Protein 9GCZ (pdb70)

Organism: Bacteroides thetaiotaomicron (strain ATCC 29148 / DSM 2079 / JCM 5827 / CCUG 10774 / NCTC 10582 / VPI-5482 / E50) (NCBI:txid226186)

Sequence (850 aa):
QSVQKGIAITYLHVTDQIMKNRDVIRGENFLGNGEYVTFAGILEANNKIYTAPIPMGLSVYGSAFEDGKWVKYPELVKTEDGGSNSSSSYEKGELQWTQYPNEAWVAIYNDENFNNPTLIRTDKISYACGRMRSQYYQTIWAADNGDVYVFSPSYAKIMDADVQKTNLPAGVVRIKAGATDFDSSYYCNLEELSGGKSFLRCWHITGDYFLLQMYTGEINSRGTGATRMAVFKATGNGDKGELYYVDGLPEPDRISSFSGTPFCENGVAYVGVIPITADGETNHPAIYKIDPVTHTATKGLTVNATGITAIGRLAKDSHSTYVVSATVTSASTANYLLATSTLESGSVTPGNNNGFETATGTAWIFYKDQYLYRLQYNQGNEGVTTAYELNTNGGIAKRSNEYTITRFTTYGIFGENIISSSAVDATFTGTQSVQKGIAITYLHVTDQIMKNRDVIRGENFLGNGEYVTFAGILEANNKIYTAPIPMGLSVYGSAFEDGKWVKYPELVKTEDGGSNSSSYEKGELQWTQYPNEAWVAIYNDENFNNPTLIRTDKISYACGRMRSQYYQTIWAADNGDVYVFSPSYAKIMDADVQKTNLPAGVVRIKAGATDFDSSYYCNLEELSGGKSFLRCWHITGDYFLLQMYTGEINSRGTGATRMAVFKATGNGDKGELYYVDGLPEPDRISSFSGTPFCENGVAYVGVIPITNHPAIYKIDPVTHTATKGLTVNATGITAIGRLAKDSHSTYVVSATVTSANSTANYLLATSTLESGSVTPGFETATGTAWIFYKDQYLYRLQYNQGNEGVTTAYELNTNGGIAKRSNEYTITRFTTYGIFGENIISSSAVDATFTDL

Structure (mmCIF, N/CA/C/O backbone):
data_9GCZ
#
_entry.id   9GCZ
#
_cell.length_a   59.992
_cell.length_b   48.180
_cell.length_c   135.466
_cell.angle_alpha   90.000
_cell.angle_beta   96.787
_cell.angle_gamma   90.000
#
_symmetry.space_group_name_H-M   'P 1 21 1'
#
loop_
_entity.id
_entity.type
_entity.pdbx_description
1 polymer 'DUF4374 domain-containing protein'
2 non-polymer 'CITRIC ACID'
3 non-polymer 'FE (III) ION'
4 non-polymer "N,N',N''-[(3S,7S,11S)-2,6,10-trioxo-1,5,9-trioxacyclododecane-3,7,11-triyl]tris(2,3-dihydroxybenzamide)"
5 non-polymer 'DIMETHYL SULFOXIDE'
6 non-polymer 'SODIUM ION'
7 non-polymer 'SULFATE ION'
8 water water
#
loop_
_atom_site.group_PDB
_atom_site.id
_atom_site.type_symbol
_atom_site.label_atom_id
_atom_site.label_alt_id
_atom_site.label_comp_id
_atom_site.label_asym_id
_atom_site.label_entity_id
_atom_site.label_seq_id
_atom_site.pdbx_PDB_ins_code
_atom_site.Cartn_x
_atom_site.Cartn_y
_atom_site.Cartn_z
_atom_site.occupancy
_atom_site.B_iso_or_equiv
_atom_site.auth_seq_id
_atom_site.auth_comp_id
_atom_site.auth_asym_id
_atom_site.auth_atom_id
_atom_site.pdbx_PDB_model_num
ATOM 1 N N . GLN A 1 4 ? 53.82584 22.37795 15.96034 1.000 38.99071 36 GLN A N 1
ATOM 2 C CA . GLN A 1 4 ? 52.57134 21.83435 15.44053 1.000 38.86459 36 GLN A CA 1
ATOM 3 C C . GLN A 1 4 ? 52.83022 20.71163 14.43764 1.000 36.41752 36 GLN A C 1
ATOM 4 O O . GLN A 1 4 ? 53.76193 20.78678 13.63972 1.000 39.28097 36 GLN A O 1
ATOM 10 N N . SER A 1 5 ? 52.00586 19.66508 14.49097 1.000 33.15210 37 SER A N 1
ATOM 11 C CA . SER A 1 5 ? 52.16015 18.51257 13.61241 1.000 33.07699 37 SER A CA 1
ATOM 12 C C . SER A 1 5 ? 50.79532 17.89122 13.36423 1.000 25.00643 37 SER A C 1
ATOM 13 O O . SER A 1 5 ? 49.82783 18.17351 14.07485 1.000 28.39020 37 SER A O 1
ATOM 16 N N . VAL A 1 6 ? 50.73116 17.03207 12.34871 1.000 28.10891 38 VAL A N 1
ATOM 17 C CA . VAL A 1 6 ? 49.49059 16.35780 11.96982 1.000 23.26912 38 VAL A CA 1
ATOM 18 C C . VAL A 1 6 ? 49.37210 15.06311 12.76472 1.000 19.58151 38 VAL A C 1
ATOM 19 O O . VAL A 1 6 ? 50.23447 14.18391 12.67055 1.000 24.62275 38 VAL A O 1
ATOM 23 N N . GLN A 1 7 ? 48.29356 14.94075 13.53210 1.000 17.25972 39 GLN A N 1
ATOM 24 C CA . GLN A 1 7 ? 48.05784 13.81406 14.41860 1.000 16.69176 39 GLN A CA 1
ATOM 25 C C . GLN A 1 7 ? 46.67302 13.25932 14.13279 1.000 16.44043 39 GLN A C 1
ATOM 26 O O . GLN A 1 7 ? 45.86964 13.87798 13.43055 1.000 17.87674 39 GLN A O 1
ATOM 32 N N . LYS A 1 8 ? 46.38393 12.09086 14.69304 1.000 10.66874 40 LYS A N 1
ATOM 33 C CA . LYS A 1 8 ? 45.01362 11.60300 14.65419 1.000 11.66169 40 LYS A CA 1
ATOM 34 C C . LYS A 1 8 ? 44.18470 12.23581 15.75900 1.000 10.24549 40 LYS A C 1
ATOM 35 O O . LYS A 1 8 ? 44.63603 12.39448 16.90493 1.000 12.00815 40 LYS A O 1
ATOM 41 N N . GLY A 1 9 ? 42.94863 12.59136 15.41024 1.000 10.94761 41 GLY A N 1
ATOM 42 C CA . GLY A 1 9 ? 42.02183 13.16235 16.35861 1.000 12.98469 41 GLY A CA 1
ATOM 43 C C . GLY A 1 9 ? 40.66683 12.48972 16.24538 1.000 9.97995 41 GLY A C 1
ATOM 44 O O . GLY A 1 9 ? 40.41914 11.68970 15.34311 1.000 12.48303 41 GLY A O 1
ATOM 45 N N . ILE A 1 10 ? 39.78785 12.85921 17.16699 1.000 10.37509 42 ILE A N 1
ATOM 46 C CA . ILE A 1 10 ? 38.41211 12.38540 17.20556 1.000 11.75498 42 ILE A CA 1
ATOM 47 C C . ILE A 1 10 ? 37.53877 13.59467 16.92941 1.000 13.07227 42 ILE A C 1
ATOM 48 O O . ILE A 1 10 ? 37.47772 14.52568 17.74435 1.000 12.87939 42 ILE A O 1
ATOM 53 N N . ALA A 1 11 ? 36.89921 13.60668 15.75677 1.000 11.25385 43 ALA A N 1
ATOM 54 C CA . ALA A 1 11 ? 35.98908 14.67597 15.37410 1.000 10.57193 43 ALA A CA 1
ATOM 55 C C . ALA A 1 11 ? 34.60175 14.34471 15.89964 1.000 11.44365 43 ALA A C 1
ATOM 56 O O . ALA A 1 11 ? 34.17359 13.18895 15.85412 1.000 15.37788 43 ALA A O 1
ATOM 58 N N . ILE A 1 12 ? 33.91167 15.35292 16.41831 1.000 10.70233 44 ILE A N 1
ATOM 59 C CA . ILE A 1 12 ? 32.55970 15.19187 16.93903 1.000 11.16424 44 ILE A CA 1
ATOM 60 C C . ILE A 1 12 ? 31.68845 16.25161 16.28819 1.000 11.79179 44 ILE A C 1
ATOM 61 O O . ILE A 1 12 ? 31.99782 17.44884 16.37120 1.000 12.86060 44 ILE A O 1
ATOM 66 N N . THR A 1 13 ? 30.61379 15.81096 15.64416 1.000 12.16196 45 THR A N 1
ATOM 67 C CA . THR A 1 13 ? 29.62265 16.67732 15.02775 1.000 10.62799 45 THR A CA 1
ATOM 68 C C . THR A 1 13 ? 28.33300 16.56783 15.82154 1.000 12.17722 45 THR A C 1
ATOM 69 O O . THR A 1 13 ? 27.88670 15.46069 16.13210 1.000 11.89173 45 THR A O 1
ATOM 73 N N . TYR A 1 14 ? 27.74855 17.71009 16.16603 1.000 11.12661 46 TYR A N 1
ATOM 74 C CA . TYR A 1 14 ? 26.44073 17.76668 16.80138 1.000 8.81311 46 TYR A CA 1
ATOM 75 C C . TYR A 1 14 ? 25.41247 18.26607 15.80029 1.000 9.58305 46 TYR A C 1
ATOM 76 O O . TYR A 1 14 ? 25.58863 19.33085 15.20487 1.000 11.01511 46 TYR A O 1
ATOM 85 N N . LEU A 1 15 ? 24.33211 17.52381 15.65137 1.000 10.74667 47 LEU A N 1
ATOM 86 C CA . LEU A 1 15 ? 23.16299 17.97701 14.90399 1.000 11.28453 47 LEU A CA 1
ATOM 87 C C . LEU A 1 15 ? 22.08757 18.28181 15.94463 1.000 11.38302 47 LEU A C 1
ATOM 88 O O . LEU A 1 15 ? 21.46290 17.37413 16.49808 1.000 11.84292 47 LEU A O 1
ATOM 93 N N . HIS A 1 16 ? 21.89748 19.56235 16.23423 1.000 11.56578 48 HIS A N 1
ATOM 94 C CA . HIS A 1 16 ? 21.00400 19.99154 17.30663 1.000 12.47969 48 HIS A CA 1
ATOM 95 C C . HIS A 1 16 ? 19.58295 20.05004 16.75005 1.000 13.45491 48 HIS A C 1
ATOM 96 O O . HIS A 1 16 ? 19.27645 20.88221 15.88823 1.000 13.90291 48 HIS A O 1
ATOM 103 N N . VAL A 1 17 ? 18.70632 19.16351 17.22884 1.000 14.36848 49 VAL A N 1
ATOM 104 C CA . VAL A 1 17 ? 17.47185 18.90447 16.48600 1.000 18.20339 49 VAL A CA 1
ATOM 105 C C . VAL A 1 17 ? 16.43427 20.01142 16.62864 1.000 15.53557 49 VAL A C 1
ATOM 106 O O . VAL A 1 17 ? 15.55891 20.14134 15.75599 1.000 18.69375 49 VAL A O 1
ATOM 110 N N . THR A 1 18 ? 16.49828 20.81791 17.68972 1.000 14.15934 50 THR A N 1
ATOM 111 C CA . THR A 1 18 ? 15.43887 21.79900 17.92154 1.000 14.90644 50 THR A CA 1
ATOM 112 C C . THR A 1 18 ? 15.53075 22.95032 16.92895 1.000 17.04699 50 THR A C 1
ATOM 113 O O . THR A 1 18 ? 14.51497 23.37248 16.36359 1.000 20.86238 50 THR A O 1
ATOM 117 N N . ASP A 1 19 ? 16.74449 23.43634 16.66800 1.000 16.04924 51 ASP A N 1
ATOM 118 C CA . ASP A 1 19 ? 16.96024 24.59192 15.80922 1.000 14.85814 51 ASP A CA 1
ATOM 119 C C . ASP A 1 19 ? 17.73613 24.26416 14.53748 1.000 15.85397 51 ASP A C 1
ATOM 120 O O . ASP A 1 19 ? 18.04320 25.17808 13.76208 1.000 16.41005 51 ASP A O 1
ATOM 125 N N . GLN A 1 20 ? 18.06196 22.98822 14.30343 1.000 14.17010 52 GLN A N 1
ATOM 126 C CA . GLN A 1 20 ? 18.76878 22.50859 13.11417 1.000 15.50919 52 GLN A CA 1
ATOM 127 C C . GLN A 1 20 ? 20.18509 23.04872 13.01164 1.000 14.75076 52 GLN A C 1
ATOM 128 O O . GLN A 1 20 ? 20.74797 23.09207 11.91285 1.000 19.89716 52 GLN A O 1
ATOM 134 N N . ILE A 1 21 ? 20.74817 23.49618 14.13167 1.000 13.30509 53 ILE A N 1
ATOM 135 C CA . ILE A 1 21 ? 22.11500 23.99936 14.15587 1.000 13.25353 53 ILE A CA 1
ATOM 136 C C . ILE A 1 21 ? 23.08807 22.82950 14.08194 1.000 13.03243 53 ILE A C 1
ATOM 137 O O . ILE A 1 21 ? 22.89987 21.80656 14.75201 1.000 15.66307 53 ILE A O 1
ATOM 142 N N . MET A 1 22 ? 24.15483 22.98359 13.29595 1.000 12.60599 54 MET A N 1
ATOM 143 C CA . MET A 1 22 ? 25.22246 21.99054 13.21805 1.000 11.11757 54 MET A CA 1
ATOM 144 C C . MET A 1 22 ? 26.49362 22.56885 13.81716 1.000 12.31821 54 MET A C 1
ATOM 145 O O . MET A 1 22 ? 26.90024 23.67786 13.45527 1.000 11.48251 54 MET A O 1
ATOM 150 N N . LYS A 1 23 ? 27.11730 21.82242 14.72631 1.000 11.23915 55 LYS A N 1
ATOM 151 C CA . LYS A 1 23 ? 28.34230 22.26302 15.38635 1.000 10.88396 55 LYS A CA 1
ATOM 152 C C . LYS A 1 23 ? 29.44207 21.23513 15.18263 1.000 14.60243 55 LYS A C 1
ATOM 153 O O . LYS A 1 23 ? 29.21950 20.03466 15.38319 1.000 13.58721 55 LYS A O 1
ATOM 159 N N . ASN A 1 24 ? 30.62222 21.71469 14.79074 1.000 15.46547 56 ASN A N 1
ATOM 160 C CA . ASN A 1 24 ? 31.84727 20.92252 14.79631 1.000 14.91543 56 ASN A CA 1
ATOM 161 C C . ASN A 1 24 ? 32.55204 21.16633 16.12018 1.000 18.16041 56 ASN A C 1
ATOM 162 O O . ASN A 1 24 ? 32.99281 22.28672 16.39250 1.000 17.89545 56 ASN A O 1
ATOM 167 N N . ARG A 1 25 ? 32.66232 20.13339 16.94574 1.000 13.69082 57 ARG A N 1
ATOM 168 C CA . ARG A 1 25 ? 33.42337 20.28959 18.17323 1.000 14.83893 57 ARG A CA 1
ATOM 169 C C . ARG A 1 25 ? 34.89620 20.50989 17.84898 1.000 14.25431 57 ARG A C 1
ATOM 170 O O . ARG A 1 25 ? 35.39466 20.06991 16.80958 1.000 15.15446 57 ARG A O 1
ATOM 178 N N . ASP A 1 26 ? 35.60268 21.19249 18.75080 1.000 13.67212 58 ASP A N 1
ATOM 179 C CA . ASP A 1 26 ? 37.05498 21.13103 18.67251 1.000 12.72059 58 ASP A CA 1
ATOM 180 C C . ASP A 1 26 ? 37.46382 19.66624 18.60533 1.000 16.21340 58 ASP A C 1
ATOM 181 O O . ASP A 1 26 ? 36.89324 18.82702 19.30138 1.000 15.12273 58 ASP A O 1
ATOM 186 N N . VAL A 1 27 ? 38.42595 19.35552 17.73355 1.000 16.47217 59 VAL A N 1
ATOM 187 C CA . VAL A 1 27 ? 38.86627 17.97322 17.58535 1.000 13.69238 59 VAL A CA 1
ATOM 188 C C . VAL A 1 27 ? 39.58327 17.53419 18.85774 1.000 15.15984 59 VAL A C 1
ATOM 189 O O . VAL A 1 27 ? 40.39765 18.27263 19.42636 1.000 16.71773 59 VAL A O 1
ATOM 193 N N . ILE A 1 28 ? 39.26332 16.33683 19.32203 1.000 13.20594 60 ILE A N 1
ATOM 194 C CA . ILE A 1 28 ? 39.86486 15.76300 20.51817 1.000 14.56045 60 ILE A CA 1
ATOM 195 C C . ILE A 1 28 ? 41.12209 15.01366 20.11411 1.000 13.05129 60 ILE A C 1
ATOM 196 O O . ILE A 1 28 ? 41.11862 14.28527 19.11196 1.000 13.11775 60 ILE A O 1
ATOM 201 N N . ARG A 1 29 ? 42.20185 15.18079 20.88794 1.000 10.94715 61 ARG A N 1
ATOM 202 C CA . ARG A 1 29 ? 43.42416 14.42875 20.61271 1.000 11.87564 61 ARG A CA 1
ATOM 203 C C . ARG A 1 29 ? 43.15292 12.94015 20.72880 1.000 12.50901 61 ARG A C 1
ATOM 204 O O . ARG A 1 29 ? 42.71709 12.46648 21.78027 1.000 13.77825 61 ARG A O 1
ATOM 212 N N . GLY A 1 30 ? 43.43272 12.20255 19.65684 1.000 12.38657 62 GLY A N 1
ATOM 213 C CA . GLY A 1 30 ? 43.27404 10.75770 19.66750 1.000 13.32075 62 GLY A CA 1
ATOM 214 C C . GLY A 1 30 ? 44.56432 9.96681 19.83116 1.000 11.99397 62 GLY A C 1
ATOM 215 O O . GLY A 1 30 ? 44.52356 8.77129 20.14483 1.000 11.49047 62 GLY A O 1
ATOM 216 N N . GLU A 1 31 ? 45.71362 10.60068 19.61938 1.000 14.10249 63 GLU A N 1
ATOM 217 C CA . GLU A 1 31 ? 46.98426 9.91452 19.82078 1.000 12.54376 63 GLU A CA 1
ATOM 218 C C . GLU A 1 31 ? 47.14177 9.52082 21.28511 1.000 10.95371 63 GLU A C 1
ATOM 219 O O . GLU A 1 31 ? 46.91556 10.33219 22.18275 1.000 13.14994 63 GLU A O 1
ATOM 225 N N . ASN A 1 32 ? 47.47357 8.25341 21.53002 1.000 9.98903 64 ASN A N 1
ATOM 226 C CA . ASN A 1 32 ? 47.69620 7.76933 22.89229 1.000 10.38093 64 ASN A CA 1
ATOM 227 C C . ASN A 1 32 ? 46.43980 7.89825 23.75445 1.000 9.52865 64 ASN A C 1
ATOM 228 O O . ASN A 1 32 ? 46.52214 8.10053 24.96715 1.000 12.37513 64 ASN A O 1
ATOM 233 N N . PHE A 1 33 ? 45.25821 7.78525 23.13317 1.000 11.34303 65 PHE A N 1
ATOM 234 C CA . PHE A 1 33 ? 44.01461 7.95689 23.88164 1.000 12.80179 65 PHE A CA 1
ATOM 235 C C . PHE A 1 33 ? 43.89376 6.95158 25.02575 1.000 11.83318 65 PHE A C 1
ATOM 236 O O . PHE A 1 33 ? 43.33606 7.27472 26.07831 1.000 13.21638 65 PHE A O 1
ATOM 244 N N . LEU A 1 34 ? 44.37333 5.71885 24.82557 1.000 11.27141 66 LEU A N 1
ATOM 245 C CA . LEU A 1 34 ? 44.27662 4.66708 25.82912 1.000 9.79017 66 LEU A CA 1
ATOM 246 C C . LEU A 1 34 ? 45.58405 4.42352 26.57897 1.000 9.88594 66 LEU A C 1
ATOM 247 O O . LEU A 1 34 ? 45.64130 3.50088 27.40202 1.000 11.86961 66 LEU A O 1
ATOM 252 N N . GLY A 1 35 ? 46.62301 5.20843 26.32110 1.000 12.02194 67 GLY A N 1
ATOM 253 C CA . GLY A 1 35 ? 47.85875 5.08607 27.07996 1.000 12.52642 67 GLY A CA 1
ATOM 254 C C . GLY A 1 35 ? 48.89345 4.15558 26.49495 1.000 13.00586 67 GLY A C 1
ATOM 255 O O . GLY A 1 35 ? 49.90119 3.88338 27.15343 1.000 12.29646 67 GLY A O 1
ATOM 256 N N . ASN A 1 36 ? 48.69680 3.67544 25.26717 1.000 12.16165 68 ASN A N 1
ATOM 257 C CA . ASN A 1 36 ? 49.69549 2.84265 24.60996 1.000 11.37351 68 ASN A CA 1
ATOM 258 C C . ASN A 1 36 ? 50.09497 3.40490 23.24988 1.000 10.39154 68 ASN A C 1
ATOM 259 O O . ASN A 1 36 ? 50.59134 2.66439 22.39737 1.000 10.72214 68 ASN A O 1
ATOM 264 N N . GLY A 1 37 ? 49.87941 4.69552 23.02465 1.000 10.74374 69 GLY A N 1
ATOM 265 C CA . GLY A 1 37 ? 50.23632 5.30743 21.76647 1.000 10.11847 69 GLY A CA 1
ATOM 266 C C . GLY A 1 37 ? 49.21271 5.18700 20.65902 1.000 9.80586 69 GLY A C 1
ATOM 267 O O . GLY A 1 37 ? 49.19916 6.02789 19.75947 1.000 9.88337 69 GLY A O 1
ATOM 268 N N . GLU A 1 38 ? 48.35779 4.16442 20.68448 1.000 8.51547 70 GLU A N 1
ATOM 269 C CA . GLU A 1 38 ? 47.42708 3.96865 19.57468 1.000 11.27406 70 GLU A CA 1
ATOM 270 C C . GLU A 1 38 ? 46.34657 5.04875 19.57296 1.000 9.84268 70 GLU A C 1
ATOM 271 O O . GLU A 1 38 ? 46.05300 5.67039 20.60065 1.000 9.98952 70 GLU A O 1
ATOM 277 N N . TYR A 1 39 ? 45.79095 5.31371 18.39479 1.000 9.44535 71 TYR A N 1
ATOM 278 C CA . TYR A 1 39 ? 44.65595 6.21867 18.30029 1.000 10.98149 71 TYR A CA 1
ATOM 279 C C . TYR A 1 39 ? 43.37030 5.40287 18.20210 1.000 10.10395 71 TYR A C 1
ATOM 280 O O . TYR A 1 39 ? 43.40416 4.17398 18.08258 1.000 10.90057 71 TYR A O 1
ATOM 289 N N . VAL A 1 40 ? 42.22852 6.09369 18.30464 1.000 11.73853 72 VAL A N 1
ATOM 290 C CA . VAL A 1 40 ? 40.94251 5.42494 18.48433 1.000 10.59026 72 VAL A CA 1
ATOM 291 C C . VAL A 1 40 ? 39.87774 5.99325 17.55676 1.000 11.88917 72 VAL A C 1
ATOM 292 O O . VAL A 1 40 ? 39.95326 7.12672 17.07330 1.000 9.92293 72 VAL A O 1
ATOM 296 N N . THR A 1 41 ? 38.86950 5.16032 17.32349 1.000 10.57954 73 THR A N 1
ATOM 297 C CA . THR A 1 41 ? 37.60841 5.52500 16.69624 1.000 10.28107 73 THR A CA 1
ATOM 298 C C . THR A 1 41 ? 36.51718 5.25649 17.71421 1.000 11.24984 73 THR A C 1
ATOM 299 O O . THR A 1 41 ? 36.45355 4.15316 18.26083 1.000 11.70285 73 THR A O 1
ATOM 303 N N . PHE A 1 42 ? 35.65904 6.24294 17.95819 1.000 8.67846 74 PHE A N 1
ATOM 304 C CA . PHE A 1 42 ? 34.50943 6.01644 18.82536 1.000 9.81029 74 PHE A CA 1
ATOM 305 C C . PHE A 1 42 ? 33.51557 5.08027 18.14251 1.000 10.78548 74 PHE A C 1
ATOM 306 O O . PHE A 1 42 ? 33.29856 5.16469 16.93425 1.000 11.90358 74 PHE A O 1
ATOM 314 N N . ALA A 1 43 ? 32.92183 4.17481 18.91878 1.000 8.92390 75 ALA A N 1
ATOM 315 C CA . ALA A 1 43 ? 31.83746 3.31052 18.45307 1.000 11.96271 75 ALA A CA 1
ATOM 316 C C . ALA A 1 43 ? 30.61540 3.52629 19.33371 1.000 10.99975 75 ALA A C 1
ATOM 317 O O . ALA A 1 43 ? 30.62169 3.16256 20.51822 1.000 11.47379 75 ALA A O 1
ATOM 319 N N . GLY A 1 44 ? 29.57361 4.09445 18.74719 1.000 8.93944 76 GLY A N 1
ATOM 320 C CA . GLY A 1 44 ? 28.33773 4.38145 19.43446 1.000 9.36393 76 GLY A CA 1
ATOM 321 C C . GLY A 1 44 ? 28.41901 5.62536 20.30072 1.000 11.44362 76 GLY A C 1
ATOM 322 O O . GLY A 1 44 ? 29.48507 6.06596 20.72291 1.000 10.19818 76 GLY A O 1
ATOM 323 N N . ILE A 1 45 ? 27.24747 6.21784 20.53212 1.000 11.12831 77 ILE A N 1
ATOM 324 C CA . ILE A 1 45 ? 27.07043 7.31415 21.47852 1.000 11.30636 77 ILE A CA 1
ATOM 325 C C . ILE A 1 45 ? 25.80585 6.99174 22.25579 1.000 12.58314 77 ILE A C 1
ATOM 326 O O . ILE A 1 45 ? 24.69343 7.16744 21.74566 1.000 12.73265 77 ILE A O 1
ATOM 331 N N . LEU A 1 46 ? 25.96655 6.50315 23.47766 1.000 12.09784 78 LEU A N 1
ATOM 332 C CA . LEU A 1 46 ? 24.86227 6.03636 24.29866 1.000 12.90620 78 LEU A CA 1
ATOM 333 C C . LEU A 1 46 ? 24.60173 7.00422 25.44273 1.000 13.40933 78 LEU A C 1
ATOM 334 O O . LEU A 1 46 ? 25.51319 7.32500 26.21792 1.000 12.85451 78 LEU A O 1
ATOM 339 N N . GLU A 1 47 ? 23.35139 7.42137 25.58209 1.000 15.70711 79 GLU A N 1
ATOM 340 C CA . GLU A 1 47 ? 22.92959 8.19584 26.73537 1.000 16.73770 79 GLU A CA 1
ATOM 341 C C . GLU A 1 47 ? 22.22227 7.29141 27.73623 1.000 15.74036 79 GLU A C 1
ATOM 342 O O . GLU A 1 47 ? 21.26409 6.59010 27.38406 1.000 15.84794 79 GLU A O 1
ATOM 348 N N . ALA A 1 48 ? 22.70189 7.31027 28.97680 1.000 14.08196 80 ALA A N 1
ATOM 349 C CA . ALA A 1 48 ? 22.04175 6.66241 30.09753 1.000 12.02876 80 ALA A CA 1
ATOM 350 C C . ALA A 1 48 ? 22.58384 7.29399 31.36849 1.000 14.28594 80 ALA A C 1
ATOM 351 O O . ALA A 1 48 ? 23.75551 7.67470 31.42709 1.000 14.81321 80 ALA A O 1
ATOM 353 N N . ASN A 1 49 ? 21.72743 7.39593 32.38317 1.000 15.18096 81 ASN A N 1
ATOM 354 C CA . ASN A 1 49 ? 22.13210 7.91274 33.69352 1.000 16.67109 81 ASN A CA 1
ATOM 355 C C . ASN A 1 49 ? 22.73360 9.31265 33.58710 1.000 18.07652 81 ASN A C 1
ATOM 356 O O . ASN A 1 49 ? 23.61363 9.67948 34.36656 1.000 18.23885 81 ASN A O 1
ATOM 361 N N . ASN A 1 50 ? 22.26875 10.08767 32.60483 1.000 17.02313 82 ASN A N 1
ATOM 362 C CA . ASN A 1 50 ? 22.76580 11.44138 32.34754 1.000 19.06963 82 ASN A CA 1
ATOM 363 C C . ASN A 1 50 ? 24.25840 11.45795 32.05210 1.000 19.29666 82 ASN A C 1
ATOM 364 O O . ASN A 1 50 ? 24.93793 12.45618 32.30310 1.000 22.02229 82 ASN A O 1
ATOM 369 N N . LYS A 1 51 ? 24.77221 10.35515 31.52342 1.000 17.33101 83 LYS A N 1
ATOM 370 C CA . LYS A 1 51 ? 26.14876 10.25937 31.06958 1.000 20.18942 83 LYS A CA 1
ATOM 371 C C . LYS A 1 51 ? 26.16367 9.85676 29.60127 1.000 15.20651 83 LYS A C 1
ATOM 372 O O . LYS A 1 51 ? 25.16009 9.38861 29.05527 1.000 14.03449 83 LYS A O 1
ATOM 378 N N . ILE A 1 52 ? 27.31277 10.05381 28.95954 1.000 13.39758 84 ILE A N 1
ATOM 379 C CA . ILE A 1 52 ? 27.56415 9.54202 27.61465 1.000 14.72883 84 ILE A CA 1
ATOM 380 C C . ILE A 1 52 ? 28.53331 8.37755 27.72237 1.000 13.06330 84 ILE A C 1
ATOM 381 O O . ILE A 1 52 ? 29.54730 8.47266 28.42733 1.000 12.83121 84 ILE A O 1
ATOM 386 N N . TYR A 1 53 ? 28.22505 7.29116 27.01892 1.000 12.73481 85 TYR A N 1
ATOM 387 C CA . TYR A 1 53 ? 29.08395 6.11797 26.93084 1.000 10.78128 85 TYR A CA 1
ATOM 388 C C . TYR A 1 53 ? 29.46023 5.90414 25.47614 1.000 12.05754 85 TYR A C 1
ATOM 389 O O . TYR A 1 53 ? 28.59596 5.97750 24.59352 1.000 13.35003 85 TYR A O 1
ATOM 398 N N . THR A 1 54 ? 30.74400 5.66279 25.22973 1.000 11.81580 86 THR A N 1
ATOM 399 C CA . THR A 1 54 ? 31.21369 5.25579 23.91677 1.000 10.74786 86 THR A CA 1
ATOM 400 C C . THR A 1 54 ? 32.32370 4.24036 24.12019 1.000 9.57427 86 THR A C 1
ATOM 401 O O . THR A 1 54 ? 32.94854 4.18408 25.17853 1.000 10.47055 86 THR A O 1
ATOM 405 N N . ALA A 1 55 ? 32.54912 3.41848 23.09497 1.000 7.89748 87 ALA A N 1
ATOM 406 C CA . ALA A 1 55 ? 33.64016 2.46238 23.11565 1.000 8.62245 87 ALA A CA 1
ATOM 407 C C . ALA A 1 55 ? 34.76718 3.01981 22.26633 1.000 9.94929 87 ALA A C 1
ATOM 408 O O . ALA A 1 55 ? 34.59523 3.15707 21.04021 1.000 9.70183 87 ALA A O 1
ATOM 410 N N . PRO A 1 56 ? 35.90942 3.38685 22.85282 1.000 8.73115 88 PRO A N 1
ATOM 411 C CA . PRO A 1 56 ? 37.04221 3.84800 22.04236 1.000 9.15625 88 PRO A CA 1
ATOM 412 C C . PRO A 1 56 ? 37.79921 2.67344 21.43044 1.000 8.79627 88 PRO A C 1
ATOM 413 O O . PRO A 1 56 ? 38.55772 1.98226 22.11765 1.000 10.91782 88 PRO A O 1
ATOM 417 N N . ILE A 1 57 ? 37.56766 2.44349 20.14103 1.000 9.95822 89 ILE A N 1
ATOM 418 C CA . ILE A 1 57 ? 38.11240 1.28980 19.43162 1.000 8.90154 89 ILE A CA 1
ATOM 419 C C . ILE A 1 57 ? 39.52656 1.60208 18.96150 1.000 9.57518 89 ILE A C 1
ATOM 420 O O . ILE A 1 57 ? 39.72119 2.50806 18.13514 1.000 9.41414 89 ILE A O 1
ATOM 425 N N . PRO A 1 58 ? 40.52912 0.87005 19.41919 1.000 9.66886 90 PRO A N 1
ATOM 426 C CA . PRO A 1 58 ? 41.89068 1.12962 18.94979 1.000 11.36720 90 PRO A CA 1
ATOM 427 C C . PRO A 1 58 ? 42.03522 0.87047 17.45815 1.000 11.13948 90 PRO A C 1
ATOM 428 O O . PRO A 1 58 ? 41.41963 -0.03762 16.89358 1.000 10.78349 90 PRO A O 1
ATOM 432 N N . MET A 1 59 ? 42.88471 1.68279 16.83012 1.000 8.96513 91 MET A N 1
ATOM 433 C CA . MET A 1 59 ? 43.11753 1.65782 15.39902 1.000 10.33968 91 MET A CA 1
ATOM 434 C C . MET A 1 59 ? 44.52777 1.23322 15.03657 1.000 11.59082 91 MET A C 1
ATOM 435 O O . MET A 1 59 ? 44.82820 1.10356 13.84723 1.000 11.48273 91 MET A O 1
ATOM 440 N N . GLY A 1 60 ? 45.38166 0.98759 16.01898 1.000 10.79908 92 GLY A N 1
ATOM 441 C CA . GLY A 1 60 ? 46.80359 0.83246 15.75937 1.000 9.58060 92 GLY A CA 1
ATOM 442 C C . GLY A 1 60 ? 47.50789 2.17404 15.84660 1.000 11.39183 92 GLY A C 1
ATOM 443 O O . GLY A 1 60 ? 47.02854 3.11032 16.48939 1.000 11.07634 92 GLY A O 1
ATOM 444 N N . LEU A 1 61 ? 48.66178 2.26864 15.18658 1.000 12.39552 93 LEU A N 1
ATOM 445 C CA . LEU A 1 61 ? 49.48552 3.46911 15.23080 1.000 10.56212 93 LEU A CA 1
ATOM 446 C C . LEU A 1 61 ? 49.38534 4.25706 13.93283 1.000 9.69548 93 LEU A C 1
ATOM 447 O O . LEU A 1 61 ? 49.48612 3.69038 12.84388 1.000 11.63896 93 LEU A O 1
ATOM 452 N N . SER A 1 62 ? 49.19712 5.56545 14.06100 1.000 9.32540 94 SER A N 1
ATOM 453 C CA . SER A 1 62 ? 49.33280 6.48631 12.94796 1.000 11.36377 94 SER A CA 1
ATOM 454 C C . SER A 1 62 ? 50.81330 6.66291 12.61847 1.000 12.60842 94 SER A C 1
ATOM 455 O O . SER A 1 62 ? 51.69569 6.19765 13.34330 1.000 12.23062 94 SER A O 1
ATOM 458 N N . VAL A 1 63 ? 51.08682 7.39326 11.54170 1.000 12.44006 95 VAL A N 1
ATOM 459 C CA . VAL A 1 63 ? 52.47048 7.75062 11.24056 1.000 13.03364 95 VAL A CA 1
ATOM 460 C C . VAL A 1 63 ? 53.09624 8.48997 12.42077 1.000 12.13608 95 VAL A C 1
ATOM 461 O O . VAL A 1 63 ? 54.23124 8.20154 12.82952 1.000 15.33820 95 VAL A O 1
ATOM 465 N N . TYR A 1 64 ? 52.36233 9.44482 12.99081 1.000 13.36652 96 TYR A N 1
ATOM 466 C CA . TYR A 1 64 ? 52.81659 10.13255 14.19315 1.000 12.51042 96 TYR A CA 1
ATOM 467 C C . TYR A 1 64 ? 53.02398 9.15077 15.34512 1.000 12.54565 96 TYR A C 1
ATOM 468 O O . TYR A 1 64 ? 53.98800 9.27116 16.11470 1.000 13.49124 96 TYR A O 1
ATOM 477 N N . GLY A 1 65 ? 52.12322 8.17388 15.48081 1.000 13.77254 97 GLY A N 1
ATOM 478 C CA . GLY A 1 65 ? 52.23172 7.22032 16.57266 1.000 11.30650 97 GLY A CA 1
ATOM 479 C C . GLY A 1 65 ? 53.46708 6.34124 16.48796 1.000 13.80901 97 GLY A C 1
ATOM 480 O O . GLY A 1 65 ? 54.08054 6.03765 17.50751 1.000 11.59128 97 GLY A O 1
ATOM 481 N N . SER A 1 66 ? 53.84405 5.91297 15.27563 1.000 10.66412 98 SER A N 1
ATOM 482 C CA . SER A 1 66 ? 55.02103 5.06683 15.13081 1.000 14.75732 98 SER A CA 1
ATOM 483 C C . SER A 1 66 ? 56.31514 5.86616 15.16030 1.000 14.11754 98 SER A C 1
ATOM 484 O O . SER A 1 66 ? 57.36700 5.28492 15.43603 1.000 16.56166 98 SER A O 1
ATOM 487 N N . ALA A 1 67 ? 56.25538 7.18366 14.90512 1.000 13.73674 99 ALA A N 1
ATOM 488 C CA . ALA A 1 67 ? 57.43617 8.04186 15.02586 1.000 14.64445 99 ALA A CA 1
ATOM 489 C C . ALA A 1 67 ? 57.69686 8.48514 16.46303 1.000 16.58873 99 ALA A C 1
ATOM 490 O O . ALA A 1 67 ? 58.85009 8.74958 16.82526 1.000 16.00352 99 ALA A O 1
ATOM 492 N N . PHE A 1 68 ? 56.65613 8.54710 17.28718 1.000 13.24363 100 PHE A N 1
ATOM 493 C CA . PHE A 1 68 ? 56.72371 9.23308 18.57412 1.000 15.50758 100 PHE A CA 1
ATOM 494 C C . PHE A 1 68 ? 57.81996 8.66309 19.47106 1.000 14.71668 100 PHE A C 1
ATOM 495 O O . PHE A 1 68 ? 57.90844 7.44867 19.67456 1.000 12.73497 100 PHE A O 1
ATOM 503 N N . GLU A 1 69 ? 58.64082 9.55733 20.01598 1.000 14.63059 101 GLU A N 1
ATOM 504 C CA . GLU A 1 69 ? 59.73663 9.22106 20.92772 1.000 15.60820 101 GLU A CA 1
ATOM 505 C C . GLU A 1 69 ? 60.48227 7.97083 20.46719 1.000 15.90158 101 GLU A C 1
ATOM 506 O O . GLU A 1 69 ? 60.56000 6.95355 21.15780 1.000 14.73287 101 GLU A O 1
ATOM 512 N N . ASP A 1 70 ? 61.01035 8.07851 19.24417 1.000 15.30690 102 ASP A N 1
ATOM 513 C CA . ASP A 1 70 ? 61.89546 7.07989 18.65123 1.000 17.41817 102 ASP A CA 1
ATOM 514 C C . ASP A 1 70 ? 61.21454 5.71507 18.52245 1.000 18.42835 102 ASP A C 1
ATOM 515 O O . ASP A 1 70 ? 61.84751 4.68069 18.70315 1.000 17.67771 102 ASP A O 1
ATOM 520 N N . GLY A 1 71 ? 59.91464 5.70504 18.21014 1.000 14.88395 103 GLY A N 1
ATOM 521 C CA . GLY A 1 71 ? 59.21027 4.44834 18.01879 1.000 15.83955 103 GLY A CA 1
ATOM 522 C C . GLY A 1 71 ? 58.79420 3.72935 19.28332 1.000 15.58899 103 GLY A C 1
ATOM 523 O O . GLY A 1 71 ? 58.55913 2.51605 19.23864 1.000 17.06856 103 GLY A O 1
ATOM 524 N N . LYS A 1 72 ? 58.67602 4.45780 20.40287 1.000 13.43070 104 LYS A N 1
ATOM 525 C CA . LYS A 1 72 ? 58.36926 3.87942 21.70985 1.000 15.67421 104 LYS A CA 1
ATOM 526 C C . LYS A 1 72 ? 57.11574 3.01276 21.68552 1.000 13.77747 104 LYS A C 1
ATOM 527 O O . LYS A 1 72 ? 57.03756 1.99564 22.39029 1.000 13.36134 104 LYS A O 1
ATOM 533 N N . TRP A 1 73 ? 56.11227 3.40652 20.90629 1.000 12.72817 105 TRP A N 1
ATOM 534 C CA . TRP A 1 73 ? 54.82910 2.72080 20.98494 1.000 11.11368 105 TRP A CA 1
ATOM 535 C C . TRP A 1 73 ? 54.76834 1.46897 20.12106 1.000 13.90877 105 TRP A C 1
ATOM 536 O O . TRP A 1 73 ? 53.75083 0.76378 20.14502 1.000 11.58736 105 TRP A O 1
ATOM 547 N N . VAL A 1 74 ? 55.80730 1.19299 19.33858 1.000 12.49099 106 VAL A N 1
ATOM 548 C CA . VAL A 1 74 ? 55.79200 0.07852 18.40099 1.000 12.59608 106 VAL A CA 1
ATOM 549 C C . VAL A 1 74 ? 56.20937 -1.17262 19.16884 1.000 12.40292 106 VAL A C 1
ATOM 550 O O . VAL A 1 74 ? 57.39714 -1.40408 19.41604 1.000 15.91490 106 VAL A O 1
ATOM 554 N N . LYS A 1 75 ? 55.21780 -1.97649 19.56080 1.000 11.82099 107 LYS A N 1
ATOM 555 C CA . LYS A 1 75 ? 55.47209 -3.27329 20.17182 1.000 13.51921 107 LYS A CA 1
ATOM 556 C C . LYS A 1 75 ? 55.77907 -4.33619 19.12345 1.000 15.59834 107 LYS A C 1
ATOM 557 O O . LYS A 1 75 ? 56.67375 -5.16721 19.32757 1.000 16.15562 107 LYS A O 1
ATOM 563 N N . TYR A 1 76 ? 55.06514 -4.31538 17.98821 1.000 13.52869 108 TYR A N 1
ATOM 564 C CA . TYR A 1 76 ? 55.28104 -5.30465 16.93563 1.000 13.36096 108 TYR A CA 1
ATOM 565 C C . TYR A 1 76 ? 55.83579 -4.64846 15.67736 1.000 14.48478 108 TYR A C 1
ATOM 566 O O . TYR A 1 76 ? 55.08596 -4.41633 14.72311 1.000 12.65967 108 TYR A O 1
ATOM 575 N N . PRO A 1 77 ? 57.13805 -4.35733 15.61573 1.000 12.05619 109 PRO A N 1
ATOM 576 C CA . PRO A 1 77 ? 57.67857 -3.69003 14.42088 1.000 13.62665 109 PRO A CA 1
ATOM 577 C C . PRO A 1 77 ? 57.50601 -4.48130 13.13816 1.000 13.12668 109 PRO A C 1
ATOM 578 O O . PRO A 1 77 ? 57.55329 -3.88347 12.05597 1.000 13.02540 109 PRO A O 1
ATOM 582 N N . GLU A 1 78 ? 57.32051 -5.80234 13.21628 1.000 13.40827 110 GLU A N 1
ATOM 583 C CA . GLU A 1 78 ? 57.11248 -6.57973 12.00270 1.000 13.70910 110 GLU A CA 1
ATOM 584 C C . GLU A 1 78 ? 55.80586 -6.20843 11.30955 1.000 12.95355 110 GLU A C 1
ATOM 585 O O . GLU A 1 78 ? 55.62764 -6.51773 10.12270 1.000 17.39999 110 GLU A O 1
ATOM 591 N N . LEU A 1 79 ? 54.89918 -5.52525 12.00420 1.000 12.79111 111 LEU A N 1
ATOM 592 C CA . LEU A 1 79 ? 53.61453 -5.17112 11.40982 1.000 13.34302 111 LEU A CA 1
ATOM 593 C C . LEU A 1 79 ? 53.57565 -3.76906 10.81923 1.000 13.86845 111 LEU A C 1
ATOM 594 O O . LEU A 1 79 ? 52.60507 -3.43244 10.13465 1.000 14.73449 111 LEU A O 1
ATOM 599 N N . VAL A 1 80 ? 54.59804 -2.95105 11.06086 1.000 12.15089 112 VAL A N 1
ATOM 600 C CA . VAL A 1 80 ? 54.63984 -1.59387 10.52419 1.000 9.68142 112 VAL A CA 1
ATOM 601 C C . VAL A 1 80 ? 54.74648 -1.63368 9.00273 1.000 13.11590 112 VAL A C 1
ATOM 602 O O . VAL A 1 80 ? 55.50374 -2.43015 8.42708 1.000 13.83797 112 VAL A O 1
ATOM 606 N N . LYS A 1 81 ? 53.99416 -0.75942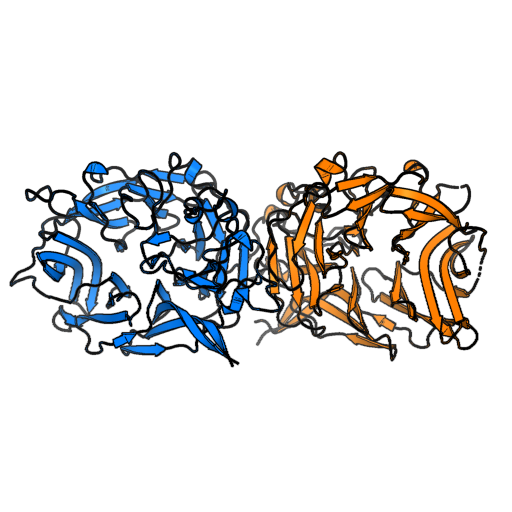 8.34044 1.000 11.11969 113 LYS A N 1
ATOM 607 C CA . LYS A 1 81 ? 53.95407 -0.73553 6.88246 1.000 13.91773 113 LYS A CA 1
ATOM 608 C C . LYS A 1 81 ? 55.11813 0.06879 6.31857 1.000 13.53469 113 LYS A C 1
ATOM 609 O O . LYS A 1 81 ? 55.48437 1.12203 6.85483 1.000 12.57081 113 LYS A O 1
ATOM 615 N N . THR A 1 82 ? 55.69093 -0.41902 5.21349 1.000 13.96151 114 THR A N 1
ATOM 616 C CA . THR A 1 82 ? 56.75513 0.30750 4.53013 1.000 14.55101 114 THR A CA 1
ATOM 617 C C . THR A 1 82 ? 56.30903 0.94012 3.21915 1.000 20.79946 114 THR A C 1
ATOM 618 O O . THR A 1 82 ? 57.13636 1.53647 2.51742 1.000 19.19080 114 THR A O 1
ATOM 622 N N . GLU A 1 83 ? 55.03013 0.83761 2.87193 1.000 15.03020 115 GLU A N 1
ATOM 623 C CA . GLU A 1 83 ? 54.50227 1.51667 1.69895 1.000 15.99620 115 GLU A CA 1
ATOM 624 C C . GLU A 1 83 ? 53.00168 1.66677 1.88390 1.000 15.60843 115 GLU A C 1
ATOM 625 O O . GLU A 1 83 ? 52.39961 1.02236 2.74664 1.000 13.64954 115 GLU A O 1
ATOM 631 N N . ASP A 1 84 ? 52.41255 2.53753 1.07237 1.000 18.70403 116 ASP A N 1
ATOM 632 C CA . ASP A 1 84 ? 50.96240 2.61772 1.00300 1.000 14.06683 116 ASP A CA 1
ATOM 633 C C . ASP A 1 84 ? 50.39846 1.30457 0.47163 1.000 15.13817 116 ASP A C 1
ATOM 634 O O . ASP A 1 84 ? 51.03237 0.60049 -0.31869 1.000 19.15042 116 ASP A O 1
ATOM 639 N N . GLY A 1 85 ? 49.19314 0.98583 0.90817 1.000 13.76470 117 GLY A N 1
ATOM 640 C CA . GLY A 1 85 ? 48.51256 -0.19595 0.43169 1.000 13.17700 117 GLY A CA 1
ATOM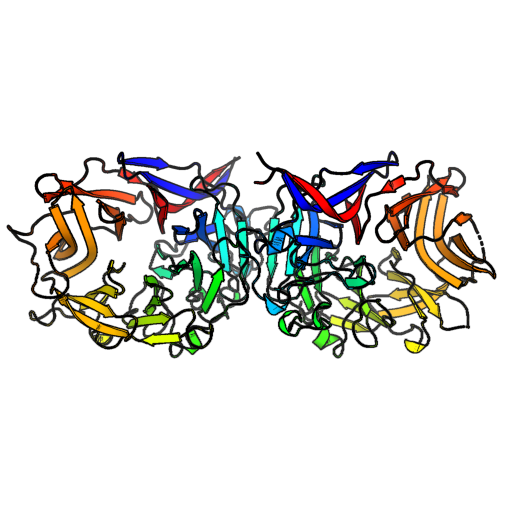 641 C C . GLY A 1 85 ? 47.10658 -0.25296 0.99049 1.000 14.70996 117 GLY A C 1
ATOM 642 O O . GLY A 1 85 ? 46.56525 0.75256 1.45358 1.000 11.92315 117 GLY A O 1
ATOM 643 N N . GLY A 1 86 ? 46.52251 -1.44539 0.95731 1.000 11.70985 118 GLY A N 1
ATOM 644 C CA . GLY A 1 86 ? 45.17718 -1.62298 1.46256 1.000 13.99025 118 GLY A CA 1
ATOM 645 C C . GLY A 1 86 ? 44.17664 -1.04613 0.47730 1.000 13.30046 118 GLY A C 1
ATOM 646 O O . GLY A 1 86 ? 44.52679 -0.53082 -0.58320 1.000 14.94636 118 GLY A O 1
ATOM 647 N N . SER A 1 87 ? 42.90412 -1.12759 0.85768 1.000 12.74169 119 SER A N 1
ATOM 648 C CA . SER A 1 87 ? 41.82281 -0.72731 -0.02862 1.000 12.98788 119 SER A CA 1
ATOM 649 C C . SER A 1 87 ? 40.69424 -0.07840 0.76105 1.000 10.82119 119 SER A C 1
ATOM 650 O O . SER A 1 87 ? 40.39796 -0.45602 1.90009 1.000 11.57691 119 SER A O 1
ATOM 653 N N . ASN A 1 88 ? 40.06255 0.90002 0.11850 1.000 9.72041 120 ASN A N 1
ATOM 654 C CA . ASN A 1 88 ? 38.83424 1.53599 0.60046 1.000 9.09641 120 ASN A CA 1
ATOM 655 C C . ASN A 1 88 ? 39.13025 2.14093 1.97427 1.000 8.73708 120 ASN A C 1
ATOM 656 O O . ASN A 1 88 ? 40.20576 2.72788 2.15763 1.000 10.28458 120 ASN A O 1
ATOM 661 N N . SER A 1 89 ? 38.22202 2.03424 2.93996 1.000 9.33528 121 SER A N 1
ATOM 662 C CA . SER A 1 89 ? 38.46610 2.65166 4.23698 1.000 10.27739 121 SER A CA 1
ATOM 663 C C . SER A 1 89 ? 39.56092 1.94360 5.02074 1.000 9.89804 121 SER A C 1
ATOM 664 O O . SER A 1 89 ? 40.02099 2.48358 6.02840 1.000 11.82042 121 SER A O 1
ATOM 667 N N . SER A 1 90 ? 39.97512 0.75664 4.58842 1.000 9.07253 122 SER A N 1
ATOM 668 C CA . SER A 1 90 ? 41.09033 0.04195 5.18579 1.000 9.12145 122 SER A CA 1
ATOM 669 C C . SER A 1 90 ? 42.40331 0.28670 4.46171 1.000 11.32429 122 SER A C 1
ATOM 670 O O . SER A 1 90 ? 43.36272 -0.45924 4.67283 1.000 11.94314 122 SER A O 1
ATOM 673 N N . SER A 1 91 ? 42.47467 1.29146 3.59474 1.000 10.70497 123 SER A N 1
ATOM 674 C CA A SER A 1 91 ? 43.77605 1.63390 3.04883 0.593 10.27201 123 SER A CA 1
ATOM 675 C CA B SER A 1 91 ? 43.76201 1.69063 3.04249 0.407 10.29962 123 SER A CA 1
ATOM 676 C C . SER A 1 91 ? 44.68129 2.14383 4.16970 1.000 10.78735 123 SER A C 1
ATOM 677 O O . SER A 1 91 ? 44.22391 2.61499 5.21298 1.000 13.67445 123 SER A O 1
ATOM 682 N N . TYR A 1 92 ? 45.98785 2.00478 3.95650 1.000 10.96872 124 TYR A N 1
ATOM 683 C CA . TYR A 1 92 ? 46.96312 2.41315 4.95502 1.000 12.73793 124 TYR A CA 1
ATOM 684 C C . TYR A 1 92 ? 48.11500 3.12079 4.26854 1.000 12.43702 124 TYR A C 1
ATOM 685 O O . TYR A 1 92 ? 48.28170 3.04831 3.05159 1.000 11.63163 124 TYR A O 1
ATOM 694 N N . GLU A 1 93 ? 48.92550 3.79951 5.07533 1.000 15.17955 125 GLU A N 1
ATOM 695 C CA . GLU A 1 93 ? 50.03436 4.57762 4.56120 1.000 14.68696 125 GLU A CA 1
ATOM 696 C C . GLU A 1 93 ? 51.33959 4.08920 5.16139 1.000 14.52319 125 GLU A C 1
ATOM 697 O O . GLU A 1 93 ? 51.36783 3.47405 6.23371 1.000 12.89340 125 GLU A O 1
ATOM 703 N N . LYS A 1 94 ? 52.41815 4.33510 4.41940 1.000 12.46260 126 LYS A N 1
ATOM 704 C CA . LYS A 1 94 ? 53.75753 4.05248 4.91657 1.000 14.41357 126 LYS A CA 1
ATOM 705 C C . LYS A 1 94 ? 53.92704 4.61414 6.31785 1.000 11.68350 126 LYS A C 1
ATOM 706 O O . LYS A 1 94 ? 53.61497 5.77972 6.57562 1.000 13.16255 126 LYS A O 1
ATOM 712 N N . GLY A 1 95 ? 54.39399 3.76984 7.22339 1.000 12.63995 127 GLY A N 1
ATOM 713 C CA . GLY A 1 95 ? 54.68825 4.16215 8.57727 1.000 13.36092 127 GLY A CA 1
ATOM 714 C C . GLY A 1 95 ? 53.59803 3.85523 9.57959 1.000 16.15324 127 GLY A C 1
ATOM 715 O O . GLY A 1 95 ? 53.85765 3.90190 10.78693 1.000 17.02825 127 GLY A O 1
ATOM 716 N N . GLU A 1 96 ? 52.38543 3.56300 9.12027 1.000 13.74180 128 GLU A N 1
ATOM 717 C CA . GLU A 1 96 ? 51.32858 3.16300 10.03113 1.000 12.70305 128 GLU A CA 1
ATOM 718 C C . GLU A 1 96 ? 51.54875 1.73794 10.52391 1.000 12.52445 128 GLU A C 1
ATOM 719 O O . GLU A 1 96 ? 52.22172 0.92578 9.88598 1.000 13.62827 128 GLU A O 1
ATOM 725 N N . LEU A 1 97 ? 50.97028 1.44683 11.67982 1.000 8.66708 129 LEU A N 1
ATOM 726 C CA . LEU A 1 97 ? 50.73208 0.07811 12.13172 1.000 9.02573 129 LEU A CA 1
ATOM 727 C C . LEU A 1 97 ? 49.21500 -0.08158 12.17646 1.000 9.93757 129 LEU A C 1
ATOM 728 O O . LEU A 1 97 ? 48.54560 0.45128 13.06620 1.000 11.15650 129 LEU A O 1
ATOM 733 N N . GLN A 1 98 ? 48.67513 -0.78850 11.19539 1.000 8.73812 130 GLN A N 1
ATOM 734 C CA . GLN A 1 98 ? 47.22906 -0.85253 11.04062 1.000 8.89250 130 GLN A CA 1
ATOM 735 C C . GLN A 1 98 ? 46.60710 -1.87392 11.98402 1.000 11.06140 130 GLN A C 1
ATOM 736 O O . GLN A 1 98 ? 47.02342 -3.03501 12.01212 1.000 10.63259 130 GLN A O 1
ATOM 742 N N . TRP A 1 99 ? 45.56544 -1.43849 12.70956 1.000 9.19222 131 TRP A N 1
ATOM 743 C CA . TRP A 1 99 ? 44.79529 -2.22107 13.67831 1.000 10.40071 131 TRP A CA 1
ATOM 744 C C . TRP A 1 99 ? 45.57263 -2.43510 14.98571 1.000 10.19115 131 TRP A C 1
ATOM 745 O O . TRP A 1 99 ? 46.80065 -2.29748 15.02116 1.000 9.57607 131 TRP A O 1
ATOM 756 N N . THR A 1 100 ? 44.87048 -2.77683 16.06322 1.000 10.40796 132 THR A N 1
ATOM 757 C CA . THR A 1 100 ? 45.47848 -2.70828 17.38766 1.000 10.87316 132 THR A CA 1
ATOM 758 C C . THR A 1 100 ? 46.51532 -3.81277 17.60914 1.000 10.42432 132 THR A C 1
ATOM 759 O O . THR A 1 100 ? 46.41672 -4.93208 17.08588 1.000 10.27124 132 THR A O 1
ATOM 763 N N . GLN A 1 101 ? 47.53365 -3.47415 18.39256 1.000 9.55828 133 GLN A N 1
ATOM 764 C CA . GLN A 1 101 ? 48.47265 -4.46026 18.90322 1.000 11.72708 133 GLN A CA 1
ATOM 765 C C . GLN A 1 101 ? 47.96152 -5.12070 20.17458 1.000 11.06685 133 GLN A C 1
ATOM 766 O O . GLN A 1 101 ? 48.60164 -6.05299 20.66696 1.000 11.22064 133 GLN A O 1
ATOM 772 N N . TYR A 1 102 ? 46.81617 -4.67535 20.69664 1.000 10.00766 134 TYR A N 1
ATOM 773 C CA . TYR A 1 102 ? 46.28723 -5.12394 21.98422 1.000 10.96809 134 TYR A CA 1
ATOM 774 C C . TYR A 1 102 ? 44.83050 -5.56479 21.82102 1.000 10.20743 134 TYR A C 1
ATOM 775 O O . TYR A 1 102 ? 43.90077 -4.91762 22.32659 1.000 10.73868 134 TYR A O 1
ATOM 784 N N . PRO A 1 103 ? 44.60110 -6.68519 21.12115 1.000 10.48191 135 PRO A N 1
ATOM 785 C CA . PRO A 1 103 ? 43.22001 -7.11170 20.84232 1.000 9.84603 135 PRO A CA 1
ATOM 786 C C . PRO A 1 103 ? 42.49507 -7.71921 22.02854 1.000 9.08865 135 PRO A C 1
ATOM 787 O O . PRO A 1 103 ? 41.25902 -7.78756 21.99960 1.000 11.32971 135 PRO A O 1
ATOM 791 N N . ASN A 1 104 ? 43.20014 -8.15560 23.06555 1.000 11.22911 136 ASN A N 1
ATOM 792 C CA . ASN A 1 104 ? 42.54715 -8.89978 24.15070 1.000 9.81205 136 ASN A CA 1
ATOM 793 C C . ASN A 1 104 ? 42.12867 -8.00798 25.31430 1.000 9.61969 136 ASN A C 1
ATOM 794 O O . ASN A 1 104 ? 42.28054 -8.34161 26.50370 1.000 9.27946 136 ASN A O 1
ATOM 799 N N . GLU A 1 105 ? 41.56244 -6.85528 24.98822 1.000 11.29733 137 GLU A N 1
ATOM 800 C CA . GLU A 1 105 ? 40.99712 -5.97836 25.99792 1.000 11.59672 137 GLU A CA 1
ATOM 801 C C . GLU A 1 105 ? 39.93145 -5.10829 25.35278 1.000 10.79755 137 GLU A C 1
ATOM 802 O O . GLU A 1 105 ? 39.85120 -4.99444 24.12865 1.000 11.82928 137 GLU A O 1
ATOM 808 N N . ALA A 1 106 ? 39.09266 -4.51818 26.19577 1.000 10.86663 138 ALA A N 1
ATOM 809 C CA . ALA A 1 106 ? 38.07847 -3.57159 25.76408 1.000 10.98644 138 ALA A CA 1
ATOM 810 C C . ALA A 1 106 ? 38.07519 -2.37417 26.70088 1.000 11.17680 138 ALA A C 1
ATOM 811 O O . ALA A 1 106 ? 38.32782 -2.49929 27.90163 1.000 11.30359 138 ALA A O 1
ATOM 813 N N . TRP A 1 107 ? 37.74519 -1.22103 26.14294 1.000 10.54690 139 TRP A N 1
ATOM 814 C CA . TRP A 1 107 ? 37.62655 0.01470 26.89796 1.000 10.49212 139 TRP A CA 1
ATOM 815 C C . TRP A 1 107 ? 36.23445 0.60144 26.70635 1.000 10.96378 139 TRP A C 1
ATOM 816 O O . TRP A 1 107 ? 35.58049 0.39651 25.67449 1.000 12.54817 139 TRP A O 1
ATOM 827 N N . VAL A 1 108 ? 35.79221 1.33703 27.72008 1.000 9.49446 140 VAL A N 1
ATOM 828 C CA . VAL A 1 108 ? 34.62023 2.19260 27.63585 1.000 9.34415 140 VAL A CA 1
ATOM 829 C C . VAL A 1 108 ? 35.01831 3.56262 28.16198 1.000 9.56220 140 VAL A C 1
ATOM 830 O O . VAL A 1 108 ? 35.68243 3.67373 29.19880 1.000 11.83028 140 VAL A O 1
ATOM 834 N N . ALA A 1 109 ? 34.64969 4.60003 27.43145 1.000 10.37982 141 ALA A N 1
ATOM 835 C CA . ALA A 1 109 ? 34.85259 5.97012 27.87109 1.000 10.85780 141 ALA A CA 1
ATOM 836 C C . ALA A 1 109 ? 33.51320 6.53162 28.33050 1.000 10.89782 141 ALA A C 1
ATOM 837 O O . ALA A 1 109 ? 32.50255 6.39946 27.62494 1.000 12.44952 141 ALA A O 1
ATOM 839 N N . ILE A 1 110 ? 33.50042 7.13799 29.51492 1.000 10.73634 142 ILE A N 1
ATOM 840 C CA . ILE A 1 110 ? 32.27455 7.66028 30.11035 1.000 12.50416 142 ILE A CA 1
ATOM 841 C C . ILE A 1 110 ? 32.45140 9.15023 30.36582 1.000 12.34843 142 ILE A C 1
ATOM 842 O O . ILE A 1 110 ? 33.43042 9.56910 30.99509 1.000 13.27999 142 ILE A O 1
ATOM 847 N N . TYR A 1 111 ? 31.50686 9.94811 29.87814 1.000 12.93186 143 TYR A N 1
ATOM 848 C CA . TYR A 1 111 ? 31.56512 11.39510 29.99609 1.000 12.10298 143 TYR A CA 1
ATOM 849 C C . TYR A 1 111 ? 30.35913 11.89467 30.77461 1.000 15.87757 143 TYR A C 1
ATOM 850 O O . TYR A 1 111 ? 29.23974 11.41367 30.57868 1.000 16.96689 143 TYR A O 1
ATOM 859 N N . ASN A 1 112 ? 30.58502 12.86421 31.65663 1.000 17.53842 144 ASN A N 1
ATOM 860 C CA . ASN A 1 112 ? 29.48630 13.35726 32.47048 1.000 17.12390 144 ASN A CA 1
ATOM 861 C C . ASN A 1 112 ? 28.59366 14.34670 31.74089 1.000 24.67014 144 ASN A C 1
ATOM 862 O O . ASN A 1 112 ? 27.52355 14.67021 32.26236 1.000 23.00775 144 ASN A O 1
ATOM 867 N N . ASP A 1 113 ? 28.98348 14.82818 30.56161 1.000 20.58970 145 ASP A N 1
ATOM 868 C CA . ASP A 1 113 ? 28.02532 15.52023 29.70524 1.000 24.70526 145 ASP A CA 1
ATOM 869 C C . ASP A 1 113 ? 28.54644 15.55146 28.27173 1.000 23.27558 145 ASP A C 1
ATOM 870 O O . ASP A 1 113 ? 29.65136 15.08479 27.96883 1.000 21.05455 145 ASP A O 1
ATOM 875 N N . GLU A 1 114 ? 27.73079 16.13546 27.39157 1.000 22.08824 146 GLU A N 1
ATOM 876 C CA . GLU A 1 114 ? 27.92697 16.09515 25.94721 1.000 22.18615 146 GLU A CA 1
ATOM 877 C C . GLU A 1 114 ? 29.07191 16.97246 25.45511 1.000 20.59055 146 GLU A C 1
ATOM 878 O O . GLU A 1 114 ? 29.31811 16.98927 24.24258 1.000 21.20161 146 GLU A O 1
ATOM 884 N N . ASN A 1 115 ? 29.78928 17.68075 26.32862 1.000 19.67377 147 ASN A N 1
ATOM 885 C CA . ASN A 1 115 ? 30.94925 18.41383 25.84484 1.000 19.10455 147 ASN A CA 1
ATOM 886 C C . ASN A 1 115 ? 32.16971 17.52122 25.65091 1.000 18.47352 147 ASN A C 1
ATOM 887 O O . ASN A 1 115 ? 33.16882 17.98585 25.09459 1.000 17.82012 147 ASN A O 1
ATOM 892 N N . PHE A 1 116 ? 32.10732 16.25450 26.07499 1.000 16.75521 148 PHE A N 1
ATOM 893 C CA . PHE A 1 116 ? 33.20122 15.29560 25.88557 1.000 13.69960 148 PHE A CA 1
ATOM 894 C C . PHE A 1 116 ? 34.49253 15.78425 26.54528 1.000 15.39825 148 PHE A C 1
ATOM 895 O O . PHE A 1 116 ? 35.56928 15.76159 25.95110 1.000 19.58792 148 PHE A O 1
ATOM 903 N N . ASN A 1 117 ? 34.37455 16.22632 27.79323 1.000 15.82416 149 ASN A N 1
ATOM 904 C CA . ASN A 1 117 ? 35.52000 16.62753 28.60274 1.000 17.18537 149 ASN A CA 1
ATOM 905 C C . ASN A 1 117 ? 35.78248 15.58385 29.68213 1.000 16.26780 149 ASN A C 1
ATOM 906 O O . ASN A 1 117 ? 34.84243 15.01168 30.23933 1.000 17.63276 149 ASN A O 1
ATOM 911 N N . ASN A 1 118 ? 37.05403 15.35312 29.98294 1.000 18.70009 150 ASN A N 1
ATOM 912 C CA . ASN A 1 118 ? 37.45406 14.59902 31.16561 1.000 19.32290 150 ASN A CA 1
ATOM 913 C C . ASN A 1 118 ? 36.83274 13.20731 31.20208 1.000 18.52253 150 ASN A C 1
ATOM 914 O O . ASN A 1 118 ? 36.05255 12.90102 32.10947 1.000 19.45513 150 ASN A O 1
ATOM 919 N N . PRO A 1 119 ? 37.15735 12.33599 30.25506 1.000 15.42345 151 PRO A N 1
ATOM 920 C CA . PRO A 1 119 ? 36.56380 11.00023 30.26706 1.000 13.40165 151 PRO A CA 1
ATOM 921 C C . PRO A 1 119 ? 37.02595 10.20105 31.47277 1.000 16.39133 151 PRO A C 1
ATOM 922 O O . PRO A 1 119 ? 38.16525 10.32867 31.92909 1.000 17.75005 151 PRO A O 1
ATOM 926 N N . THR A 1 120 ? 36.12228 9.36869 31.98065 1.000 14.57523 152 THR A N 1
ATOM 927 C CA . THR A 1 120 ? 36.49656 8.23662 32.81627 1.000 13.52219 152 THR A CA 1
ATOM 928 C C . THR A 1 120 ? 36.67752 7.02956 31.90147 1.000 12.44839 152 THR A C 1
ATOM 929 O O . THR A 1 120 ? 35.80556 6.72922 31.08166 1.000 11.06351 152 THR A O 1
ATOM 933 N N . LEU A 1 121 ? 37.84062 6.39595 31.98089 1.000 11.25281 153 LEU A N 1
ATOM 934 C CA . LEU A 1 121 ? 38.19374 5.30483 31.08284 1.000 12.35448 153 LEU A CA 1
ATOM 935 C C . LEU A 1 121 ? 38.30057 4.01901 31.88031 1.000 12.60858 153 LEU A C 1
ATOM 936 O O . LEU A 1 121 ? 39.04054 3.96043 32.87293 1.000 14.31075 153 LEU A O 1
ATOM 941 N N . ILE A 1 122 ? 37.58407 2.98387 31.44365 1.000 12.00070 154 ILE A N 1
ATOM 942 C CA . ILE A 1 122 ? 37.63216 1.70151 32.12847 1.000 11.25736 154 ILE A CA 1
ATOM 943 C C . ILE A 1 122 ? 37.94779 0.59351 31.14774 1.000 11.96743 154 ILE A C 1
ATOM 944 O O . ILE A 1 122 ? 37.42551 0.55025 30.02690 1.000 11.83867 154 ILE A O 1
ATOM 949 N N . ARG A 1 123 ? 38.80482 -0.31010 31.60266 1.000 10.54839 155 ARG A N 1
ATOM 950 C CA . ARG A 1 123 ? 39.44160 -1.35236 30.82583 1.000 10.13390 155 ARG A CA 1
ATOM 951 C C . ARG A 1 123 ? 39.00586 -2.70101 31.37757 1.000 10.14474 155 ARG A C 1
ATOM 952 O O . ARG A 1 123 ? 38.88545 -2.86128 32.59597 1.000 9.28183 155 ARG A O 1
ATOM 960 N N . THR A 1 124 ? 38.78045 -3.66526 30.48967 1.000 9.09901 156 THR A N 1
ATOM 961 C CA . THR A 1 124 ? 38.52442 -5.04612 30.89031 1.000 9.94228 156 THR A CA 1
ATOM 962 C C . THR A 1 124 ? 39.34122 -6.00140 30.02858 1.000 10.51670 156 THR A C 1
ATOM 963 O O . THR A 1 124 ? 39.57908 -5.74003 28.84640 1.000 11.09825 156 THR A O 1
ATOM 967 N N . ASP A 1 125 ? 39.76021 -7.11356 30.64029 1.000 7.86705 157 ASP A N 1
ATOM 968 C CA . ASP A 1 125 ? 40.38963 -8.22799 29.93485 1.000 11.85394 157 ASP A CA 1
ATOM 969 C C . ASP A 1 125 ? 39.39695 -9.30079 29.51418 1.000 8.09364 157 ASP A C 1
ATOM 970 O O . ASP A 1 125 ? 39.79582 -10.28383 28.87794 1.000 11.00699 157 ASP A O 1
ATOM 975 N N . LYS A 1 126 ? 38.11483 -9.15505 29.85124 1.000 9.97251 158 LYS A N 1
ATOM 976 C CA . LYS A 1 126 ? 37.20576 -10.26705 29.62146 1.000 11.83583 158 LYS A CA 1
ATOM 977 C C . LYS A 1 126 ? 36.69364 -10.32866 28.19267 1.000 11.27401 158 LYS A C 1
ATOM 978 O O . LYS A 1 126 ? 36.27128 -11.40490 27.76140 1.000 12.35545 158 LYS A O 1
ATOM 984 N N . ILE A 1 127 ? 36.71549 -9.21518 27.45855 1.000 10.13644 159 ILE A N 1
ATOM 985 C CA . ILE A 1 127 ? 36.21316 -9.16636 26.08708 1.000 9.83293 159 ILE A CA 1
ATOM 986 C C . ILE A 1 127 ? 37.18142 -8.36100 25.23273 1.000 8.78859 159 ILE A C 1
ATOM 987 O O . ILE A 1 127 ? 38.00184 -7.58549 25.73989 1.000 9.16524 159 ILE A O 1
ATOM 992 N N . SER A 1 128 ? 37.08265 -8.56023 23.91336 1.000 9.30012 160 SER A N 1
ATOM 993 C CA . SER A 1 128 ? 37.79996 -7.71748 22.96974 1.000 8.84619 160 SER A CA 1
ATOM 994 C C . SER A 1 128 ? 36.98622 -6.44093 22.76545 1.000 10.51170 160 SER A C 1
ATOM 995 O O . SER A 1 128 ? 36.00146 -6.18569 23.46145 1.000 8.72859 160 SER A O 1
ATOM 998 N N . TYR A 1 129 ? 37.37280 -5.60987 21.80884 1.000 10.90058 161 TYR A N 1
ATOM 999 C CA . TYR A 1 129 ? 36.78757 -4.27805 21.79062 1.000 10.26221 161 TYR A CA 1
ATOM 1000 C C . TYR A 1 129 ? 35.31685 -4.30002 21.36301 1.000 10.39990 161 TYR A C 1
ATOM 1001 O O . TYR A 1 129 ? 34.85879 -5.16553 20.60305 1.000 10.86937 161 TYR A O 1
ATOM 1010 N N . ALA A 1 130 ? 34.57551 -3.32186 21.87286 1.000 10.09197 162 ALA A N 1
ATOM 1011 C CA . ALA A 1 130 ? 33.11721 -3.36723 21.83576 1.000 7.39306 162 ALA A CA 1
ATOM 1012 C C . ALA A 1 130 ? 32.59412 -2.54857 20.65817 1.000 10.24672 162 ALA A C 1
ATOM 1013 O O . ALA A 1 130 ? 32.23081 -1.38047 20.79039 1.000 9.34714 162 ALA A O 1
ATOM 1015 N N . CYS A 1 131 ? 32.56285 -3.18325 19.48322 1.000 8.75171 163 CYS A N 1
ATOM 1016 C CA . CYS A 1 131 ? 31.88408 -2.59718 18.32959 1.000 9.58323 163 CYS A CA 1
ATOM 1017 C C . CYS A 1 131 ? 31.68172 -3.67881 17.29274 1.000 12.22321 163 CYS A C 1
ATOM 1018 O O . CYS A 1 131 ? 32.37866 -4.69725 17.29156 1.000 11.07569 163 CYS A O 1
ATOM 1021 N N . GLY A 1 132 ? 30.71298 -3.43729 16.40597 1.000 7.88108 164 GLY A N 1
ATOM 1022 C CA . GLY A 1 132 ? 30.57825 -4.19816 15.17987 1.000 8.96948 164 GLY A CA 1
ATOM 1023 C C . GLY A 1 132 ? 31.23215 -3.44156 14.03667 1.000 10.28684 164 GLY A C 1
ATOM 1024 O O . GLY A 1 132 ? 31.49127 -2.24828 14.13876 1.000 11.40222 164 GLY A O 1
ATOM 1025 N N . ARG A 1 133 ? 31.50441 -4.14714 12.94231 1.000 11.46036 165 ARG A N 1
ATOM 1026 C CA . ARG A 1 133 ? 32.22594 -3.56149 11.81877 1.000 7.49379 165 ARG A CA 1
ATOM 1027 C C . ARG A 1 133 ? 31.52918 -3.90524 10.51057 1.000 8.18390 165 ARG A C 1
ATOM 1028 O O . ARG A 1 133 ? 31.16025 -5.05688 10.28036 1.000 11.37604 165 ARG A O 1
ATOM 1036 N N . MET A 1 134 ? 31.37180 -2.90369 9.65514 1.000 7.12402 166 MET A N 1
ATOM 1037 C CA . MET A 1 134 ? 30.73281 -3.08099 8.35867 1.000 10.31676 166 MET A CA 1
ATOM 1038 C C . MET A 1 134 ? 31.38190 -2.05814 7.44093 1.000 10.78592 166 MET A C 1
ATOM 1039 O O . MET A 1 134 ? 31.09444 -0.86415 7.56566 1.000 9.38997 166 MET A O 1
ATOM 1044 N N . ARG A 1 135 ? 32.24952 -2.51901 6.53516 1.000 9.03361 167 ARG A N 1
ATOM 1045 C CA . ARG A 1 135 ? 33.00239 -1.61416 5.67794 1.000 10.84164 167 ARG A CA 1
ATOM 1046 C C . ARG A 1 135 ? 33.67092 -0.55953 6.55097 1.000 10.35658 167 ARG A C 1
ATOM 1047 O O . ARG A 1 135 ? 34.38961 -0.92223 7.48331 1.000 9.43866 167 ARG A O 1
ATOM 1055 N N . SER A 1 136 ? 33.39648 0.73169 6.31428 1.000 9.23575 168 SER A N 1
ATOM 1056 C CA . SER A 1 136 ? 34.02855 1.78612 7.10696 1.000 10.42842 168 SER A CA 1
ATOM 1057 C C . SER A 1 136 ? 33.41016 1.99251 8.48513 1.000 9.49553 168 SER A C 1
ATOM 1058 O O . SER A 1 136 ? 33.97382 2.75059 9.28954 1.000 10.28838 168 SER A O 1
ATOM 1061 N N . GLN A 1 137 ? 32.26525 1.38217 8.76771 1.000 7.76700 169 GLN A N 1
ATOM 1062 C CA . GLN A 1 137 ? 31.41704 1.82610 9.85639 1.000 8.56125 169 GLN A CA 1
ATOM 1063 C C . GLN A 1 137 ? 31.67982 1.02132 11.12659 1.000 7.95217 169 GLN A C 1
ATOM 1064 O O . GLN A 1 137 ? 31.99458 -0.17504 11.07867 1.000 8.61117 169 GLN A O 1
ATOM 1070 N N . TYR A 1 138 ? 31.59528 1.71097 12.25931 1.000 9.22652 170 TYR A N 1
ATOM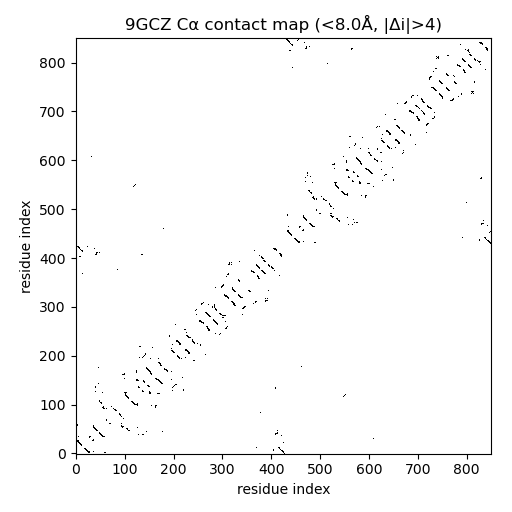 1071 C CA . TYR A 1 138 ? 31.78556 1.14738 13.58857 1.000 8.06845 170 TYR A CA 1
ATOM 1072 C C . TYR A 1 138 ? 30.42759 1.16516 14.28797 1.000 9.72109 170 TYR A C 1
ATOM 1073 O O . TYR A 1 138 ? 29.92637 2.23274 14.66007 1.000 9.94810 170 TYR A O 1
ATOM 1082 N N . TYR A 1 139 ? 29.82238 -0.01464 14.43177 1.000 9.50122 171 TYR A N 1
ATOM 1083 C CA . TYR A 1 139 ? 28.46552 -0.13406 14.95792 1.000 8.95647 171 TYR A CA 1
ATOM 1084 C C . TYR A 1 139 ? 28.45056 -0.16402 16.48022 1.000 8.97970 171 TYR A C 1
ATOM 1085 O O . TYR A 1 139 ? 29.24804 -0.86316 17.11033 1.000 10.02310 171 TYR A O 1
ATOM 1094 N N . GLN A 1 140 ? 27.49281 0.55635 17.06531 1.000 9.49826 172 GLN A N 1
ATOM 1095 C CA . GLN A 1 140 ? 27.33884 0.58929 18.51594 1.000 9.27991 172 GLN A CA 1
ATOM 1096 C C . GLN A 1 140 ? 26.94346 -0.78126 19.06412 1.000 9.82818 172 GLN A C 1
ATOM 1097 O O . GLN A 1 140 ? 25.97189 -1.39772 18.60836 1.000 10.62773 172 GLN A O 1
ATOM 1103 N N . THR A 1 141 ? 27.68297 -1.24532 20.07306 1.000 9.81612 173 THR A N 1
ATOM 1104 C CA . THR A 1 141 ? 27.34175 -2.49659 20.74504 1.000 6.87129 173 THR A CA 1
ATOM 1105 C C . THR A 1 141 ? 27.32212 -2.32000 22.25735 1.000 10.10862 173 THR A C 1
ATOM 1106 O O . THR A 1 141 ? 27.50103 -3.28371 23.01544 1.000 10.75563 173 THR A O 1
ATOM 1110 N N . ILE A 1 142 ? 27.10441 -1.08795 22.71000 1.000 9.28749 174 ILE A N 1
ATOM 1111 C CA . ILE A 1 142 ? 26.91801 -0.77232 24.11923 1.000 10.70997 174 ILE A CA 1
ATOM 1112 C C . ILE A 1 142 ? 25.52624 -0.17731 24.26406 1.000 10.36168 174 ILE A C 1
ATOM 1113 O O . ILE A 1 142 ? 25.15406 0.73795 23.51649 1.000 9.79807 174 ILE A O 1
ATOM 1118 N N . TRP A 1 143 ? 24.74705 -0.72549 25.19172 1.000 11.01558 175 TRP A N 1
ATOM 1119 C CA . TRP A 1 143 ? 23.33844 -0.38380 25.31639 1.000 8.51606 175 TRP A CA 1
ATOM 1120 C C . TRP A 1 143 ? 22.91240 -0.50297 26.77052 1.000 12.05910 175 TRP A C 1
ATOM 1121 O O . TRP A 1 143 ? 23.49710 -1.26747 27.53687 1.000 11.51905 175 TRP A O 1
ATOM 1132 N N . ALA A 1 144 ? 21.86425 0.23062 27.12995 1.000 11.67068 176 ALA A N 1
ATOM 1133 C CA . ALA A 1 144 ? 21.36894 0.27285 28.49734 1.000 11.60064 176 ALA A CA 1
ATOM 1134 C C . ALA A 1 144 ? 20.06352 -0.50236 28.64198 1.000 11.80779 176 ALA A C 1
ATOM 1135 O O . ALA A 1 144 ? 19.15345 -0.38802 27.80637 1.000 11.32670 176 ALA A O 1
ATOM 1137 N N . ALA A 1 145 ? 19.98527 -1.29071 29.70994 1.000 11.42017 177 ALA A N 1
ATOM 1138 C CA . ALA A 1 145 ? 18.72439 -1.85090 30.16296 1.000 12.26460 177 ALA A CA 1
ATOM 1139 C C . ALA A 1 145 ? 17.81438 -0.72816 30.65618 1.000 13.26744 177 ALA A C 1
ATOM 1140 O O . ALA A 1 145 ? 18.24633 0.41764 30.84540 1.000 11.82457 177 ALA A O 1
ATOM 1142 N N . ASP A 1 146 ? 16.53975 -1.07594 30.88259 1.000 13.12409 178 ASP A N 1
ATOM 1143 C CA . ASP A 1 146 ? 15.58411 -0.08455 31.37451 1.000 14.26014 178 ASP A CA 1
ATOM 1144 C C . ASP A 1 146 ? 16.02546 0.50562 32.71314 1.000 13.83672 178 ASP A C 1
ATOM 1145 O O . ASP A 1 146 ? 15.74560 1.67798 32.99155 1.000 16.41046 178 ASP A O 1
ATOM 1150 N N . ASN A 1 147 ? 16.70669 -0.27962 33.55689 1.000 16.10644 179 ASN A N 1
ATOM 1151 C CA . ASN A 1 147 ? 17.14401 0.23671 34.85463 1.000 11.83506 179 ASN A CA 1
ATOM 1152 C C . ASN A 1 147 ? 18.43799 1.04692 34.79292 1.000 16.56845 179 ASN A C 1
ATOM 1153 O O . ASN A 1 147 ? 18.93367 1.45489 35.84874 1.000 13.88873 179 ASN A O 1
ATOM 1158 N N . GLY A 1 148 ? 18.99644 1.28976 33.60365 1.000 14.59342 180 GLY A N 1
ATOM 1159 C CA . GLY A 1 148 ? 20.21250 2.06073 33.47302 1.000 13.30254 180 GLY A CA 1
ATOM 1160 C C . GLY A 1 148 ? 21.50002 1.26467 33.49514 1.000 12.72431 180 GLY A C 1
ATOM 1161 O O . GLY A 1 148 ? 22.56521 1.84464 33.25376 1.000 12.76522 180 GLY A O 1
ATOM 1162 N N . ASP A 1 149 ? 21.44969 -0.03486 33.77223 1.000 12.36978 181 ASP A N 1
ATOM 1163 C CA . ASP A 1 149 ? 22.65985 -0.83075 33.64812 1.000 12.88705 181 ASP A CA 1
ATOM 1164 C C . ASP A 1 149 ? 23.08505 -0.85085 32.18882 1.000 12.00849 181 ASP A C 1
ATOM 1165 O O . ASP A 1 149 ? 22.25306 -0.97456 31.28264 1.000 12.59853 181 ASP A O 1
ATOM 1170 N N . VAL A 1 150 ? 24.38101 -0.68221 31.95417 1.000 10.63142 182 VAL A N 1
ATOM 1171 C CA . VAL A 1 150 ? 24.90848 -0.62061 30.59828 1.000 9.54827 182 VAL A CA 1
ATOM 1172 C C . VAL A 1 150 ? 25.60854 -1.93763 30.29770 1.000 8.96093 182 VAL A C 1
ATOM 1173 O O . VAL A 1 150 ? 26.52602 -2.35055 31.02367 1.000 11.89179 182 VAL A O 1
ATOM 1177 N N . TYR A 1 151 ? 25.18219 -2.59057 29.21977 1.000 9.46821 183 TYR A N 1
ATOM 1178 C CA . TYR A 1 151 ? 25.76675 -3.84898 28.77232 1.000 8.90607 183 TYR A CA 1
ATOM 1179 C C . TYR A 1 151 ? 26.71047 -3.59744 27.60203 1.000 9.88185 183 TYR A C 1
ATOM 1180 O O . TYR A 1 151 ? 26.33761 -2.95855 26.61342 1.000 10.40110 183 TYR A O 1
ATOM 1189 N N . VAL A 1 152 ? 27.93868 -4.07939 27.73937 1.000 9.24125 184 VAL A N 1
ATOM 1190 C CA . VAL A 1 152 ? 29.02024 -3.79685 26.80735 1.000 9.49263 184 VAL A CA 1
ATOM 1191 C C . VAL A 1 152 ? 29.29766 -5.08856 26.05088 1.000 8.66916 184 VAL A C 1
ATOM 1192 O O . VAL A 1 152 ? 29.91416 -6.01846 26.58350 1.000 10.40791 184 VAL A O 1
ATOM 1196 N N . PHE A 1 153 ? 28.82214 -5.16049 24.80479 1.000 7.59409 185 PHE A N 1
ATOM 1197 C CA . PHE A 1 153 ? 28.94301 -6.36122 23.98516 1.000 9.14510 185 PHE A CA 1
ATOM 1198 C C . PHE A 1 153 ? 30.14361 -6.27814 23.04475 1.000 10.38232 185 PHE A C 1
ATOM 1199 O O . PHE A 1 153 ? 30.41543 -5.22385 22.45850 1.000 12.16629 185 PHE A O 1
ATOM 1207 N N . SER A 1 154 ? 30.82352 -7.40886 22.85128 1.000 8.15455 186 SER A N 1
ATOM 1208 C CA . SER A 1 154 ? 31.88120 -7.49291 21.84849 1.000 9.87584 186 SER A CA 1
ATOM 1209 C C . SER A 1 154 ? 31.67268 -8.71331 20.95999 1.000 8.55268 186 SER A C 1
ATOM 1210 O O . SER A 1 154 ? 31.56975 -9.84273 21.47041 1.000 7.68614 186 SER A O 1
ATOM 1213 N N . PRO A 1 155 ? 31.65610 -8.55199 19.63550 1.000 8.25858 187 PRO A N 1
ATOM 1214 C CA . PRO A 1 155 ? 31.62979 -9.71838 18.74787 1.000 8.04764 187 PRO A CA 1
ATOM 1215 C C . PRO A 1 155 ? 32.99860 -10.31273 18.47593 1.000 9.19029 187 PRO A C 1
ATOM 1216 O O . PRO A 1 155 ? 33.08843 -11.29356 17.72750 1.000 8.89262 187 PRO A O 1
ATOM 1220 N N . SER A 1 156 ? 34.05299 -9.75583 19.07844 1.000 9.35179 188 SER A N 1
ATOM 1221 C CA . SER A 1 156 ? 35.42909 -10.20534 18.82980 1.000 6.19469 188 SER A CA 1
ATOM 1222 C C . SER A 1 156 ? 35.74862 -10.19014 17.33126 1.000 9.50987 188 SER A C 1
ATOM 1223 O O . SER A 1 156 ? 36.26893 -11.15464 16.75515 1.000 9.35138 188 SER A O 1
ATOM 1226 N N . TYR A 1 157 ? 35.43742 -9.05280 16.70253 1.000 10.27342 189 TYR A N 1
ATOM 1227 C CA . TYR A 1 157 ? 35.77116 -8.84537 15.29913 1.000 10.05861 189 TYR A CA 1
ATOM 1228 C C . TYR A 1 157 ? 37.23794 -9.14697 15.01553 1.000 9.37069 189 TYR A C 1
ATOM 1229 O O . TYR A 1 157 ? 37.58176 -9.68045 13.94761 1.000 10.51234 189 TYR A O 1
ATOM 1238 N N . ALA A 1 158 ? 38.11741 -8.82773 15.96673 1.000 11.55878 190 ALA A N 1
ATOM 1239 C CA . ALA A 1 158 ? 39.54645 -8.95058 15.72002 1.000 11.69485 190 ALA A CA 1
ATOM 1240 C C . ALA A 1 158 ? 39.97677 -10.38200 15.39734 1.000 9.72859 190 ALA A C 1
ATOM 1241 O O . ALA A 1 158 ? 41.08921 -10.58252 14.89982 1.000 12.04260 190 ALA A O 1
ATOM 1243 N N . LYS A 1 159 ? 39.12807 -11.37741 15.65144 1.000 10.89052 191 LYS A N 1
ATOM 1244 C CA . LYS A 1 159 ? 39.46268 -12.75854 15.30364 1.000 11.67228 191 LYS A CA 1
ATOM 1245 C C . LYS A 1 159 ? 39.78666 -12.94605 13.82615 1.000 14.39619 191 LYS A C 1
ATOM 1246 O O . LYS A 1 159 ? 40.46456 -13.91847 13.47433 1.000 15.66465 191 LYS A O 1
ATOM 1252 N N . ILE A 1 160 ? 39.33315 -12.05182 12.94576 1.000 12.39987 192 ILE A N 1
ATOM 1253 C CA . ILE A 1 160 ? 39.58107 -12.25617 11.52843 1.000 13.31766 192 ILE A CA 1
ATOM 1254 C C . ILE A 1 160 ? 40.81219 -11.49734 11.03414 1.000 13.41532 192 ILE A C 1
ATOM 1255 O O . ILE A 1 160 ? 41.11336 -11.53770 9.83614 1.000 13.80033 192 ILE A O 1
ATOM 1260 N N . MET A 1 161 ? 41.54556 -10.82567 11.92499 1.000 10.34437 193 MET A N 1
ATOM 1261 C CA . MET A 1 161 ? 42.81735 -10.20929 11.54502 1.000 12.72454 193 MET A CA 1
ATOM 1262 C C . MET A 1 161 ? 43.76905 -11.24109 10.95220 1.000 12.81812 193 MET A C 1
ATOM 1263 O O . MET A 1 161 ? 43.80324 -12.39953 11.37739 1.000 14.10249 193 MET A O 1
ATOM 1268 N N . ASP A 1 162 ? 44.58473 -10.80007 9.98847 1.000 13.38030 194 ASP A N 1
ATOM 1269 C CA . ASP A 1 162 ? 45.55005 -11.71151 9.36925 1.000 18.83146 194 ASP A CA 1
ATOM 1270 C C . ASP A 1 162 ? 46.65972 -12.09747 10.34265 1.000 14.39874 194 ASP A C 1
ATOM 1271 O O . ASP A 1 162 ? 47.00369 -13.27983 10.47783 1.000 14.21045 194 ASP A O 1
ATOM 1276 N N . ALA A 1 163 ? 47.25370 -11.11413 11.01073 1.000 13.47823 195 ALA A N 1
ATOM 1277 C CA . ALA A 1 163 ? 48.38573 -11.37525 11.89161 1.000 12.08287 195 ALA A CA 1
ATOM 1278 C C . ALA A 1 163 ? 47.90161 -11.98806 13.20004 1.000 14.34483 195 ALA A C 1
ATOM 1279 O O . ALA A 1 163 ? 47.04935 -11.41582 13.88271 1.000 14.57809 195 ALA A O 1
ATOM 1281 N N . ASP A 1 164 ? 48.45028 -13.15319 13.54307 1.000 16.29401 196 ASP A N 1
ATOM 1282 C CA . ASP A 1 164 ? 48.02701 -13.85749 14.74716 1.000 15.89032 196 ASP A CA 1
ATOM 1283 C C . ASP A 1 164 ? 48.09713 -12.96386 15.98343 1.000 13.97045 196 ASP A C 1
ATOM 1284 O O . ASP A 1 164 ? 47.22501 -13.03318 16.85637 1.000 14.69881 196 ASP A O 1
ATOM 1289 N N . VAL A 1 165 ? 49.11620 -12.10594 16.07509 1.000 14.80885 197 VAL A N 1
ATOM 1290 C CA . VAL A 1 165 ? 49.22351 -11.27463 17.26620 1.000 15.35636 197 VAL A CA 1
ATOM 1291 C C . VAL A 1 165 ? 48.14111 -10.20490 17.29414 1.000 15.55452 197 VAL A C 1
ATOM 1292 O O . VAL A 1 165 ? 47.88419 -9.61803 18.35204 1.000 16.08196 197 VAL A O 1
ATOM 1296 N N . GLN A 1 166 ? 47.49711 -9.92937 16.16394 1.000 13.39031 198 GLN A N 1
ATOM 1297 C CA . GLN A 1 166 ? 46.40485 -8.96949 16.14860 1.000 11.02875 198 GLN A CA 1
ATOM 1298 C C . GLN A 1 166 ? 45.03887 -9.61588 16.28780 1.000 11.44187 198 GLN A C 1
ATOM 1299 O O . GLN A 1 166 ? 44.05276 -8.89710 16.44186 1.000 11.10384 198 GLN A O 1
ATOM 1305 N N . LYS A 1 167 ? 44.96111 -10.94463 16.24380 1.000 10.57557 199 LYS A N 1
ATOM 1306 C CA . LYS A 1 167 ? 43.70792 -11.63167 16.52466 1.000 10.45638 199 LYS A CA 1
ATOM 1307 C C . LYS A 1 167 ? 43.42080 -11.60847 18.01797 1.000 12.15388 199 LYS A C 1
ATOM 1308 O O . LYS A 1 167 ? 44.32786 -11.75513 18.83307 1.000 12.69537 199 LYS A O 1
ATOM 1314 N N . THR A 1 168 ? 42.15092 -11.45514 18.38162 1.000 10.24001 200 THR A N 1
ATOM 1315 C CA . THR A 1 168 ? 41.78495 -11.70363 19.76634 1.000 10.61673 200 THR A CA 1
ATOM 1316 C C . THR A 1 168 ? 41.56710 -13.19884 19.99998 1.000 12.23352 200 THR A C 1
ATOM 1317 O O . THR A 1 168 ? 41.13545 -13.93085 19.10500 1.000 14.48026 200 THR A O 1
ATOM 1321 N N . ASN A 1 169 ? 41.89747 -13.65879 21.20945 1.000 13.00791 201 ASN A N 1
ATOM 1322 C CA . ASN A 1 169 ? 41.59394 -15.02782 21.61303 1.000 12.30087 201 ASN A CA 1
ATOM 1323 C C . ASN A 1 169 ? 40.40581 -15.09548 22.56314 1.000 14.87371 201 ASN A C 1
ATOM 1324 O O . ASN A 1 169 ? 40.14281 -16.15269 23.15306 1.000 17.13902 201 ASN A O 1
ATOM 1329 N N . LEU A 1 170 ? 39.68783 -14.00278 22.71141 1.000 10.46578 202 LEU A N 1
ATOM 1330 C CA . LEU A 1 170 ? 38.52249 -13.90891 23.57672 1.000 10.62552 202 LEU A CA 1
ATOM 1331 C C . LEU A 1 170 ? 37.25565 -14.19010 22.78412 1.000 13.23164 202 LEU A C 1
ATOM 1332 O O . LEU A 1 170 ? 37.09369 -13.65979 21.68122 1.000 11.49951 202 LEU A O 1
ATOM 1337 N N . PRO A 1 171 ? 36.35103 -15.01792 23.29396 1.000 13.42576 203 PRO A N 1
ATOM 1338 C CA . PRO A 1 171 ? 35.08395 -15.23823 22.59467 1.000 11.02046 203 PRO A CA 1
ATOM 1339 C C . PRO A 1 171 ? 34.22650 -13.98544 22.64585 1.000 10.84348 203 PRO A C 1
ATOM 1340 O O . PRO A 1 171 ? 34.40025 -13.11471 23.49809 1.000 12.31886 203 PRO A O 1
ATOM 1344 N N . ALA A 1 172 ? 33.29697 -13.88899 21.70047 1.000 11.07311 204 ALA A N 1
ATOM 1345 C CA . ALA A 1 172 ? 32.29371 -12.84030 21.78207 1.000 10.78566 204 ALA A CA 1
ATOM 1346 C C . ALA A 1 172 ? 31.59469 -12.92011 23.13136 1.000 9.87016 204 ALA A C 1
ATOM 1347 O O . ALA A 1 172 ? 31.32424 -14.01158 23.63534 1.000 9.77630 204 ALA A O 1
ATOM 1349 N N . GLY A 1 173 ? 31.33124 -11.76550 23.73552 1.000 11.13840 205 GLY A N 1
ATOM 1350 C CA . GLY A 1 173 ? 30.85569 -11.77247 25.10801 1.000 11.80730 205 GLY A CA 1
ATOM 1351 C C . GLY A 1 173 ? 30.36407 -10.40658 25.53620 1.000 9.55588 205 GLY A C 1
ATOM 1352 O O . GLY A 1 173 ? 30.36441 -9.44675 24.76123 1.000 10.36600 205 GLY A O 1
ATOM 1353 N N . VAL A 1 174 ? 29.92584 -10.33484 26.79442 1.000 9.06671 206 VAL A N 1
ATOM 1354 C CA . VAL A 1 174 ? 29.26715 -9.14679 27.32835 1.000 9.93544 206 VAL A CA 1
ATOM 1355 C C . VAL A 1 174 ? 29.74952 -8.92485 28.74059 1.000 9.28951 206 VAL A C 1
ATOM 1356 O O . VAL A 1 174 ? 29.84127 -9.87622 29.51536 1.000 10.18074 206 VAL A O 1
ATOM 1360 N N . VAL A 1 175 ? 29.98005 -7.66629 29.09920 1.000 9.29961 207 VAL A N 1
ATOM 1361 C CA . VAL A 1 175 ? 30.18920 -7.27716 30.48978 1.000 9.40531 207 VAL A CA 1
ATOM 1362 C C . VAL A 1 175 ? 29.21595 -6.14689 30.82383 1.000 10.20452 207 VAL A C 1
ATOM 1363 O O . VAL A 1 175 ? 28.40546 -5.73566 29.99165 1.000 10.36170 207 VAL A O 1
ATOM 1367 N N . ARG A 1 176 ? 29.29632 -5.65049 32.05817 1.000 9.28126 208 ARG A N 1
ATOM 1368 C CA . ARG A 1 176 ? 28.26190 -4.76167 32.57248 1.000 10.83936 208 ARG A CA 1
ATOM 1369 C C . ARG A 1 176 ? 28.84893 -3.62818 33.40194 1.000 12.29781 208 ARG A C 1
ATOM 1370 O O . ARG A 1 176 ? 29.84683 -3.80568 34.11145 1.000 11.68608 208 ARG A O 1
ATOM 1378 N N . ILE A 1 177 ? 28.21627 -2.46236 33.29335 1.000 11.50535 209 ILE A N 1
ATOM 1379 C CA . ILE A 1 177 ? 28.46635 -1.30766 34.14524 1.000 11.35244 209 ILE A CA 1
ATOM 1380 C C . ILE A 1 177 ? 27.14382 -0.98199 34.81772 1.000 11.16425 209 ILE A C 1
ATOM 1381 O O . ILE A 1 177 ? 26.19164 -0.57944 34.14249 1.000 12.34533 209 ILE A O 1
ATOM 1386 N N . LYS A 1 178 ? 27.06733 -1.15600 36.13397 1.000 11.37586 210 LYS A N 1
ATOM 1387 C CA . LYS A 1 178 ? 25.81310 -0.86675 36.82447 1.000 12.51844 210 LYS A CA 1
ATOM 1388 C C . LYS A 1 178 ? 25.47929 0.62136 36.74041 1.000 11.47322 210 LYS A C 1
ATOM 1389 O O . LYS A 1 178 ? 26.36459 1.47420 36.64492 1.000 12.06707 210 LYS A O 1
ATOM 1395 N N . ALA A 1 179 ? 24.18206 0.92275 36.78193 1.000 13.12094 211 ALA A N 1
ATOM 1396 C CA . ALA A 1 179 ? 23.70076 2.28450 36.58522 1.000 11.57479 211 ALA A CA 1
ATOM 1397 C C . ALA A 1 179 ? 24.38055 3.26243 37.52557 1.000 15.24603 211 ALA A C 1
ATOM 1398 O O . ALA A 1 179 ? 24.34901 3.08086 38.74379 1.000 16.83284 211 ALA A O 1
ATOM 1400 N N . GLY A 1 180 ? 24.97632 4.31404 36.95162 1.000 13.07477 212 GLY A N 1
ATOM 1401 C CA . GLY A 1 180 ? 25.71595 5.30327 37.72031 1.000 14.32791 212 GLY A CA 1
ATOM 1402 C C . GLY A 1 180 ? 27.15309 4.94526 38.05862 1.000 12.61230 212 GLY A C 1
ATOM 1403 O O . GLY A 1 180 ? 27.92763 5.83736 38.42685 1.000 13.06525 212 GLY A O 1
ATOM 1404 N N . ALA A 1 181 ? 27.53873 3.67984 37.94104 1.000 13.19776 213 ALA A N 1
ATOM 1405 C CA . ALA A 1 181 ? 28.90892 3.26795 38.19198 1.000 13.88911 213 ALA A CA 1
ATOM 1406 C C . ALA A 1 181 ? 29.82338 3.64461 37.02634 1.000 12.14274 213 ALA A C 1
ATOM 1407 O O . ALA A 1 181 ? 29.38508 3.84642 35.88875 1.000 12.65135 213 ALA A O 1
ATOM 1409 N N . THR A 1 182 ? 31.11866 3.72612 37.31752 1.000 13.67436 214 THR A N 1
ATOM 1410 C CA . THR A 1 182 ? 32.12647 3.83584 36.26947 1.000 13.19480 214 THR A CA 1
ATOM 1411 C C . THR A 1 182 ? 33.22839 2.80873 36.48487 1.000 13.36667 214 THR A C 1
ATOM 1412 O O . THR A 1 182 ? 34.40287 3.07070 36.21999 1.000 14.57951 214 THR A O 1
ATOM 1416 N N . ASP A 1 183 ? 32.85962 1.64676 37.01014 1.000 13.88139 215 ASP A N 1
ATOM 1417 C CA . ASP A 1 183 ? 33.67808 0.44352 37.03063 1.000 11.86435 215 ASP A CA 1
ATOM 1418 C C . ASP A 1 183 ? 32.82288 -0.66868 36.45361 1.000 10.91879 215 ASP A C 1
ATOM 1419 O O . ASP A 1 183 ? 31.59108 -0.62149 36.55030 1.000 12.32446 215 ASP A O 1
ATOM 1424 N N . PHE A 1 184 ? 33.46035 -1.67122 35.85994 1.000 11.67868 216 PHE A N 1
ATOM 1425 C CA . PHE A 1 184 ? 32.71687 -2.88867 35.57068 1.000 13.45031 216 PHE A CA 1
ATOM 1426 C C . PHE A 1 184 ? 32.38747 -3.60868 36.87851 1.000 13.04837 216 PHE A C 1
ATOM 1427 O O . PHE A 1 184 ? 33.10295 -3.47597 37.88104 1.000 13.54454 216 PHE A O 1
ATOM 1435 N N . ASP A 1 185 ? 31.27264 -4.34538 36.88567 1.000 10.98556 217 ASP A N 1
ATOM 1436 C CA . ASP A 1 185 ? 31.02004 -5.22533 38.02473 1.000 10.68741 217 ASP A CA 1
ATOM 1437 C C . ASP A 1 185 ? 31.62038 -6.59409 37.71172 1.000 11.58445 217 ASP A C 1
ATOM 1438 O O . ASP A 1 185 ? 32.60573 -6.66291 36.97255 1.000 13.71494 217 ASP A O 1
ATOM 1443 N N . SER A 1 186 ? 31.07776 -7.67595 38.27349 1.000 10.41023 218 SER A N 1
ATOM 1444 C CA A SER A 1 186 ? 31.60913 -9.01232 38.03972 0.538 11.84110 218 SER A CA 1
ATOM 1445 C CA B SER A 1 186 ? 31.60765 -9.01328 38.04179 0.462 11.85110 218 SER A CA 1
ATOM 1446 C C . SER A 1 186 ? 30.91582 -9.74914 36.90477 1.000 13.76501 218 SER A C 1
ATOM 1447 O O . SER A 1 186 ? 31.35985 -10.84066 36.53744 1.000 13.52674 218 SER A O 1
ATOM 1452 N N . TYR A 1 187 ? 29.84526 -9.18692 36.35268 1.000 11.76842 219 TYR A N 1
ATOM 1453 C CA . TYR A 1 187 ? 29.06625 -9.87428 35.33184 1.000 10.74161 219 TYR A CA 1
ATOM 1454 C C . TYR A 1 187 ? 29.92189 -10.19529 34.11111 1.000 11.56402 219 TYR A C 1
ATOM 1455 O O . TYR A 1 187 ? 30.72917 -9.37917 33.65982 1.000 12.08184 219 TYR A O 1
ATOM 1464 N N . TYR A 1 188 ? 29.74507 -11.40324 33.58036 1.000 12.23004 220 TYR A N 1
ATOM 1465 C CA . TYR A 1 188 ? 30.33478 -11.75761 32.29994 1.000 11.49073 220 TYR A CA 1
ATOM 1466 C C . TYR A 1 188 ? 29.51984 -12.87837 31.68014 1.000 13.07594 220 TYR A C 1
ATOM 1467 O O . TYR A 1 188 ? 29.17255 -13.85252 32.35476 1.000 13.43626 220 TYR A O 1
ATOM 1476 N N . CYS A 1 189 ? 29.23598 -12.74362 30.38905 1.000 12.57471 221 CYS A N 1
ATOM 1477 C CA . CYS A 1 189 ? 28.56218 -13.79317 29.63752 1.000 12.66615 221 CYS A CA 1
ATOM 1478 C C . CYS A 1 189 ? 29.35511 -14.07615 28.37403 1.000 10.58620 221 CYS A C 1
ATOM 1479 O O . CYS A 1 189 ? 29.59304 -13.16901 27.57504 1.000 12.84706 221 CYS A O 1
ATOM 1482 N N . ASN A 1 190 ? 29.74804 -15.33234 28.19309 1.000 11.69731 222 ASN A N 1
ATOM 1483 C CA . ASN A 1 190 ? 30.35725 -15.80960 26.95608 1.000 13.49215 222 ASN A CA 1
ATOM 1484 C C . ASN A 1 190 ? 29.23365 -16.08273 25.96072 1.000 15.36640 222 ASN A C 1
ATOM 1485 O O . ASN A 1 190 ? 28.47453 -17.04256 26.11865 1.000 13.20092 222 ASN A O 1
ATOM 1490 N N . LEU A 1 191 ? 29.11325 -15.23629 24.93808 1.000 10.57818 223 LEU A N 1
ATOM 1491 C CA . LEU A 1 191 ? 27.99521 -15.36796 24.00096 1.000 12.53907 223 LEU A CA 1
ATOM 1492 C C . LEU A 1 191 ? 28.18611 -16.52059 23.02784 1.000 13.15869 223 LEU A C 1
ATOM 1493 O O . LEU A 1 191 ? 27.20307 -17.13270 22.60169 1.000 13.18602 223 LEU A O 1
ATOM 1498 N N . GLU A 1 192 ? 29.43061 -16.82508 22.65445 1.000 13.84569 224 GLU A N 1
ATOM 1499 C CA . GLU A 1 192 ? 29.66612 -17.95231 21.75535 1.000 13.82198 224 GLU A CA 1
ATOM 1500 C C . GLU A 1 192 ? 29.23365 -19.27423 22.38084 1.000 12.65546 224 GLU A C 1
ATOM 1501 O O . GLU A 1 192 ? 28.77722 -20.17283 21.66784 1.000 13.00386 224 GLU A O 1
ATOM 1507 N N . GLU A 1 193 ? 29.34067 -19.41003 23.70397 1.000 13.21317 225 GLU A N 1
ATOM 1508 C CA . GLU A 1 193 ? 28.84682 -20.62257 24.34569 1.000 10.62340 225 GLU A CA 1
ATOM 1509 C C . GLU A 1 193 ? 27.33061 -20.72443 24.31253 1.000 13.58264 225 GLU A C 1
ATOM 1510 O O . GLU A 1 193 ? 26.79759 -21.81234 24.54378 1.000 16.64254 225 GLU A O 1
ATOM 1516 N N . LEU A 1 194 ? 26.62948 -19.61933 24.06151 1.000 13.37752 226 LEU A N 1
ATOM 1517 C CA . LEU A 1 194 ? 25.17099 -19.62868 24.01399 1.000 9.13793 226 LEU A CA 1
ATOM 1518 C C . LEU A 1 194 ? 24.61267 -19.59686 22.59922 1.000 12.15383 226 LEU A C 1
ATOM 1519 O O . LEU A 1 194 ? 23.41638 -19.83473 22.41865 1.000 15.20874 226 LEU A O 1
ATOM 1524 N N . SER A 1 195 ? 25.43853 -19.29201 21.60395 1.000 11.00150 227 SER A N 1
ATOM 1525 C CA . SER A 1 195 ? 24.98468 -19.04732 20.24306 1.000 10.67487 227 SER A CA 1
ATOM 1526 C C . SER A 1 195 ? 25.35587 -20.16498 19.28234 1.000 10.38367 227 SER A C 1
ATOM 1527 O O . SER A 1 195 ? 25.22729 -19.98757 18.06558 1.000 11.59578 227 SER A O 1
ATOM 1530 N N . GLY A 1 196 ? 25.85067 -21.29287 19.78549 1.000 12.59241 228 GLY A N 1
ATOM 1531 C CA . GLY A 1 196 ? 26.37328 -22.30989 18.89631 1.000 14.48844 228 GLY A CA 1
ATOM 1532 C C . GLY A 1 196 ? 27.66439 -21.92085 18.21168 1.000 14.52921 228 GLY A C 1
ATOM 1533 O O . GLY A 1 196 ? 27.92075 -22.36504 17.08286 1.000 16.17264 228 GLY A O 1
ATOM 1534 N N . GLY A 1 197 ? 28.47492 -21.07743 18.85055 1.000 12.87598 229 GLY A N 1
ATOM 1535 C CA . GLY A 1 197 ? 29.77657 -20.70834 18.33070 1.000 13.96756 229 GLY A CA 1
ATOM 1536 C C . GLY A 1 197 ? 29.77861 -19.52869 17.38949 1.000 14.86131 229 GLY A C 1
ATOM 1537 O O . GLY A 1 197 ? 30.79517 -19.28612 16.72824 1.000 18.15540 229 GLY A O 1
ATOM 1538 N N . LYS A 1 198 ? 28.68327 -18.78363 17.31265 1.000 11.16870 230 LYS A N 1
ATOM 1539 C CA . LYS A 1 198 ? 28.50533 -17.73407 16.32258 1.000 10.42142 230 LYS A CA 1
ATOM 1540 C C . LYS A 1 198 ? 28.62311 -16.36132 16.96846 1.000 11.95608 230 LYS A C 1
ATOM 1541 O O . LYS A 1 198 ? 28.31759 -16.18001 18.15162 1.000 15.72649 230 LYS A O 1
ATOM 1547 N N . SER A 1 199 ? 29.08914 -15.39797 16.18014 1.000 8.02754 231 SER A N 1
ATOM 1548 C CA . SER A 1 199 ? 29.18492 -14.02893 16.65222 1.000 8.52149 231 SER A CA 1
ATOM 1549 C C . SER A 1 199 ? 28.11985 -13.16939 15.96405 1.000 11.01362 231 SER A C 1
ATOM 1550 O O . SER A 1 199 ? 27.13321 -13.68977 15.41900 1.000 12.40727 231 SER A O 1
ATOM 1553 N N . PHE A 1 200 ? 28.31969 -11.85116 15.97853 1.000 9.37917 232 PHE A N 1
ATOM 1554 C CA . PHE A 1 200 ? 27.25023 -10.96219 15.55311 1.000 10.18133 232 PHE A CA 1
ATOM 1555 C C . PHE A 1 200 ? 27.82047 -9.70835 14.90736 1.000 11.95040 232 PHE A C 1
ATOM 1556 O O . PHE A 1 200 ? 28.98196 -9.33779 15.11116 1.000 10.86142 232 PHE A O 1
ATOM 1564 N N . LEU A 1 201 ? 26.97293 -9.06992 14.10591 1.000 10.78749 233 LEU A N 1
ATOM 1565 C CA . LEU A 1 201 ? 27.30474 -7.84071 13.40173 1.000 9.64770 233 LEU A CA 1
ATOM 1566 C C . LEU A 1 201 ? 27.04856 -6.60592 14.26392 1.000 9.77216 233 LEU A C 1
ATOM 1567 O O . LEU A 1 201 ? 27.87232 -5.69183 14.30306 1.000 12.64757 233 LEU A O 1
ATOM 1572 N N . ARG A 1 202 ? 25.89801 -6.54283 14.91993 1.000 10.83113 234 ARG A N 1
ATOM 1573 C CA . ARG A 1 202 ? 25.55363 -5.42008 15.78229 1.000 12.13884 234 ARG A CA 1
ATOM 1574 C C . ARG A 1 202 ? 24.42942 -5.87703 16.69909 1.000 10.06868 234 ARG A C 1
ATOM 1575 O O . ARG A 1 202 ? 23.97214 -7.02174 16.62608 1.000 10.55173 234 ARG A O 1
ATOM 1583 N N . CYS A 1 203 ? 23.99673 -4.97919 17.57722 1.000 9.64877 235 CYS A N 1
ATOM 1584 C CA . CYS A 1 203 ? 22.94274 -5.30803 18.52505 1.000 10.31500 235 CYS A CA 1
ATOM 1585 C C . CYS A 1 203 ? 22.27384 -4.02476 18.97994 1.000 10.92900 235 CYS A C 1
ATOM 1586 O O . CYS A 1 203 ? 22.76475 -2.92457 18.72637 1.000 10.92007 235 CYS A O 1
ATOM 1589 N N . TRP A 1 204 ? 21.14314 -4.19127 19.66167 1.000 9.96398 236 TRP A N 1
ATOM 1590 C CA . TRP A 1 204 ? 20.32578 -3.08169 20.13795 1.000 8.98185 236 TRP A CA 1
ATOM 1591 C C . TRP A 1 204 ? 19.59239 -3.51947 21.39179 1.000 8.66456 236 TRP A C 1
ATOM 1592 O O . TRP A 1 204 ? 19.47504 -4.71201 21.67321 1.000 10.84647 236 TRP A O 1
ATOM 1603 N N . HIS A 1 205 ? 19.09136 -2.53997 22.13663 1.000 11.13752 237 HIS A N 1
ATOM 1604 C CA . HIS A 1 205 ? 18.19571 -2.79671 23.25968 1.000 11.39088 237 HIS A CA 1
ATOM 1605 C C . HIS A 1 205 ? 16.75117 -2.87649 22.76939 1.000 14.19951 237 HIS A C 1
ATOM 1606 O O . HIS A 1 205 ? 16.31521 -2.05820 21.95102 1.000 13.69896 237 HIS A O 1
ATOM 1613 N N . ILE A 1 206 ? 16.00551 -3.86887 23.26525 1.000 11.32051 238 ILE A N 1
ATOM 1614 C CA . ILE A 1 206 ? 14.58583 -3.97990 22.91359 1.000 11.45456 238 ILE A CA 1
ATOM 1615 C C . ILE A 1 206 ? 13.74296 -3.34939 24.01075 1.000 11.71209 238 ILE A C 1
ATOM 1616 O O . ILE A 1 206 ? 13.04537 -2.35492 23.77732 1.000 13.92666 238 ILE A O 1
ATOM 1621 N N . THR A 1 207 ? 13.82121 -3.92809 25.21183 1.000 13.16042 239 THR A N 1
ATOM 1622 C CA . THR A 1 207 ? 13.02426 -3.55104 26.37574 1.000 15.74587 239 THR A CA 1
ATOM 1623 C C . THR A 1 207 ? 13.57354 -4.29877 27.58290 1.000 14.64937 239 THR A C 1
ATOM 1624 O O . THR A 1 207 ? 14.18804 -5.36000 27.44352 1.000 14.24078 239 THR A O 1
ATOM 1628 N N . GLY A 1 208 ? 13.34198 -3.73811 28.77015 1.000 14.64583 240 GLY A N 1
ATOM 1629 C CA . GLY A 1 208 ? 13.82885 -4.35883 29.98789 1.000 15.47691 240 GLY A CA 1
ATOM 1630 C C . GLY A 1 208 ? 15.30539 -4.69209 29.90873 1.000 12.53073 240 GLY A C 1
ATOM 1631 O O . GLY A 1 208 ? 16.12535 -3.80258 29.63316 1.000 12.27242 240 GLY A O 1
ATOM 1632 N N . ASP A 1 209 ? 15.64457 -5.97629 30.10813 1.000 11.75100 241 ASP A N 1
ATOM 1633 C CA . ASP A 1 209 ? 17.01122 -6.47519 29.94326 1.000 10.60174 241 ASP A CA 1
ATOM 1634 C C . ASP A 1 209 ? 17.14646 -7.36837 28.71087 1.000 13.34754 241 ASP A C 1
ATOM 1635 O O . ASP A 1 209 ? 18.05032 -8.20600 28.63754 1.000 11.51778 241 ASP A O 1
ATOM 1640 N N . TYR A 1 210 ? 16.27357 -7.16614 27.72091 1.000 11.35837 242 TYR A N 1
ATOM 1641 C CA . TYR A 1 210 ? 16.27291 -7.91005 26.46396 1.000 11.34726 242 TYR A CA 1
ATOM 1642 C C . TYR A 1 210 ? 16.97834 -7.09068 25.39613 1.000 10.08046 242 TYR A C 1
ATOM 1643 O O . TYR A 1 210 ? 16.70394 -5.89689 25.24189 1.000 11.08617 242 TYR A O 1
ATOM 1652 N N . PHE A 1 211 ? 17.89100 -7.73181 24.68542 1.000 9.74013 243 PHE A N 1
ATOM 1653 C CA . PHE A 1 211 ? 18.64879 -7.11077 23.61798 1.000 9.50326 243 PHE A CA 1
ATOM 1654 C C . PHE A 1 211 ? 18.49165 -7.95694 22.36636 1.000 10.14166 243 PHE A C 1
ATOM 1655 O O . PHE A 1 211 ? 18.33566 -9.17741 22.44151 1.000 10.80362 243 PHE A O 1
ATOM 1663 N N . LEU A 1 212 ? 18.52757 -7.29336 21.22091 1.000 11.24651 244 LEU A N 1
ATOM 1664 C CA . LEU A 1 212 ? 18.43554 -7.95088 19.92532 1.000 10.49231 244 LEU A CA 1
ATOM 1665 C C . LEU A 1 212 ? 19.82269 -7.99943 19.30481 1.000 10.83958 244 LEU A C 1
ATOM 1666 O O . LEU A 1 212 ? 20.48163 -6.96720 19.18921 1.000 9.98601 244 LEU A O 1
ATOM 1671 N N . LEU A 1 213 ? 20.26786 -9.18800 18.92016 1.000 8.03946 245 LEU A N 1
ATOM 1672 C CA . LEU A 1 213 ? 21.57364 -9.36277 18.29052 1.000 8.77887 245 LEU A CA 1
ATOM 1673 C C . LEU A 1 213 ? 21.36639 -9.81342 16.85304 1.000 11.01038 245 LEU A C 1
ATOM 1674 O O . LEU A 1 213 ? 20.64238 -10.78409 16.59697 1.000 9.78136 245 LEU A O 1
ATOM 1679 N N . GLN A 1 214 ? 22.00297 -9.12260 15.91486 1.000 9.74045 246 GLN A N 1
ATOM 1680 C CA . GLN A 1 214 ? 21.96950 -9.55491 14.52472 1.000 9.90272 246 GLN A CA 1
ATOM 1681 C C . GLN A 1 214 ? 23.15613 -10.48308 14.30248 1.000 9.43608 246 GLN A C 1
ATOM 1682 O O . GLN A 1 214 ? 24.30276 -10.02454 14.20766 1.000 11.27631 246 GLN A O 1
ATOM 1688 N N . MET A 1 215 ? 22.87508 -11.78798 14.21528 1.000 10.21515 247 MET A N 1
ATOM 1689 C CA . MET A 1 215 ? 23.88532 -12.83459 14.30809 1.000 11.85675 247 MET A CA 1
ATOM 1690 C C . MET A 1 215 ? 24.45805 -13.21952 12.95483 1.000 11.49152 247 MET A C 1
ATOM 1691 O O . MET A 1 215 ? 23.73755 -13.28269 11.94972 1.000 12.86537 247 MET A O 1
ATOM 1696 N N . TYR A 1 216 ? 25.75754 -13.50499 12.95307 1.000 11.40272 248 TYR A N 1
ATOM 1697 C CA . TYR A 1 216 ? 26.38998 -14.13294 11.80530 1.000 10.08252 248 TYR A CA 1
ATOM 1698 C C . TYR A 1 216 ? 25.94975 -15.58337 11.68147 1.000 13.00632 248 TYR A C 1
ATOM 1699 O O . TYR A 1 216 ? 25.78902 -16.28734 12.68432 1.000 12.48671 248 TYR A O 1
ATOM 1708 N N . THR A 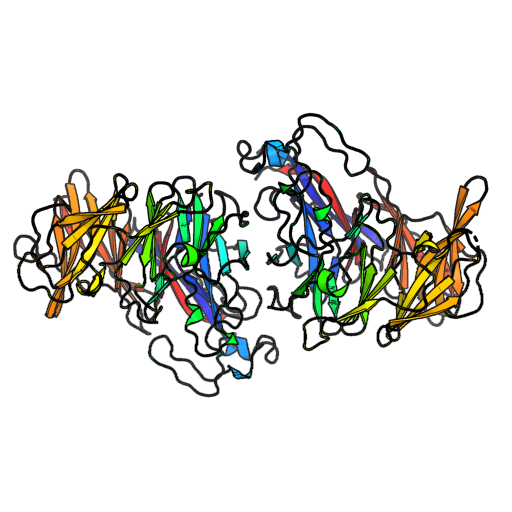1 217 ? 25.75772 -16.03246 10.43511 1.000 13.28473 249 THR A N 1
ATOM 1709 C CA . THR A 1 217 ? 25.44902 -17.43619 10.18117 1.000 14.82835 249 THR A CA 1
ATOM 1710 C C . THR A 1 217 ? 26.70474 -18.28609 10.06095 1.000 13.89608 249 THR A C 1
ATOM 1711 O O . THR A 1 217 ? 26.68675 -19.47502 10.41829 1.000 14.19269 249 THR A O 1
ATOM 1715 N N . GLY A 1 218 ? 27.80036 -17.70083 9.59118 1.000 15.53457 250 GLY A N 1
ATOM 1716 C CA . GLY A 1 218 ? 29.06785 -18.39758 9.54743 1.000 16.30319 250 GLY A CA 1
ATOM 1717 C C . GLY A 1 218 ? 30.12319 -17.55898 10.22358 1.000 17.93573 250 GLY A C 1
ATOM 1718 O O . GLY A 1 218 ? 29.88123 -17.03684 11.31700 1.000 19.93628 250 GLY A O 1
ATOM 1719 N N . GLU A 1 219 ? 31.27343 -17.38825 9.57381 1.000 17.55559 251 GLU A N 1
ATOM 1720 C CA . GLU A 1 219 ? 32.33626 -16.57923 10.14257 1.000 17.81742 251 GLU A CA 1
ATOM 1721 C C . GLU A 1 219 ? 32.04350 -15.09118 9.96935 1.000 14.37476 251 GLU A C 1
ATOM 1722 O O . GLU A 1 219 ? 31.35250 -14.66516 9.03666 1.000 15.80224 251 GLU A O 1
ATOM 1728 N N . ILE A 1 220 ? 32.54170 -14.30758 10.92751 1.000 11.95499 252 ILE A N 1
ATOM 1729 C CA . ILE A 1 220 ? 32.56539 -12.85912 10.79936 1.000 12.52750 252 ILE A CA 1
ATOM 1730 C C . ILE A 1 220 ? 33.27596 -12.47882 9.50414 1.000 11.85395 252 ILE A C 1
ATOM 1731 O O . ILE A 1 220 ? 34.22204 -13.14173 9.07727 1.000 15.48992 252 ILE A O 1
ATOM 1736 N N . ASN A 1 221 ? 32.84072 -11.38529 8.88500 1.000 12.19517 253 ASN A N 1
ATOM 1737 C CA . ASN A 1 221 ? 33.56643 -10.83227 7.75022 1.000 11.34154 253 ASN A CA 1
ATOM 1738 C C . ASN A 1 221 ? 33.54900 -9.30971 7.83773 1.000 13.85536 253 ASN A C 1
ATOM 1739 O O . ASN A 1 221 ? 32.86808 -8.71409 8.67735 1.000 12.17158 253 ASN A O 1
ATOM 1744 N N . SER A 1 222 ? 34.33620 -8.67781 6.96643 1.000 11.24623 254 SER A N 1
ATOM 1745 C CA . SER A 1 222 ? 34.54962 -7.23938 7.02988 1.000 13.70098 254 SER A CA 1
ATOM 1746 C C . SER A 1 222 ? 33.42247 -6.43901 6.40463 1.000 14.23710 254 SER A C 1
ATOM 1747 O O . SER A 1 222 ? 33.43005 -5.20846 6.51224 1.000 13.16074 254 SER A O 1
ATOM 1750 N N . ARG A 1 223 ? 32.45924 -7.09476 5.76116 1.000 12.16400 255 ARG A N 1
ATOM 1751 C CA . ARG A 1 223 ? 31.40789 -6.39067 5.05108 1.000 13.05222 255 ARG A CA 1
ATOM 1752 C C . ARG A 1 223 ? 30.03717 -6.59757 5.66784 1.000 15.49449 255 ARG A C 1
ATOM 1753 O O . ARG A 1 223 ? 29.05242 -6.04944 5.15579 1.000 14.58546 255 ARG A O 1
ATOM 1761 N N . GLY A 1 224 ? 29.94919 -7.35323 6.75943 1.000 15.23591 256 GLY A N 1
ATOM 1762 C CA . GLY A 1 224 ? 28.67678 -7.55156 7.41372 1.000 16.94895 256 GLY A CA 1
ATOM 1763 C C . GLY A 1 224 ? 27.68807 -8.32241 6.58122 1.000 14.84943 256 GLY A C 1
ATOM 1764 O O . GLY A 1 224 ? 26.47440 -8.12855 6.73780 1.000 18.57891 256 GLY A O 1
ATOM 1765 N N . THR A 1 225 ? 28.16923 -9.18165 5.68039 1.000 13.42815 257 THR A N 1
ATOM 1766 C CA . THR A 1 225 ? 27.27795 -9.98903 4.86383 1.000 17.13461 257 THR A CA 1
ATOM 1767 C C . THR A 1 225 ? 26.99745 -11.31205 5.56772 1.000 13.42727 257 THR A C 1
ATOM 1768 O O . THR A 1 225 ? 27.80611 -11.80767 6.36293 1.000 15.86610 257 THR A O 1
ATOM 1772 N N . GLY A 1 226 ? 25.81541 -11.86445 5.29996 1.000 13.50957 258 GLY A N 1
ATOM 1773 C CA . GLY A 1 226 ? 25.47158 -13.14117 5.89571 1.000 14.26393 258 GLY A CA 1
ATOM 1774 C C . GLY A 1 226 ? 25.11639 -13.08204 7.36039 1.000 14.10872 258 GLY A C 1
ATOM 1775 O O . GLY A 1 226 ? 25.08426 -14.11826 8.01992 1.000 13.74876 258 GLY A O 1
ATOM 1776 N N . ALA A 1 227 ? 24.85846 -11.89529 7.89490 1.000 12.65258 259 ALA A N 1
ATOM 1777 C CA . ALA A 1 227 ? 24.40736 -11.76477 9.27428 1.000 12.15668 259 ALA A CA 1
ATOM 1778 C C . ALA A 1 227 ? 22.88205 -11.79292 9.26369 1.000 12.31871 259 ALA A C 1
ATOM 1779 O O . ALA A 1 227 ? 22.19516 -10.81287 9.53634 1.000 14.07658 259 ALA A O 1
ATOM 1781 N N . THR A 1 228 ? 22.35505 -12.96534 8.93907 1.000 9.71230 260 THR A N 1
ATOM 1782 C CA . THR A 1 228 ? 20.95180 -13.07130 8.57407 1.000 10.71150 260 THR A CA 1
ATOM 1783 C C . THR A 1 228 ? 20.14591 -13.90326 9.55632 1.000 11.40823 260 THR A C 1
ATOM 1784 O O . THR A 1 228 ? 19.10121 -14.44969 9.18625 1.000 11.88971 260 THR A O 1
ATOM 1788 N N . ARG A 1 229 ? 20.60164 -13.99454 10.80064 1.000 9.83501 261 ARG A N 1
ATOM 1789 C CA . ARG A 1 229 ? 19.77173 -14.47484 11.89227 1.000 14.21448 261 ARG A CA 1
ATOM 1790 C C . ARG A 1 229 ? 19.64271 -13.36537 12.92094 1.000 11.01106 261 ARG A C 1
ATOM 1791 O O . ARG A 1 229 ? 20.49738 -12.47510 12.99238 1.000 10.62722 261 ARG A O 1
ATOM 1799 N N . MET A 1 230 ? 18.55002 -13.40930 13.68411 1.000 10.23664 262 MET A N 1
ATOM 1800 C CA . MET A 1 230 ? 18.39146 -12.61590 14.89368 1.000 10.07594 262 MET A CA 1
ATOM 1801 C C . MET A 1 230 ? 18.34248 -13.52590 16.10776 1.000 12.81796 262 MET A C 1
ATOM 1802 O O . MET A 1 230 ? 17.90077 -14.67237 16.02597 1.000 10.86659 262 MET A O 1
ATOM 1807 N N . ALA A 1 231 ? 18.81880 -13.00597 17.23400 1.000 9.67340 263 ALA A N 1
ATOM 1808 C CA . ALA A 1 231 ? 18.74615 -13.71900 18.49685 1.000 8.31679 263 ALA A CA 1
ATOM 1809 C C . ALA A 1 231 ? 18.38021 -12.72186 19.58253 1.000 11.29534 263 ALA A C 1
ATOM 1810 O O . ALA A 1 231 ? 18.69230 -11.53105 19.48182 1.000 10.82159 263 ALA A O 1
ATOM 1812 N N . VAL A 1 232 ? 17.66806 -13.20212 20.59316 1.000 10.84631 264 VAL A N 1
ATOM 1813 C CA . VAL A 1 232 ? 17.26858 -12.38465 21.72757 1.000 8.56493 264 VAL A CA 1
ATOM 1814 C C . VAL A 1 232 ? 18.11649 -12.77266 22.92610 1.000 12.03725 264 VAL A C 1
ATOM 1815 O O . VAL A 1 232 ? 18.19432 -13.95646 23.27628 1.000 11.90366 264 VAL A O 1
ATOM 1819 N N . PHE A 1 233 ? 18.74276 -11.77468 23.54816 1.000 11.10700 265 PHE A N 1
ATOM 1820 C CA . PHE A 1 233 ? 19.57831 -11.94982 24.73218 1.000 9.80191 265 PHE A CA 1
ATOM 1821 C C . PHE A 1 233 ? 18.84382 -11.36542 25.93133 1.000 12.57530 265 PHE A C 1
ATOM 1822 O O . PHE A 1 233 ? 18.51389 -10.17001 25.93725 1.000 12.49271 265 PHE A O 1
ATOM 1830 N N . LYS A 1 234 ? 18.60218 -12.19770 26.94521 1.000 12.98864 266 LYS A N 1
ATOM 1831 C CA . LYS A 1 234 ? 18.05481 -11.73557 28.21834 1.000 12.97707 266 LYS A CA 1
ATOM 1832 C C . LYS A 1 234 ? 19.22223 -11.67331 29.19997 1.000 13.42543 266 LYS A C 1
ATOM 1833 O O . LYS A 1 234 ? 19.68785 -12.69908 29.70214 1.000 13.66251 266 LYS A O 1
ATOM 1839 N N . ALA A 1 235 ? 19.69109 -10.45426 29.46670 1.000 12.47261 267 ALA A N 1
ATOM 1840 C CA . ALA A 1 235 ? 20.97004 -10.27142 30.14382 1.000 12.13375 267 ALA A CA 1
ATOM 1841 C C . ALA A 1 235 ? 20.98827 -10.89969 31.53279 1.000 13.26157 267 ALA A C 1
ATOM 1842 O O . ALA A 1 235 ? 21.98646 -11.50869 31.92324 1.000 13.15531 267 ALA A O 1
ATOM 1844 N N . THR A 1 236 ? 19.91233 -10.75373 32.29876 1.000 12.75084 268 THR A N 1
ATOM 1845 C CA . THR A 1 236 ? 19.92772 -11.28008 33.65914 1.000 13.84966 268 THR A CA 1
ATOM 1846 C C . THR A 1 236 ? 19.32832 -12.67275 33.75349 1.000 16.83968 268 THR A C 1
ATOM 1847 O O . THR A 1 236 ? 19.22551 -13.21200 34.86052 1.000 14.90724 268 THR A O 1
ATOM 1851 N N . GLY A 1 237 ? 18.97061 -13.27656 32.62102 1.000 17.00108 269 GLY A N 1
ATOM 1852 C CA . GLY A 1 237 ? 18.43571 -14.62259 32.63453 1.000 17.95533 269 GLY A CA 1
ATOM 1853 C C . GLY A 1 237 ? 19.41943 -15.64802 33.16950 1.000 15.47989 269 GLY A C 1
ATOM 1854 O O . GLY A 1 237 ? 20.64070 -15.44948 33.21037 1.000 16.48607 269 GLY A O 1
ATOM 1855 N N . ASN A 1 238 ? 18.85115 -16.78165 33.57878 1.000 16.31937 270 ASN A N 1
ATOM 1856 C CA . ASN A 1 238 ? 19.59582 -17.91023 34.13913 1.000 18.38872 270 ASN A CA 1
ATOM 1857 C C . ASN A 1 238 ? 20.44511 -17.47977 35.33554 1.000 14.15141 270 ASN A C 1
ATOM 1858 O O . ASN A 1 238 ? 21.65573 -17.71384 35.39496 1.000 19.27529 270 ASN A O 1
ATOM 1863 N N . GLY A 1 239 ? 19.79947 -16.82452 36.29338 1.000 20.42015 271 GLY A N 1
ATOM 1864 C CA . GLY A 1 239 ? 20.51428 -16.41249 37.49434 1.000 22.28343 271 GLY A CA 1
ATOM 1865 C C . GLY A 1 239 ? 21.64005 -15.43500 37.23153 1.000 19.85254 271 GLY A C 1
ATOM 1866 O O . GLY A 1 239 ? 22.72701 -15.56698 37.81262 1.000 19.90975 271 GLY A O 1
ATOM 1867 N N . ASP A 1 240 ? 21.40609 -14.46145 36.34693 1.000 14.48322 272 ASP A N 1
ATOM 1868 C CA . ASP A 1 240 ? 22.36922 -13.41374 36.02404 1.000 16.65951 272 ASP A CA 1
ATOM 1869 C C . ASP A 1 240 ? 23.56713 -13.95416 35.25194 1.000 16.91103 272 ASP A C 1
ATOM 1870 O O . ASP A 1 240 ? 24.65610 -13.39325 35.32301 1.000 17.09563 272 ASP A O 1
ATOM 1875 N N . LYS A 1 241 ? 23.38144 -15.04272 34.50544 1.000 17.14636 273 LYS A N 1
ATOM 1876 C CA . LYS A 1 241 ? 24.42266 -15.56905 33.63618 1.000 18.12376 273 LYS A CA 1
ATOM 1877 C C . LYS A 1 241 ? 24.19668 -15.23490 32.16708 1.000 16.15635 273 LYS A C 1
ATOM 1878 O O . LYS A 1 241 ? 25.10051 -15.45579 31.35073 1.000 15.01738 273 LYS A O 1
ATOM 1884 N N . GLY A 1 242 ? 23.02439 -14.70838 31.81875 1.000 14.57386 274 GLY A N 1
ATOM 1885 C CA . GLY A 1 242 ? 22.68302 -14.44619 30.43499 1.000 14.14907 274 GLY A CA 1
ATOM 1886 C C . GLY A 1 242 ? 21.96886 -15.61391 29.79258 1.000 15.42388 274 GLY A C 1
ATOM 1887 O O . GLY A 1 242 ? 22.26691 -16.76605 30.09624 1.000 12.92396 274 GLY A O 1
ATOM 1888 N N . GLU A 1 243 ? 21.00838 -15.33256 28.91243 1.000 13.23509 275 GLU A N 1
ATOM 1889 C CA . GLU A 1 243 ? 20.33390 -16.35414 28.12352 1.000 14.25339 275 GLU A CA 1
ATOM 1890 C C . GLU A 1 243 ? 20.16180 -15.84736 26.70479 1.000 13.47620 275 GLU A C 1
ATOM 1891 O O . GLU A 1 243 ? 19.76115 -14.70028 26.50204 1.000 14.61503 275 GLU A O 1
ATOM 1897 N N . LEU A 1 244 ? 20.39642 -16.71472 25.72946 1.000 13.26467 276 LEU A N 1
ATOM 1898 C CA . LEU A 1 244 ? 20.29760 -16.32873 24.32827 1.000 11.49273 276 LEU A CA 1
ATOM 1899 C C . LEU A 1 244 ? 19.39728 -17.30361 23.58941 1.000 15.96091 276 LEU A C 1
ATOM 1900 O O . LEU A 1 244 ? 19.58956 -18.51772 23.68506 1.000 14.78117 276 LEU A O 1
ATOM 1905 N N . TYR A 1 245 ? 18.42643 -16.77728 22.84703 1.000 13.72695 277 TYR A N 1
ATOM 1906 C CA . TYR A 1 245 ? 17.58111 -17.60125 21.99324 1.000 15.38167 277 TYR A CA 1
ATOM 1907 C C . TYR A 1 245 ? 17.55986 -17.04823 20.58027 1.000 11.33542 277 TYR A C 1
ATOM 1908 O O . TYR A 1 245 ? 17.26711 -15.86302 20.37731 1.000 11.50723 277 TYR A O 1
ATOM 1917 N N . TYR A 1 246 ? 17.83649 -17.91584 19.60776 1.000 11.46177 278 TYR A N 1
ATOM 1918 C CA . TYR A 1 246 ? 17.60983 -17.52892 18.22609 1.000 11.39090 278 TYR A CA 1
ATOM 1919 C C . TYR A 1 246 ? 16.12550 -17.28857 17.99064 1.000 12.15984 278 TYR A C 1
ATOM 1920 O O . TYR A 1 246 ? 15.26661 -17.96296 18.56861 1.000 13.62020 278 TYR A O 1
ATOM 1929 N N . VAL A 1 247 ? 15.82594 -16.30611 17.14983 1.000 12.32190 279 VAL A N 1
ATOM 1930 C CA . VAL A 1 247 ? 14.43861 -15.95627 16.88416 1.000 13.88033 279 VAL A CA 1
ATOM 1931 C C . VAL A 1 247 ? 13.84129 -16.99535 15.94307 1.000 15.89332 279 VAL A C 1
ATOM 1932 O O . VAL A 1 247 ? 14.47114 -17.39074 14.95594 1.000 17.20565 279 VAL A O 1
ATOM 1936 N N . ASP A 1 248 ? 12.63796 -17.46645 16.26643 1.000 13.22541 280 ASP A N 1
ATOM 1937 C CA . ASP A 1 248 ? 11.87018 -18.34445 15.39517 1.000 16.78116 280 ASP A CA 1
ATOM 1938 C C . ASP A 1 248 ? 10.85361 -17.51693 14.61867 1.000 16.22308 280 ASP A C 1
ATOM 1939 O O . ASP A 1 248 ? 10.30953 -16.54248 15.13631 1.000 18.54001 280 ASP A O 1
ATOM 1944 N N . GLY A 1 249 ? 10.60424 -17.90135 13.36703 1.000 15.62624 281 GLY A N 1
ATOM 1945 C CA . GLY A 1 249 ? 9.54023 -17.29874 12.58887 1.000 13.78388 281 GLY A CA 1
ATOM 1946 C C . GLY A 1 249 ? 9.99491 -16.33265 11.51416 1.000 15.97647 281 GLY A C 1
ATOM 1947 O O . GLY A 1 249 ? 9.17264 -15.92025 10.69651 1.000 15.83001 281 GLY A O 1
ATOM 1948 N N . LEU A 1 250 ? 11.26629 -15.93749 11.50836 1.000 13.35708 282 LEU A N 1
ATOM 1949 C CA . LEU A 1 250 ? 11.81325 -15.19791 10.38384 1.000 14.83851 282 LEU A CA 1
ATOM 1950 C C . LEU A 1 250 ? 12.02698 -16.14935 9.20982 1.000 14.88520 282 LEU A C 1
ATOM 1951 O O . LEU A 1 250 ? 12.06908 -17.36715 9.39303 1.000 17.87210 282 LEU A O 1
ATOM 1956 N N . PRO A 1 251 ? 12.17129 -15.62864 7.99156 1.000 15.26278 283 PRO A N 1
ATOM 1957 C CA . PRO A 1 251 ? 12.61844 -16.49868 6.90053 1.000 15.23958 283 PRO A CA 1
ATOM 1958 C C . PRO A 1 251 ? 13.98149 -17.07790 7.24689 1.000 18.84258 283 PRO A C 1
ATOM 1959 O O . PRO A 1 251 ? 14.78926 -16.44842 7.93542 1.000 17.90205 283 PRO A O 1
ATOM 1963 N N . GLU A 1 252 ? 14.23043 -18.30424 6.80164 1.000 19.11073 284 GLU A N 1
ATOM 1964 C CA . GLU A 1 252 ? 15.51092 -18.90231 7.13208 1.000 23.06679 284 GLU A CA 1
ATOM 1965 C C . GLU A 1 252 ? 16.62580 -18.18276 6.36975 1.000 19.54514 284 GLU A C 1
ATOM 1966 O O . GLU A 1 252 ? 16.36374 -17.47088 5.39461 1.000 15.88034 284 GLU A O 1
ATOM 1972 N N . PRO A 1 253 ? 17.87657 -18.31757 6.83117 1.000 21.92989 285 PRO A N 1
ATOM 1973 C CA . PRO A 1 253 ? 18.95688 -17.47149 6.28556 1.000 17.11258 285 PRO A CA 1
ATOM 1974 C C . PRO A 1 253 ? 19.16522 -17.56182 4.78821 1.000 18.42837 285 PRO A C 1
ATOM 1975 O O . PRO A 1 253 ? 19.50473 -16.54598 4.16565 1.000 19.14202 285 PRO A O 1
ATOM 1979 N N . ASP A 1 254 ? 19.00177 -18.73396 4.17446 1.000 17.22298 286 ASP A N 1
ATOM 1980 C CA . ASP A 1 254 ? 19.27542 -18.73405 2.74225 1.000 20.74933 286 ASP A CA 1
ATOM 1981 C C . ASP A 1 254 ? 18.18908 -18.03886 1.92388 1.000 20.09853 286 ASP A C 1
ATOM 1982 O O . ASP A 1 254 ? 18.26866 -18.03423 0.69131 1.000 21.10489 286 ASP A O 1
ATOM 1987 N N . ARG A 1 255 ? 17.17775 -17.45645 2.56641 1.000 14.52241 287 ARG A N 1
ATOM 1988 C CA . ARG A 1 255 ? 16.21457 -16.59723 1.89196 1.000 17.35468 287 ARG A CA 1
ATOM 1989 C C . ARG A 1 255 ? 16.48546 -15.11321 2.10377 1.000 16.28737 287 ARG A C 1
ATOM 1990 O O . ARG A 1 255 ? 15.87114 -14.29358 1.42075 1.000 17.46257 287 ARG A O 1
ATOM 1998 N N . ILE A 1 256 ? 17.35765 -14.74635 3.04056 1.000 11.91663 288 ILE A N 1
ATOM 1999 C CA . ILE A 1 256 ? 17.51461 -13.35738 3.46032 1.000 11.92248 288 ILE A CA 1
ATOM 2000 C C . ILE A 1 256 ? 18.77257 -12.77501 2.83784 1.000 12.51135 288 ILE A C 1
ATOM 2001 O O . ILE A 1 256 ? 19.87267 -13.31213 3.02387 1.000 12.03513 288 ILE A O 1
ATOM 2006 N N . SER A 1 257 ? 18.61190 -11.65286 2.12841 1.000 12.05005 289 SER A N 1
ATOM 2007 C CA . SER A 1 257 ? 19.76470 -10.89694 1.64870 1.000 13.25306 289 SER A CA 1
ATOM 2008 C C . SER A 1 257 ? 20.36293 -10.06220 2.77271 1.000 12.08263 289 SER A C 1
ATOM 2009 O O . SER A 1 257 ? 21.58143 -10.09045 3.00009 1.000 14.42591 289 SER A O 1
ATOM 2012 N N . SER A 1 258 ? 19.51990 -9.32146 3.48875 1.000 12.02188 290 SER A N 1
ATOM 2013 C CA . SER A 1 258 ? 19.97969 -8.47499 4.58488 1.000 13.35656 290 SER A CA 1
ATOM 2014 C C . SER A 1 258 ? 18.78683 -8.09835 5.45390 1.000 11.78915 290 SER A C 1
ATOM 2015 O O . SER A 1 258 ? 17.62541 -8.30522 5.08249 1.000 13.32576 290 SER A O 1
ATOM 2018 N N . PHE A 1 259 ? 19.09290 -7.52729 6.61439 1.000 13.04341 291 PHE A N 1
ATOM 2019 C CA . PHE A 1 259 ? 18.08571 -6.87730 7.43702 1.000 11.69557 291 PHE A CA 1
ATOM 2020 C C . PHE A 1 259 ? 18.14671 -5.37466 7.20109 1.000 15.28494 291 PHE A C 1
ATOM 2021 O O . PHE A 1 259 ? 19.14535 -4.84446 6.70470 1.000 16.04924 291 PHE A O 1
ATOM 2029 N N . SER A 1 260 ? 17.05698 -4.68818 7.55828 1.000 11.44339 292 SER A N 1
ATOM 2030 C CA . SER A 1 260 ? 16.91043 -3.26721 7.25767 1.000 15.36502 292 SER A CA 1
ATOM 2031 C C . SER A 1 260 ? 17.81105 -2.36053 8.09405 1.000 18.64092 292 SER A C 1
ATOM 2032 O O . SER A 1 260 ? 17.94779 -1.17857 7.75831 1.000 19.93311 292 SER A O 1
ATOM 2035 N N . GLY A 1 261 ? 18.42648 -2.86561 9.15626 1.000 13.43125 293 GLY A N 1
ATOM 2036 C CA . GLY A 1 261 ? 19.25526 -2.02990 9.99384 1.000 18.59929 293 GLY A CA 1
ATOM 2037 C C . GLY A 1 261 ? 18.62922 -1.83613 11.35845 1.000 15.46069 293 GLY A C 1
ATOM 2038 O O . GLY A 1 261 ? 18.20022 -2.80460 11.99800 1.000 17.95891 293 GLY A O 1
ATOM 2039 N N . THR A 1 262 ? 18.54193 -0.59025 11.79881 1.000 14.95528 294 THR A N 1
ATOM 2040 C CA . THR A 1 262 ? 18.10857 -0.30444 13.15690 1.000 14.29743 294 THR A CA 1
ATOM 2041 C C . THR A 1 262 ? 16.65052 -0.69548 13.34950 1.000 13.02342 294 THR A C 1
ATOM 2042 O O . THR A 1 262 ? 15.79419 -0.23633 12.59319 1.000 13.43475 294 THR A O 1
ATOM 2046 N N . PRO A 1 263 ? 16.33238 -1.50755 14.34988 1.000 15.25571 295 PRO A N 1
ATOM 2047 C CA . PRO A 1 263 ? 14.93788 -1.87662 14.57739 1.000 10.57864 295 PRO A CA 1
ATOM 2048 C C . PRO A 1 263 ? 14.14604 -0.72366 15.16805 1.000 13.92730 295 PRO A C 1
ATOM 2049 O O . PRO A 1 263 ? 14.67926 0.25155 15.70112 1.000 17.52907 295 PRO A O 1
ATOM 2053 N N . PHE A 1 264 ? 12.83557 -0.84486 15.04677 1.000 11.10998 296 PHE A N 1
ATOM 2054 C CA . PHE A 1 264 ? 11.90509 0.05198 15.70920 1.000 13.99742 296 PHE A CA 1
ATOM 2055 C C . PHE A 1 264 ? 11.29706 -0.68332 16.89418 1.000 10.06061 296 PHE A C 1
ATOM 2056 O O . PHE A 1 264 ? 10.76900 -1.78785 16.73811 1.000 10.83964 296 PHE A O 1
ATOM 2064 N N . CYS A 1 265 ? 11.40410 -0.09593 18.08092 1.000 12.52723 297 CYS A N 1
ATOM 2065 C CA . CYS A 1 265 ? 10.96597 -0.75291 19.30115 1.000 14.83065 297 CYS A CA 1
ATOM 2066 C C . CYS A 1 265 ? 9.83031 0.03001 19.93611 1.000 18.83981 297 CYS A C 1
ATOM 2067 O O . CYS A 1 265 ? 9.95783 1.23599 20.17770 1.000 18.34370 297 CYS A O 1
ATOM 2070 N N . GLU A 1 266 ? 8.72982 -0.66283 20.21043 1.000 16.30206 298 GLU A N 1
ATOM 2071 C CA . GLU A 1 266 ? 7.64543 -0.09302 20.99043 1.000 14.40747 298 GLU A CA 1
ATOM 2072 C C . GLU A 1 266 ? 6.86830 -1.22707 21.63050 1.000 14.92432 298 GLU A C 1
ATOM 2073 O O . GLU A 1 266 ? 6.87918 -2.36369 21.14837 1.000 15.56737 298 GLU A O 1
ATOM 2079 N N . ASN A 1 267 ? 6.19542 -0.89558 22.73134 1.000 18.96357 299 ASN A N 1
ATOM 2080 C CA . ASN A 1 267 ? 5.27487 -1.81700 23.39483 1.000 16.98826 299 ASN A CA 1
ATOM 2081 C C . ASN A 1 267 ? 5.93794 -3.15689 23.69229 1.000 16.05086 299 ASN A C 1
ATOM 2082 O O . ASN A 1 267 ? 5.31468 -4.21608 23.59074 1.000 18.65538 299 ASN A O 1
ATOM 2087 N N . GLY A 1 268 ? 7.22090 -3.10709 24.04293 1.000 16.59519 300 GLY A N 1
ATOM 2088 C CA . GLY A 1 268 ? 7.94225 -4.28396 24.46583 1.000 15.62439 300 GLY A CA 1
ATOM 2089 C C . GLY A 1 268 ? 8.42895 -5.19752 23.36325 1.000 13.61922 300 GLY A C 1
ATOM 2090 O O . GLY A 1 268 ? 8.93676 -6.28162 23.66682 1.000 13.04037 300 GLY A O 1
ATOM 2091 N N . VAL A 1 269 ? 8.28299 -4.81766 22.09411 1.000 14.14146 301 VAL A N 1
ATOM 2092 C CA . VAL A 1 269 ? 8.69308 -5.67444 20.98864 1.000 14.15709 301 VAL A CA 1
ATOM 2093 C C . VAL A 1 269 ? 9.57962 -4.86763 20.04423 1.000 13.30557 301 VAL A C 1
ATOM 2094 O O . VAL A 1 269 ? 9.77169 -3.66061 20.20796 1.000 15.42193 301 VAL A O 1
ATOM 2098 N N . ALA A 1 270 ? 10.14150 -5.57046 19.06042 1.000 11.85997 302 ALA A N 1
ATOM 2099 C CA . ALA A 1 270 ? 11.02892 -4.99707 18.05653 1.000 12.74554 302 ALA A CA 1
ATOM 2100 C C . ALA A 1 270 ? 10.48517 -5.28581 16.66395 1.000 11.75869 302 ALA A C 1
ATOM 2101 O O . ALA A 1 270 ? 10.01902 -6.38942 16.38690 1.000 15.12157 302 ALA A O 1
ATOM 2103 N N . TYR A 1 271 ? 10.56082 -4.29839 15.79217 1.000 10.79449 303 TYR A N 1
ATOM 2104 C CA . TYR A 1 271 ? 10.20384 -4.46349 14.38779 1.000 10.57623 303 TYR A CA 1
ATOM 2105 C C . TYR A 1 271 ? 11.45676 -4.30676 13.54234 1.000 10.92583 303 TYR A C 1
ATOM 2106 O O . TYR A 1 271 ? 12.22630 -3.36167 13.74517 1.000 11.60593 303 TYR A O 1
ATOM 2115 N N . VAL A 1 272 ? 11.65076 -5.20996 12.58671 1.000 11.37966 304 VAL A N 1
ATOM 2116 C CA . VAL A 1 272 ? 12.80491 -5.13684 11.70076 1.000 11.90565 304 VAL A CA 1
ATOM 2117 C C . VAL A 1 272 ? 12.38295 -5.49462 10.28348 1.000 11.71211 304 VAL A C 1
ATOM 2118 O O . VAL A 1 272 ? 11.45846 -6.28107 10.06690 1.000 11.66747 304 VAL A O 1
ATOM 2122 N N . GLY A 1 273 ? 13.05950 -4.89574 9.30979 1.000 10.91822 305 GLY A N 1
ATOM 2123 C CA . GLY A 1 273 ? 12.77140 -5.17228 7.91791 1.000 13.97093 305 GLY A CA 1
ATOM 2124 C C . GLY A 1 273 ? 13.66139 -6.29838 7.41975 1.000 10.14415 305 GLY A C 1
ATOM 2125 O O . GLY A 1 273 ? 14.83504 -6.38602 7.78074 1.000 10.93494 305 GLY A O 1
ATOM 2126 N N . VAL A 1 274 ? 13.08597 -7.15183 6.57951 1.000 11.59808 306 VAL A N 1
ATOM 2127 C CA . VAL A 1 274 ? 13.77937 -8.30232 6.01265 1.000 12.30490 306 VAL A CA 1
ATOM 2128 C C . VAL A 1 274 ? 13.77380 -8.14507 4.50558 1.000 13.57678 306 VAL A C 1
ATOM 2129 O O . VAL A 1 274 ? 12.70188 -8.03550 3.89411 1.000 15.34282 306 VAL A O 1
ATOM 2133 N N . ILE A 1 275 ? 14.95699 -8.13764 3.90889 1.000 12.60736 307 ILE A N 1
ATOM 2134 C CA . ILE A 1 275 ? 15.09682 -7.99073 2.46597 1.000 13.86130 307 ILE A CA 1
ATOM 2135 C C . ILE A 1 275 ? 15.45246 -9.35985 1.89973 1.000 14.99199 307 ILE A C 1
ATOM 2136 O O . ILE A 1 275 ? 16.49724 -9.91933 2.25653 1.000 12.44999 307 ILE A O 1
ATOM 2141 N N . PRO A 1 276 ? 14.63103 -9.92722 1.02630 1.000 16.04364 308 PRO A N 1
ATOM 2142 C CA . PRO A 1 276 ? 14.90549 -11.26977 0.50647 1.000 15.29584 308 PRO A CA 1
ATOM 2143 C C . PRO A 1 276 ? 15.97700 -11.25179 -0.57428 1.000 15.63084 308 PRO A C 1
ATOM 2144 O O . PRO A 1 276 ? 16.23565 -10.23846 -1.23010 1.000 17.63319 308 PRO A O 1
ATOM 2148 N N . ILE A 1 277 ? 16.59813 -12.41770 -0.76172 1.000 15.06823 309 ILE A N 1
ATOM 2149 C CA . ILE A 1 277 ? 17.51024 -12.59317 -1.88948 1.000 17.94626 309 ILE A CA 1
ATOM 2150 C C . ILE A 1 277 ? 16.75341 -12.49253 -3.20967 1.000 15.77487 309 ILE A C 1
ATOM 2151 O O . ILE A 1 277 ? 17.21963 -11.85564 -4.16296 1.000 17.33848 309 ILE A O 1
ATOM 2156 N N . THR A 1 278 ? 15.58149 -13.12096 -3.28831 1.000 16.78243 310 THR A N 1
ATOM 2157 C CA . THR A 1 278 ? 14.75593 -13.10354 -4.48968 1.000 18.23903 310 THR A CA 1
ATOM 2158 C C . THR A 1 278 ? 13.37843 -12.59043 -4.10383 1.000 17.93366 310 THR A C 1
ATOM 2159 O O . THR A 1 278 ? 12.73322 -13.15029 -3.21437 1.000 18.32972 310 THR A O 1
ATOM 2163 N N . ALA A 1 279 ? 12.94394 -11.50987 -4.74458 1.000 19.40143 311 ALA A N 1
ATOM 2164 C CA . ALA A 1 279 ? 11.70602 -10.85767 -4.34259 1.000 18.84177 311 ALA A CA 1
ATOM 2165 C C . ALA A 1 279 ? 10.64239 -11.06905 -5.40376 1.000 20.78877 311 ALA A C 1
ATOM 2166 O O . ALA A 1 279 ? 10.03573 -10.10792 -5.88511 1.000 20.63487 311 ALA A O 1
ATOM 2168 N N . ASP A 1 280 ? 10.42053 -12.32111 -5.78500 1.000 19.28065 312 ASP A N 1
ATOM 2169 C CA . ASP A 1 280 ? 9.54328 -12.64620 -6.89916 1.000 17.41782 312 ASP A CA 1
ATOM 2170 C C . ASP A 1 280 ? 8.19989 -13.10935 -6.34776 1.000 19.21208 312 ASP A C 1
ATOM 2171 O O . ASP A 1 280 ? 8.10880 -14.17512 -5.73098 1.000 19.33775 312 ASP A O 1
ATOM 2176 N N . GLY A 1 281 ? 7.15585 -12.32268 -6.59099 1.000 17.85899 313 GLY A N 1
ATOM 2177 C CA . GLY A 1 281 ? 5.85257 -12.63435 -6.03864 1.000 20.55478 313 GLY A CA 1
ATOM 2178 C C . GLY A 1 281 ? 5.61296 -11.88565 -4.74380 1.000 18.84331 313 GLY A C 1
ATOM 2179 O O . GLY A 1 281 ? 6.54277 -11.70561 -3.95046 1.000 18.26858 313 GLY A O 1
ATOM 2180 N N . GLU A 1 282 ? 4.36896 -11.45475 -4.50749 1.000 20.11792 314 GLU A N 1
ATOM 2181 C CA . GLU A 1 282 ? 4.10211 -10.55605 -3.38657 1.000 19.11083 314 GLU A CA 1
ATOM 2182 C C . GLU A 1 282 ? 4.48418 -11.17739 -2.05000 1.000 19.11944 314 GLU A C 1
ATOM 2183 O O . GLU A 1 282 ? 4.95057 -10.47081 -1.14876 1.000 17.72407 314 GLU A O 1
ATOM 2189 N N . THR A 1 283 ? 4.29140 -12.49305 -1.89324 1.000 17.70443 315 THR A N 1
ATOM 2190 C CA . THR A 1 283 ? 4.62205 -13.14322 -0.62837 1.000 19.36444 315 THR A CA 1
ATOM 2191 C C . THR A 1 283 ? 6.12277 -13.18551 -0.37734 1.000 19.05612 315 THR A C 1
ATOM 2192 O O . THR A 1 283 ? 6.54881 -13.56439 0.72223 1.000 21.21164 315 THR A O 1
ATOM 2196 N N . ASN A 1 284 ? 6.92825 -12.79687 -1.36191 1.000 17.97409 316 ASN A N 1
ATOM 2197 C CA . ASN A 1 284 ? 8.37785 -12.78599 -1.23069 1.000 14.50220 316 ASN A CA 1
ATOM 2198 C C . ASN A 1 284 ? 8.96151 -11.38488 -1.34503 1.000 15.71329 316 ASN A C 1
ATOM 2199 O O . ASN A 1 284 ? 10.17726 -11.23753 -1.51432 1.000 17.82379 316 ASN A O 1
ATOM 2204 N N . HIS A 1 285 ? 8.13792 -10.35402 -1.26474 1.000 15.06781 317 HIS A N 1
ATOM 2205 C CA . HIS A 1 285 ? 8.65338 -8.99898 -1.23317 1.000 14.43816 317 HIS A CA 1
ATOM 2206 C C . HIS A 1 285 ? 9.22039 -8.70388 0.14403 1.000 14.86502 317 HIS A C 1
ATOM 2207 O O . HIS A 1 285 ? 8.90897 -9.40759 1.11061 1.000 16.75188 317 HIS A O 1
ATOM 2214 N N . PRO A 1 286 ? 10.08363 -7.68731 0.25386 1.000 17.03497 318 PRO A N 1
ATOM 2215 C CA . PRO A 1 286 ? 10.53109 -7.24272 1.57784 1.000 11.52441 318 PRO A CA 1
ATOM 2216 C C . PRO A 1 286 ? 9.34688 -7.04549 2.50878 1.000 13.04961 318 PRO A C 1
ATOM 2217 O O . PRO A 1 286 ? 8.24868 -6.66456 2.08558 1.000 14.08845 318 PRO A O 1
ATOM 2221 N N . ALA A 1 287 ? 9.58091 -7.29159 3.79362 1.000 12.82609 319 ALA A N 1
ATOM 2222 C CA . ALA A 1 287 ? 8.48944 -7.19124 4.74454 1.000 12.46522 319 ALA A CA 1
ATOM 2223 C C . ALA A 1 287 ? 9.05612 -6.84943 6.11111 1.000 10.29126 319 ALA A C 1
ATOM 2224 O O . ALA A 1 287 ? 10.21269 -7.15274 6.41836 1.000 11.08408 319 ALA A O 1
ATOM 2226 N N . ILE A 1 288 ? 8.22787 -6.22058 6.92487 1.000 9.25811 320 ILE A N 1
ATOM 2227 C CA . ILE A 1 288 ? 8.57552 -5.91491 8.30440 1.000 9.12237 320 ILE A CA 1
ATOM 2228 C C . ILE A 1 288 ? 8.08662 -7.05548 9.18645 1.000 10.29097 320 ILE A C 1
ATOM 2229 O O . ILE A 1 288 ? 6.93932 -7.50486 9.04959 1.000 11.78767 320 ILE A O 1
ATOM 2234 N N . TYR A 1 289 ? 8.95018 -7.52078 10.09579 1.000 11.87802 321 TYR A N 1
ATOM 2235 C CA . TYR A 1 289 ? 8.61149 -8.58559 11.02931 1.000 11.01102 321 TYR A CA 1
ATOM 2236 C C . TYR A 1 289 ? 8.61774 -8.04091 12.45194 1.000 12.22946 321 TYR A C 1
ATOM 2237 O O . TYR A 1 289 ? 9.43274 -7.17930 12.80262 1.000 11.47499 321 TYR A O 1
ATOM 2246 N N . LYS A 1 290 ? 7.68026 -8.52031 13.25490 1.000 12.14781 322 LYS A N 1
ATOM 2247 C CA . LYS A 1 290 ? 7.61185 -8.18437 14.66984 1.000 9.06833 322 LYS A CA 1
ATOM 2248 C C . LYS A 1 290 ? 8.27966 -9.29615 15.46367 1.000 13.04948 322 LYS A C 1
ATOM 2249 O O . LYS A 1 290 ? 7.95360 -10.47136 15.27245 1.000 12.38562 322 LYS A O 1
ATOM 2255 N N . ILE A 1 291 ? 9.23527 -8.93267 16.31891 1.000 11.71218 323 ILE A N 1
ATOM 2256 C CA . ILE A 1 291 ? 9.95529 -9.88832 17.15651 1.000 11.95151 323 ILE A CA 1
ATOM 2257 C C . ILE A 1 291 ? 9.53486 -9.67830 18.60227 1.000 11.96985 323 ILE A C 1
ATOM 2258 O O . ILE A 1 291 ? 9.71550 -8.58867 19.15934 1.000 13.28465 323 ILE A O 1
ATOM 2263 N N . ASP A 1 292 ? 8.96256 -10.71806 19.20116 1.000 12.07035 324 ASP A N 1
ATOM 2264 C CA . ASP A 1 292 ? 8.55068 -10.67806 20.59337 1.000 13.99999 324 ASP A CA 1
ATOM 2265 C C . ASP A 1 292 ? 9.69309 -11.24559 21.42642 1.000 11.83205 324 ASP A C 1
ATOM 2266 O O . ASP A 1 292 ? 9.98521 -12.43943 21.31596 1.000 13.43074 324 ASP A O 1
ATOM 2271 N N . PRO A 1 293 ? 10.36391 -10.44733 22.25744 1.000 13.80947 325 PRO A N 1
ATOM 2272 C CA . PRO A 1 293 ? 11.54641 -10.97054 22.96168 1.000 14.50392 325 PRO A CA 1
ATOM 2273 C C . PRO A 1 293 ? 11.22087 -12.03711 23.99751 1.000 15.06058 325 PRO A C 1
ATOM 2274 O O . PRO A 1 293 ? 12.06063 -12.90699 24.26185 1.000 14.04347 325 PRO A O 1
ATOM 2278 N N . VAL A 1 294 ? 10.02317 -12.00787 24.58387 1.000 14.57639 326 VAL A N 1
ATOM 2279 C CA . VAL A 1 294 ? 9.70105 -12.96628 25.63592 1.000 16.51563 326 VAL A CA 1
ATOM 2280 C C . VAL A 1 294 ? 9.58612 -14.36896 25.05928 1.000 14.69079 326 VAL A C 1
ATOM 2281 O O . VAL A 1 294 ? 10.00516 -15.35199 25.68503 1.000 18.74931 326 VAL A O 1
ATOM 2285 N N . THR A 1 295 ? 9.04465 -14.48303 23.84859 1.000 16.51153 327 THR A N 1
ATOM 2286 C CA . THR A 1 295 ? 8.83821 -15.76243 23.19228 1.000 16.02004 327 THR A CA 1
ATOM 2287 C C . THR A 1 295 ? 9.86779 -16.02769 22.10802 1.000 16.34973 327 THR A C 1
ATOM 2288 O O . THR A 1 295 ? 9.85665 -17.11115 21.51695 1.000 17.36581 327 THR A O 1
ATOM 2292 N N . HIS A 1 296 ? 10.76980 -15.07455 21.87363 1.000 15.92979 328 HIS A N 1
ATOM 2293 C CA . HIS A 1 296 ? 11.72865 -15.06354 20.76348 1.000 15.18024 328 HIS A CA 1
ATOM 2294 C C . HIS A 1 296 ? 11.09853 -15.55176 19.46509 1.000 13.08417 328 HIS A C 1
ATOM 2295 O O . HIS A 1 296 ? 11.67259 -16.34274 18.71739 1.000 12.65549 328 HIS A O 1
ATOM 2302 N N . THR A 1 297 ? 9.91323 -15.02835 19.17839 1.000 13.15483 329 THR A N 1
ATOM 2303 C CA . THR A 1 297 ? 9.14836 -15.41580 18.00502 1.000 12.16219 329 THR A CA 1
ATOM 2304 C C . THR A 1 297 ? 8.92562 -14.18691 17.13458 1.000 11.55809 329 THR A C 1
ATOM 2305 O O . THR A 1 297 ? 8.66539 -13.09226 17.64974 1.000 13.85840 329 THR A O 1
ATOM 2309 N N . ALA A 1 298 ? 9.03721 -14.37413 15.82064 1.000 13.53780 330 ALA A N 1
ATOM 2310 C CA . ALA A 1 298 ? 8.80778 -13.31998 14.84657 1.000 13.04074 330 ALA A CA 1
ATOM 2311 C C . ALA A 1 298 ? 7.55548 -13.62617 14.03212 1.000 13.04875 330 ALA A C 1
ATOM 2312 O O . ALA A 1 298 ? 7.24227 -14.78910 13.76318 1.000 14.66638 330 ALA A O 1
ATOM 2314 N N . THR A 1 299 ? 6.83181 -12.57056 13.65354 1.000 9.59676 331 THR A N 1
ATOM 2315 C CA . THR A 1 299 ? 5.64661 -12.71255 12.82247 1.000 12.27223 331 THR A CA 1
ATOM 2316 C C . THR A 1 299 ? 5.70732 -11.72520 11.66775 1.000 14.64971 331 THR A C 1
ATOM 2317 O O . THR A 1 299 ? 6.07795 -10.56157 11.84642 1.000 12.75013 331 THR A O 1
ATOM 2321 N N . LYS A 1 300 ? 5.34598 -12.20148 10.47978 1.000 12.24041 332 LYS A N 1
ATOM 2322 C CA . LYS A 1 300 ? 5.41308 -11.35977 9.29627 1.000 14.32188 332 LYS A CA 1
ATOM 2323 C C . LYS A 1 300 ? 4.33204 -10.29181 9.35204 1.000 13.64169 332 LYS A C 1
ATOM 2324 O O . LYS A 1 300 ? 3.17837 -10.56721 9.68933 1.000 14.88220 332 LYS A O 1
ATOM 2330 N N . GLY A 1 301 ? 4.70774 -9.06829 9.00667 1.000 11.44778 333 GLY A N 1
ATOM 2331 C CA . GLY A 1 301 ? 3.77032 -7.96013 9.03073 1.000 11.66679 333 GLY A CA 1
ATOM 2332 C C . GLY A 1 301 ? 3.63415 -7.26363 7.68740 1.000 11.78111 333 GLY A C 1
ATOM 2333 O O . GLY A 1 301 ? 3.34993 -7.90056 6.67057 1.000 13.63874 333 GLY A O 1
ATOM 2334 N N . LEU A 1 302 ? 3.82888 -5.94668 7.70165 1.000 10.64540 334 LEU A N 1
ATOM 2335 C CA . LEU A 1 302 ? 3.67073 -5.09853 6.52710 1.000 11.17653 334 LEU A CA 1
ATOM 2336 C C . LEU A 1 302 ? 4.60646 -5.52411 5.40118 1.000 9.57330 334 LEU A C 1
ATOM 2337 O O . LEU A 1 302 ? 5.80594 -5.72990 5.61913 1.000 12.99540 334 LEU A O 1
ATOM 2342 N N . THR A 1 303 ? 4.05916 -5.66168 4.19039 1.000 11.95076 335 THR A N 1
ATOM 2343 C CA . THR A 1 303 ? 4.87222 -5.91814 3.01120 1.000 10.83700 335 THR A CA 1
ATOM 2344 C C . THR A 1 303 ? 5.23567 -4.59265 2.36875 1.000 12.14331 335 THR A C 1
ATOM 2345 O O . THR A 1 303 ? 4.41496 -3.67952 2.29244 1.000 12.46519 335 THR A O 1
ATOM 2349 N N . VAL A 1 304 ? 6.48277 -4.47841 1.94699 1.000 9.65154 336 VAL A N 1
ATOM 2350 C CA . VAL A 1 304 ? 6.99521 -3.27015 1.32271 1.000 11.89356 336 VAL A CA 1
ATOM 2351 C C . VAL A 1 304 ? 7.29371 -3.62980 -0.12320 1.000 14.76137 336 VAL A C 1
ATOM 2352 O O . VAL A 1 304 ? 8.21463 -4.40810 -0.39404 1.000 16.18890 336 VAL A O 1
ATOM 2356 N N . ASN A 1 305 ? 6.49269 -3.09262 -1.05161 1.000 13.19586 337 ASN A N 1
ATOM 2357 C CA . ASN A 1 305 ? 6.64689 -3.34464 -2.48539 1.000 16.06362 337 ASN A CA 1
ATOM 2358 C C . ASN A 1 305 ? 7.74699 -2.43461 -3.03977 1.000 15.82747 337 ASN A C 1
ATOM 2359 O O . ASN A 1 305 ? 7.51265 -1.45882 -3.76125 1.000 16.24626 337 ASN A O 1
ATOM 2364 N N . ALA A 1 306 ? 8.98179 -2.77306 -2.67733 1.000 14.86213 338 ALA A N 1
ATOM 2365 C CA . ALA A 1 306 ? 10.16288 -2.03588 -3.11562 1.000 16.31027 338 ALA A CA 1
ATOM 2366 C C . ALA A 1 306 ? 11.33137 -3.01264 -3.15497 1.000 15.07629 338 ALA A C 1
ATOM 2367 O O . ALA A 1 306 ? 11.15699 -4.21923 -2.96455 1.000 16.37536 338 ALA A O 1
ATOM 2369 N N . THR A 1 307 ? 12.53176 -2.49407 -3.41273 1.000 13.57990 339 THR A N 1
ATOM 2370 C CA . THR A 1 307 ? 13.70053 -3.36100 -3.45295 1.000 14.99473 339 THR A CA 1
ATOM 2371 C C . THR A 1 307 ? 14.26724 -3.60180 -2.05817 1.000 14.61926 339 THR A C 1
ATOM 2372 O O . THR A 1 307 ? 14.63957 -4.73304 -1.72495 1.000 14.15845 339 THR A O 1
ATOM 2376 N N . GLY A 1 308 ? 14.32908 -2.56048 -1.22641 1.000 14.98752 340 GLY A N 1
ATOM 2377 C CA . GLY A 1 308 ? 14.89627 -2.69669 0.09655 1.000 14.94479 340 GLY A CA 1
ATOM 2378 C C . GLY A 1 308 ? 14.16801 -1.84859 1.12090 1.000 14.94960 340 GLY A C 1
ATOM 2379 O O . GLY A 1 308 ? 13.28368 -1.05077 0.79697 1.000 16.27345 340 GLY A O 1
ATOM 2380 N N . ILE A 1 309 ? 14.53860 -2.07671 2.37989 1.000 13.59816 341 ILE A N 1
ATOM 2381 C CA . ILE A 1 309 ? 14.03024 -1.34323 3.53442 1.000 14.11261 341 ILE A CA 1
ATOM 2382 C C . ILE A 1 309 ? 15.24138 -0.83387 4.29402 1.000 14.97813 341 ILE A C 1
ATOM 2383 O O . ILE A 1 309 ? 16.18097 -1.59865 4.54484 1.000 16.00760 341 ILE A O 1
ATOM 2388 N N . THR A 1 310 ? 15.23820 0.45689 4.64535 1.000 13.36958 342 THR A N 1
ATOM 2389 C CA . THR A 1 310 ? 16.39802 1.03789 5.30803 1.000 14.14906 342 THR A CA 1
ATOM 2390 C C . THR A 1 310 ? 16.09652 1.74099 6.62426 1.000 14.30529 342 THR A C 1
ATOM 2391 O O . THR A 1 310 ? 17.04184 2.08722 7.33509 1.000 16.80836 342 THR A O 1
ATOM 2395 N N . ALA A 1 311 ? 14.83151 1.94725 6.98373 1.000 11.59092 343 ALA A N 1
ATOM 2396 C CA . ALA A 1 311 ? 14.50544 2.54165 8.27434 1.000 13.24730 343 ALA A CA 1
ATOM 2397 C C . ALA A 1 311 ? 13.04403 2.28020 8.60140 1.000 11.77419 343 ALA A C 1
ATOM 2398 O O . ALA A 1 311 ? 12.20157 2.14056 7.70330 1.000 12.67050 343 ALA A O 1
ATOM 2400 N N . ILE A 1 312 ? 12.76096 2.21514 9.90383 1.000 9.85017 344 ILE A N 1
ATOM 2401 C CA . ILE A 1 312 ? 11.40746 2.03828 10.42396 1.000 10.69053 344 ILE A CA 1
ATOM 2402 C C . ILE A 1 312 ? 11.26272 2.91198 11.66217 1.000 10.72046 344 ILE A C 1
ATOM 2403 O O . ILE A 1 312 ? 12.08295 2.82275 12.58181 1.000 11.19558 344 ILE A O 1
ATOM 2408 N N . GLY A 1 313 ? 10.21911 3.73236 11.70933 1.000 10.49617 345 GLY A N 1
ATOM 2409 C CA . GLY A 1 313 ? 9.98348 4.52542 12.90223 1.000 10.86547 345 GLY A CA 1
ATOM 2410 C C . GLY A 1 313 ? 8.64936 5.23549 12.86199 1.000 9.85291 345 GLY A C 1
ATOM 2411 O O . GLY A 1 313 ? 7.77207 4.88969 12.06949 1.000 11.53426 345 GLY A O 1
ATOM 2412 N N . ARG A 1 314 ? 8.52995 6.25996 13.71013 1.000 11.52301 346 ARG A N 1
ATOM 2413 C CA . ARG A 1 314 ? 7.29633 7.01937 13.89368 1.000 14.23342 346 ARG A CA 1
ATOM 2414 C C . ARG A 1 314 ? 7.59167 8.51372 13.80243 1.000 13.15035 346 ARG A C 1
ATOM 2415 O O . ARG A 1 314 ? 8.54885 8.99655 14.42047 1.000 12.18112 346 ARG A O 1
ATOM 2423 N N . LEU A 1 315 ? 6.76584 9.24971 13.05680 1.000 12.53763 347 LEU A N 1
ATOM 2424 C CA . LEU A 1 315 ? 6.83649 10.70613 13.03941 1.000 13.18872 347 LEU A CA 1
ATOM 2425 C C . LEU A 1 315 ? 5.49619 11.28487 13.45732 1.000 15.23572 347 LEU A C 1
ATOM 2426 O O . LEU A 1 315 ? 4.44430 10.79522 13.04356 1.000 15.73127 347 LEU A O 1
ATOM 2431 N N . ALA A 1 316 ? 5.53907 12.33007 14.27415 1.000 15.37963 348 ALA A N 1
ATOM 2432 C CA . ALA A 1 316 ? 4.32133 12.92814 14.79956 1.000 15.35794 348 ALA A CA 1
ATOM 2433 C C . ALA A 1 316 ? 4.47189 14.44086 14.83438 1.000 17.75111 348 ALA A C 1
ATOM 2434 O O . ALA A 1 316 ? 5.57591 14.97265 14.97785 1.000 18.51883 348 ALA A O 1
ATOM 2436 N N . LYS A 1 317 ? 3.34698 15.12975 14.69226 1.000 16.10311 349 LYS A N 1
ATOM 2437 C CA . LYS A 1 317 ? 3.31451 16.58045 14.80914 1.000 18.56028 349 LYS A CA 1
ATOM 2438 C C . LYS A 1 317 ? 1.89416 16.93825 15.20313 1.000 19.07325 349 LYS A C 1
ATOM 2439 O O . LYS A 1 317 ? 0.95449 16.62170 14.46558 1.000 18.12111 349 LYS A O 1
ATOM 2445 N N . ASP A 1 318 ? 1.74302 17.56038 16.36959 1.000 19.02637 350 ASP A N 1
ATOM 2446 C CA . ASP A 1 318 ? 0.42607 17.84954 16.91767 1.000 18.57574 350 ASP A CA 1
ATOM 2447 C C . ASP A 1 318 ? -0.41739 16.58093 16.94715 1.000 24.32384 350 ASP A C 1
ATOM 2448 O O . ASP A 1 318 ? 0.01866 15.56307 17.49039 1.000 27.42317 350 ASP A O 1
ATOM 2453 N N . SER A 1 319 ? -1.60056 16.60735 16.34343 1.000 23.31596 351 SER A N 1
ATOM 2454 C CA . SER A 1 319 ? -2.48880 15.45492 16.36434 1.000 24.04800 351 SER A CA 1
ATOM 2455 C C . SER A 1 319 ? -2.28106 14.51254 15.18370 1.000 22.82506 351 SER A C 1
ATOM 2456 O O . SER A 1 319 ? -3.07265 13.58148 15.00511 1.000 26.52018 351 SER A O 1
ATOM 2459 N N . HIS A 1 320 ? -1.24563 14.72790 14.37895 1.000 18.00115 352 HIS A N 1
ATOM 2460 C CA . HIS A 1 320 ? -0.94048 13.87178 13.24250 1.000 19.09871 352 HIS A CA 1
ATOM 2461 C C . HIS A 1 320 ? 0.21238 12.94992 13.60129 1.000 16.51799 352 HIS A C 1
ATOM 2462 O O . HIS A 1 320 ? 1.13265 13.34698 14.31615 1.000 18.08842 352 HIS A O 1
ATOM 2469 N N . SER A 1 321 ? 0.15484 11.71914 13.10345 1.000 13.99485 353 SER A N 1
ATOM 2470 C CA . SER A 1 321 ? 1.12556 10.71974 13.52169 1.000 14.88279 353 SER A CA 1
ATOM 2471 C C . SER A 1 321 ? 1.08571 9.53299 12.56740 1.000 16.39017 353 SER A C 1
ATOM 2472 O O . SER A 1 321 ? 0.00554 9.03972 12.22739 1.000 19.24385 353 SER A O 1
ATOM 2475 N N . THR A 1 322 ? 2.24994 9.06054 12.13586 1.000 15.94990 354 THR A N 1
ATOM 2476 C CA . THR A 1 322 ? 2.30959 7.94568 11.20520 1.000 13.99256 354 THR A CA 1
ATOM 2477 C C . THR A 1 322 ? 3.59143 7.16753 11.45842 1.000 10.78170 354 THR A C 1
ATOM 2478 O O . THR A 1 322 ? 4.58289 7.72962 11.91905 1.000 13.71662 354 THR A O 1
ATOM 2482 N N . TYR A 1 323 ? 3.56066 5.86705 11.17722 1.000 12.79882 355 TYR A N 1
ATOM 2483 C CA . TYR A 1 323 ? 4.80778 5.15205 10.98067 1.000 11.60713 355 TYR A CA 1
ATOM 2484 C C . TYR A 1 323 ? 5.41775 5.58209 9.65739 1.000 10.77366 355 TYR A C 1
ATOM 2485 O O . TYR A 1 323 ? 4.71087 5.92507 8.70719 1.000 11.87852 355 TYR A O 1
ATOM 2494 N N . VAL A 1 324 ? 6.74741 5.56792 9.60455 1.000 11.47620 356 VAL A N 1
ATOM 2495 C CA . VAL A 1 324 ? 7.49948 5.88801 8.40318 1.000 11.28202 356 VAL A CA 1
ATOM 2496 C C . VAL A 1 324 ? 8.42755 4.72084 8.11472 1.000 12.99537 356 VAL A C 1
ATOM 2497 O O . VAL A 1 324 ? 9.20595 4.30725 8.98393 1.000 12.68331 356 VAL A O 1
ATOM 2501 N N . VAL A 1 325 ? 8.34895 4.19606 6.89817 1.000 12.67063 357 VAL A N 1
ATOM 2502 C CA . VAL A 1 325 ? 9.24938 3.15571 6.41617 1.000 12.04968 357 VAL A CA 1
ATOM 2503 C C . VAL A 1 325 ? 10.07488 3.74819 5.28221 1.000 10.87770 357 VAL A C 1
ATOM 2504 O O . VAL A 1 325 ? 9.52319 4.18107 4.26020 1.000 12.28502 357 VAL A O 1
ATOM 2508 N N . SER A 1 326 ? 11.39416 3.78082 5.45213 1.000 13.17925 358 SER A N 1
ATOM 2509 C CA . SER A 1 326 ? 12.26572 4.17828 4.35232 1.000 13.02455 358 SER A CA 1
ATOM 2510 C C . SER A 1 326 ? 12.50718 2.97921 3.44648 1.000 11.58107 358 SER A C 1
ATOM 2511 O O . SER A 1 326 ? 12.86379 1.89714 3.91724 1.000 13.68275 358 SER A O 1
ATOM 2514 N N . ALA A 1 327 ? 12.27295 3.15744 2.15193 1.000 12.24175 359 ALA A N 1
ATOM 2515 C CA . ALA A 1 327 ? 12.35439 2.05386 1.20835 1.000 15.20332 359 ALA A CA 1
ATOM 2516 C C . ALA A 1 327 ? 13.12260 2.48784 -0.02529 1.000 11.32232 359 ALA A C 1
ATOM 2517 O O . ALA A 1 327 ? 12.93275 3.60094 -0.52584 1.000 14.11986 359 ALA A O 1
ATOM 2519 N N . THR A 1 328 ? 13.97006 1.60154 -0.52733 1.000 13.72631 360 THR A N 1
ATOM 2520 C CA . THR A 1 328 ? 14.74466 1.87131 -1.72609 1.000 16.04824 360 THR A CA 1
ATOM 2521 C C . THR A 1 328 ? 14.14281 1.14387 -2.92237 1.000 19.60747 360 THR A C 1
ATOM 2522 O O . THR A 1 328 ? 13.57770 0.05485 -2.79736 1.000 14.49731 360 THR A O 1
ATOM 2526 N N . VAL A 1 329 ? 14.26402 1.76582 -4.09060 1.000 14.57800 361 VAL A N 1
ATOM 2527 C CA . VAL A 1 329 ? 13.83852 1.16958 -5.35148 1.000 19.01959 361 VAL A CA 1
ATOM 2528 C C . VAL A 1 329 ? 15.01053 1.25599 -6.31872 1.000 20.06315 361 VAL A C 1
ATOM 2529 O O . VAL A 1 329 ? 15.45402 2.35770 -6.66749 1.000 18.41905 361 VAL A O 1
ATOM 2533 N N . THR A 1 330 ? 15.51533 0.10207 -6.74043 1.000 23.88446 362 THR A N 1
ATOM 2534 C CA . THR A 1 330 ? 16.61892 0.02160 -7.68701 1.000 27.68785 362 THR A CA 1
ATOM 2535 C C . THR A 1 330 ? 16.08749 -0.31470 -9.07547 1.000 33.19678 362 THR A C 1
ATOM 2536 O O . THR A 1 330 ? 15.30256 -1.25882 -9.23760 1.000 30.42181 362 THR A O 1
ATOM 2540 N N . SER A 1 331 ? 16.50645 0.46526 -10.06879 1.000 35.92808 363 SER A N 1
ATOM 2541 C CA . SER A 1 331 ? 16.25328 0.14867 -11.46804 1.000 33.36873 363 SER A CA 1
ATOM 2542 C C . SER A 1 331 ? 17.55582 0.37005 -12.23017 1.000 36.33088 363 SER A C 1
ATOM 2543 O O . SER A 1 331 ? 18.63286 0.49178 -11.63653 1.000 33.47242 363 SER A O 1
ATOM 2546 N N . ALA A 1 332 ? 17.45903 0.42457 -13.55657 1.000 40.96090 364 ALA A N 1
ATOM 2547 C CA . ALA A 1 332 ? 18.62794 0.64125 -14.39774 1.000 37.37859 364 ALA A CA 1
ATOM 2548 C C . ALA A 1 332 ? 19.19155 2.05082 -14.21093 1.000 43.58718 364 ALA A C 1
ATOM 2549 O O . ALA A 1 332 ? 20.17638 2.25074 -13.49403 1.000 42.90555 364 ALA A O 1
ATOM 2551 N N . SER A 1 334 ? 19.45097 4.00029 -11.51102 1.000 39.14771 366 SER A N 1
ATOM 2552 C CA . SER A 1 334 ? 20.07207 3.95656 -10.19260 1.000 37.43237 366 SER A CA 1
ATOM 2553 C C . SER A 1 334 ? 19.02502 3.67955 -9.11509 1.000 35.23862 366 SER A C 1
ATOM 2554 O O . SER A 1 334 ? 17.99982 3.04371 -9.38809 1.000 34.52951 366 SER A O 1
ATOM 2557 N N . THR A 1 335 ? 19.27624 4.16396 -7.89849 1.000 32.02823 367 THR A N 1
ATOM 2558 C CA . THR A 1 335 ? 18.46280 3.82573 -6.73709 1.000 30.07286 367 THR A CA 1
ATOM 2559 C C . THR A 1 335 ? 17.79340 5.07136 -6.16981 1.000 26.94366 367 THR A C 1
ATOM 2560 O O . THR A 1 335 ? 18.46252 6.06610 -5.87094 1.000 26.37934 367 THR A O 1
ATOM 2564 N N . ALA A 1 336 ? 16.47497 5.00252 -6.01701 1.000 21.24654 368 ALA A N 1
ATOM 2565 C CA . ALA A 1 336 ? 15.67694 6.04177 -5.38729 1.000 19.17225 368 ALA A CA 1
ATOM 2566 C C . ALA A 1 336 ? 15.29703 5.60722 -3.97515 1.000 18.93486 368 ALA A C 1
ATOM 2567 O O . ALA A 1 336 ? 15.26467 4.41376 -3.66348 1.000 19.50386 368 ALA A O 1
ATOM 2569 N N . ASN A 1 337 ? 15.03797 6.58677 -3.11294 1.000 16.64110 369 ASN A N 1
ATOM 2570 C CA . ASN A 1 337 ? 14.61188 6.33209 -1.74508 1.000 15.35146 369 ASN A CA 1
ATOM 2571 C C . ASN A 1 337 ? 13.29002 7.04082 -1.49259 1.000 14.32275 369 ASN A C 1
ATOM 2572 O O . ASN A 1 337 ? 13.10327 8.18712 -1.91779 1.000 16.73549 369 ASN A O 1
ATOM 2577 N N . TYR A 1 338 ? 12.37962 6.35679 -0.79766 1.000 12.63829 370 TYR A N 1
ATOM 2578 C CA . TYR A 1 338 ? 11.05127 6.88128 -0.48900 1.000 11.65561 370 TYR A CA 1
ATOM 2579 C C . TYR A 1 338 ? 10.74691 6.72150 0.99402 1.000 14.26487 370 TYR A C 1
ATOM 2580 O O . TYR A 1 338 ? 11.00453 5.67030 1.57880 1.000 15.04304 370 TYR A O 1
ATOM 2589 N N . LEU A 1 339 ? 10.16914 7.75357 1.59331 1.000 10.63660 371 LEU A N 1
ATOM 2590 C CA . LEU A 1 339 ? 9.66226 7.66689 2.96303 1.000 12.53146 371 LEU A CA 1
ATOM 2591 C C . LEU A 1 339 ? 8.16989 7.38024 2.86604 1.000 12.72062 371 LEU A C 1
ATOM 2592 O O . LEU A 1 339 ? 7.37699 8.26328 2.52818 1.000 16.22032 371 LEU A O 1
ATOM 2597 N N . LEU A 1 340 ? 7.79595 6.13443 3.14489 1.000 12.38181 372 LEU A N 1
ATOM 2598 C CA . LEU A 1 340 ? 6.42138 5.68437 2.98233 1.000 12.43829 372 LEU A CA 1
ATOM 2599 C C . LEU A 1 340 ? 5.67036 5.77199 4.30293 1.000 16.55139 372 LEU A C 1
ATOM 2600 O O . LEU A 1 340 ? 6.18527 5.36253 5.35269 1.000 14.48568 372 LEU A O 1
ATOM 2605 N N . ALA A 1 341 ? 4.44863 6.29547 4.24964 1.000 13.94175 373 ALA A N 1
ATOM 2606 C CA . ALA A 1 341 ? 3.62967 6.44627 5.44420 1.000 14.65024 373 ALA A CA 1
ATOM 2607 C C . ALA A 1 341 ? 2.68865 5.25921 5.59786 1.000 15.41876 373 ALA A C 1
ATOM 2608 O O . ALA A 1 341 ? 2.09620 4.79330 4.61677 1.000 15.69038 373 ALA A O 1
ATOM 2610 N N . THR A 1 342 ? 2.54711 4.78130 6.83346 1.000 13.94194 374 THR A N 1
ATOM 2611 C CA . THR A 1 342 ? 1.61392 3.69729 7.13634 1.000 13.80919 374 THR A CA 1
ATOM 2612 C C . THR A 1 342 ? 1.14906 3.81070 8.57967 1.000 14.98707 374 THR A C 1
ATOM 2613 O O . THR A 1 342 ? 1.90316 4.23673 9.45205 1.000 14.50249 374 THR A O 1
ATOM 2617 N N . SER A 1 343 ? -0.10662 3.42617 8.83857 1.000 12.70400 375 SER A N 1
ATOM 2618 C CA . SER A 1 343 ? -0.56381 3.39629 10.22141 1.000 14.18912 375 SER A CA 1
ATOM 2619 C C . SER A 1 343 ? -0.33565 2.05107 10.89168 1.000 13.22189 375 SER A C 1
ATOM 2620 O O . SER A 1 343 ? -0.66140 1.90788 12.07531 1.000 15.50155 375 SER A O 1
ATOM 2623 N N . THR A 1 344 ? 0.21700 1.06934 10.18092 1.000 14.60658 376 THR A N 1
ATOM 2624 C CA . THR A 1 344 ? 0.49873 -0.22319 10.78785 1.000 11.60654 376 THR A CA 1
ATOM 2625 C C . THR A 1 344 ? 1.76808 -0.81723 10.19093 1.000 10.08914 376 THR A C 1
ATOM 2626 O O . THR A 1 344 ? 2.07728 -0.62348 9.01011 1.000 12.57952 376 THR A O 1
ATOM 2630 N N . LEU A 1 345 ? 2.49647 -1.54611 11.03849 1.000 10.54524 377 LEU A N 1
ATOM 2631 C CA . LEU A 1 345 ? 3.65711 -2.32378 10.63668 1.000 8.21118 377 LEU A CA 1
ATOM 2632 C C . LEU A 1 345 ? 3.34701 -3.80595 10.51799 1.000 12.51667 377 LEU A C 1
ATOM 2633 O O . LEU A 1 345 ? 4.25048 -4.58813 10.20764 1.000 12.12062 377 LEU A O 1
ATOM 2638 N N . GLU A 1 346 ? 2.09136 -4.21211 10.74140 1.000 11.46694 378 GLU A N 1
ATOM 2639 C CA . GLU A 1 346 ? 1.78200 -5.61895 10.95768 1.000 12.86272 378 GLU A CA 1
ATOM 2640 C C . GLU A 1 346 ? 0.84785 -6.24290 9.92685 1.000 13.21573 378 GLU A C 1
ATOM 2641 O O . GLU A 1 346 ? 0.49172 -7.41872 10.07971 1.000 14.03654 378 GLU A O 1
ATOM 2647 N N . SER A 1 347 ? 0.45099 -5.52101 8.88436 1.000 11.95970 379 SER A N 1
ATOM 2648 C CA . SER A 1 347 ? -0.35890 -6.12670 7.83155 1.000 13.10083 379 SER A CA 1
ATOM 2649 C C . SER A 1 347 ? -0.40560 -5.17284 6.64552 1.000 13.68277 379 SER A C 1
ATOM 2650 O O . SER A 1 347 ? 0.12424 -4.06163 6.70014 1.000 13.07824 379 SER A O 1
ATOM 2653 N N . GLY A 1 348 ? -1.06288 -5.61449 5.56810 1.000 13.04159 380 GLY A N 1
ATOM 2654 C CA . GLY A 1 348 ? -1.17530 -4.79107 4.38355 1.000 16.90492 380 GLY A CA 1
ATOM 2655 C C . GLY A 1 348 ? 0.15738 -4.58542 3.67246 1.000 14.10358 380 GLY A C 1
ATOM 2656 O O . GLY A 1 348 ? 1.10497 -5.37342 3.79770 1.000 14.14150 380 GLY A O 1
ATOM 2657 N N . SER A 1 349 ? 0.22070 -3.48613 2.91784 1.000 13.51461 381 SER A N 1
ATOM 2658 C CA . SER A 1 349 ? 1.41262 -3.16940 2.15127 1.000 16.23580 381 SER A CA 1
ATOM 2659 C C . SER A 1 349 ? 1.53772 -1.66253 1.97743 1.000 15.09922 381 SER A C 1
ATOM 2660 O O . SER A 1 349 ? 0.57900 -0.90593 2.17699 1.000 17.79357 381 SER A O 1
ATOM 2663 N N . VAL A 1 350 ? 2.74980 -1.24202 1.60357 1.000 13.87192 382 VAL A N 1
ATOM 2664 C CA . VAL A 1 350 ? 3.02511 0.10418 1.11779 1.000 14.30393 382 VAL A CA 1
ATOM 2665 C C . VAL A 1 350 ? 3.79237 -0.00882 -0.19458 1.000 14.47732 382 VAL A C 1
ATOM 2666 O O . VAL A 1 350 ? 4.59984 -0.92585 -0.38650 1.000 14.13903 382 VAL A O 1
ATOM 2670 N N . THR A 1 351 ? 3.53506 0.94094 -1.10524 1.000 13.72888 383 THR A N 1
ATOM 2671 C CA . THR A 1 351 ? 4.13191 0.96433 -2.44922 1.000 14.16394 383 THR A CA 1
ATOM 2672 C C . THR A 1 351 ? 4.47025 2.41339 -2.80016 1.000 15.40641 383 THR A C 1
ATOM 2673 O O . THR A 1 351 ? 3.59553 3.29196 -2.68950 1.000 20.03059 383 THR A O 1
ATOM 2677 N N . PRO A 1 352 ? 5.70041 2.70250 -3.22634 1.000 16.21875 384 PRO A N 1
ATOM 2678 C CA . PRO A 1 352 ? 5.99183 4.04426 -3.75276 1.000 15.85145 384 PRO A CA 1
ATOM 2679 C C . PRO A 1 352 ? 5.10727 4.36159 -4.95607 1.000 21.16367 384 PRO A C 1
ATOM 2680 O O . PRO A 1 352 ? 4.95001 3.54503 -5.86768 1.000 22.33722 384 PRO A O 1
ATOM 2684 N N . GLY A 1 353 ? 4.51587 5.55123 -4.94276 1.000 20.52656 385 GLY A N 1
ATOM 2685 C CA . GLY A 1 353 ? 3.61001 5.95913 -6.00119 1.000 21.40982 385 GLY A CA 1
ATOM 2686 C C . GLY A 1 353 ? 2.89650 7.24245 -5.61712 1.000 25.66650 385 GLY A C 1
ATOM 2687 O O . GLY A 1 353 ? 3.23261 7.87395 -4.61897 1.000 24.01584 385 GLY A O 1
ATOM 2688 N N . ASN A 1 354 ? 1.88494 7.60703 -6.41702 1.000 21.67944 386 ASN A N 1
ATOM 2689 C CA . ASN A 1 354 ? 1.27624 8.93068 -6.27074 1.000 23.43110 386 ASN A CA 1
ATOM 2690 C C . ASN A 1 354 ? 0.74102 9.16254 -4.85995 1.000 25.71035 386 ASN A C 1
ATOM 2691 O O . ASN A 1 354 ? 0.85105 10.27071 -4.32345 1.000 24.52969 386 ASN A O 1
ATOM 2696 N N . ASN A 1 355 ? 0.16216 8.14038 -4.23935 1.000 20.90332 387 ASN A N 1
ATOM 2697 C CA . ASN A 1 355 ? -0.38442 8.31276 -2.89653 1.000 24.85243 387 ASN A CA 1
ATOM 2698 C C . ASN A 1 355 ? 0.60041 7.93801 -1.79812 1.000 26.43080 387 ASN A C 1
ATOM 2699 O O . ASN A 1 355 ? 0.22420 7.94883 -0.62166 1.000 25.40546 387 ASN A O 1
ATOM 2704 N N . ASN A 1 356 ? 1.84230 7.61102 -2.15357 1.000 22.46150 388 ASN A N 1
ATOM 2705 C CA . ASN A 1 356 ? 2.90781 7.37766 -1.18729 1.000 21.38499 388 ASN A CA 1
ATOM 2706 C C . ASN A 1 356 ? 4.22866 7.61056 -1.91039 1.000 21.96118 388 ASN A C 1
ATOM 2707 O O . ASN A 1 356 ? 4.93903 6.65990 -2.25400 1.000 21.64686 388 ASN A O 1
ATOM 2712 N N . GLY A 1 357 ? 4.54698 8.87183 -2.19450 1.000 20.74435 389 GLY A N 1
ATOM 2713 C CA . GLY A 1 357 ? 5.69871 9.14165 -3.02936 1.000 21.82309 389 GLY A CA 1
ATOM 2714 C C . GLY A 1 357 ? 6.71857 10.13414 -2.50963 1.000 22.39164 389 GLY A C 1
ATOM 2715 O O . GLY A 1 357 ? 7.35657 10.80923 -3.32674 1.000 23.54238 389 GLY A O 1
ATOM 2716 N N . PHE A 1 358 ? 6.91118 10.24606 -1.19313 1.000 23.45011 390 PHE A N 1
ATOM 2717 C CA . PHE A 1 358 ? 7.87091 11.23412 -0.69440 1.000 17.16696 390 PHE A CA 1
ATOM 2718 C C . PHE A 1 358 ? 9.28536 10.72792 -0.92436 1.000 17.87726 390 PHE A C 1
ATOM 2719 O O . PHE A 1 358 ? 9.80330 9.90111 -0.16409 1.000 17.62263 390 PHE A O 1
ATOM 2727 N N . GLU A 1 359 ? 9.93040 11.27005 -1.94462 1.000 15.86211 391 GLU A N 1
ATOM 2728 C CA . GLU A 1 359 ? 11.22891 10.79541 -2.38698 1.000 16.74242 391 GLU A CA 1
ATOM 2729 C C . GLU A 1 359 ? 12.34809 11.58048 -1.71429 1.000 17.02332 391 GLU A C 1
ATOM 2730 O O . GLU A 1 359 ? 12.23592 12.79121 -1.51079 1.000 17.60528 391 GLU A O 1
ATOM 2736 N N . THR A 1 360 ? 13.41874 10.87571 -1.34502 1.000 14.59672 392 THR A N 1
ATOM 2737 C CA . THR A 1 360 ? 14.62055 11.47466 -0.77982 1.000 16.20818 392 THR A CA 1
ATOM 2738 C C . THR A 1 360 ? 15.84644 10.89356 -1.47428 1.000 15.74155 392 THR A C 1
ATOM 2739 O O . THR A 1 360 ? 15.76041 9.92181 -2.22853 1.000 16.71843 392 THR A O 1
ATOM 2743 N N . ALA A 1 361 ? 17.00737 11.47614 -1.18404 1.000 18.70150 393 ALA A N 1
ATOM 2744 C CA . ALA A 1 361 ? 18.24624 10.79702 -1.51659 1.000 16.57616 393 ALA A CA 1
ATOM 2745 C C . ALA A 1 361 ? 18.41830 9.57242 -0.61825 1.000 17.76683 393 ALA A C 1
ATOM 2746 O O . ALA A 1 361 ? 17.85067 9.48461 0.47504 1.000 15.20676 393 ALA A O 1
ATOM 2748 N N . THR A 1 362 ? 19.19224 8.60790 -1.10333 1.000 21.51142 394 THR A N 1
ATOM 2749 C CA . THR A 1 362 ? 19.53560 7.46199 -0.27632 1.000 21.05779 394 THR A CA 1
ATOM 2750 C C . THR A 1 362 ? 20.40007 7.89350 0.90426 1.000 17.81449 394 THR A C 1
ATOM 2751 O O . THR A 1 362 ? 21.04211 8.94788 0.89238 1.000 18.41658 394 THR A O 1
ATOM 2755 N N . GLY A 1 363 ? 20.39364 7.06738 1.94118 1.000 13.68269 395 GLY A N 1
ATOM 2756 C CA . GLY A 1 363 ? 21.19542 7.32398 3.12254 1.000 15.92965 395 GLY A CA 1
ATOM 2757 C C . GLY A 1 363 ? 21.87323 6.06393 3.62049 1.000 15.22924 395 GLY A C 1
ATOM 2758 O O . GLY A 1 363 ? 21.36513 4.95271 3.46734 1.000 20.37437 395 GLY A O 1
ATOM 2759 N N . THR A 1 364 ? 23.03996 6.25876 4.23214 1.000 15.73649 396 THR A N 1
ATOM 2760 C CA . THR A 1 364 ? 23.80099 5.15719 4.81227 1.000 15.70366 396 THR A CA 1
ATOM 2761 C C . THR A 1 364 ? 23.31072 4.81262 6.21284 1.000 20.44512 396 THR A C 1
ATOM 2762 O O . THR A 1 364 ? 23.30249 3.64145 6.60617 1.000 23.06366 396 THR A O 1
ATOM 2766 N N . ALA A 1 365 ? 22.94418 5.81979 6.99160 1.000 16.00595 397 ALA A N 1
ATOM 2767 C CA . ALA A 1 365 ? 22.40390 5.64799 8.33014 1.000 17.85060 397 ALA A CA 1
ATOM 2768 C C . ALA A 1 365 ? 21.14745 6.49519 8.43940 1.000 19.54023 397 ALA A C 1
ATOM 2769 O O . ALA A 1 365 ? 21.13498 7.65286 8.00302 1.000 17.17297 397 ALA A O 1
ATOM 2771 N N . TRP A 1 366 ? 20.09656 5.91342 9.01175 1.000 13.50385 398 TRP A N 1
ATOM 2772 C CA . TRP A 1 366 ? 18.83861 6.61072 9.24860 1.000 12.26928 398 TRP A CA 1
ATOM 2773 C C . TRP A 1 366 ? 18.56602 6.57117 10.73786 1.000 13.75295 398 TRP A C 1
ATOM 2774 O O . TRP A 1 366 ? 18.57182 5.49442 11.34035 1.000 13.13643 398 TRP A O 1
ATOM 2785 N N . ILE A 1 367 ? 18.35516 7.73822 11.33108 1.000 12.06129 399 ILE A N 1
ATOM 2786 C CA . ILE A 1 367 ? 18.20699 7.87447 12.77202 1.000 12.12202 399 ILE A CA 1
ATOM 2787 C C . ILE A 1 367 ? 16.91045 8.61090 13.04574 1.000 12.41877 399 ILE A C 1
ATOM 2788 O O . ILE A 1 367 ? 16.74990 9.75651 12.60893 1.000 14.94023 399 ILE A O 1
ATOM 2793 N N . PHE A 1 368 ? 16.00361 7.98163 13.79134 1.000 12.24183 400 PHE A N 1
ATOM 2794 C CA . PHE A 1 368 ? 14.83954 8.68838 14.31045 1.000 11.16830 400 PHE A CA 1
ATOM 2795 C C . PHE A 1 368 ? 15.19322 9.34245 15.63978 1.000 12.02396 400 PHE A C 1
ATOM 2796 O O . PHE A 1 368 ? 15.73933 8.69187 16.54292 1.000 15.15203 400 PHE A O 1
ATOM 2804 N N . TYR A 1 369 ? 14.89175 10.62900 15.75700 1.000 11.08208 401 TYR A N 1
ATOM 2805 C CA . TYR A 1 369 ? 14.93466 11.29928 17.05112 1.000 10.85758 401 TYR A CA 1
ATOM 2806 C C . TYR A 1 369 ? 13.53597 11.21962 17.64472 1.000 13.97476 401 TYR A C 1
ATOM 2807 O O . TYR A 1 369 ? 12.61967 11.90278 17.17408 1.000 14.08498 401 TYR A O 1
ATOM 2816 N N . LYS A 1 370 ? 13.37496 10.37610 18.66562 1.000 13.56890 402 LYS A N 1
ATOM 2817 C CA . LYS A 1 370 ? 12.09679 10.12961 19.34377 1.000 14.59415 402 LYS A CA 1
ATOM 2818 C C . LYS A 1 370 ? 11.06028 9.86543 18.25492 1.000 14.90226 402 LYS A C 1
ATOM 2819 O O . LYS A 1 370 ? 11.33846 9.05933 17.35368 1.000 15.55670 402 LYS A O 1
ATOM 2825 N N . ASP A 1 371 ? 9.88011 10.48376 18.31067 1.000 13.42817 403 ASP A N 1
ATOM 2826 C CA . ASP A 1 371 ? 8.90786 10.45966 17.22884 1.000 14.82905 403 ASP A CA 1
ATOM 2827 C C . ASP A 1 371 ? 8.83030 11.80624 16.51345 1.000 15.51506 403 ASP A C 1
ATOM 2828 O O . ASP A 1 371 ? 7.80856 12.12913 15.90320 1.000 13.67207 403 ASP A O 1
ATOM 2833 N N . GLN A 1 372 ? 9.88147 12.61611 16.60639 1.000 12.73207 404 GLN A N 1
ATOM 2834 C CA . GLN A 1 372 ? 9.84011 13.98677 16.11062 1.000 15.31586 404 GLN A CA 1
ATOM 2835 C C . GLN A 1 372 ? 10.48354 14.17739 14.74800 1.000 14.00726 404 GLN A C 1
ATOM 2836 O O . GLN A 1 372 ? 9.93385 14.89761 13.91248 1.000 16.51622 404 GLN A O 1
ATOM 2842 N N . TYR A 1 373 ? 11.65607 13.59083 14.52048 1.000 14.49652 405 TYR A N 1
ATOM 2843 C CA . TYR A 1 373 ? 12.41455 13.82478 13.30169 1.000 14.97068 405 TYR A CA 1
ATOM 2844 C C . TYR A 1 373 ? 13.05441 12.53604 12.82585 1.000 12.41968 405 TYR A C 1
ATOM 2845 O O . TYR A 1 373 ? 13.33681 11.61905 13.60559 1.000 10.67209 405 TYR A O 1
ATOM 2854 N N . LEU A 1 374 ? 13.31690 12.49725 11.52874 1.000 10.71072 406 LEU A N 1
ATOM 2855 C CA . LEU A 1 374 ? 14.09622 11.43872 10.91731 1.000 11.26441 406 LEU A CA 1
ATOM 2856 C C . LEU A 1 374 ? 15.32082 12.08932 10.29949 1.000 12.49271 406 LEU A C 1
ATOM 2857 O O . LEU A 1 374 ? 15.18850 12.98917 9.46241 1.000 12.21048 406 LEU A O 1
ATOM 2862 N N . TYR A 1 375 ? 16.50611 11.64369 10.70236 1.000 11.20765 407 TYR A N 1
ATOM 2863 C CA . TYR A 1 375 ? 17.74678 12.16376 10.15486 1.000 11.64954 407 TYR A CA 1
ATOM 2864 C C . TYR A 1 375 ? 18.36803 11.14980 9.21244 1.000 11.32672 407 TYR A C 1
ATOM 2865 O O . TYR A 1 375 ? 18.48403 9.96791 9.54892 1.000 10.88537 407 TYR A O 1
ATOM 2874 N N . ARG A 1 376 ? 18.76832 11.62153 8.04295 1.000 10.50068 408 ARG A N 1
ATOM 2875 C CA . ARG A 1 376 ? 19.53392 10.82886 7.09198 1.000 11.03710 408 ARG A CA 1
ATOM 2876 C C . ARG A 1 376 ? 20.99841 11.24016 7.18634 1.000 13.04219 408 ARG A C 1
ATOM 2877 O O . ARG A 1 376 ? 21.30707 12.43211 7.12820 1.000 12.64154 408 ARG A O 1
ATOM 2885 N N . LEU A 1 377 ? 21.88824 10.26624 7.37597 1.000 13.38921 409 LEU A N 1
ATOM 2886 C CA . LEU A 1 377 ? 23.32955 10.49721 7.34740 1.000 13.60805 409 LEU A CA 1
ATOM 2887 C C . LEU A 1 377 ? 23.89964 9.74885 6.15720 1.000 12.22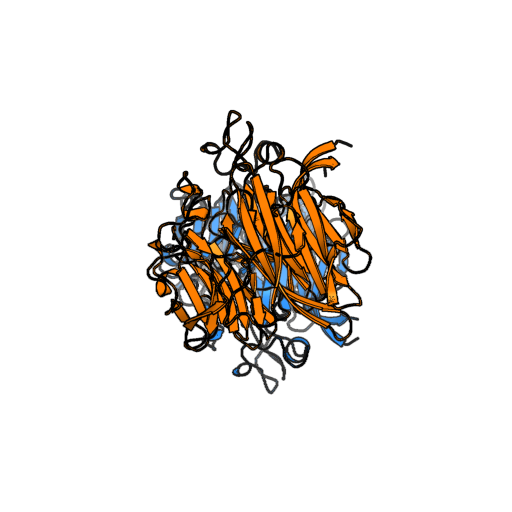826 409 LEU A C 1
ATOM 2888 O O . LEU A 1 377 ? 23.82559 8.51713 6.11206 1.000 11.26097 409 LEU A O 1
ATOM 2893 N N . GLN A 1 378 ? 24.48636 10.47767 5.21030 1.000 10.81566 410 GLN A N 1
ATOM 2894 C CA . GLN A 1 378 ? 25.02252 9.87764 3.99511 1.000 11.27416 410 GLN A CA 1
ATOM 2895 C C . GLN A 1 378 ? 26.54027 9.81502 4.08186 1.000 12.43947 410 GLN A C 1
ATOM 2896 O O . GLN A 1 378 ? 27.19504 10.83736 4.29259 1.000 10.47934 410 GLN A O 1
ATOM 2902 N N . TYR A 1 379 ? 27.08998 8.61634 3.90079 1.000 10.26895 411 TYR A N 1
ATOM 2903 C CA . TYR A 1 379 ? 28.52820 8.40552 3.91671 1.000 11.22176 411 TYR A CA 1
ATOM 2904 C C . TYR A 1 379 ? 29.06867 8.50065 2.49571 1.000 10.05863 411 TYR A C 1
ATOM 2905 O O . TYR A 1 379 ? 28.47293 7.94435 1.57025 1.000 11.81303 411 TYR A O 1
ATOM 2914 N N . ASN A 1 380 ? 30.19111 9.20916 2.32343 1.000 9.95856 412 ASN A N 1
ATOM 2915 C CA . ASN A 1 380 ? 30.76259 9.46412 1.00017 1.000 7.31938 412 ASN A CA 1
ATOM 2916 C C . ASN A 1 380 ? 32.25623 9.14559 0.98177 1.000 11.23343 412 ASN A C 1
ATOM 2917 O O . ASN A 1 380 ? 33.08494 9.90266 0.46900 1.000 9.46508 412 ASN A O 1
ATOM 2922 N N . GLN A 1 381 ? 32.61106 8.00226 1.55896 1.000 10.29879 413 GLN A N 1
ATOM 2923 C CA . GLN A 1 381 ? 33.97601 7.45778 1.52112 1.000 10.30320 413 GLN A CA 1
ATOM 2924 C C . GLN A 1 381 ? 34.91249 8.45962 2.19579 1.000 10.19031 413 GLN A C 1
ATOM 2925 O O . GLN A 1 381 ? 34.67415 8.82849 3.36479 1.000 10.69176 413 GLN A O 1
ATOM 2931 N N . GLY A 1 382 ? 35.99014 8.89330 1.54392 1.000 9.88568 414 GLY A N 1
ATOM 2932 C CA . GLY A 1 382 ? 36.91448 9.83489 2.15260 1.000 10.22682 414 GLY A CA 1
ATOM 2933 C C . GLY A 1 382 ? 36.40767 11.26025 2.22107 1.000 10.63844 414 GLY A C 1
ATOM 2934 O O . GLY A 1 382 ? 37.00561 12.08787 2.90832 1.000 11.47134 414 GLY A O 1
ATOM 2935 N N . ASN A 1 383 ? 35.31633 11.56297 1.52996 1.000 9.64725 415 ASN A N 1
ATOM 2936 C CA . ASN A 1 383 ? 34.83266 12.93035 1.45321 1.000 13.31419 415 ASN A CA 1
ATOM 2937 C C . ASN A 1 383 ? 33.82996 13.21370 2.57288 1.000 14.52253 415 ASN A C 1
ATOM 2938 O O . ASN A 1 383 ? 33.56359 12.37088 3.43653 1.000 11.89518 415 ASN A O 1
ATOM 2943 N N . GLU A 1 384 ? 33.29794 14.43418 2.58629 1.000 12.81370 416 GLU A N 1
ATOM 2944 C CA . GLU A 1 384 ? 32.37297 14.82850 3.64159 1.000 14.26102 416 GLU A CA 1
ATOM 2945 C C . GLU A 1 384 ? 31.06835 14.04191 3.59812 1.000 11.40349 416 GLU A C 1
ATOM 2946 O O . GLU A 1 384 ? 30.55615 13.69176 2.53132 1.000 12.50289 416 GLU A O 1
ATOM 2952 N N . GLY A 1 385 ? 30.53500 13.75453 4.78290 1.000 11.96196 417 GLY A N 1
ATOM 2953 C CA . GLY A 1 385 ? 29.18895 13.22779 4.87107 1.000 12.55113 417 GLY A CA 1
ATOM 2954 C C . GLY A 1 385 ? 28.17293 14.30274 4.54956 1.000 12.28900 417 GLY A C 1
ATOM 2955 O O . GLY A 1 385 ? 28.48220 15.49198 4.47240 1.000 10.94252 417 GLY A O 1
ATOM 2956 N N . VAL A 1 386 ? 26.92966 13.87412 4.35589 1.000 12.14006 418 VAL A N 1
ATOM 2957 C CA . VAL A 1 386 ? 25.82192 14.77943 4.07489 1.000 9.53299 418 VAL A CA 1
ATOM 2958 C C . VAL A 1 386 ? 24.66273 14.40373 4.97941 1.000 12.88695 418 VAL A C 1
ATOM 2959 O O . VAL A 1 386 ? 24.42987 13.21670 5.24036 1.000 12.39809 418 VAL A O 1
ATOM 2963 N N . THR A 1 387 ? 23.93145 15.40714 5.45810 1.000 10.45393 419 THR A N 1
ATOM 2964 C CA . THR A 1 387 ? 22.76773 15.12379 6.27820 1.000 11.70995 419 THR A CA 1
ATOM 2965 C C . THR A 1 387 ? 21.57732 15.97203 5.85524 1.000 14.55774 419 THR A C 1
ATOM 2966 O O . THR A 1 387 ? 21.69667 17.16106 5.53032 1.000 14.21857 419 THR A O 1
ATOM 2970 N N . THR A 1 388 ? 20.43094 15.32016 5.84392 1.000 12.31110 420 THR A N 1
ATOM 2971 C CA . THR A 1 388 ? 19.13507 15.94854 5.69445 1.000 16.15794 420 THR A CA 1
ATOM 2972 C C . THR A 1 388 ? 18.25669 15.40816 6.80269 1.000 12.44066 420 THR A C 1
ATOM 2973 O O . THR A 1 388 ? 18.57465 14.39692 7.42681 1.000 14.66577 420 THR A O 1
ATOM 2977 N N . ALA A 1 389 ? 17.13671 16.07712 7.04461 1.000 14.04747 421 ALA A N 1
ATOM 2978 C CA . ALA A 1 389 ? 16.24181 15.63259 8.09860 1.000 12.85673 421 ALA A CA 1
ATOM 2979 C C . ALA A 1 389 ? 14.80270 15.86156 7.65649 1.000 13.85861 421 ALA A C 1
ATOM 2980 O O . ALA A 1 389 ? 14.52475 16.67800 6.77173 1.000 17.30926 421 ALA A O 1
ATOM 2982 N N . TYR A 1 390 ? 13.89410 15.10858 8.28341 1.000 12.77849 422 TYR A N 1
ATOM 2983 C CA . TYR A 1 390 ? 12.49765 15.02973 7.87358 1.000 11.79684 422 TYR A CA 1
ATOM 2984 C C . TYR A 1 390 ? 11.60368 15.06638 9.10501 1.000 14.37301 422 TYR A C 1
ATOM 2985 O O . TYR A 1 390 ? 12.01540 14.70956 10.21159 1.000 13.94246 422 TYR A O 1
ATOM 2994 N N . GLU A 1 391 ? 10.36127 15.49954 8.89022 1.000 14.98198 423 GLU A N 1
ATOM 2995 C CA . GLU A 1 391 ? 9.38184 15.66005 9.95130 1.000 12.78986 423 GLU A CA 1
ATOM 2996 C C . GLU A 1 391 ? 7.99372 15.55265 9.33492 1.000 12.44874 423 GLU A C 1
ATOM 2997 O O . GLU A 1 391 ? 7.83761 15.49531 8.11266 1.000 15.59249 423 GLU A O 1
ATOM 3003 N N . LEU A 1 392 ? 6.97849 15.53220 10.19136 1.000 14.64806 424 LEU A N 1
ATOM 3004 C CA . LEU A 1 392 ? 5.61835 15.80446 9.74632 1.000 16.74876 424 LEU A CA 1
ATOM 3005 C C . LEU A 1 392 ? 5.37233 17.30479 9.78669 1.000 18.54727 424 LEU A C 1
ATOM 3006 O O . LEU A 1 392 ? 5.75674 17.97464 10.74713 1.000 18.68409 424 LEU A O 1
ATOM 3011 N N . ASN A 1 393 ? 4.72714 17.83252 8.74728 1.000 17.37096 425 ASN A N 1
ATOM 3012 C CA . ASN A 1 393 ? 4.29748 19.22422 8.80697 1.000 20.98673 425 ASN A CA 1
ATOM 3013 C C . ASN A 1 393 ? 2.96916 19.32168 9.56322 1.000 19.22780 425 ASN A C 1
ATOM 3014 O O . ASN A 1 393 ? 2.40902 18.32188 10.02540 1.000 18.67186 425 ASN A O 1
ATOM 3019 N N . THR A 1 394 ? 2.45983 20.54903 9.71760 1.000 23.99273 426 THR A N 1
ATOM 3020 C CA . THR A 1 394 ? 1.24008 20.72630 10.50233 1.000 25.65018 426 THR A CA 1
ATOM 3021 C C . THR A 1 394 ? 0.01148 20.14733 9.81276 1.000 24.64063 426 THR A C 1
ATOM 3022 O O . THR A 1 394 ? -1.00943 19.92928 10.47791 1.000 26.42234 426 THR A O 1
ATOM 3026 N N . ASN A 1 395 ? 0.08810 19.87836 8.50953 1.000 22.27216 427 ASN A N 1
ATOM 3027 C CA . ASN A 1 395 ? -0.96975 19.17062 7.79829 1.000 22.29480 427 ASN A CA 1
ATOM 3028 C C . ASN A 1 395 ? -0.85575 17.65746 7.93254 1.000 24.14832 427 ASN A C 1
ATOM 3029 O O . ASN A 1 395 ? -1.72295 16.93513 7.42789 1.000 22.32548 427 ASN A O 1
ATOM 3034 N N . GLY A 1 396 ? 0.19667 17.16220 8.57833 1.000 23.04153 428 GLY A N 1
ATOM 3035 C CA . GLY A 1 396 ? 0.39912 15.73378 8.72032 1.000 19.53971 428 GLY A CA 1
ATOM 3036 C C . GLY A 1 396 ? 1.11390 15.05612 7.57098 1.000 19.26981 428 GLY A C 1
ATOM 3037 O O . GLY A 1 396 ? 1.16974 13.82142 7.53977 1.000 21.92700 428 GLY A O 1
ATOM 3038 N N . GLY A 1 397 ? 1.64849 15.81303 6.62082 1.000 17.97244 429 GLY A N 1
ATOM 3039 C CA . GLY A 1 397 ? 2.43514 15.23188 5.55754 1.000 16.16690 429 GLY A CA 1
ATOM 3040 C C . GLY A 1 397 ? 3.91033 15.17473 5.92333 1.000 15.23154 429 GLY A C 1
ATOM 3041 O O . GLY A 1 397 ? 4.41332 15.97705 6.70617 1.000 15.41547 429 GLY A O 1
ATOM 3042 N N . ILE A 1 398 ? 4.60309 14.19459 5.34712 1.000 15.09011 430 ILE A N 1
ATOM 3043 C CA . ILE A 1 398 ? 6.05129 14.13069 5.50307 1.000 15.31701 430 ILE A CA 1
ATOM 3044 C C . ILE A 1 398 ? 6.68817 15.29511 4.75494 1.000 14.84830 430 ILE A C 1
ATOM 3045 O O . ILE A 1 398 ? 6.27364 15.64486 3.63740 1.000 17.74374 430 ILE A O 1
ATOM 3050 N N . ALA A 1 399 ? 7.70198 15.90959 5.36870 1.000 13.62431 431 ALA A N 1
ATOM 3051 C CA . ALA A 1 399 ? 8.34940 17.06328 4.76894 1.000 14.76987 431 ALA A CA 1
ATOM 3052 C C . ALA A 1 399 ? 9.81552 17.08757 5.16760 1.000 12.74076 431 ALA A C 1
ATOM 3053 O O . ALA A 1 399 ? 10.20106 16.61854 6.24704 1.000 13.55157 431 ALA A O 1
ATOM 3055 N N . LYS A 1 400 ? 10.62537 17.61284 4.26300 1.000 12.94588 432 LYS A N 1
ATOM 3056 C CA . LYS A 1 400 ? 12.04028 17.80206 4.52695 1.000 14.32087 432 LYS A CA 1
ATOM 3057 C C . LYS A 1 400 ? 12.26072 19.08984 5.31401 1.000 17.79886 432 LYS A C 1
ATOM 3058 O O . LYS A 1 400 ? 11.69538 20.13696 4.97890 1.000 19.22779 432 LYS A O 1
ATOM 3064 N N . ARG A 1 401 ? 13.06141 19.00828 6.37592 1.000 15.49088 433 ARG A N 1
ATOM 3065 C CA . ARG A 1 401 ? 13.52855 20.22753 7.01802 1.000 18.97970 433 ARG A CA 1
ATOM 3066 C C . ARG A 1 401 ? 14.49337 20.96926 6.08936 1.000 15.03906 433 ARG A C 1
ATOM 3067 O O . ARG A 1 401 ? 15.12508 20.38491 5.20762 1.000 21.28077 433 ARG A O 1
ATOM 3075 N N . SER A 1 402 ? 14.59876 22.28215 6.29040 1.000 20.25750 434 SER A N 1
ATOM 3076 C CA . SER A 1 402 ? 15.24093 23.11422 5.27742 1.000 18.20839 434 SER A CA 1
ATOM 3077 C C . SER A 1 402 ? 16.75616 22.94566 5.24382 1.000 22.25153 434 SER A C 1
ATOM 3078 O O . SER A 1 402 ? 17.35623 23.02058 4.16433 1.000 23.96565 434 SER A O 1
ATOM 3081 N N . ASN A 1 403 ? 17.39492 22.73144 6.39055 1.000 18.17179 435 ASN A N 1
ATOM 3082 C CA . ASN A 1 403 ? 18.85328 22.78916 6.43901 1.000 16.48918 435 ASN A CA 1
ATOM 3083 C C . ASN A 1 403 ? 19.46072 21.46095 6.00567 1.000 18.85084 435 ASN A C 1
ATOM 3084 O O . ASN A 1 403 ? 19.19876 20.41674 6.61494 1.000 20.32026 435 ASN A O 1
ATOM 3089 N N . GLU A 1 404 ? 20.29257 21.51278 4.97102 1.000 13.66900 436 GLU A N 1
ATOM 3090 C CA . GLU A 1 404 ? 21.02005 20.35746 4.46225 1.000 14.60451 436 GLU A CA 1
ATOM 3091 C C . GLU A 1 404 ? 22.50240 20.68793 4.50577 1.000 15.63722 436 GLU A C 1
ATOM 3092 O O . GLU A 1 404 ? 22.94141 21.66697 3.88869 1.000 15.81593 436 GLU A O 1
ATOM 3098 N N . TYR A 1 405 ? 23.26521 19.87796 5.23226 1.000 12.14188 437 TYR A N 1
ATOM 3099 C CA . TYR A 1 405 ? 24.65178 20.17533 5.55272 1.000 11.93815 437 TYR A CA 1
ATOM 3100 C C . TYR A 1 405 ? 25.59001 19.11765 4.99755 1.000 11.68090 437 TYR A C 1
ATOM 3101 O O . TYR A 1 405 ? 25.27085 17.92710 5.00129 1.000 12.69914 437 TYR A O 1
ATOM 3110 N N . THR A 1 406 ? 26.78001 19.54035 4.58455 1.000 10.54327 438 THR A N 1
ATOM 3111 C CA . THR A 1 406 ? 27.91275 18.62759 4.61035 1.000 12.00947 438 THR A CA 1
ATOM 3112 C C . THR A 1 406 ? 28.44197 18.57666 6.03502 1.000 11.50694 438 THR A C 1
ATOM 3113 O O . THR A 1 406 ? 28.45042 19.58562 6.74750 1.000 13.66092 438 THR A O 1
ATOM 3117 N N . ILE A 1 407 ? 28.87780 17.39657 6.45375 1.000 13.11218 439 ILE A N 1
ATOM 3118 C CA . ILE A 1 407 ? 29.40864 17.21085 7.79406 1.000 12.69219 439 ILE A CA 1
ATOM 3119 C C . ILE A 1 407 ? 30.72773 16.46890 7.67879 1.000 11.63566 439 ILE A C 1
ATOM 3120 O O . ILE A 1 407 ? 31.02763 15.83362 6.66440 1.000 11.90164 439 ILE A O 1
ATOM 3125 N N . THR A 1 408 ? 31.52524 16.56766 8.73907 1.000 13.50820 440 THR A N 1
ATOM 3126 C CA . THR A 1 408 ? 32.72623 15.75225 8.82434 1.000 13.48377 440 THR A CA 1
ATOM 3127 C C . THR A 1 408 ? 32.38068 14.30288 8.52879 1.000 12.03894 440 THR A C 1
ATOM 3128 O O . THR A 1 408 ? 31.30833 13.81990 8.89709 1.000 10.72412 440 THR A O 1
ATOM 3132 N N . ARG A 1 409 ? 33.27836 13.62514 7.82871 1.000 11.90164 441 ARG A N 1
ATOM 3133 C CA . ARG A 1 409 ? 33.14598 12.19011 7.62039 1.000 10.33241 441 ARG A CA 1
ATOM 3134 C C . ARG A 1 409 ? 32.83873 11.48642 8.93873 1.000 11.41036 441 ARG A C 1
ATOM 3135 O O . ARG A 1 409 ? 33.43984 11.78856 9.97044 1.000 10.78645 441 ARG A O 1
ATOM 3143 N N . PHE A 1 410 ? 31.86686 10.57543 8.91720 1.000 11.89584 442 PHE A N 1
ATOM 3144 C CA . PHE A 1 410 ? 31.48008 9.84356 10.11940 1.000 9.67753 442 PHE A CA 1
ATOM 3145 C C . PHE A 1 410 ? 31.67041 8.34610 9.91926 1.000 8.79393 442 PHE A C 1
ATOM 3146 O O . PHE A 1 410 ? 31.50024 7.82403 8.81053 1.000 10.33483 442 PHE A O 1
ATOM 3154 N N . THR A 1 411 ? 32.01419 7.66433 11.01880 1.000 11.73556 443 THR A N 1
ATOM 3155 C CA . THR A 1 411 ? 32.02738 6.20861 11.07379 1.000 9.57715 443 THR A CA 1
ATOM 3156 C C . THR A 1 411 ? 31.19560 5.66738 12.23491 1.000 10.59190 443 THR A C 1
ATOM 3157 O O . THR A 1 411 ? 31.11551 4.44410 12.41211 1.000 9.74500 443 THR A O 1
ATOM 3161 N N . THR A 1 412 ? 30.55143 6.53149 13.01102 1.000 9.29249 444 THR A N 1
ATOM 3162 C CA . THR A 1 412 ? 29.62506 6.08508 14.04495 1.000 10.67037 444 THR A CA 1
ATOM 3163 C C . THR A 1 412 ? 28.68397 7.23384 14.36089 1.000 12.60686 444 THR A C 1
ATOM 3164 O O . THR A 1 412 ? 28.90965 8.37474 13.95360 1.000 9.31862 444 THR A O 1
ATOM 3168 N N . TYR A 1 413 ? 27.61516 6.92107 15.08865 1.000 9.29190 445 TYR A N 1
ATOM 3169 C CA . TYR A 1 413 ? 26.65911 7.94741 15.46753 1.000 10.04210 445 TYR A CA 1
ATOM 3170 C C . TYR A 1 413 ? 25.92284 7.47951 16.71018 1.000 11.04963 445 TYR A C 1
ATOM 3171 O O . TYR A 1 413 ? 25.96758 6.30123 17.08486 1.000 14.50490 445 TYR A O 1
ATOM 3180 N N . GLY A 1 414 ? 25.23726 8.42463 17.33157 1.000 10.65284 446 GLY A N 1
ATOM 3181 C CA . GLY A 1 414 ? 24.31544 8.12061 18.39928 1.000 13.67047 446 GLY A CA 1
ATOM 3182 C C . GLY A 1 414 ? 23.54803 9.36919 18.76117 1.000 14.60273 446 GLY A C 1
ATOM 3183 O O . GLY A 1 414 ? 23.47495 10.31077 17.97075 1.000 12.56858 446 GLY A O 1
ATOM 3184 N N . ILE A 1 415 ? 22.99756 9.38300 19.97379 1.000 12.59230 447 ILE A N 1
ATOM 3185 C CA . ILE A 1 415 ? 22.13568 10.47776 20.42617 1.000 9.69547 447 ILE A CA 1
ATOM 3186 C C . ILE A 1 415 ? 22.43184 10.78625 21.88544 1.000 12.05328 447 ILE A C 1
ATOM 3187 O O . ILE A 1 415 ? 22.58037 9.87786 22.70688 1.000 12.88038 447 ILE A O 1
ATOM 3192 N N . PHE A 1 416 ? 22.52192 12.07115 22.20733 1.000 13.76191 448 PHE A N 1
ATOM 3193 C CA . PHE A 1 416 ? 22.43933 12.51481 23.59293 1.000 14.52903 448 PHE A CA 1
ATOM 3194 C C . PHE A 1 416 ? 21.59818 13.77863 23.64726 1.000 15.21101 448 PHE A C 1
ATOM 3195 O O . PHE A 1 416 ? 21.84773 14.71424 22.88472 1.000 13.05955 448 PHE A O 1
ATOM 3203 N N . GLY A 1 417 ? 20.62600 13.80936 24.55592 1.000 14.05336 449 GLY A N 1
ATOM 3204 C CA . GLY A 1 417 ? 19.85740 15.02610 24.75722 1.000 14.68154 449 GLY A CA 1
ATOM 3205 C C . GLY A 1 417 ? 19.16885 15.44397 23.47326 1.000 11.94333 449 GLY A C 1
ATOM 3206 O O . GLY A 1 417 ? 18.46720 14.65810 22.83012 1.000 15.20996 449 GLY A O 1
ATOM 3207 N N . GLU A 1 418 ? 19.37927 16.69935 23.08477 1.000 13.34522 450 GLU A N 1
ATOM 3208 C CA . GLU A 1 418 ? 18.77835 17.23933 21.87629 1.000 14.92449 450 GLU A CA 1
ATOM 3209 C C . GLU A 1 418 ? 19.70778 17.15945 20.66495 1.000 14.99443 450 GLU A C 1
ATOM 3210 O O . GLU A 1 418 ? 19.47993 17.86868 19.67474 1.000 14.34662 450 GLU A O 1
ATOM 3216 N N . ASN A 1 419 ? 20.73291 16.30000 20.70817 1.000 13.13777 451 ASN A N 1
ATOM 3217 C CA . ASN A 1 419 ? 21.73661 16.23728 19.65307 1.000 11.69119 451 ASN A CA 1
ATOM 3218 C C . ASN A 1 419 ? 21.82174 14.84429 19.05149 1.000 13.18730 451 ASN A C 1
ATOM 3219 O O . ASN A 1 419 ? 21.97391 13.85392 19.77353 1.000 15.30301 451 ASN A O 1
ATOM 3224 N N . ILE A 1 420 ? 21.76263 14.77330 17.73212 1.000 12.07122 452 ILE A N 1
ATOM 3225 C CA . ILE A 1 420 ? 22.32888 13.62876 17.03599 1.000 11.49754 452 ILE A CA 1
ATOM 3226 C C . ILE A 1 420 ? 23.82430 13.87664 16.90840 1.000 12.78221 452 ILE A C 1
ATOM 3227 O O . ILE A 1 420 ? 24.24846 14.97773 16.53184 1.000 12.94044 452 ILE A O 1
ATOM 3232 N N . ILE A 1 421 ? 24.63115 12.88771 17.28692 1.000 11.91073 453 ILE A N 1
ATOM 3233 C CA . ILE A 1 421 ? 26.07910 13.04594 17.35293 1.000 11.50695 453 ILE A CA 1
ATOM 3234 C C . ILE A 1 421 ? 26.71333 12.02362 16.42501 1.000 12.03795 453 ILE A C 1
ATOM 3235 O O . ILE A 1 421 ? 26.32183 10.85021 16.42984 1.000 14.04113 453 ILE A O 1
ATOM 3240 N N . SER A 1 422 ? 27.68976 12.46738 15.63484 1.000 11.15555 454 SER A N 1
ATOM 3241 C CA . SER A 1 422 ? 28.41445 11.59424 14.72083 1.000 11.58391 454 SER A CA 1
ATOM 3242 C C . SER A 1 422 ? 29.90820 11.85406 14.86597 1.000 11.59364 454 SER A C 1
ATOM 3243 O O . SER A 1 422 ? 30.33484 12.94022 15.26512 1.000 11.45873 454 SER A O 1
ATOM 3246 N N . SER A 1 423 ? 30.71158 10.84935 14.53126 1.000 10.71483 455 SER A N 1
ATOM 3247 C CA . SER A 1 423 ? 32.12912 10.92589 14.84503 1.000 9.89911 455 SER A CA 1
ATOM 3248 C C . SER A 1 423 ? 32.92949 10.08162 13.86816 1.000 11.94947 455 SER A C 1
ATOM 3249 O O . SER A 1 423 ? 32.41585 9.13180 13.28079 1.000 11.19177 455 SER A O 1
ATOM 3252 N N . SER A 1 424 ? 34.21403 10.42354 13.73544 1.000 11.49550 456 SER A N 1
ATOM 3253 C CA . SER A 1 424 ? 35.20832 9.55270 13.11973 1.000 12.01438 456 SER A CA 1
ATOM 3254 C C . SER A 1 424 ? 36.59959 9.98991 13.56310 1.000 11.81045 456 SER A C 1
ATOM 3255 O O . SER A 1 424 ? 36.78865 11.07379 14.12517 1.000 11.26007 456 SER A O 1
ATOM 3258 N N . ALA A 1 425 ? 37.57644 9.14157 13.26750 1.000 10.83698 457 ALA A N 1
ATOM 3259 C CA . ALA A 1 425 ? 38.98025 9.49181 13.45765 1.000 10.72292 457 ALA A CA 1
ATOM 3260 C C . ALA A 1 425 ? 39.48555 10.30424 12.27151 1.000 11.19817 457 ALA A C 1
ATOM 3261 O O . ALA A 1 425 ? 39.36801 9.87965 11.11732 1.000 12.17255 457 ALA A O 1
ATOM 3263 N N . VAL A 1 426 ? 40.05389 11.47371 12.55376 1.000 11.68646 458 VAL A N 1
ATOM 3264 C CA . VAL A 1 426 ? 40.45711 12.39738 11.50130 1.000 11.91732 458 VAL A CA 1
ATOM 3265 C C . VAL A 1 426 ? 41.93530 12.73209 11.64096 1.000 11.86702 458 VAL A C 1
ATOM 3266 O O . VAL A 1 426 ? 42.54014 12.55211 12.69950 1.000 12.97454 458 VAL A O 1
ATOM 3270 N N . ASP A 1 427 ? 42.50639 13.25350 10.55491 1.000 13.39457 459 ASP A N 1
ATOM 3271 C CA . ASP A 1 427 ? 43.77226 13.97447 10.62878 1.000 18.18194 459 ASP A CA 1
ATOM 3272 C C . ASP A 1 427 ? 43.52133 15.37086 11.17671 1.000 18.10484 459 ASP A C 1
ATOM 3273 O O . ASP A 1 427 ? 42.59089 16.05934 10.74489 1.000 19.55167 459 ASP A O 1
ATOM 3278 N N . ALA A 1 428 ? 44.36946 15.80460 12.10214 1.000 19.35263 460 ALA A N 1
ATOM 3279 C CA . ALA A 1 428 ? 44.23683 17.14195 12.65212 1.000 20.64608 460 ALA A CA 1
ATOM 3280 C C . ALA A 1 428 ? 45.60734 17.64847 13.06485 1.000 22.75217 460 ALA A C 1
ATOM 3281 O O . ALA A 1 428 ? 46.51286 16.86595 13.35898 1.000 20.72259 460 ALA A O 1
ATOM 3283 N N . THR A 1 429 ? 45.74701 18.96847 13.08097 1.000 26.73489 461 THR A N 1
ATOM 3284 C CA . THR A 1 429 ? 46.96174 19.61043 13.55914 1.000 29.01673 461 THR A CA 1
ATOM 3285 C C . THR A 1 429 ? 46.73637 20.07976 14.98886 1.000 28.02560 461 THR A C 1
ATOM 3286 O O . THR A 1 429 ? 45.68670 20.64760 15.30514 1.000 27.93700 461 THR A O 1
ATOM 3290 N N . PHE A 1 430 ? 47.70567 19.80029 15.85135 1.000 26.23339 462 PHE A N 1
ATOM 3291 C CA . PHE A 1 430 ? 47.67791 20.15993 17.25980 1.000 26.93258 462 PHE A CA 1
ATOM 3292 C C . PHE A 1 430 ? 48.99585 20.83008 17.62241 1.000 32.67615 462 PHE A C 1
ATOM 3293 O O . PHE A 1 430 ? 49.97466 20.76865 16.87381 1.000 36.35179 462 PHE A O 1
ATOM 3301 N N . THR A 1 431 ? 49.02297 21.44888 18.79883 1.000 35.35951 463 THR A N 1
ATOM 3302 C CA . THR A 1 431 ? 50.26375 21.98967 19.35016 1.000 40.30492 463 THR A CA 1
ATOM 3303 C C . THR A 1 431 ? 51.12576 20.87753 19.95109 1.000 42.60351 463 THR A C 1
ATOM 3304 O O . THR A 1 431 ? 52.19625 20.55229 19.42946 1.000 37.29464 463 THR A O 1
ATOM 3308 N N . GLY B 1 2 ? 26.26590 23.77331 49.28517 1.000 37.40081 34 GLY B N 1
ATOM 3309 C CA . GLY B 1 2 ? 25.00027 23.75193 49.99246 1.000 35.90285 34 GLY B CA 1
ATOM 3310 C C . GLY B 1 2 ? 25.03648 22.94070 51.27581 1.000 33.62767 34 GLY B C 1
ATOM 3311 O O . GLY B 1 2 ? 24.61721 23.41471 52.33383 1.000 32.02505 34 GLY B O 1
ATOM 3312 N N . THR B 1 3 ? 25.53444 21.70815 51.17930 1.000 28.85827 35 THR B N 1
ATOM 3313 C CA . THR B 1 3 ? 25.58542 20.78849 52.30558 1.000 23.57959 35 THR B CA 1
ATOM 3314 C C . THR B 1 3 ? 26.97389 20.17338 52.40806 1.000 22.09922 35 THR B C 1
ATOM 3315 O O . THR B 1 3 ? 27.72059 20.09184 51.42712 1.000 21.81857 35 THR B O 1
ATOM 3319 N N . GLN B 1 4 ? 27.29919 19.72419 53.61568 1.000 19.21198 36 GLN B N 1
ATOM 3320 C CA . GLN B 1 4 ? 28.58367 19.11410 53.91587 1.000 21.02568 36 GLN B CA 1
ATOM 3321 C C . GLN B 1 4 ? 28.35185 17.76273 54.57482 1.000 20.01334 36 GLN B C 1
ATOM 3322 O O . GLN B 1 4 ? 27.30861 17.51945 55.18926 1.000 22.19603 36 GLN B O 1
ATOM 3328 N N . SER B 1 5 ? 29.33372 16.87113 54.44433 1.000 17.87515 37 SER B N 1
ATOM 3329 C CA . SER B 1 5 ? 29.21331 15.56726 55.08529 1.000 18.99412 37 SER B CA 1
ATOM 3330 C C . SER B 1 5 ? 30.59633 14.98597 55.31326 1.000 15.65200 37 SER B C 1
ATOM 3331 O O . SER B 1 5 ? 31.55815 15.35228 54.63726 1.000 15.29165 37 SER B O 1
ATOM 3334 N N . VAL B 1 6 ? 30.67499 14.07849 56.28743 1.000 16.11544 38 VAL B N 1
ATOM 3335 C CA . VAL B 1 6 ? 31.91751 13.37910 56.60596 1.000 15.27427 38 VAL B CA 1
ATOM 3336 C C . VAL B 1 6 ? 32.08208 12.22914 55.62131 1.000 14.47317 38 VAL B C 1
ATOM 3337 O O . VAL B 1 6 ? 31.19011 11.38405 55.47746 1.000 17.46947 38 VAL B O 1
ATOM 3341 N N . GLN B 1 7 ? 33.21494 12.20741 54.92723 1.000 16.45404 39 GLN B N 1
ATOM 3342 C CA . GLN B 1 7 ? 33.46538 11.20315 53.90413 1.000 15.41904 39 GLN B CA 1
ATOM 3343 C C . GLN B 1 7 ? 34.87936 10.67393 54.06342 1.000 15.93256 39 GLN B C 1
ATOM 3344 O O . GLN B 1 7 ? 35.73117 11.28751 54.71590 1.000 13.07339 39 GLN B O 1
ATOM 3350 N N . LYS B 1 8 ? 35.12618 9.51881 53.45429 1.000 11.78551 40 LYS B N 1
ATOM 3351 C CA . LYS B 1 8 ? 36.49405 9.03881 53.36210 1.000 12.31860 40 LYS B CA 1
ATOM 3352 C C . LYS B 1 8 ? 37.27458 9.85302 52.33688 1.000 13.71422 40 LYS B C 1
ATOM 3353 O O . LYS B 1 8 ? 36.75361 10.24080 51.28045 1.000 12.68629 40 LYS B O 1
ATOM 3359 N N . GLY B 1 9 ? 38.53610 10.11345 52.66111 1.000 13.51605 41 GLY B N 1
ATOM 3360 C CA . GLY B 1 9 ? 39.43508 10.80704 51.76700 1.000 11.98770 41 GLY B CA 1
ATOM 3361 C C . GLY B 1 9 ? 40.79996 10.15805 51.78863 1.000 10.99864 41 GLY B C 1
ATOM 3362 O O . GLY B 1 9 ? 41.05495 9.23482 52.56179 1.000 13.22828 41 GLY B O 1
ATOM 3363 N N . ILE B 1 10 ? 41.67471 10.67989 50.93819 1.000 9.86978 42 ILE B N 1
ATOM 3364 C CA . ILE B 1 10 ? 43.04108 10.20201 50.79454 1.000 10.20663 42 ILE B CA 1
ATOM 3365 C C . ILE B 1 10 ? 43.92468 11.35234 51.23212 1.000 13.90532 42 ILE B C 1
ATOM 3366 O O . ILE B 1 10 ? 43.97287 12.39287 50.56384 1.000 12.46855 42 ILE B O 1
ATOM 3371 N N . ALA B 1 11 ? 44.58972 11.18551 52.37241 1.000 13.76953 43 ALA B N 1
ATOM 3372 C CA . ALA B 1 11 ? 45.48752 12.20385 52.89609 1.000 11.55789 43 ALA B CA 1
ATOM 3373 C C . ALA B 1 11 ? 46.88960 11.96732 52.35726 1.000 13.75187 43 ALA B C 1
ATOM 3374 O O . ALA B 1 11 ? 47.37638 10.83488 52.37345 1.000 16.10083 43 ALA B O 1
ATOM 3376 N N . ILE B 1 12 ? 47.52083 13.03286 51.86772 1.000 13.77934 44 ILE B N 1
ATOM 3377 C CA . ILE B 1 12 ? 48.87883 12.99779 51.32335 1.000 11.99103 44 ILE B CA 1
ATOM 3378 C C . ILE B 1 12 ? 49.74716 13.91965 52.17671 1.000 14.36829 44 ILE B C 1
ATOM 3379 O O . ILE B 1 12 ? 49.45489 15.11728 52.30032 1.000 15.39320 44 ILE B O 1
ATOM 3384 N N . THR B 1 13 ? 50.80208 13.36715 52.77133 1.000 15.91599 45 THR B N 1
ATOM 3385 C CA . THR B 1 13 ? 51.79027 14.14751 53.50689 1.000 13.84738 45 THR B CA 1
ATOM 3386 C C . THR B 1 13 ? 53.08609 14.18849 52.70550 1.000 14.12850 45 THR B C 1
ATOM 3387 O O . THR B 1 13 ? 53.56886 13.14249 52.26193 1.000 11.80766 45 THR B O 1
ATOM 3391 N N . TYR B 1 14 ? 53.64816 15.38345 52.52788 1.000 13.65163 46 TYR B N 1
ATOM 3392 C CA . TYR B 1 14 ? 54.96884 15.54822 51.93203 1.000 12.21324 46 TYR B CA 1
ATOM 3393 C C . TYR B 1 14 ? 55.99195 15.85863 53.01656 1.000 17.18936 46 TYR B C 1
ATOM 3394 O O . TYR B 1 14 ? 55.78159 16.76222 53.83338 1.000 17.66583 46 TYR B O 1
ATOM 3403 N N . LEU B 1 15 ? 57.11038 15.13867 52.99657 1.000 14.38234 47 LEU B N 1
ATOM 3404 C CA . LEU B 1 15 ? 58.27852 15.45436 53.82055 1.000 15.23792 47 LEU B CA 1
ATOM 3405 C C . LEU B 1 15 ? 59.35617 15.91867 52.85035 1.000 13.61303 47 LEU B C 1
ATOM 3406 O O . LEU B 1 15 ? 59.97690 15.10840 52.16367 1.000 16.06495 47 LEU B O 1
ATOM 3411 N N . HIS B 1 16 ? 59.52569 17.23222 52.74014 1.000 13.80675 48 HIS B N 1
ATOM 3412 C CA . HIS B 1 16 ? 60.49132 17.79394 51.80726 1.000 18.10368 48 HIS B CA 1
ATOM 3413 C C . HIS B 1 16 ? 61.87207 17.65750 52.43162 1.000 20.79727 48 HIS B C 1
ATOM 3414 O O . HIS B 1 16 ? 62.17065 18.32347 53.42592 1.000 20.47268 48 HIS B O 1
ATOM 3421 N N . VAL B 1 17 ? 62.71080 16.78477 51.86491 1.000 18.64481 49 VAL B N 1
ATOM 3422 C CA . VAL B 1 17 ? 63.91245 16.36638 52.58079 1.000 17.93595 49 VAL B CA 1
ATOM 3423 C C . VAL B 1 17 ? 64.97978 17.44908 52.60180 1.000 22.12273 49 VAL B C 1
ATOM 3424 O O . VAL B 1 17 ? 65.85128 17.42176 53.47795 1.000 21.06568 49 VAL B O 1
ATOM 3428 N N . THR B 1 18 ? 64.92579 18.41571 51.68123 1.000 20.50437 50 THR B N 1
ATOM 3429 C CA . THR B 1 18 ? 65.99057 19.41288 51.59904 1.000 25.35031 50 THR B CA 1
ATOM 3430 C C . THR B 1 18 ? 65.89482 20.42746 52.73235 1.000 26.09129 50 THR B C 1
ATOM 3431 O O . THR B 1 18 ? 66.89479 20.72442 53.39805 1.000 25.49041 50 THR B O 1
ATOM 3435 N N . ASP B 1 19 ? 64.70383 20.96765 52.97282 1.000 25.23086 51 ASP B N 1
ATOM 3436 C CA . ASP B 1 19 ? 64.51384 21.98073 54.00165 1.000 22.47708 51 ASP B CA 1
ATOM 3437 C C . ASP B 1 19 ? 63.71917 21.46520 55.19395 1.000 20.85375 51 ASP B C 1
ATOM 3438 O O . ASP B 1 19 ? 63.35429 22.25622 56.07246 1.000 20.80015 51 ASP B O 1
ATOM 3443 N N . GLN B 1 20 ? 63.43607 20.16143 55.23492 1.000 19.88089 52 GLN B N 1
ATOM 3444 C CA . GLN B 1 20 ? 62.74491 19.49026 56.33576 1.000 20.69585 52 GLN B CA 1
ATOM 3445 C C . GLN B 1 20 ? 61.31288 19.97539 56.54041 1.000 22.20479 52 GLN B C 1
ATOM 3446 O O . GLN B 1 20 ? 60.73914 19.76678 57.60980 1.000 28.42364 52 GLN B O 1
ATOM 3452 N N . ILE B 1 21 ? 60.69477 20.61097 55.55519 1.000 17.60319 53 ILE B N 1
ATOM 3453 C CA . ILE B 1 21 ? 59.33930 21.11041 55.73840 1.000 21.54719 53 ILE B CA 1
ATOM 3454 C C . ILE B 1 21 ? 58.34882 19.97974 55.49751 1.000 24.60926 53 ILE B C 1
ATOM 3455 O O . ILE B 1 21 ? 58.46055 19.23359 54.51940 1.000 18.66630 53 ILE B O 1
ATOM 3460 N N . MET B 1 22 ? 57.38508 19.84920 56.40232 1.000 21.68115 54 MET B N 1
ATOM 3461 C CA . MET B 1 22 ? 56.27426 18.91812 56.27740 1.000 24.44916 54 MET B CA 1
ATOM 3462 C C . MET B 1 22 ? 55.04634 19.68129 55.79273 1.000 24.90137 54 MET B C 1
ATOM 3463 O O . MET B 1 22 ? 54.73994 20.76143 56.30771 1.000 23.47931 54 MET B O 1
ATOM 3468 N N . LYS B 1 23 ? 54.34638 19.12114 54.80538 1.000 20.05589 55 LYS B N 1
ATOM 3469 C CA . LYS B 1 23 ? 53.14580 19.72635 54.24786 1.000 20.65244 55 LYS B CA 1
ATOM 3470 C C . LYS B 1 23 ? 52.04816 18.68011 54.11863 1.000 21.40791 55 LYS B C 1
ATOM 3471 O O . LYS B 1 23 ? 52.29655 17.55965 53.66863 1.000 17.54492 55 LYS B O 1
ATOM 3477 N N . ASN B 1 24 ? 50.83627 19.04516 54.52250 1.000 21.75572 56 ASN B N 1
ATOM 3478 C CA . ASN B 1 24 ? 49.65771 18.21480 54.31483 1.000 22.33130 56 ASN B CA 1
ATOM 3479 C C . ASN B 1 24 ? 48.92724 18.70882 53.07418 1.000 21.47462 56 ASN B C 1
ATOM 3480 O O . ASN B 1 24 ? 48.50807 19.86793 53.02040 1.000 23.06697 56 ASN B O 1
ATOM 3485 N N . ARG B 1 25 ? 48.77618 17.83701 52.08193 1.000 16.90751 57 ARG B N 1
ATOM 3486 C CA . ARG B 1 25 ? 47.94987 18.17728 50.93186 1.000 16.43581 57 ARG B CA 1
ATOM 3487 C C . ARG B 1 25 ? 46.49229 18.30210 51.35861 1.000 18.90481 57 ARG B C 1
ATOM 3488 O O . ARG B 1 25 ? 46.05973 17.69562 52.34286 1.000 17.86287 57 ARG B O 1
ATOM 3496 N N . ASP B 1 26 ? 45.73368 19.11066 50.62096 1.000 17.11247 58 ASP B N 1
ATOM 3497 C CA . ASP B 1 26 ? 44.28310 19.04406 50.73376 1.000 16.78568 58 ASP B CA 1
ATOM 3498 C C . ASP B 1 26 ? 43.85347 17.59386 50.55775 1.000 15.14302 58 ASP B C 1
ATOM 3499 O O . ASP B 1 26 ? 44.34550 16.90622 49.66159 1.000 17.27717 58 ASP B O 1
ATOM 3504 N N . VAL B 1 27 ? 42.95219 17.12168 51.42391 1.000 16.53260 59 VAL B N 1
ATOM 3505 C CA . VAL B 1 27 ? 42.52788 15.72569 51.35265 1.000 14.00461 59 VAL B CA 1
ATOM 3506 C C . VAL B 1 27 ? 41.82048 15.47549 50.02783 1.000 12.31508 59 VAL B C 1
ATOM 3507 O O . VAL B 1 27 ? 40.91682 16.22253 49.63166 1.000 15.02019 59 VAL B O 1
ATOM 3511 N N . ILE B 1 28 ? 42.22215 14.41399 49.33933 1.000 12.80776 60 ILE B N 1
ATOM 3512 C CA . ILE B 1 28 ? 41.57748 14.01611 48.09476 1.000 12.95145 60 ILE B CA 1
ATOM 3513 C C . ILE B 1 28 ? 40.29828 13.26188 48.41672 1.000 12.22036 60 ILE B C 1
ATOM 3514 O O . ILE B 1 28 ? 40.26939 12.44246 49.34101 1.000 11.94621 60 ILE B O 1
ATOM 3519 N N . ARG B 1 29 ? 39.24116 13.51507 47.64332 1.000 13.43271 61 ARG B N 1
ATOM 3520 C CA . ARG B 1 29 ? 38.02498 12.72821 47.78448 1.000 13.55470 61 ARG B CA 1
ATOM 3521 C C . ARG B 1 29 ? 38.29821 11.25818 47.49266 1.000 13.60678 61 ARG B C 1
ATOM 3522 O O . ARG B 1 29 ? 38.74903 10.90752 46.39722 1.000 15.16714 61 ARG B O 1
ATOM 3530 N N . GLY B 1 30 ? 37.99706 10.39925 48.46483 1.000 11.45994 62 GLY B N 1
ATOM 3531 C CA . GLY B 1 30 ? 38.18484 8.96782 48.29862 1.000 11.34389 62 GLY B CA 1
ATOM 3532 C C . GLY B 1 30 ? 36.90523 8.21524 47.96119 1.000 10.92816 62 GLY B C 1
ATOM 3533 O O . GLY B 1 30 ? 36.95615 7.08538 47.46749 1.000 13.72468 62 GLY B O 1
ATOM 3534 N N . GLU B 1 31 ? 35.74758 8.81889 48.22061 1.000 12.13713 63 GLU B N 1
ATOM 3535 C CA . GLU B 1 31 ? 34.48617 8.14415 47.94571 1.000 12.03448 63 GLU B CA 1
ATOM 3536 C C . GLU B 1 31 ? 34.32347 7.95288 46.44106 1.000 12.02575 63 GLU B C 1
ATOM 3537 O O . GLU B 1 31 ? 34.50085 8.89273 45.66286 1.000 13.82945 63 GLU B O 1
ATOM 3543 N N . ASN B 1 32 ? 34.03012 6.71601 46.03022 1.000 11.98967 64 ASN B N 1
ATOM 3544 C CA . ASN B 1 32 ? 33.80786 6.40129 44.61995 1.000 10.44453 64 ASN B CA 1
ATOM 3545 C C . ASN B 1 32 ? 35.06295 6.65428 43.78825 1.000 10.51054 64 ASN B C 1
ATOM 3546 O O . ASN B 1 32 ? 34.98428 6.99468 42.60483 1.000 12.82554 64 ASN B O 1
ATOM 3551 N N . PHE B 1 33 ? 36.23365 6.45522 44.39732 1.000 10.98227 65 PHE B N 1
ATOM 3552 C CA . PHE B 1 33 ? 37.48920 6.71086 43.69835 1.000 13.70997 65 PHE B CA 1
ATOM 3553 C C . PHE B 1 33 ? 37.61581 5.87793 42.43216 1.000 13.32282 65 PHE B C 1
ATOM 3554 O O . PHE B 1 33 ? 38.15905 6.35159 41.42603 1.000 15.11295 65 PHE B O 1
ATOM 3562 N N . LEU B 1 34 ? 37.14264 4.62956 42.47229 1.000 9.90823 66 LEU B N 1
ATOM 3563 C CA . LEU B 1 34 ? 37.27775 3.68498 41.36940 1.000 9.57530 66 LEU B CA 1
ATOM 3564 C C . LEU B 1 34 ? 35.99641 3.52423 40.56448 1.000 12.54013 66 LEU B C 1
ATOM 3565 O O . LEU B 1 34 ? 35.97536 2.73856 39.61587 1.000 12.46289 66 LEU B O 1
ATOM 3570 N N . GLY B 1 35 ? 34.92935 4.22601 40.92656 1.000 11.23354 67 GLY B N 1
ATOM 3571 C CA . GLY B 1 35 ? 33.70401 4.21110 40.15707 1.000 10.84651 67 GLY B CA 1
ATOM 3572 C C . GLY B 1 35 ? 32.65472 3.24147 40.64644 1.000 12.51943 67 GLY B C 1
ATOM 3573 O O . GLY B 1 35 ? 31.66460 3.02174 39.94129 1.000 11.32366 67 GLY B O 1
ATOM 3574 N N . ASN B 1 36 ? 32.83916 2.64110 41.82646 1.000 10.81590 68 ASN B N 1
ATOM 3575 C CA . ASN B 1 36 ? 31.84670 1.70958 42.34764 1.000 10.61954 68 ASN B CA 1
ATOM 3576 C C . ASN B 1 36 ? 31.44006 2.07231 43.77351 1.000 11.16703 68 ASN B C 1
ATOM 3577 O O . ASN B 1 36 ? 30.90904 1.22261 44.50392 1.000 11.49328 68 ASN B O 1
ATOM 3582 N N . GLY B 1 37 ? 31.69100 3.31445 44.18063 1.000 11.03708 69 GLY B N 1
ATOM 3583 C CA . GLY B 1 37 ? 31.32971 3.80958 45.48444 1.000 12.39466 69 GLY B CA 1
ATOM 3584 C C . GLY B 1 37 ? 32.32861 3.52212 46.57944 1.000 12.99332 69 GLY B C 1
ATOM 3585 O O . GLY B 1 37 ? 32.33247 4.23170 47.59426 1.000 11.37311 69 GLY B O 1
ATOM 3586 N N . GLU B 1 38 ? 33.16429 2.50463 46.40959 1.000 11.45486 70 GLU B N 1
ATOM 3587 C CA . GLU B 1 38 ? 34.12194 2.16081 47.44415 1.000 10.21648 70 GLU B CA 1
ATOM 3588 C C . GLU B 1 38 ? 35.17340 3.25389 47.58035 1.000 9.65087 70 GLU B C 1
ATOM 3589 O O . GLU B 1 38 ? 35.41544 4.04147 46.66293 1.000 12.69559 70 GLU B O 1
ATOM 3595 N N . TYR B 1 39 ? 35.76007 3.34158 48.76956 1.000 10.84612 71 TYR B N 1
ATOM 3596 C CA . TYR B 1 39 ? 36.90725 4.21752 48.96068 1.000 10.05547 71 TYR B CA 1
ATOM 3597 C C . TYR B 1 39 ? 38.18435 3.38411 48.97085 1.000 12.36473 71 TYR B C 1
ATOM 3598 O O . TYR B 1 39 ? 38.14364 2.15112 48.93600 1.000 9.58687 71 TYR B O 1
ATOM 3607 N N . VAL B 1 40 ? 39.33650 4.06549 48.97999 1.000 11.71101 72 VAL B N 1
ATOM 3608 C CA . VAL B 1 40 ? 40.61021 3.40330 48.72223 1.000 12.80820 72 VAL B CA 1
ATOM 3609 C C . VAL B 1 40 ? 41.69382 3.85367 49.69170 1.000 11.47344 72 VAL B C 1
ATOM 3610 O O . VAL B 1 40 ? 41.64836 4.93859 50.27197 1.000 10.81175 72 VAL B O 1
ATOM 3614 N N . THR B 1 41 ? 42.70169 3.00102 49.80868 1.000 10.84907 73 THR B N 1
ATOM 3615 C CA . THR B 1 41 ? 43.95091 3.29091 50.49133 1.000 12.51998 73 THR B CA 1
ATOM 3616 C C . THR B 1 41 ? 45.05380 3.15825 49.45826 1.000 11.77006 73 THR B C 1
ATOM 3617 O O . THR B 1 41 ? 45.17629 2.10121 48.83029 1.000 13.08136 73 THR B O 1
ATOM 3621 N N . PHE B 1 42 ? 45.85737 4.20889 49.29114 1.000 10.82458 74 PHE B N 1
ATOM 3622 C CA . PHE B 1 42 ? 47.01893 4.12335 48.41142 1.000 11.42791 74 PHE B CA 1
ATOM 3623 C C . PHE B 1 42 ? 48.03854 3.12981 48.95570 1.000 14.42474 74 PHE B C 1
ATOM 3624 O O . PHE B 1 42 ? 48.34066 3.11046 50.15327 1.000 11.21447 74 PHE B O 1
ATOM 3632 N N . ALA B 1 43 ? 48.59811 2.30950 48.07093 1.000 11.18930 75 ALA B N 1
ATOM 3633 C CA . ALA B 1 43 ? 49.68144 1.40878 48.45402 1.000 11.36234 75 ALA B CA 1
ATOM 3634 C C . ALA B 1 43 ? 50.90044 1.70974 47.60021 1.000 14.16011 75 ALA B C 1
ATOM 3635 O O . ALA B 1 43 ? 50.89195 1.46758 46.38435 1.000 12.86409 75 ALA B O 1
ATOM 3637 N N . GLY B 1 44 ? 51.95100 2.20754 48.24675 1.000 12.95214 76 GLY B N 1
ATOM 3638 C CA . GLY B 1 44 ? 53.18104 2.56481 47.57372 1.000 12.87999 76 GLY B CA 1
ATOM 3639 C C . GLY B 1 44 ? 53.14171 3.92782 46.91222 1.000 13.10242 76 GLY B C 1
ATOM 3640 O O . GLY B 1 44 ? 52.07716 4.40898 46.50546 1.000 16.57941 76 GLY B O 1
ATOM 3641 N N . ILE B 1 45 ? 54.29633 4.57622 46.82697 1.000 11.80128 77 ILE B N 1
ATOM 3642 C CA . ILE B 1 45 ? 54.47863 5.75248 45.98424 1.000 10.12849 77 ILE B CA 1
ATOM 3643 C C . ILE B 1 45 ? 55.74715 5.49885 45.19027 1.000 13.08255 77 ILE B C 1
ATOM 3644 O O . ILE B 1 45 ? 56.85241 5.56444 45.74093 1.000 15.76490 77 ILE B O 1
ATOM 3649 N N . LEU B 1 46 ? 55.59366 5.17927 43.91115 1.000 13.93186 78 LEU B N 1
ATOM 3650 C CA . LEU B 1 46 ? 56.70636 4.79881 43.05488 1.000 13.19403 78 LEU B CA 1
ATOM 3651 C C . LEU B 1 46 ? 56.99170 5.90513 42.05118 1.000 12.62259 78 LEU B C 1
ATOM 3652 O O . LEU B 1 46 ? 56.08451 6.35907 41.35102 1.000 12.79313 78 LEU B O 1
ATOM 3657 N N . GLU B 1 47 ? 58.25196 6.31530 41.95509 1.000 13.02733 79 GLU B N 1
ATOM 3658 C CA . GLU B 1 47 ? 58.68041 7.25697 40.92950 1.000 17.63253 79 GLU B CA 1
ATOM 3659 C C . GLU B 1 47 ? 59.36529 6.49958 39.80057 1.000 15.49454 79 GLU B C 1
ATOM 3660 O O . GLU B 1 47 ? 60.29490 5.72473 40.04423 1.000 17.70669 79 GLU B O 1
ATOM 3666 N N . ALA B 1 48 ? 58.89735 6.72231 38.57437 1.000 15.41897 80 ALA B N 1
ATOM 3667 C CA . ALA B 1 48 ? 59.52350 6.18998 37.37526 1.000 15.62431 80 ALA B CA 1
ATOM 3668 C C . ALA B 1 48 ? 58.97548 6.96838 36.19418 1.000 16.70644 80 ALA B C 1
ATOM 3669 O O . ALA B 1 48 ? 57.80912 7.37509 36.19892 1.000 15.13920 80 ALA B O 1
ATOM 3671 N N . ASN B 1 49 ? 59.82885 7.17759 35.18783 1.000 16.47287 81 ASN B N 1
ATOM 3672 C CA . ASN B 1 49 ? 59.41100 7.80102 33.93511 1.000 17.77565 81 ASN B CA 1
ATOM 3673 C C . ASN B 1 49 ? 58.80053 9.17983 34.17428 1.000 18.45575 81 ASN B C 1
ATOM 3674 O O . ASN B 1 49 ? 57.89533 9.59816 33.45430 1.000 21.72392 81 ASN B O 1
ATOM 3679 N N . ASN B 1 50 ? 59.29005 9.87345 35.20576 1.000 16.89276 82 ASN B N 1
ATOM 3680 C CA . ASN B 1 50 ? 58.81604 11.20834 35.59308 1.000 20.32860 82 ASN B CA 1
ATOM 3681 C C . ASN B 1 50 ? 57.33639 11.20330 35.97312 1.000 19.65216 82 ASN B C 1
ATOM 3682 O O . ASN B 1 50 ? 56.63234 12.20100 35.79326 1.000 22.65494 82 ASN B O 1
ATOM 3687 N N . LYS B 1 51 ? 56.85339 10.07238 36.48070 1.000 17.25896 83 LYS B N 1
ATOM 3688 C CA . LYS B 1 51 ? 55.46850 9.90606 36.89295 1.000 15.99943 83 LYS B CA 1
ATOM 3689 C C . LYS B 1 51 ? 55.43624 9.27193 38.27969 1.000 15.05299 83 LYS B C 1
ATOM 3690 O O . LYS B 1 51 ? 56.42992 8.71025 38.75382 1.000 15.51815 83 LYS B O 1
ATOM 3696 N N . ILE B 1 52 ? 54.27850 9.37116 38.93587 1.000 15.18739 84 ILE B N 1
ATOM 3697 C CA . ILE B 1 52 ? 54.02687 8.70894 40.21497 1.000 14.38144 84 ILE B CA 1
ATOM 3698 C C . ILE B 1 52 ? 53.04946 7.56620 39.98406 1.000 13.88584 84 ILE B C 1
ATOM 3699 O O . ILE B 1 52 ? 52.00692 7.75639 39.34888 1.000 13.51125 84 ILE B O 1
ATOM 3704 N N . TYR B 1 53 ? 53.37269 6.38903 40.51157 1.000 13.87590 85 TYR B N 1
ATOM 3705 C CA . TYR B 1 53 ? 52.48909 5.23375 40.44746 1.000 12.58883 85 TYR B CA 1
ATOM 3706 C C . TYR B 1 53 ? 52.07738 4.83603 41.85503 1.000 15.25795 85 TYR B C 1
ATOM 3707 O O . TYR B 1 53 ? 52.89366 4.84817 42.78109 1.000 13.83503 85 TYR B O 1
ATOM 3716 N N . THR B 1 54 ? 50.80362 4.50165 42.01491 1.000 12.67166 86 THR B N 1
ATOM 3717 C CA . THR B 1 54 ? 50.34720 3.92417 43.26619 1.000 13.48067 86 THR B CA 1
ATOM 3718 C C . THR B 1 54 ? 49.22615 2.94834 42.95130 1.000 11.50977 86 THR B C 1
ATOM 3719 O O . THR B 1 54 ? 48.57705 3.03828 41.90413 1.000 11.89847 86 THR B O 1
ATOM 3723 N N . ALA B 1 55 ? 49.03689 1.98262 43.84022 1.000 11.22160 87 ALA B N 1
ATOM 3724 C CA . ALA B 1 55 ? 47.92232 1.06670 43.71936 1.000 11.78614 87 ALA B CA 1
ATOM 3725 C C . ALA B 1 55 ? 46.81211 1.55578 44.63117 1.000 11.38953 87 ALA B C 1
ATOM 3726 O O . ALA B 1 55 ? 46.99278 1.54841 45.86005 1.000 12.02998 87 ALA B O 1
ATOM 3728 N N . PRO B 1 56 ? 45.66638 2.01616 44.09965 1.000 10.34177 88 PRO B N 1
ATOM 3729 C CA . PRO B 1 56 ? 44.53879 2.37894 44.97000 1.000 9.31200 88 PRO B CA 1
ATOM 3730 C C . PRO B 1 56 ? 43.78598 1.13774 45.41321 1.000 11.75631 88 PRO B C 1
ATOM 3731 O O . PRO B 1 56 ? 43.06387 0.50872 44.62955 1.000 10.44342 88 PRO B O 1
ATOM 3735 N N . ILE B 1 57 ? 43.96516 0.76413 46.67734 1.000 11.39395 89 ILE B N 1
ATOM 3736 C CA . ILE B 1 57 ? 43.47318 -0.50167 47.20793 1.000 12.23590 89 ILE B CA 1
ATOM 3737 C C . ILE B 1 57 ? 42.05931 -0.28072 47.73651 1.000 11.53331 89 ILE B C 1
ATOM 3738 O O . ILE B 1 57 ? 41.87859 0.53209 48.65658 1.000 12.83385 89 ILE B O 1
ATOM 3743 N N . PRO B 1 58 ? 41.06297 -0.98809 47.22880 1.000 13.29386 90 PRO B N 1
ATOM 3744 C CA . PRO B 1 58 ? 39.69091 -0.76021 47.68701 1.000 10.70967 90 PRO B CA 1
ATOM 3745 C C . PRO B 1 58 ? 39.52369 -1.18182 49.13461 1.000 11.96740 90 PRO B C 1
ATOM 3746 O O . PRO B 1 58 ? 40.11019 -2.16854 49.58842 1.000 12.90859 90 PRO B O 1
ATOM 3750 N N . MET B 1 59 ? 38.69832 -0.42334 49.85071 1.000 10.81920 91 MET B N 1
ATOM 3751 C CA . MET B 1 59 ? 38.47113 -0.62824 51.27140 1.000 13.59181 91 MET B CA 1
ATOM 3752 C C . MET B 1 59 ? 37.06551 -1.11324 51.57537 1.000 14.97253 91 MET B C 1
ATOM 3753 O O . MET B 1 59 ? 36.78142 -1.46191 52.72613 1.000 14.90225 91 MET B O 1
ATOM 3758 N N . GLY B 1 60 ? 36.18400 -1.13465 50.57900 1.000 10.24369 92 GLY B N 1
ATOM 3759 C CA . GLY B 1 60 ? 34.77529 -1.38347 50.82065 1.000 13.14967 92 GLY B CA 1
ATOM 3760 C C . GLY B 1 60 ? 34.04578 -0.06367 50.89812 1.000 11.22084 92 GLY B C 1
ATOM 3761 O O . GLY B 1 60 ? 34.49409 0.92705 50.31048 1.000 12.10482 92 GLY B O 1
ATOM 3762 N N . LEU B 1 61 ? 32.93625 -0.02470 51.63247 1.000 10.81394 93 LEU B N 1
ATOM 3763 C CA . LEU B 1 61 ? 32.10272 1.16377 51.73556 1.000 11.35522 93 LEU B CA 1
ATOM 3764 C C . LEU B 1 61 ? 32.19927 1.76715 53.12824 1.000 12.26475 93 LEU B C 1
ATOM 3765 O O . LEU B 1 61 ? 32.09783 1.04972 54.13168 1.000 15.56772 93 LEU B O 1
ATOM 3770 N N . SER B 1 62 ? 32.37011 3.08162 53.17626 1.000 12.86546 94 SER B N 1
ATOM 3771 C CA . SER B 1 62 ? 32.20167 3.84535 54.40408 1.000 14.14820 94 SER B CA 1
ATOM 3772 C C . SER B 1 62 ? 30.71776 3.92606 54.75298 1.000 14.18642 94 SER B C 1
ATOM 3773 O O . SER B 1 62 ? 29.85216 3.46434 54.00228 1.000 14.60673 94 SER B O 1
ATOM 3776 N N . VAL B 1 63 ? 30.40825 4.56560 55.88390 1.000 13.87160 95 VAL B N 1
ATOM 3777 C CA . VAL B 1 63 ? 29.00015 4.81998 56.19946 1.000 15.22893 95 VAL B CA 1
ATOM 3778 C C . VAL B 1 63 ? 28.37918 5.75566 55.16185 1.000 15.39225 95 VAL B C 1
ATOM 3779 O O . VAL B 1 63 ? 27.21492 5.58786 54.77420 1.000 15.44376 95 VAL B O 1
ATOM 3783 N N . TYR B 1 64 ? 29.14884 6.73186 54.66955 1.000 14.72860 96 TYR B N 1
ATOM 3784 C CA . TYR B 1 64 ? 28.67864 7.55857 53.56126 1.000 18.25161 96 TYR B CA 1
ATOM 3785 C C . TYR B 1 64 ? 28.43175 6.70708 52.32360 1.000 17.68311 96 TYR B C 1
ATOM 3786 O O . TYR B 1 64 ? 27.43496 6.89161 51.61205 1.000 15.03678 96 TYR B O 1
ATOM 3795 N N . GLY B 1 65 ? 29.33545 5.76537 52.05674 1.000 15.65517 97 GLY B N 1
ATOM 3796 C CA . GLY B 1 65 ? 29.25072 4.99366 50.83182 1.000 12.62207 97 GLY B CA 1
ATOM 3797 C C . GLY B 1 65 ? 28.06885 4.04653 50.81003 1.000 14.44371 97 GLY B C 1
ATOM 3798 O O . GLY B 1 65 ? 27.44352 3.85435 49.76838 1.000 13.42128 97 GLY B O 1
ATOM 3799 N N . SER B 1 66 ? 27.75584 3.42220 51.94472 1.000 16.30816 98 SER B N 1
ATOM 3800 C CA . SER B 1 66 ? 26.61478 2.51772 51.94205 1.000 14.32414 98 SER B CA 1
ATOM 3801 C C . SER B 1 66 ? 25.29339 3.26588 52.00788 1.000 13.68727 98 SER B C 1
ATOM 3802 O O . SER B 1 66 ? 24.24308 2.67501 51.72403 1.000 16.87830 98 SER B O 1
ATOM 3805 N N . ALA B 1 67 ? 25.32814 4.54827 52.34365 1.000 16.00347 99 ALA B N 1
ATOM 3806 C CA . ALA B 1 67 ? 24.12663 5.36266 52.34622 1.000 16.83926 99 ALA B CA 1
ATOM 3807 C C . ALA B 1 67 ? 23.87539 6.03456 51.00934 1.000 18.09162 99 ALA B C 1
ATOM 3808 O O . ALA B 1 67 ? 22.72189 6.35562 50.70882 1.000 17.87150 99 ALA B O 1
ATOM 3810 N N . PHE B 1 68 ? 24.92421 6.23201 50.20824 1.000 13.77117 100 PHE B N 1
ATOM 3811 C CA . PHE B 1 68 ? 24.84090 7.08574 49.02835 1.000 17.21465 100 PHE B CA 1
ATOM 3812 C C . PHE B 1 68 ? 23.71764 6.64994 48.09838 1.000 16.08922 100 PHE B C 1
ATOM 3813 O O . PHE B 1 68 ? 23.60756 5.47059 47.75591 1.000 13.56080 100 PHE B O 1
ATOM 3821 N N . GLU B 1 69 ? 22.88668 7.61182 47.70305 1.000 15.50792 101 GLU B N 1
ATOM 3822 C CA . GLU B 1 69 ? 21.76331 7.40486 46.77804 1.000 15.71912 101 GLU B CA 1
ATOM 3823 C C . GLU B 1 69 ? 21.01097 6.11252 47.09544 1.000 15.69632 101 GLU B C 1
ATOM 3824 O O . GLU B 1 69 ? 20.90113 5.18663 46.28903 1.000 16.64494 101 GLU B O 1
ATOM 3830 N N . ASP B 1 70 ? 20.51481 6.06801 48.32828 1.000 20.48013 102 ASP B N 1
ATOM 3831 C CA . ASP B 1 70 ? 19.67585 4.97511 48.81127 1.000 15.09492 102 ASP B CA 1
ATOM 3832 C C . ASP B 1 70 ? 20.35607 3.61423 48.66320 1.000 18.26704 102 ASP B C 1
ATOM 3833 O O . ASP B 1 70 ? 19.72739 2.62211 48.28749 1.000 21.77472 102 ASP B O 1
ATOM 3838 N N . GLY B 1 71 ? 21.64925 3.55690 48.98336 1.000 15.85479 103 GLY B N 1
ATOM 3839 C CA . GLY B 1 71 ? 22.33972 2.28215 49.01434 1.000 16.43698 103 GLY B CA 1
ATOM 3840 C C . GLY B 1 71 ? 22.75477 1.73854 47.66946 1.000 16.19026 103 GLY B C 1
ATOM 3841 O O . GLY B 1 71 ? 23.00690 0.53599 47.55688 1.000 18.35600 103 GLY B O 1
ATOM 3842 N N . LYS B 1 72 ? 22.86368 2.59292 46.64595 1.000 13.15703 104 LYS B N 1
ATOM 3843 C CA . LYS B 1 72 ? 23.11908 2.08962 45.29729 1.000 17.57924 104 LYS B CA 1
ATOM 3844 C C . LYS B 1 72 ? 24.45733 1.36204 45.17629 1.000 16.48180 104 LYS B C 1
ATOM 3845 O O . LYS B 1 72 ? 24.59670 0.49433 44.30681 1.000 15.11375 104 LYS B O 1
ATOM 3851 N N . TRP B 1 73 ? 25.43132 1.66355 46.04128 1.000 15.73742 105 TRP B N 1
ATOM 3852 C CA . TRP B 1 73 ? 26.72945 1.01024 45.93567 1.000 14.09487 105 TRP B CA 1
ATOM 3853 C C . TRP B 1 73 ? 26.78414 -0.34965 46.62694 1.000 15.08119 105 TRP B C 1
ATOM 3854 O O . TRP B 1 73 ? 27.78642 -1.05796 46.49030 1.000 12.81812 105 TRP B O 1
ATOM 3865 N N . VAL B 1 74 ? 25.75614 -0.73635 47.37763 1.000 14.01802 106 VAL B N 1
ATOM 3866 C CA . VAL B 1 74 ? 25.79793 -1.99503 48.11855 1.000 14.62131 106 VAL B CA 1
ATOM 3867 C C . VAL B 1 74 ? 25.39502 -3.10986 47.15758 1.000 16.19802 106 VAL B C 1
ATOM 3868 O O . VAL B 1 74 ? 24.21403 -3.27963 46.84250 1.000 18.84934 106 VAL B O 1
ATOM 3872 N N . LYS B 1 75 ? 26.37635 -3.86693 46.67799 1.000 16.20261 107 LYS B N 1
ATOM 3873 C CA . LYS B 1 75 ? 26.07067 -5.06361 45.90353 1.000 16.18554 107 LYS B CA 1
ATOM 3874 C C . LYS B 1 75 ? 25.74844 -6.24978 46.80748 1.000 15.69716 107 LYS B C 1
ATOM 3875 O O . LYS B 1 75 ? 24.88943 -7.06669 46.47335 1.000 16.33548 107 LYS B O 1
ATOM 3881 N N . TYR B 1 76 ? 26.42682 -6.36083 47.95394 1.000 16.35688 108 TYR B N 1
ATOM 3882 C CA . TYR B 1 76 ? 26.27451 -7.47417 48.89060 1.000 16.94849 108 TYR B CA 1
ATOM 3883 C C . TYR B 1 76 ? 25.72535 -6.95945 50.21979 1.000 16.74835 108 TYR B C 1
ATOM 3884 O O . TYR B 1 76 ? 26.48192 -6.76814 51.18308 1.000 15.89395 108 TYR B O 1
ATOM 3893 N N . PRO B 1 77 ? 24.41262 -6.74633 50.31935 1.000 16.54315 109 PRO B N 1
ATOM 3894 C CA . PRO B 1 77 ? 23.85526 -6.20471 51.57072 1.000 16.51867 109 PRO B CA 1
ATOM 3895 C C . PRO B 1 77 ? 24.06958 -7.10835 52.75702 1.000 15.02520 109 PRO B C 1
ATOM 3896 O O . PRO B 1 77 ? 24.05040 -6.62564 53.89357 1.000 15.34078 109 PRO B O 1
ATOM 3900 N N . GLU B 1 78 ? 24.28221 -8.40105 52.53097 1.000 17.11059 110 GLU B N 1
ATOM 3901 C CA . GLU B 1 78 ? 24.52086 -9.32455 53.62710 1.000 17.39693 110 GLU B CA 1
ATOM 3902 C C . GLU B 1 78 ? 25.85087 -9.06454 54.31761 1.000 21.30025 110 GLU B C 1
ATOM 3903 O O . GLU B 1 78 ? 26.05920 -9.56577 55.43018 1.000 19.23625 110 GLU B O 1
ATOM 3909 N N . LEU B 1 79 ? 26.73731 -8.28271 53.69726 1.000 17.71616 111 LEU B N 1
ATOM 3910 C CA . LEU B 1 79 ? 28.03114 -7.98700 54.29797 1.000 19.52727 111 LEU B CA 1
ATOM 3911 C C . LEU B 1 79 ? 28.02795 -6.72134 55.14487 1.000 16.73602 111 LEU B C 1
ATOM 3912 O O . LEU B 1 79 ? 28.94879 -6.53285 55.94807 1.000 18.33208 111 LEU B O 1
ATOM 3917 N N . VAL B 1 80 ? 27.02203 -5.85900 55.00401 1.000 11.43652 112 VAL B N 1
ATOM 3918 C CA . VAL B 1 80 ? 27.01647 -4.57713 55.70280 1.000 13.71519 112 VAL B CA 1
ATOM 3919 C C . VAL B 1 80 ? 26.93913 -4.80834 57.20814 1.000 15.78661 112 VAL B C 1
ATOM 3920 O O . VAL B 1 80 ? 26.19224 -5.67602 57.67842 1.000 15.11254 112 VAL B O 1
ATOM 3924 N N . LYS B 1 81 ? 27.70962 -4.02586 57.97288 1.000 13.63716 113 LYS B N 1
ATOM 3925 C CA . LYS B 1 81 ? 27.74806 -4.17457 59.42562 1.000 13.95554 113 LYS B CA 1
ATOM 3926 C C . LYS B 1 81 ? 26.56234 -3.46984 60.08150 1.000 16.00389 113 LYS B C 1
ATOM 3927 O O . LYS B 1 81 ? 26.20855 -2.34517 59.71830 1.000 16.64409 113 LYS B O 1
ATOM 3933 N N . THR B 1 82 ? 25.97350 -4.12926 61.08085 1.000 18.35758 114 THR B N 1
ATOM 3934 C CA . THR B 1 82 ? 24.85698 -3.57643 61.84274 1.000 17.53277 114 THR B CA 1
ATOM 3935 C C . THR B 1 82 ? 25.25822 -3.15125 63.24727 1.000 21.52153 114 THR B C 1
ATOM 3936 O O . THR B 1 82 ? 24.40033 -2.70612 64.01995 1.000 20.86562 114 THR B O 1
ATOM 3940 N N . GLU B 1 83 ? 26.53534 -3.26595 63.59163 1.000 20.28315 115 GLU B N 1
ATOM 3941 C CA . GLU B 1 83 ? 27.03554 -2.77999 64.86754 1.000 23.68666 115 GLU B CA 1
ATOM 3942 C C . GLU B 1 83 ? 28.52293 -2.51438 64.72546 1.000 25.57348 115 GLU B C 1
ATOM 3943 O O . GLU B 1 83 ? 29.17312 -3.02795 63.81283 1.000 21.73776 115 GLU B O 1
ATOM 3949 N N . ASP B 1 84 ? 29.05092 -1.70853 65.64952 1.000 24.92084 116 ASP B N 1
ATOM 3950 C CA . ASP B 1 84 ? 30.49211 -1.51556 65.75129 1.000 22.57306 116 ASP B CA 1
ATOM 3951 C C . ASP B 1 84 ? 31.17161 -2.82968 66.11397 1.000 22.88166 116 ASP B C 1
ATOM 3952 O O . ASP B 1 84 ? 30.61535 -3.66575 66.83068 1.000 25.53531 116 ASP B O 1
ATOM 3957 N N . GLY B 1 85 ? 32.38983 -3.00872 65.62338 1.000 20.87881 117 GLY B N 1
ATOM 3958 C CA . GLY B 1 85 ? 33.09733 -4.24189 65.89600 1.000 17.12355 117 GLY B CA 1
ATOM 3959 C C . GLY B 1 85 ? 34.50747 -4.19775 65.36097 1.000 18.91936 117 GLY B C 1
ATOM 3960 O O . GLY B 1 85 ? 35.02202 -3.13502 65.00005 1.000 19.16817 117 GLY B O 1
ATOM 3961 N N . GLY B 1 86 ? 35.11699 -5.37344 65.29613 1.000 18.86185 118 GLY B N 1
ATOM 3962 C CA . GLY B 1 86 ? 36.47075 -5.49330 64.80004 1.000 19.60017 118 GLY B CA 1
ATOM 3963 C C . GLY B 1 86 ? 37.50754 -5.09673 65.84052 1.000 17.01158 118 GLY B C 1
ATOM 3964 O O . GLY B 1 86 ? 37.20956 -4.72817 66.98116 1.000 20.58236 118 GLY B O 1
ATOM 3965 N N . SER B 1 87 ? 38.76386 -5.17550 65.42397 1.000 20.92768 119 SER B N 1
ATOM 3966 C CA . SER B 1 87 ? 39.86562 -4.89585 66.32534 1.000 21.26992 119 SER B CA 1
ATOM 3967 C C . SER B 1 87 ? 40.97573 -4.16958 65.58314 1.000 19.98475 119 SER B C 1
ATOM 3968 O O . SER B 1 87 ? 41.21937 -4.40981 64.39598 1.000 16.85540 119 SER B O 1
ATOM 3971 N N . ASN B 1 88 ? 41.64378 -3.28287 66.31040 1.000 17.70026 120 ASN B N 1
ATOM 3972 C CA . ASN B 1 88 ? 42.85036 -2.59044 65.85536 1.000 16.32220 120 ASN B CA 1
ATOM 3973 C C . ASN B 1 88 ? 42.49656 -1.80529 64.58775 1.000 16.43424 120 ASN B C 1
ATOM 3974 O O . ASN B 1 88 ? 41.41317 -1.19935 64.53049 1.000 16.31155 120 ASN B O 1
ATOM 3979 N N . SER B 1 89 ? 43.37711 -1.76602 63.58473 1.000 16.99863 121 SER B N 1
ATOM 3980 C CA . SER B 1 89 ? 43.07614 -1.00685 62.37294 1.000 13.74750 121 SER B CA 1
ATOM 3981 C C . SER B 1 89 ? 41.93961 -1.60999 61.56931 1.000 16.75138 121 SER B C 1
ATOM 3982 O O . SER B 1 89 ? 41.43783 -0.94305 60.66048 1.000 16.45920 121 SER B O 1
ATOM 3985 N N . SER B 1 90 ? 41.54055 -2.84536 61.85869 1.000 15.21456 122 SER B N 1
ATOM 3986 C CA . SER B 1 90 ? 40.39963 -3.45795 61.20233 1.000 15.04370 122 SER B CA 1
ATOM 3987 C C . SER B 1 90 ? 39.11634 -3.28149 62.00743 1.000 15.63221 122 SER B C 1
ATOM 3988 O O . SER B 1 90 ? 38.14123 -4.00482 61.77631 1.000 19.56653 122 SER B O 1
ATOM 3991 N N . SER B 1 91 ? 39.10967 -2.34812 62.96071 1.000 17.64364 123 SER B N 1
ATOM 3992 C CA . SER B 1 91 ? 37.86911 -1.92636 63.59672 1.000 17.69833 123 SER B CA 1
ATOM 3993 C C . SER B 1 91 ? 36.90992 -1.37829 62.54787 1.000 19.38903 123 SER B C 1
ATOM 3994 O O . SER B 1 91 ? 37.32315 -0.72864 61.58353 1.000 21.64307 123 SER B O 1
ATOM 3997 N N . TYR B 1 92 ? 35.61982 -1.63614 62.74629 1.000 18.79988 124 TYR B N 1
ATOM 3998 C CA . TYR B 1 92 ? 34.59060 -1.13560 61.84540 1.000 16.74546 124 TYR B CA 1
ATOM 3999 C C . TYR B 1 92 ? 33.44195 -0.56625 62.66584 1.000 20.43610 124 TYR B C 1
ATOM 4000 O O . TYR B 1 92 ? 33.26050 -0.90268 63.83835 1.000 20.00061 124 TYR B O 1
ATOM 4009 N N . GLU B 1 93 ? 32.66400 0.30779 62.03978 1.000 22.61850 125 GLU B N 1
ATOM 4010 C CA . GLU B 1 93 ? 31.50500 0.88115 62.70201 1.000 23.58354 125 GLU B CA 1
ATOM 4011 C C . GLU B 1 93 ? 30.24099 0.50085 61.94317 1.000 24.30139 125 GLU B C 1
ATOM 4012 O O . GLU B 1 93 ? 30.28137 0.10000 60.77501 1.000 20.69603 125 GLU B O 1
ATOM 4018 N N . LYS B 1 94 ? 29.11834 0.58427 62.65077 1.000 17.52563 126 LYS B N 1
ATOM 4019 C CA . LYS B 1 94 ? 27.82443 0.26168 62.06618 1.000 18.60530 126 LYS B CA 1
ATOM 4020 C C . LYS B 1 94 ? 27.61746 1.03324 60.76842 1.000 17.33795 126 LYS B C 1
ATOM 4021 O O . LYS B 1 94 ? 27.88516 2.23459 60.69636 1.000 17.13793 126 LYS B O 1
ATOM 4027 N N . GLY B 1 95 ? 27.14938 0.33084 59.73549 1.000 15.97670 127 GLY B N 1
ATOM 4028 C CA . GLY B 1 95 ? 26.89416 0.92716 58.44465 1.000 18.35862 127 GLY B CA 1
ATOM 4029 C C . GLY B 1 95 ? 27.99333 0.72234 57.41874 1.000 18.20339 127 GLY B C 1
ATOM 4030 O O . GLY B 1 95 ? 27.75393 0.94615 56.22503 1.000 18.50933 127 GLY B O 1
ATOM 4031 N N . GLU B 1 96 ? 29.18795 0.31910 57.83862 1.000 17.31435 128 GLU B N 1
ATOM 4032 C CA . GLU B 1 96 ? 30.24041 0.08855 56.85984 1.000 13.40516 128 GLU B CA 1
ATOM 4033 C C . GLU B 1 96 ? 30.05548 -1.26127 56.16563 1.000 14.61945 128 GLU B C 1
ATOM 4034 O O . GLU B 1 96 ? 29.41728 -2.18246 56.68251 1.000 14.39673 128 GLU B O 1
ATOM 4040 N N . LEU B 1 97 ? 30.62455 -1.36791 54.97291 1.000 13.40342 129 LEU B N 1
ATOM 4041 C CA . LEU B 1 97 ? 30.87697 -2.65598 54.34368 1.000 11.49306 129 LEU B CA 1
ATOM 4042 C C . LEU B 1 97 ? 32.39023 -2.81116 54.29566 1.000 14.02473 129 LEU B C 1
ATOM 4043 O O . LEU B 1 97 ? 33.05955 -2.17653 53.47503 1.000 14.06689 129 LEU B O 1
ATOM 4048 N N . GLN B 1 98 ? 32.92339 -3.66143 55.16608 1.000 12.33202 130 GLN B N 1
ATOM 4049 C CA . GLN B 1 98 ? 34.36892 -3.74899 55.33370 1.000 11.50724 130 GLN B CA 1
ATOM 4050 C C . GLN B 1 98 ? 34.98746 -4.64573 54.27216 1.000 12.20355 130 GLN B C 1
ATOM 4051 O O . GLN B 1 98 ? 34.56629 -5.79641 54.09920 1.000 12.67860 130 GLN B O 1
ATOM 4057 N N . TRP B 1 99 ? 36.02287 -4.11313 53.60481 1.000 11.71602 131 TRP B N 1
ATOM 4058 C CA . TRP B 1 99 ? 36.79521 -4.70869 52.51503 1.000 12.02926 131 TRP B CA 1
ATOM 4059 C C . TRP B 1 99 ? 36.00327 -4.74069 51.21838 1.000 10.32192 131 TRP B C 1
ATOM 4060 O O . TRP B 1 99 ? 34.77784 -4.60000 51.21969 1.000 10.97939 131 TRP B O 1
ATOM 4071 N N . THR B 1 100 ? 36.70749 -4.95003 50.11376 1.000 12.25124 132 THR B N 1
ATOM 4072 C CA . THR B 1 100 ? 36.10356 -4.71656 48.81116 1.000 10.57797 132 THR B CA 1
ATOM 4073 C C . THR B 1 100 ? 35.11003 -5.81196 48.44255 1.000 11.98518 132 THR B C 1
ATOM 4074 O O . THR B 1 100 ? 35.26054 -6.98653 48.80264 1.000 11.43868 132 THR B O 1
ATOM 4078 N N . GLN B 1 101 ? 34.06898 -5.39238 47.72542 1.000 11.66859 133 GLN B N 1
ATOM 4079 C CA . GLN B 1 101 ? 33.11419 -6.28189 47.08567 1.000 12.40258 133 GLN B CA 1
ATOM 4080 C C . GLN B 1 101 ? 33.62102 -6.80152 45.75277 1.000 13.18672 133 GLN B C 1
ATOM 4081 O O . GLN B 1 101 ? 33.00826 -7.71050 45.18865 1.000 12.57987 133 GLN B O 1
ATOM 4087 N N . TYR B 1 102 ? 34.73471 -6.26745 45.25575 1.000 11.44745 134 TYR B N 1
ATOM 4088 C CA . TYR B 1 102 ? 35.25295 -6.58250 43.92164 1.000 12.41740 134 TYR B CA 1
ATOM 4089 C C . TYR B 1 102 ? 36.70819 -7.02260 44.03175 1.000 12.09088 134 TYR B C 1
ATOM 4090 O O . TYR B 1 102 ? 37.62830 -6.29758 43.62637 1.000 12.80279 134 TYR B O 1
ATOM 4099 N N . PRO B 1 103 ? 36.95188 -8.22191 44.57499 1.000 12.84928 135 PRO B N 1
ATOM 4100 C CA . PRO B 1 103 ? 38.33377 -8.66852 44.78729 1.000 10.41685 135 PRO B CA 1
ATOM 4101 C C . PRO B 1 103 ? 39.06005 -9.12558 43.53455 1.000 12.42740 135 PRO B C 1
ATOM 4102 O O . PRO B 1 103 ? 40.28666 -9.26602 43.58664 1.000 11.88844 135 PRO B O 1
ATOM 4106 N N . ASN B 1 104 ? 38.37220 -9.34689 42.41806 1.000 12.33037 136 ASN B N 1
ATOM 4107 C CA . ASN B 1 104 ? 39.01758 -9.97464 41.25977 1.000 12.04219 136 ASN B CA 1
ATOM 4108 C C . ASN B 1 104 ? 39.45112 -8.95328 40.21334 1.000 14.52342 136 ASN B C 1
ATOM 4109 O O . ASN B 1 104 ? 39.27849 -9.13126 39.00286 1.000 13.74124 136 ASN B O 1
ATOM 4114 N N . GLU B 1 105 ? 40.07218 -7.87594 40.68335 1.000 10.94623 137 GLU B N 1
ATOM 4115 C CA . GLU B 1 105 ? 40.60408 -6.85501 39.79745 1.000 13.66330 137 GLU B CA 1
ATOM 4116 C C . GLU B 1 105 ? 41.66920 -6.08777 40.56106 1.000 12.83952 137 GLU B C 1
ATOM 4117 O O . GLU B 1 105 ? 41.74845 -6.15250 41.79295 1.000 11.09934 137 GLU B O 1
ATOM 4123 N N . ALA B 1 106 ? 42.48776 -5.36375 39.80672 1.000 11.47088 138 ALA B N 1
ATOM 4124 C CA . ALA B 1 106 ? 43.52760 -4.51220 40.35992 1.000 12.30607 138 ALA B CA 1
ATOM 4125 C C . ALA B 1 106 ? 43.53436 -3.21681 39.57437 1.000 12.77074 138 ALA B C 1
ATOM 4126 O O . ALA B 1 106 ? 43.22291 -3.19198 38.38346 1.000 11.68641 138 ALA B O 1
ATOM 4128 N N . TRP B 1 107 ? 43.86879 -2.14870 40.26191 1.000 9.69018 139 TRP B N 1
ATOM 4129 C CA . TRP B 1 107 ? 43.99837 -0.82217 39.68257 1.000 8.83543 139 TRP B CA 1
ATOM 4130 C C . TRP B 1 107 ? 45.39505 -0.27002 39.95357 1.000 11.08477 139 TRP B C 1
ATOM 4131 O O . TRP B 1 107 ? 46.01554 -0.55641 40.98877 1.000 11.69414 139 TRP B O 1
ATOM 4142 N N . VAL B 1 108 ? 45.85971 0.56949 39.03298 1.000 10.77157 140 VAL B N 1
ATOM 4143 C CA . VAL B 1 108 ? 47.02853 1.41929 39.22414 1.000 9.54109 140 VAL B CA 1
ATOM 4144 C C . VAL B 1 108 ? 46.62393 2.84192 38.86565 1.000 10.48528 140 VAL B C 1
ATOM 4145 O O . VAL B 1 108 ? 45.92527 3.06432 37.86800 1.000 11.53878 140 VAL B O 1
ATOM 4149 N N . ALA B 1 109 ? 47.02030 3.79499 39.70745 1.000 11.80791 141 ALA B N 1
ATOM 4150 C CA . ALA B 1 109 ? 46.77957 5.21469 39.48012 1.000 11.98701 141 ALA B CA 1
ATOM 4151 C C . ALA B 1 109 ? 48.10472 5.88578 39.14429 1.000 13.96393 141 ALA B C 1
ATOM 4152 O O . ALA B 1 109 ? 49.08642 5.73985 39.88697 1.000 13.36713 141 ALA B O 1
ATOM 4154 N N . ILE B 1 110 ? 48.13293 6.61946 38.03288 1.000 10.41327 142 ILE B N 1
ATOM 4155 C CA . ILE B 1 110 ? 49.35125 7.21753 37.50704 1.000 13.63476 142 ILE B CA 1
ATOM 4156 C C . ILE B 1 110 ? 49.15073 8.72459 37.47037 1.000 13.84284 142 ILE B C 1
ATOM 4157 O O . ILE B 1 110 ? 48.21482 9.21466 36.82136 1.000 13.45745 142 ILE B O 1
ATOM 4162 N N . TYR B 1 111 ? 50.02743 9.45467 38.14974 1.000 13.04537 143 TYR B N 1
ATOM 4163 C CA . TYR B 1 111 ? 49.99562 10.91239 38.18673 1.000 13.69634 143 TYR B CA 1
ATOM 4164 C C . TYR B 1 111 ? 51.21196 11.49052 37.47760 1.000 18.09086 143 TYR B C 1
ATOM 4165 O O . TYR B 1 111 ? 52.31976 10.95844 37.59333 1.000 16.79962 143 TYR B O 1
ATOM 4174 N N . ASN B 1 112 ? 51.00860 12.60211 36.77196 1.000 18.45699 144 ASN B N 1
ATOM 4175 C CA . ASN B 1 112 ? 52.10243 13.23022 36.04188 1.000 22.77256 144 ASN B CA 1
ATOM 4176 C C . ASN B 1 112 ? 52.95829 14.15389 36.90526 1.000 22.42859 144 ASN B C 1
ATOM 4177 O O . ASN B 1 112 ? 54.04732 14.53606 36.46867 1.000 23.94574 144 ASN B O 1
ATOM 4182 N N . ASP B 1 113 ? 52.51282 14.51586 38.10600 1.000 21.00148 145 ASP B N 1
ATOM 4183 C CA . ASP B 1 113 ? 53.35413 15.26135 39.03160 1.000 25.64354 145 ASP B CA 1
ATOM 4184 C C . ASP B 1 113 ? 52.93119 14.96393 40.46201 1.000 23.81799 145 ASP B C 1
ATOM 4185 O O . ASP B 1 113 ? 51.90905 14.32178 40.71061 1.000 22.83177 145 ASP B O 1
ATOM 4190 N N . GLU B 1 114 ? 53.72008 15.48173 41.40560 1.000 23.53416 146 GLU B N 1
ATOM 4191 C CA . GLU B 1 114 ? 53.51260 15.23875 42.82736 1.000 24.30615 146 GLU B CA 1
ATOM 4192 C C . GLU B 1 114 ? 52.33096 16.00820 43.41000 1.000 22.94255 146 GLU B C 1
ATOM 4193 O O . GLU B 1 114 ? 52.06946 15.88111 44.60696 1.000 20.99507 146 GLU B O 1
ATOM 4199 N N . ASN B 1 115 ? 51.61058 16.80364 42.61287 1.000 20.74562 147 ASN B N 1
ATOM 4200 C CA . ASN B 1 115 ? 50.39269 17.44138 43.10578 1.000 20.19337 147 ASN B CA 1
ATOM 4201 C C . ASN B 1 115 ? 49.21718 16.48119 43.23445 1.000 19.19696 147 ASN B C 1
ATOM 4202 O O . ASN B 1 115 ? 48.19978 16.85695 43.83071 1.000 18.81186 147 ASN B O 1
ATOM 4207 N N . PHE B 1 116 ? 49.31954 15.27240 42.67671 1.000 16.75843 148 PHE B N 1
ATOM 4208 C CA . PHE B 1 116 ? 48.27136 14.25547 42.78344 1.000 14.92230 148 PHE B CA 1
ATOM 4209 C C . PHE B 1 116 ? 46.95020 14.74545 42.19339 1.000 18.51017 148 PHE B C 1
ATOM 4210 O O . PHE B 1 116 ? 45.87527 14.56497 42.77492 1.000 16.72649 148 PHE B O 1
ATOM 4218 N N . ASN B 1 117 ? 47.03249 15.35235 41.01618 1.000 20.37621 149 ASN B N 1
ATOM 4219 C CA . ASN B 1 117 ? 45.86044 15.78509 40.27153 1.000 20.93144 149 ASN B CA 1
ATOM 4220 C C . ASN B 1 117 ? 45.67749 14.91167 39.03928 1.000 18.42748 149 ASN B C 1
ATOM 4221 O O . ASN B 1 117 ? 46.64795 14.40527 38.47096 1.000 19.34697 149 ASN B O 1
ATOM 4226 N N . ASN B 1 118 ? 44.41951 14.74874 38.63484 1.000 22.22961 150 ASN B N 1
ATOM 4227 C CA . ASN B 1 118 ? 44.07424 14.16188 37.34931 1.000 22.33246 150 ASN B CA 1
ATOM 4228 C C . ASN B 1 118 ? 44.69296 12.78185 37.16079 1.000 17.09863 150 ASN B C 1
ATOM 4229 O O . ASN B 1 118 ? 45.49007 12.58666 36.23468 1.000 21.41967 150 ASN B O 1
ATOM 4234 N N . PRO B 1 119 ? 44.37161 11.80524 38.00838 1.000 16.42976 151 PRO B N 1
ATOM 4235 C CA . PRO B 1 119 ? 44.95454 10.47275 37.82748 1.000 18.70416 151 PRO B CA 1
ATOM 4236 C C . PRO B 1 119 ? 44.52619 9.84174 36.50806 1.000 15.93406 151 PRO B C 1
ATOM 4237 O O . PRO B 1 119 ? 43.39419 10.01241 36.04373 1.000 16.59631 151 PRO B O 1
ATOM 4241 N N . THR B 1 120 ? 45.44257 9.09264 35.91072 1.000 13.44149 152 THR B N 1
ATOM 4242 C CA . THR B 1 120 ? 45.07337 8.09466 34.91957 1.000 14.83033 152 THR B CA 1
ATOM 4243 C C . THR B 1 120 ? 44.91762 6.76948 35.65354 1.000 13.17829 152 THR B C 1
ATOM 4244 O O . THR B 1 120 ? 45.81173 6.36181 36.40186 1.000 12.91521 152 THR B O 1
ATOM 4248 N N . LEU B 1 121 ? 43.75861 6.13806 35.50049 1.000 11.72840 153 LEU B N 1
ATOM 4249 C CA . LEU B 1 121 ? 43.42485 4.91171 36.21514 1.000 12.53758 153 LEU B CA 1
ATOM 4250 C C . LEU B 1 121 ? 43.38706 3.74633 35.23733 1.000 12.83805 153 LEU B C 1
ATOM 4251 O O . LEU B 1 121 ? 42.70946 3.82872 34.20584 1.000 15.63618 153 LEU B O 1
ATOM 4256 N N . ILE B 1 122 ? 44.11365 2.67307 35.54998 1.000 12.47932 154 ILE B N 1
ATOM 4257 C CA . ILE B 1 122 ? 44.15306 1.46545 34.72590 1.000 13.25700 154 ILE B CA 1
ATOM 4258 C C . ILE B 1 122 ? 43.61697 0.30939 35.54738 1.000 10.50666 154 ILE B C 1
ATOM 4259 O O . ILE B 1 122 ? 44.07311 0.08356 36.67565 1.000 12.24601 154 ILE B O 1
ATOM 4264 N N . ARG B 1 123 ? 42.74318 -0.48078 34.94409 1.000 10.86858 155 ARG B N 1
ATOM 4265 C CA . ARG B 1 123 ? 42.13182 -1.63665 35.58533 1.000 9.69543 155 ARG B CA 1
ATOM 4266 C C . ARG B 1 123 ? 42.52749 -2.91647 34.85698 1.000 10.67675 155 ARG B C 1
ATOM 4267 O O . ARG B 1 123 ? 42.56114 -2.94396 33.62682 1.000 11.38554 155 ARG B O 1
ATOM 4275 N N . THR B 1 124 ? 42.79203 -3.99062 35.61133 1.000 8.92070 156 THR B N 1
ATOM 4276 C CA . THR B 1 124 ? 43.02404 -5.31729 35.04137 1.000 10.90276 156 THR B CA 1
ATOM 4277 C C . THR B 1 124 ? 42.20768 -6.37880 35.77401 1.000 11.58880 156 THR B C 1
ATOM 4278 O O . THR B 1 124 ? 41.95084 -6.27798 36.97402 1.000 12.07385 156 THR B O 1
ATOM 4282 N N . ASP B 1 125 ? 41.80408 -7.41016 35.03523 1.000 9.43640 157 ASP B N 1
ATOM 4283 C CA . ASP B 1 125 ? 41.14587 -8.58493 35.59744 1.000 13.39921 157 ASP B CA 1
ATOM 4284 C C . ASP B 1 125 ? 42.11771 -9.71277 35.90052 1.000 12.50860 157 ASP B C 1
ATOM 4285 O O . ASP B 1 125 ? 41.68667 -10.74285 36.42201 1.000 12.10825 157 ASP B O 1
ATOM 4290 N N . LYS B 1 126 ? 43.40685 -9.56376 35.56316 1.000 9.20122 158 LYS B N 1
ATOM 4291 C CA . LYS B 1 126 ? 44.33394 -10.69334 35.63082 1.000 9.59880 158 LYS B CA 1
ATOM 4292 C C . LYS B 1 126 ? 44.82665 -10.96698 37.04608 1.000 10.78320 158 LYS B C 1
ATOM 4293 O O . LYS B 1 126 ? 45.22600 -12.10125 37.34904 1.000 12.17227 158 LYS B O 1
ATOM 4299 N N . ILE B 1 127 ? 44.83140 -9.94852 37.90994 1.000 8.00511 159 ILE B N 1
ATOM 4300 C CA . ILE B 1 127 ? 45.32760 -10.09150 39.27714 1.000 8.63273 159 ILE B CA 1
ATOM 4301 C C . ILE B 1 127 ? 44.37786 -9.38561 40.23242 1.000 10.68996 159 ILE B C 1
ATOM 4302 O O . ILE B 1 127 ? 43.58236 -8.53415 39.83497 1.000 11.20297 159 ILE B O 1
ATOM 4307 N N . SER B 1 128 ? 44.47071 -9.74981 41.51712 1.000 9.38944 160 SER B N 1
ATOM 4308 C CA . SER B 1 128 ? 43.76753 -9.02499 42.56585 1.000 11.79407 160 SER B CA 1
ATOM 4309 C C . SER B 1 128 ? 44.59793 -7.78987 42.93363 1.000 10.13547 160 SER B C 1
ATOM 4310 O O . SER B 1 128 ? 45.61106 -7.48279 42.29746 1.000 10.02358 160 SER B O 1
ATOM 4313 N N . TYR B 1 129 ? 44.19052 -7.05331 43.96359 1.000 11.67676 161 TYR B N 1
ATOM 4314 C CA . TYR B 1 129 ? 44.77982 -5.73309 44.15107 1.000 10.42990 161 TYR B CA 1
ATOM 4315 C C . TYR B 1 129 ? 46.24833 -5.82247 44.56790 1.000 12.82169 161 TYR B C 1
ATOM 4316 O O . TYR B 1 129 ? 46.69087 -6.79496 45.19368 1.000 11.91373 161 TYR B O 1
ATOM 4325 N N . ALA B 1 130 ? 47.00837 -4.78672 44.19922 1.000 10.92067 162 ALA B N 1
ATOM 4326 C CA . ALA B 1 130 ? 48.46821 -4.84370 44.24268 1.000 9.98109 162 ALA B CA 1
ATOM 4327 C C . ALA B 1 130 ? 48.98559 -4.16954 45.51340 1.000 11.09486 162 ALA B C 1
ATOM 4328 O O . ALA B 1 130 ? 49.36961 -2.99993 45.52337 1.000 11.83770 162 ALA B O 1
ATOM 4330 N N . CYS B 1 131 ? 48.99180 -4.92992 46.60767 1.000 9.07425 163 CYS B N 1
ATOM 4331 C CA . CYS B 1 131 ? 49.67184 -4.48945 47.81970 1.000 10.55526 163 CYS B CA 1
ATOM 4332 C C . CYS B 1 131 ? 49.93701 -5.70366 48.68452 1.000 10.81618 163 CYS B C 1
ATOM 4333 O O . CYS B 1 131 ? 49.28620 -6.74094 48.54849 1.000 12.72880 163 CYS B O 1
ATOM 4336 N N . GLY B 1 132 ? 50.89864 -5.55522 49.56764 1.000 9.27140 164 GLY B N 1
ATOM 4337 C CA . GLY B 1 132 ? 51.03356 -6.45216 50.68765 1.000 11.61623 164 GLY B CA 1
ATOM 4338 C C . GLY B 1 132 ? 50.34781 -5.86698 51.91076 1.000 12.28827 164 GLY B C 1
ATOM 4339 O O . GLY B 1 132 ? 50.06131 -4.67502 51.96662 1.000 13.18739 164 GLY B O 1
ATOM 4340 N N . ARG B 1 133 ? 50.06692 -6.71852 52.88896 1.000 12.90197 165 ARG B N 1
ATOM 4341 C CA . ARG B 1 133 ? 49.32575 -6.30073 54.06851 1.000 12.78749 165 ARG B CA 1
ATOM 4342 C C . ARG B 1 133 ? 49.99209 -6.82955 55.32726 1.000 13.65847 165 ARG B C 1
ATOM 4343 O O . ARG B 1 133 ? 50.42941 -7.98281 55.37889 1.000 15.32336 165 ARG B O 1
ATOM 4351 N N . MET B 1 134 ? 50.08054 -5.96652 56.33385 1.000 12.09333 166 MET B N 1
ATOM 4352 C CA . MET B 1 134 ? 50.71021 -6.33550 57.59539 1.000 13.92386 166 MET B CA 1
ATOM 4353 C C . MET B 1 134 ? 50.12169 -5.38911 58.62731 1.000 12.58270 166 MET B C 1
ATOM 4354 O O . MET B 1 134 ? 50.42780 -4.19561 58.59758 1.000 11.75830 166 MET B O 1
ATOM 4359 N N . ARG B 1 135 ? 49.25316 -5.91150 59.49770 1.000 13.13312 167 ARG B N 1
ATOM 4360 C CA . ARG B 1 135 ? 48.52573 -5.09360 60.46153 1.000 15.83718 167 ARG B CA 1
ATOM 4361 C C . ARG B 1 135 ? 47.79737 -3.96755 59.73302 1.000 14.65555 167 ARG B C 1
ATOM 4362 O O . ARG B 1 135 ? 47.00917 -4.24066 58.82287 1.000 14.22634 167 ARG B O 1
ATOM 4370 N N . SER B 1 136 ? 48.05954 -2.70990 60.10381 1.000 12.74716 168 SER B N 1
ATOM 4371 C CA . SER B 1 136 ? 47.42858 -1.56637 59.45271 1.000 10.80457 168 SER B CA 1
ATOM 4372 C C . SER B 1 136 ? 48.06408 -1.18297 58.12212 1.000 12.98717 168 SER B C 1
ATOM 4373 O O . SER B 1 136 ? 47.52678 -0.30988 57.43173 1.000 14.27513 168 SER B O 1
ATOM 4376 N N . GLN B 1 137 ? 49.20466 -1.76000 57.76745 1.000 11.59627 169 GLN B N 1
ATOM 4377 C CA . GLN B 1 137 ? 50.05208 -1.19493 56.73189 1.000 11.53690 169 GLN B CA 1
ATOM 4378 C C . GLN B 1 137 ? 49.78721 -1.82400 55.36767 1.000 12.09618 169 GLN B C 1
ATOM 4379 O O . GLN B 1 137 ? 49.45580 -3.00885 55.24595 1.000 10.40233 169 GLN B O 1
ATOM 4385 N N . TYR B 1 138 ? 49.92773 -0.99876 54.33597 1.000 9.35550 170 TYR B N 1
ATOM 4386 C CA . TYR B 1 138 ? 49.73043 -1.40557 52.94811 1.000 11.16666 170 TYR B CA 1
ATOM 4387 C C . TYR B 1 138 ? 51.08065 -1.25627 52.25265 1.000 10.42731 170 TYR B C 1
ATOM 4388 O O . TYR B 1 138 ? 51.53420 -0.13583 51.99558 1.000 11.74722 170 TYR B O 1
ATOM 4397 N N . TYR B 1 139 ? 51.72213 -2.38837 51.97354 1.000 10.10780 171 TYR B N 1
ATOM 4398 C CA . TYR B 1 139 ? 53.08604 -2.42987 51.46134 1.000 12.55276 171 TYR B CA 1
ATOM 4399 C C . TYR B 1 139 ? 53.11221 -2.28506 49.94486 1.000 11.68753 171 TYR B C 1
ATOM 4400 O O . TYR B 1 139 ? 52.29352 -2.88162 49.23837 1.000 12.49807 171 TYR B O 1
ATOM 4409 N N . GLN B 1 140 ? 54.08175 -1.51184 49.45077 1.000 11.08075 172 GLN B N 1
ATOM 4410 C CA . GLN B 1 140 ? 54.25442 -1.29985 48.02114 1.000 12.08838 172 GLN B CA 1
ATOM 4411 C C . GLN B 1 140 ? 54.66027 -2.59216 47.32862 1.000 12.92752 172 GLN B C 1
ATOM 4412 O O . GLN B 1 140 ? 55.63620 -3.23917 47.72642 1.000 13.86262 172 GLN B O 1
ATOM 4418 N N . THR B 1 141 ? 53.93012 -2.94903 46.26391 1.000 14.08572 173 THR B N 1
ATOM 4419 C CA . THR B 1 141 ? 54.26182 -4.11609 45.45537 1.000 11.85859 173 THR B CA 1
ATOM 4420 C C . THR B 1 141 ? 54.26108 -3.76928 43.96833 1.000 11.98157 173 THR B C 1
ATOM 4421 O O . THR B 1 141 ? 54.09882 -4.66307 43.12344 1.000 11.49784 173 THR B O 1
ATOM 4425 N N . ILE B 1 142 ? 54.42234 -2.48965 43.64192 1.000 10.40422 174 ILE B N 1
ATOM 4426 C CA . ILE B 1 142 ? 54.65405 -2.03319 42.27624 1.000 12.75983 174 ILE B CA 1
ATOM 4427 C C . ILE B 1 142 ? 56.05010 -1.43122 42.23581 1.000 12.40784 174 ILE B C 1
ATOM 4428 O O . ILE B 1 142 ? 56.41045 -0.63423 43.10724 1.000 11.22611 174 ILE B O 1
ATOM 4433 N N . TRP B 1 143 ? 56.85662 -1.86950 41.27368 1.000 13.24106 175 TRP B N 1
ATOM 4434 C CA . TRP B 1 143 ? 58.26234 -1.49398 41.22061 1.000 11.95557 175 TRP B CA 1
ATOM 4435 C C . TRP B 1 143 ? 58.69768 -1.42074 39.76758 1.000 14.08183 175 TRP B C 1
ATOM 4436 O O . TRP B 1 143 ? 58.14690 -2.10970 38.90804 1.000 13.74779 175 TRP B O 1
ATOM 4447 N N . ALA B 1 144 ? 59.70184 -0.59856 39.49881 1.000 13.25229 176 ALA B N 1
ATOM 4448 C CA . ALA B 1 144 ? 60.18281 -0.39126 38.14165 1.000 12.94324 176 ALA B CA 1
ATOM 4449 C C . ALA B 1 144 ? 61.46411 -1.18106 37.90784 1.000 14.94695 176 ALA B C 1
ATOM 4450 O O . ALA B 1 144 ? 62.37820 -1.16000 38.74229 1.000 16.86640 176 ALA B O 1
ATOM 4452 N N . ALA B 1 145 ? 61.53064 -1.87054 36.77482 1.000 12.10523 177 ALA B N 1
ATOM 4453 C CA . ALA B 1 145 ? 62.80623 -2.37783 36.29760 1.000 13.91035 177 ALA B CA 1
ATOM 4454 C C . ALA B 1 145 ? 63.69375 -1.21622 35.85086 1.000 14.73106 177 ALA B C 1
ATOM 4455 O O . ALA B 1 145 ? 63.26522 -0.05918 35.77454 1.000 15.83044 177 ALA B O 1
ATOM 4457 N N . ASP B 1 146 ? 64.95617 -1.53991 35.55453 1.000 14.87216 178 ASP B N 1
ATOM 4458 C CA . ASP B 1 146 ? 65.91558 -0.50599 35.17757 1.000 16.41968 178 ASP B CA 1
ATOM 4459 C C . ASP B 1 146 ? 65.50280 0.22902 33.90939 1.000 16.84867 178 ASP B C 1
ATOM 4460 O O . ASP B 1 146 ? 65.87228 1.39301 33.72817 1.0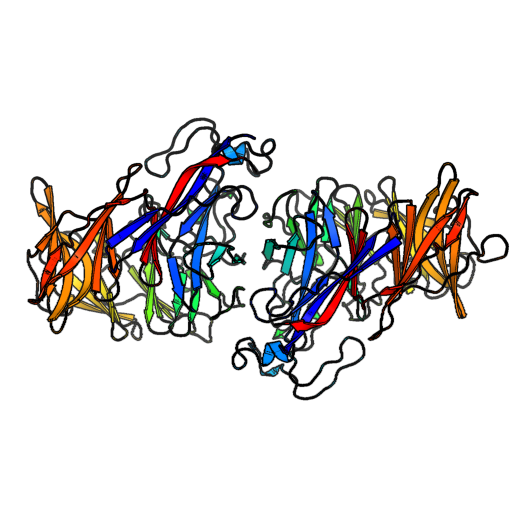00 22.47381 178 ASP B O 1
ATOM 4465 N N . ASN B 1 147 ? 64.74342 -0.42131 33.02072 1.000 16.47051 179 ASN B N 1
ATOM 4466 C CA . ASN B 1 147 ? 64.34382 0.24105 31.78399 1.000 18.08452 179 ASN B CA 1
ATOM 4467 C C . ASN B 1 147 ? 63.08526 1.08608 31.94595 1.000 18.70520 179 ASN B C 1
ATOM 4468 O O . ASN B 1 147 ? 62.61345 1.66596 30.95913 1.000 20.28931 179 ASN B O 1
ATOM 4473 N N . GLY B 1 148 ? 62.53574 1.17725 33.15668 1.000 14.39679 180 GLY B N 1
ATOM 4474 C CA . GLY B 1 148 ? 61.33740 1.95822 33.39554 1.000 16.64493 180 GLY B CA 1
ATOM 4475 C C . GLY B 1 148 ? 60.02636 1.20619 33.27116 1.000 14.57938 180 GLY B C 1
ATOM 4476 O O . GLY B 1 148 ? 58.97818 1.77031 33.61553 1.000 14.62488 180 GLY B O 1
ATOM 4477 N N . ASP B 1 149 ? 60.04698 -0.03480 32.78826 1.000 15.34990 181 ASP B N 1
ATOM 4478 C CA . ASP B 1 149 ? 58.85328 -0.86962 32.84401 1.000 13.64700 181 ASP B CA 1
ATOM 4479 C C . ASP B 1 149 ? 58.44050 -1.06280 34.30109 1.000 14.56007 181 ASP B C 1
ATOM 4480 O O . ASP B 1 149 ? 59.28156 -1.29283 35.17458 1.000 12.56816 181 ASP B O 1
ATOM 4485 N N . VAL B 1 150 ? 57.14517 -0.94713 34.57554 1.000 12.52608 182 VAL B N 1
ATOM 4486 C CA . VAL B 1 150 ? 56.63826 -1.04010 35.93890 1.000 10.02180 182 VAL B CA 1
ATOM 4487 C C . VAL B 1 150 ? 55.95847 -2.38858 36.08780 1.000 14.01145 182 VAL B C 1
ATOM 4488 O O . VAL B 1 150 ? 55.05369 -2.73369 35.31449 1.000 11.98649 182 VAL B O 1
ATOM 4492 N N . TYR B 1 151 ? 56.41472 -3.16552 37.06060 1.000 10.84513 183 TYR B N 1
ATOM 4493 C CA . TYR B 1 151 ? 55.82757 -4.46514 37.32821 1.000 11.46951 183 TYR B CA 1
ATOM 4494 C C . TYR B 1 151 ? 54.88063 -4.35962 38.51570 1.000 10.51417 183 TYR B C 1
ATOM 4495 O O . TYR B 1 151 ? 55.22922 -3.79931 39.56353 1.000 9.64015 183 TYR B O 1
ATOM 4504 N N . VAL B 1 152 ? 53.67413 -4.87217 38.33214 1.000 11.41246 184 VAL B N 1
ATOM 4505 C CA . VAL B 1 152 ? 52.58046 -4.72578 39.28327 1.000 11.33525 184 VAL B CA 1
ATOM 4506 C C . VAL B 1 152 ? 52.33047 -6.10765 39.87149 1.000 9.53768 184 VAL B C 1
ATOM 4507 O O . VAL B 1 152 ? 51.77448 -6.99404 39.20855 1.000 11.11129 184 VAL B O 1
ATOM 4511 N N . PHE B 1 153 ? 52.76575 -6.30824 41.11196 1.000 11.53281 185 PHE B N 1
ATOM 4512 C CA . PHE B 1 153 ? 52.66113 -7.59697 41.78334 1.000 10.29350 185 PHE B CA 1
ATOM 4513 C C . PHE B 1 153 ? 51.45022 -7.61664 42.70931 1.000 12.02083 185 PHE B C 1
ATOM 4514 O O . PHE B 1 153 ? 51.19026 -6.63833 43.42215 1.000 12.67219 185 PHE B O 1
ATOM 4522 N N . SER B 1 154 ? 50.74459 -8.75234 42.74879 1.000 11.22564 186 SER B N 1
ATOM 4523 C CA . SER B 1 154 ? 49.69708 -8.93875 43.75090 1.000 9.78156 186 SER B CA 1
ATOM 4524 C C . SER B 1 154 ? 49.90688 -10.26123 44.47428 1.000 9.21430 186 SER B C 1
ATOM 4525 O O . SER B 1 154 ? 50.00062 -11.31810 43.81808 1.000 12.84247 186 SER B O 1
ATOM 4528 N N . PRO B 1 155 ? 49.94560 -10.26024 45.80793 1.000 9.54541 187 PRO B N 1
ATOM 4529 C CA . PRO B 1 155 ? 49.95327 -11.51896 46.55776 1.000 9.46001 187 PRO B CA 1
ATOM 4530 C C . PRO B 1 155 ? 48.58707 -12.15071 46.72931 1.000 13.41733 187 PRO B C 1
ATOM 4531 O O . PRO B 1 155 ? 48.49621 -13.21639 47.34928 1.000 13.64488 187 PRO B O 1
ATOM 4535 N N . SER B 1 156 ? 47.53504 -11.53565 46.19741 1.000 11.89775 188 SER B N 1
ATOM 4536 C CA . SER B 1 156 ? 46.17794 -12.04334 46.36967 1.000 11.89457 188 SER B CA 1
ATOM 4537 C C . SER B 1 156 ? 45.84152 -12.20565 47.85355 1.000 13.69285 188 SER B C 1
ATOM 4538 O O . SER B 1 156 ? 45.31748 -13.23311 48.30552 1.000 12.20809 188 SER B O 1
ATOM 4541 N N . TYR B 1 157 ? 46.15487 -11.15922 48.62050 1.000 12.65786 189 TYR B N 1
ATOM 4542 C CA . TYR B 1 157 ? 45.84035 -11.15788 50.04845 1.000 14.25500 189 TYR B CA 1
ATOM 4543 C C . TYR B 1 157 ? 44.36584 -11.43510 50.30576 1.000 15.43716 189 TYR B C 1
ATOM 4544 O O . TYR B 1 157 ? 44.02284 -12.06969 51.30672 1.000 13.88356 189 TYR B O 1
ATOM 4553 N N . ALA B 1 158 ? 43.47831 -10.99058 49.41003 1.000 11.75006 190 ALA B N 1
ATOM 4554 C CA . ALA B 1 158 ? 42.03951 -11.16362 49.62046 1.000 10.54192 190 ALA B CA 1
ATOM 4555 C C . ALA B 1 158 ? 41.63128 -12.63062 49.72751 1.000 11.32368 190 ALA B C 1
ATOM 4556 O O . ALA B 1 158 ? 40.50823 -12.91122 50.15818 1.000 14.05290 190 ALA B O 1
ATOM 4558 N N . LYS B 1 159 ? 42.51707 -13.56336 49.36924 1.000 15.44085 191 LYS B N 1
ATOM 4559 C CA . LYS B 1 159 ? 42.22019 -14.97924 49.51876 1.000 14.46279 191 LYS B CA 1
ATOM 4560 C C . LYS B 1 159 ? 41.88402 -15.36746 50.95365 1.000 16.54188 191 LYS B C 1
ATOM 4561 O O . LYS B 1 159 ? 41.23486 -16.39731 51.15674 1.000 18.52433 191 LYS B O 1
ATOM 4567 N N . ILE B 1 160 ? 42.28532 -14.57417 51.94866 1.000 16.18222 192 ILE B N 1
ATOM 4568 C CA . ILE B 1 160 ? 42.02539 -14.92577 53.34137 1.000 15.45204 192 ILE B CA 1
ATOM 4569 C C . ILE B 1 160 ? 40.79339 -14.21544 53.89928 1.000 17.51246 192 ILE B C 1
ATOM 4570 O O . ILE B 1 160 ? 40.52379 -14.32000 55.09670 1.000 17.54086 192 ILE B O 1
ATOM 4575 N N . MET B 1 161 ? 40.05123 -13.47641 53.07030 1.000 15.18382 193 MET B N 1
ATOM 4576 C CA . MET B 1 161 ? 38.80174 -12.88695 53.54394 1.000 16.11711 193 MET B CA 1
ATOM 4577 C C . MET B 1 161 ? 37.84597 -13.97194 54.03469 1.000 16.17263 193 MET B C 1
ATOM 4578 O O . MET B 1 161 ? 37.78005 -15.06656 53.47438 1.000 18.90080 193 MET B O 1
ATOM 4583 N N . ASP B 1 162 ? 37.07049 -13.64602 55.07179 1.000 19.22001 194 ASP B N 1
ATOM 4584 C CA . ASP B 1 162 ? 36.16241 -14.63668 55.64490 1.000 20.67595 194 ASP B CA 1
ATOM 4585 C C . ASP B 1 162 ? 34.99340 -14.92630 54.71341 1.000 19.12452 194 ASP B C 1
ATOM 4586 O O . ASP B 1 162 ? 34.68641 -16.08979 54.43795 1.000 22.24158 194 ASP B O 1
ATOM 4591 N N . ALA B 1 163 ? 34.32790 -13.88491 54.21431 1.000 18.64516 195 ALA B N 1
ATOM 4592 C CA . ALA B 1 163 ? 33.18950 -14.09117 53.32693 1.000 19.53908 195 ALA B CA 1
ATOM 4593 C C . ALA B 1 163 ? 33.66769 -14.52054 51.94719 1.000 19.44443 195 ALA B C 1
ATOM 4594 O O . ALA B 1 163 ? 34.55906 -13.89429 51.36549 1.000 19.52380 195 ALA B O 1
ATOM 4596 N N . ASP B 1 164 ? 33.06357 -15.58858 51.42197 1.000 19.49584 196 ASP B N 1
ATOM 4597 C CA . ASP B 1 164 ? 33.50413 -16.15668 50.15077 1.000 21.64446 196 ASP B CA 1
ATOM 4598 C C . ASP B 1 164 ? 33.48095 -15.12919 49.02487 1.000 19.90647 196 ASP B C 1
ATOM 4599 O O . ASP B 1 164 ? 34.39844 -15.09005 48.19920 1.000 17.61365 196 ASP B O 1
ATOM 4604 N N . VAL B 1 165 ? 32.44082 -14.29252 48.96305 1.000 18.38176 197 VAL B N 1
ATOM 4605 C CA . VAL B 1 165 ? 32.36920 -13.32495 47.86991 1.000 18.60578 197 VAL B CA 1
ATOM 4606 C C . VAL B 1 165 ? 33.45953 -12.26137 47.96527 1.000 18.83475 197 VAL B C 1
ATOM 4607 O O . VAL B 1 165 ? 33.71178 -11.56354 46.98073 1.000 17.35201 197 VAL B O 1
ATOM 4611 N N . GLN B 1 166 ? 34.11362 -12.10376 49.11932 1.000 14.25275 198 GLN B N 1
ATOM 4612 C CA . GLN B 1 166 ? 35.19220 -11.13408 49.24053 1.000 15.18315 198 GLN B CA 1
ATOM 4613 C C . GLN B 1 166 ? 36.57372 -11.74303 49.03779 1.000 13.86925 198 GLN B C 1
ATOM 4614 O O . GLN B 1 166 ? 37.55691 -10.99429 48.97896 1.000 13.55675 198 GLN B O 1
ATOM 4620 N N . LYS B 1 167 ? 36.67182 -13.06631 48.91910 1.000 13.90813 199 LYS B N 1
ATOM 4621 C CA . LYS B 1 167 ? 37.91622 -13.70466 48.51064 1.000 12.54406 199 LYS B CA 1
ATOM 4622 C C . LYS B 1 167 ? 38.16137 -13.48168 47.02527 1.000 12.17938 199 LYS B C 1
ATOM 4623 O O . LYS B 1 167 ? 37.23588 -13.54222 46.22339 1.000 15.57301 199 LYS B O 1
ATOM 4629 N N . THR B 1 168 ? 39.42136 -13.26846 46.65024 1.000 13.79903 200 THR B N 1
ATOM 4630 C CA . THR B 1 168 ? 39.76071 -13.36145 45.23668 1.000 12.83449 200 THR B CA 1
ATOM 4631 C C . THR B 1 168 ? 39.95724 -14.82310 44.85989 1.000 13.05201 200 THR B C 1
ATOM 4632 O O . THR B 1 168 ? 40.36986 -15.64713 45.68074 1.000 16.24878 200 THR B O 1
ATOM 4636 N N . ASN B 1 169 ? 39.62051 -15.14992 43.61323 1.000 13.90731 201 ASN B N 1
ATOM 4637 C CA . ASN B 1 169 ? 39.91862 -16.46017 43.05485 1.000 17.23718 201 ASN B CA 1
ATOM 4638 C C . ASN B 1 169 ? 41.09334 -16.41475 42.09504 1.000 18.00222 201 ASN B C 1
ATOM 4639 O O . ASN B 1 169 ? 41.33807 -17.38927 41.37495 1.000 17.08430 201 ASN B O 1
ATOM 4644 N N . LEU B 1 170 ? 41.80193 -15.29708 42.04929 1.000 12.75887 202 LEU B N 1
ATOM 4645 C CA . LEU B 1 170 ? 42.97687 -15.09827 41.22166 1.000 13.66782 202 LEU B CA 1
ATOM 4646 C C . LEU B 1 170 ? 44.23158 -15.49023 41.98973 1.000 13.67067 202 LEU B C 1
ATOM 4647 O O . LEU B 1 170 ? 44.37188 -15.14723 43.16498 1.000 14.29274 202 LEU B O 1
ATOM 4652 N N . PRO B 1 171 ? 45.14952 -16.21288 41.36030 1.000 14.20565 203 PRO B N 1
ATOM 4653 C CA . PRO B 1 171 ? 46.42353 -16.50653 42.01960 1.000 13.18826 203 PRO B CA 1
ATOM 4654 C C . PRO B 1 171 ? 47.28244 -15.25797 42.13396 1.000 13.89167 203 PRO B C 1
ATOM 4655 O O . PRO B 1 171 ? 47.14053 -14.30228 41.37003 1.000 13.63299 203 PRO B O 1
ATOM 4659 N N . ALA B 1 172 ? 48.18355 -15.26797 43.11658 1.000 13.96404 204 ALA B N 1
ATOM 4660 C CA . ALA B 1 172 ? 49.23052 -14.25365 43.14392 1.000 13.01123 204 ALA B CA 1
ATOM 4661 C C . ALA B 1 172 ? 49.91394 -14.18175 41.78440 1.000 11.22127 204 ALA B C 1
ATOM 4662 O O . ALA B 1 172 ? 50.19896 -15.20996 41.16464 1.000 14.11800 204 ALA B O 1
ATOM 4664 N N . GLY B 1 173 ? 50.16022 -12.96545 41.30893 1.000 11.85272 205 GLY B N 1
ATOM 4665 C CA . GLY B 1 173 ? 50.71326 -12.83056 39.97202 1.000 10.76996 205 GLY B CA 1
ATOM 4666 C C . GLY B 1 173 ? 51.21319 -11.42665 39.70654 1.000 9.26014 205 GLY B C 1
ATOM 4667 O O . GLY B 1 173 ? 51.21825 -10.55952 40.58545 1.000 12.56311 205 GLY B O 1
ATOM 4668 N N . VAL B 1 174 ? 51.65752 -11.22006 38.46872 1.000 10.35788 206 VAL B N 1
ATOM 4669 C CA . VAL B 1 174 ? 52.31769 -9.98330 38.06810 1.000 10.08703 206 VAL B CA 1
ATOM 4670 C C . VAL B 1 174 ? 51.80725 -9.57455 36.70226 1.000 11.17139 206 VAL B C 1
ATOM 4671 O O . VAL B 1 174 ? 51.64545 -10.42527 35.82111 1.000 13.39831 206 VAL B O 1
ATOM 4675 N N . VAL B 1 175 ? 51.61151 -8.26621 36.51276 1.000 10.37474 207 VAL B N 1
ATOM 4676 C CA . VAL B 1 175 ? 51.35809 -7.66483 35.20584 1.000 11.63995 207 VAL B CA 1
ATOM 4677 C C . VAL B 1 175 ? 52.33938 -6.50934 35.01250 1.000 12.69281 207 VAL B C 1
ATOM 4678 O O . VAL B 1 175 ? 53.14462 -6.20506 35.89637 1.000 11.04508 207 VAL B O 1
ATOM 4682 N N . ARG B 1 176 ? 52.29043 -5.88035 33.83598 1.000 10.57448 208 ARG B N 1
ATOM 4683 C CA . ARG B 1 176 ? 53.32955 -4.92462 33.45769 1.000 10.66470 208 ARG B CA 1
ATOM 4684 C C . ARG B 1 176 ? 52.74449 -3.69753 32.77023 1.000 12.38181 208 ARG B C 1
ATOM 4685 O O . ARG B 1 176 ? 51.78376 -3.80596 32.00022 1.000 12.13237 208 ARG B O 1
ATOM 4693 N N . ILE B 1 177 ? 53.33400 -2.53816 33.07240 1.000 12.72411 209 ILE B N 1
ATOM 4694 C CA . ILE B 1 177 ? 53.09455 -1.28042 32.36390 1.000 11.02149 209 ILE B CA 1
ATOM 4695 C C . ILE B 1 177 ? 54.42473 -0.86021 31.74406 1.000 13.05202 209 ILE B C 1
ATOM 4696 O O . ILE B 1 177 ? 55.39135 -0.59197 32.46860 1.000 11.58816 209 ILE B O 1
ATOM 4701 N N . LYS B 1 178 ? 54.48629 -0.81447 30.41763 1.000 12.87089 210 LYS B N 1
ATOM 4702 C CA . LYS B 1 178 ? 55.73631 -0.44879 29.75943 1.000 10.30596 210 LYS B CA 1
ATOM 4703 C C . LYS B 1 178 ? 56.09423 1.00959 30.03019 1.000 10.39476 210 LYS B C 1
ATOM 4704 O O . LYS B 1 178 ? 55.22844 1.84927 30.25457 1.000 10.26125 210 LYS B O 1
ATOM 4710 N N . ALA B 1 179 ? 57.39750 1.29600 30.02089 1.000 11.35585 211 ALA B N 1
ATOM 4711 C CA . ALA B 1 179 ? 57.88767 2.61701 30.38148 1.000 15.00909 211 ALA B CA 1
ATOM 4712 C C . ALA B 1 179 ? 57.20397 3.70254 29.56301 1.000 15.36480 211 ALA B C 1
ATOM 4713 O O . ALA B 1 179 ? 57.26623 3.70331 28.33401 1.000 16.22848 211 ALA B O 1
ATOM 4715 N N . GLY B 1 180 ? 56.52166 4.61685 30.24955 1.000 13.43640 212 GLY B N 1
ATOM 4716 C CA . GLY B 1 180 ? 55.82458 5.70061 29.58985 1.000 13.93125 212 GLY B CA 1
ATOM 4717 C C . GLY B 1 180 ? 54.37505 5.42264 29.24621 1.000 15.21490 212 GLY B C 1
ATOM 4718 O O . GLY B 1 180 ? 53.63548 6.36815 28.95381 1.000 13.92306 212 GLY B O 1
ATOM 4719 N N . ALA B 1 181 ? 53.94660 4.16143 29.27953 1.000 11.81761 213 ALA B N 1
ATOM 4720 C CA . ALA B 1 181 ? 52.57127 3.81160 28.95957 1.000 12.81021 213 ALA B CA 1
ATOM 4721 C C . ALA B 1 181 ? 51.66454 4.02107 30.16955 1.000 12.71991 213 ALA B C 1
ATOM 4722 O O . ALA B 1 181 ? 52.12168 4.08464 31.31472 1.000 14.24523 213 ALA B O 1
ATOM 4724 N N . THR B 1 182 ? 50.36055 4.13265 29.90583 1.000 12.21207 214 THR B N 1
ATOM 4725 C CA . THR B 1 182 ? 49.34084 4.09321 30.94971 1.000 15.01113 214 THR B CA 1
ATOM 4726 C C . THR B 1 182 ? 48.25111 3.08593 30.59711 1.000 16.57823 214 THR B C 1
ATOM 4727 O O . THR B 1 182 ? 47.06832 3.29168 30.89665 1.000 15.56077 214 THR B O 1
ATOM 4731 N N . ASP B 1 183 ? 48.64046 2.00867 29.91874 1.000 13.81966 215 ASP B N 1
ATOM 4732 C CA . ASP B 1 183 ? 47.83104 0.81533 29.70247 1.000 13.07386 215 ASP B CA 1
ATOM 4733 C C . ASP B 1 183 ? 48.69343 -0.36446 30.11873 1.000 10.25578 215 ASP B C 1
ATOM 4734 O O . ASP B 1 183 ? 49.91926 -0.27805 30.08234 1.000 13.42249 215 ASP B O 1
ATOM 4739 N N . PHE B 1 184 ? 48.06604 -1.45541 30.53834 1.000 11.81678 216 PHE B N 1
ATOM 4740 C CA . PHE B 1 184 ? 48.83556 -2.68137 30.69448 1.000 11.65135 216 PHE B CA 1
ATOM 4741 C C . PHE B 1 184 ? 49.17817 -3.23036 29.31568 1.000 12.05650 216 PHE B C 1
ATOM 4742 O O . PHE B 1 184 ? 48.49610 -2.94500 28.33174 1.000 13.09562 216 PHE B O 1
ATOM 4750 N N . ASP B 1 185 ? 50.26160 -4.00731 29.23939 1.000 10.66742 217 ASP B N 1
ATOM 4751 C CA . ASP B 1 185 ? 50.49564 -4.74779 28.00486 1.000 12.78377 217 ASP B CA 1
ATOM 4752 C C . ASP B 1 185 ? 49.89965 -6.14303 28.16062 1.000 11.84685 217 ASP B C 1
ATOM 4753 O O . ASP B 1 185 ? 48.92357 -6.30896 28.89681 1.000 12.93367 217 ASP B O 1
ATOM 4758 N N . SER B 1 186 ? 50.44198 -7.14488 27.47207 1.000 14.08803 218 SER B N 1
ATOM 4759 C CA A SER B 1 186 ? 49.88393 -8.48435 27.57139 0.576 14.41447 218 SER B CA 1
ATOM 4760 C CA B SER B 1 186 ? 49.91560 -8.50107 27.53613 0.424 14.40437 218 SER B CA 1
ATOM 4761 C C . SER B 1 186 ? 50.63539 -9.36659 28.55457 1.000 12.63156 218 SER B C 1
ATOM 4762 O O . SER B 1 186 ? 50.19804 -10.49515 28.80002 1.000 15.53364 218 SER B O 1
ATOM 4767 N N . TYR B 1 187 ? 51.73555 -8.87514 29.12706 1.000 12.44541 219 TYR B N 1
ATOM 4768 C CA . TYR B 1 187 ? 52.51842 -9.66815 30.06654 1.000 14.79574 219 TYR B CA 1
ATOM 4769 C C . TYR B 1 187 ? 51.66126 -10.14038 31.23459 1.000 13.88753 219 TYR B C 1
ATOM 4770 O O . TYR B 1 187 ? 50.83753 -9.39393 31.77532 1.000 12.16771 219 TYR B O 1
ATOM 4779 N N . TYR B 1 188 ? 51.84925 -11.40063 31.61254 1.000 12.92431 220 TYR B N 1
ATOM 4780 C CA . TYR B 1 188 ? 51.21964 -11.91544 32.82028 1.000 12.51349 220 TYR B CA 1
ATOM 4781 C C . TYR B 1 188 ? 52.02915 -13.09865 33.32444 1.000 13.01893 220 TYR B C 1
ATOM 4782 O O . TYR B 1 188 ? 52.38728 -13.98695 32.54501 1.000 15.58967 220 TYR B O 1
ATOM 4791 N N . CYS B 1 189 ? 52.30865 -13.11726 34.62487 1.000 12.89106 221 CYS B N 1
ATOM 4792 C CA . CYS B 1 189 ? 52.98730 -14.25278 35.23614 1.000 14.16333 221 CYS B CA 1
ATOM 4793 C C . CYS B 1 189 ? 52.18781 -14.72138 36.43704 1.000 13.57930 221 CYS B C 1
ATOM 4794 O O . CYS B 1 189 ? 51.92157 -13.94166 37.35520 1.000 12.47911 221 CYS B O 1
ATOM 4797 N N . ASN B 1 190 ? 51.81357 -15.99312 36.43419 1.000 14.28327 222 ASN B N 1
ATOM 4798 C CA . ASN B 1 190 ? 51.19522 -16.61525 37.59801 1.000 16.94634 222 ASN B CA 1
ATOM 4799 C C . ASN B 1 190 ? 52.29623 -17.03841 38.56870 1.000 15.33367 222 ASN B C 1
ATOM 4800 O O . ASN B 1 190 ? 53.01099 -18.01641 38.31814 1.000 14.57096 222 ASN B O 1
ATOM 4805 N N . LEU B 1 191 ? 52.41496 -16.32324 39.69122 1.000 12.56661 223 LEU B N 1
ATOM 4806 C CA . LEU B 1 191 ? 53.49111 -16.60063 40.63905 1.000 13.32646 223 LEU B CA 1
ATOM 4807 C C . LEU B 1 191 ? 53.26953 -17.90843 41.39254 1.000 15.23654 223 LEU B C 1
ATOM 4808 O O . LEU B 1 191 ? 54.23628 -18.62036 41.69760 1.000 15.18080 223 LEU B O 1
ATOM 4813 N N . GLU B 1 192 ? 52.01790 -18.23128 41.72187 1.000 14.78943 224 GLU B N 1
ATOM 4814 C CA . GLU B 1 192 ? 51.75618 -19.45060 42.48300 1.000 14.60608 224 GLU B CA 1
ATOM 4815 C C . GLU B 1 192 ? 52.15148 -20.69840 41.70690 1.000 18.00705 224 GLU B C 1
ATOM 4816 O O . GLU B 1 192 ? 52.52673 -21.70785 42.31322 1.000 19.61110 224 GLU B O 1
ATOM 4822 N N . GLU B 1 193 ? 52.06975 -20.66128 40.37409 1.000 15.61377 225 GLU B N 1
ATOM 4823 C CA . GLU B 1 193 ? 52.54195 -21.80151 39.59792 1.000 18.84577 225 GLU B CA 1
ATOM 4824 C C . GLU B 1 193 ? 54.04761 -21.97734 39.72258 1.000 18.23120 225 GLU B C 1
ATOM 4825 O O . GLU B 1 193 ? 54.55078 -23.09543 39.57426 1.000 20.85047 225 GLU B O 1
ATOM 4831 N N . LEU B 1 194 ? 54.77399 -20.89966 40.01049 1.000 18.23821 226 LEU B N 1
ATOM 4832 C CA . LEU B 1 194 ? 56.22438 -20.95932 40.09411 1.000 17.13491 226 LEU B CA 1
ATOM 4833 C C . LEU B 1 194 ? 56.72307 -21.18433 41.50933 1.000 16.50399 226 LEU B C 1
ATOM 4834 O O . LEU B 1 194 ? 57.87175 -21.60208 41.68667 1.000 21.06760 226 LEU B O 1
ATOM 4839 N N . SER B 1 195 ? 55.88848 -20.91660 42.51372 1.000 19.21598 227 SER B N 1
ATOM 4840 C CA . SER B 1 195 ? 56.31840 -20.89046 43.90483 1.000 15.46851 227 SER B CA 1
ATOM 4841 C C . SER B 1 195 ? 55.83928 -22.10394 44.68492 1.000 20.71651 227 SER B C 1
ATOM 4842 O O . SER B 1 195 ? 56.03265 -22.16157 45.90271 1.000 23.17742 227 SER B O 1
ATOM 4845 N N . GLY B 1 196 ? 55.21068 -23.06453 44.02263 1.000 22.32755 228 GLY B N 1
ATOM 4846 C CA . GLY B 1 196 ? 54.59202 -24.16289 44.73806 1.000 23.37352 228 GLY B CA 1
ATOM 4847 C C . GLY B 1 196 ? 53.39068 -23.74376 45.55791 1.000 24.17633 228 GLY B C 1
ATOM 4848 O O . GLY B 1 196 ? 53.18954 -24.26214 46.66276 1.000 24.79305 228 GLY B O 1
ATOM 4849 N N . GLY B 1 197 ? 52.60451 -22.79544 45.05853 1.000 20.57394 229 GLY B N 1
ATOM 4850 C CA . GLY B 1 197 ? 51.38032 -22.37993 45.71368 1.000 19.80956 229 GLY B CA 1
ATOM 4851 C C . GLY B 1 197 ? 51.52363 -21.32656 46.79439 1.000 20.40433 229 GLY B C 1
ATOM 4852 O O . GLY B 1 197 ? 50.52941 -21.01504 47.45947 1.000 25.09897 229 GLY B O 1
ATOM 4853 N N . LYS B 1 198 ? 52.71041 -20.76475 46.98820 1.000 17.63424 230 LYS B N 1
ATOM 4854 C CA . LYS B 1 198 ? 52.96199 -19.80651 48.05523 1.000 20.01356 230 LYS B CA 1
ATOM 4855 C C . LYS B 1 198 ? 52.86015 -18.37326 47.54912 1.000 17.41627 230 LYS B C 1
ATOM 4856 O O . LYS B 1 198 ? 53.19049 -18.07269 46.39801 1.000 18.91150 230 LYS B O 1
ATOM 4862 N N . SER B 1 199 ? 52.39991 -17.48493 48.42755 1.000 16.92142 231 SER B N 1
ATOM 4863 C CA . SER B 1 199 ? 52.34593 -16.07291 48.11447 1.000 16.80642 231 SER B CA 1
ATOM 4864 C C . SER B 1 199 ? 53.42551 -15.33034 48.90371 1.000 14.34501 231 SER B C 1
ATOM 4865 O O . SER B 1 199 ? 54.38526 -15.94266 49.39530 1.000 16.35455 231 SER B O 1
ATOM 4868 N N . PHE B 1 200 ? 53.26390 -14.01415 49.04132 1.000 13.82751 232 PHE B N 1
ATOM 4869 C CA . PHE B 1 200 ? 54.34882 -13.20344 49.56617 1.000 14.51734 232 PHE B CA 1
ATOM 4870 C C . PHE B 1 200 ? 53.79852 -12.04109 50.37316 1.000 15.77559 232 PHE B C 1
ATOM 4871 O O . PHE B 1 200 ? 52.65090 -11.61712 50.20690 1.000 10.86979 232 PHE B O 1
ATOM 4879 N N . LEU B 1 201 ? 54.64760 -11.53609 51.26528 1.000 13.87161 233 LEU B N 1
ATOM 4880 C CA . LEU B 1 201 ? 54.28356 -10.40915 52.11261 1.000 14.78048 233 LEU B CA 1
ATOM 4881 C C . LEU B 1 201 ? 54.51629 -9.07451 51.41533 1.000 13.59107 233 LEU B C 1
ATOM 4882 O O . LEU B 1 201 ? 53.69882 -8.15623 51.53890 1.000 14.26239 233 LEU B O 1
ATOM 4887 N N . ARG B 1 202 ? 55.65344 -8.93445 50.73820 1.000 12.65722 234 ARG B N 1
ATOM 4888 C CA . ARG B 1 202 ? 56.03406 -7.70341 50.06108 1.000 12.10381 234 ARG B CA 1
ATOM 4889 C C . ARG B 1 202 ? 57.18185 -8.03507 49.11496 1.000 13.46441 234 ARG B C 1
ATOM 4890 O O . ARG B 1 202 ? 57.70286 -9.15406 49.10501 1.000 13.17699 234 ARG B O 1
ATOM 4898 N N . CYS B 1 203 ? 57.56808 -7.05145 48.31300 1.000 12.24325 235 CYS B N 1
ATOM 4899 C CA . CYS B 1 203 ? 58.65080 -7.25237 47.36157 1.000 13.10707 235 CYS B CA 1
ATOM 4900 C C . CYS B 1 203 ? 59.34351 -5.92724 47.11047 1.000 14.25692 235 CYS B C 1
ATOM 4901 O O . CYS B 1 203 ? 58.86689 -4.86486 47.51436 1.000 13.17037 235 CYS B O 1
ATOM 4904 N N . TRP B 1 204 ? 60.47454 -6.01114 46.41134 1.000 11.40876 236 TRP B N 1
ATOM 4905 C CA . TRP B 1 204 ? 61.27438 -4.85065 46.06223 1.000 11.68099 236 TRP B CA 1
ATOM 4906 C C . TRP B 1 204 ? 61.98731 -5.10162 44.74270 1.000 13.72832 236 TRP B C 1
ATOM 4907 O O . TRP B 1 204 ? 62.07608 -6.23228 44.25334 1.000 12.78849 236 TRP B O 1
ATOM 4918 N N . HIS B 1 205 ? 62.53824 -4.03264 44.19487 1.000 15.34023 237 HIS B N 1
ATOM 4919 C CA . HIS B 1 205 ? 63.39009 -4.13391 43.02319 1.000 14.92822 237 HIS B CA 1
ATOM 4920 C C . HIS B 1 205 ? 64.84444 -4.27195 43.46274 1.000 15.66897 237 HIS B C 1
ATOM 4921 O O . HIS B 1 205 ? 65.29619 -3.54959 44.35644 1.000 16.55055 237 HIS B O 1
ATOM 4928 N N . ILE B 1 206 ? 65.56350 -5.21671 42.85563 1.000 15.80611 238 ILE B N 1
ATOM 4929 C CA . ILE B 1 206 ? 66.99395 -5.38938 43.11956 1.000 16.00938 238 ILE B CA 1
ATOM 4930 C C . ILE B 1 206 ? 67.79226 -4.61532 42.08161 1.000 16.81206 238 ILE B C 1
ATOM 4931 O O . ILE B 1 206 ? 68.48026 -3.63734 42.39974 1.000 18.68732 238 ILE B O 1
ATOM 4936 N N . THR B 1 207 ? 67.72457 -5.07695 40.83639 1.000 14.18881 239 THR B N 1
ATOM 4937 C CA . THR B 1 207 ? 68.50306 -4.52844 39.73894 1.000 17.23307 239 THR B CA 1
ATOM 4938 C C . THR B 1 207 ? 67.95035 -5.14721 38.46518 1.000 15.38919 239 THR B C 1
ATOM 4939 O O . THR B 1 207 ? 67.31249 -6.20043 38.50910 1.000 15.61232 239 THR B O 1
ATOM 4943 N N . GLY B 1 208 ? 68.19427 -4.48093 37.33829 1.000 18.82862 240 GLY B N 1
ATOM 4944 C CA . GLY B 1 208 ? 67.73486 -5.00871 36.06132 1.000 16.97307 240 GLY B CA 1
ATOM 4945 C C . GLY B 1 208 ? 66.25150 -5.32564 36.10924 1.000 14.23093 240 GLY B C 1
ATOM 4946 O O . GLY B 1 208 ? 65.43971 -4.50113 36.54559 1.000 14.93871 240 GLY B O 1
ATOM 4947 N N . ASP B 1 209 ? 65.89441 -6.53808 35.67820 1.000 14.85110 241 ASP B N 1
ATOM 4948 C CA . ASP B 1 209 ? 64.53472 -7.05229 35.80833 1.000 14.00851 241 ASP B CA 1
ATOM 4949 C C . ASP B 1 209 ? 64.41281 -8.05453 36.94459 1.000 13.80670 241 ASP B C 1
ATOM 4950 O O . ASP B 1 209 ? 63.53931 -8.92994 36.90475 1.000 12.72482 241 ASP B O 1
ATOM 4955 N N . TYR B 1 210 ? 65.27347 -7.93457 37.95929 1.000 16.34673 242 TYR B N 1
ATOM 4956 C CA . TYR B 1 210 ? 65.28362 -8.81866 39.11733 1.000 15.50030 242 TYR B CA 1
ATOM 4957 C C . TYR B 1 210 ? 64.58078 -8.15417 40.28898 1.000 13.25588 242 TYR B C 1
ATOM 4958 O O . TYR B 1 210 ? 64.89518 -7.00651 40.63779 1.000 13.45256 242 TYR B O 1
ATOM 4967 N N . PHE B 1 211 ? 63.66374 -8.89805 40.90828 1.000 13.91419 243 PHE B N 1
ATOM 4968 C CA . PHE B 1 211 ? 62.89145 -8.44943 42.05476 1.000 13.91789 243 PHE B CA 1
ATOM 4969 C C . PHE B 1 211 ? 63.04959 -9.44875 43.18711 1.000 13.37672 243 PHE B C 1
ATOM 4970 O O . PHE B 1 211 ? 63.23802 -10.64492 42.96046 1.000 13.83508 243 PHE B O 1
ATOM 4978 N N . LEU B 1 212 ? 62.99883 -8.93342 44.40555 1.000 12.96467 244 LEU B N 1
ATOM 4979 C CA . LEU B 1 212 ? 63.11760 -9.73939 45.61318 1.000 12.11128 244 LEU B CA 1
ATOM 4980 C C . LEU B 1 212 ? 61.74541 -9.84417 46.25775 1.000 11.78607 244 LEU B C 1
ATOM 4981 O O . LEU B 1 212 ? 61.13058 -8.82160 46.55927 1.000 12.94882 244 LEU B O 1
ATOM 4986 N N . LEU B 1 213 ? 61.26638 -11.06640 46.46939 1.000 11.64853 245 LEU B N 1
ATOM 4987 C CA . LEU B 1 213 ? 59.98389 -11.29489 47.11860 1.000 13.34421 245 LEU B CA 1
ATOM 4988 C C . LEU B 1 213 ? 60.20466 -11.91504 48.48928 1.000 13.65444 245 LEU B C 1
ATOM 4989 O O . LEU B 1 213 ? 60.92461 -12.91137 48.61487 1.000 14.17554 245 LEU B O 1
ATOM 4994 N N . GLN B 1 214 ? 59.57974 -11.34014 49.51240 1.000 15.63143 246 GLN B N 1
ATOM 4995 C CA . GLN B 1 214 ? 59.60562 -11.94186 50.84391 1.000 13.92280 246 GLN B CA 1
ATOM 4996 C C . GLN B 1 214 ? 58.41608 -12.89387 50.90973 1.000 15.74595 246 GLN B C 1
ATOM 4997 O O . GLN B 1 214 ? 57.26287 -12.46823 51.04956 1.000 14.96439 246 GLN B O 1
ATOM 5003 N N . MET B 1 215 ? 58.70351 -14.18658 50.78050 1.000 11.21119 247 MET B N 1
ATOM 5004 C CA . MET B 1 215 ? 57.69246 -15.21132 50.56944 1.000 15.30309 247 MET B CA 1
ATOM 5005 C C . MET B 1 215 ? 57.13672 -15.72282 51.88750 1.000 15.89321 247 MET B C 1
ATOM 5006 O O . MET B 1 215 ? 57.85287 -15.83635 52.88498 1.000 17.83819 247 MET B O 1
ATOM 5011 N N . TYR B 1 216 ? 55.84867 -16.04620 51.86987 1.000 16.43385 248 TYR B N 1
ATOM 5012 C CA . TYR B 1 216 ? 55.23567 -16.77408 52.96947 1.000 14.58575 248 TYR B CA 1
ATOM 5013 C C . TYR B 1 216 ? 55.67065 -18.23549 52.94475 1.000 18.49494 248 TYR B C 1
ATOM 5014 O O . TYR B 1 216 ? 55.64987 -18.88273 51.89170 1.000 16.27343 248 TYR B O 1
ATOM 5023 N N . THR B 1 217 ? 56.08677 -18.75284 54.10362 1.000 18.61536 249 THR B N 1
ATOM 5024 C CA . THR B 1 217 ? 56.36191 -20.18149 54.22799 1.000 24.80581 249 THR B CA 1
ATOM 5025 C C . THR B 1 217 ? 55.09856 -20.96416 54.54308 1.000 25.58575 249 THR B C 1
ATOM 5026 O O . THR B 1 217 ? 54.93354 -22.09510 54.07253 1.000 31.28221 249 THR B O 1
ATOM 5030 N N . GLY B 1 218 ? 54.20448 -20.38064 55.32445 1.000 26.50382 250 GLY B N 1
ATOM 5031 C CA . GLY B 1 218 ? 52.87765 -20.91254 55.55726 1.000 29.43788 250 GLY B CA 1
ATOM 5032 C C . GLY B 1 218 ? 51.83949 -20.19483 54.72312 1.000 27.36837 250 GLY B C 1
ATOM 5033 O O . GLY B 1 218 ? 52.07423 -19.85308 53.55839 1.000 28.17410 250 GLY B O 1
ATOM 5034 N N . GLU B 1 219 ? 50.68037 -19.95797 55.32097 1.000 27.52264 251 GLU B N 1
ATOM 5035 C CA . GLU B 1 219 ? 49.60088 -19.27034 54.63291 1.000 27.71527 251 GLU B CA 1
ATOM 5036 C C . GLU B 1 219 ? 49.72093 -17.76610 54.83442 1.000 24.00530 251 GLU B C 1
ATOM 5037 O O . GLU B 1 219 ? 50.29008 -17.30069 55.82208 1.000 22.52625 251 GLU B O 1
ATOM 5043 N N . ILE B 1 220 ? 49.19150 -17.00995 53.86686 1.000 20.17991 252 ILE B N 1
ATOM 5044 C CA . ILE B 1 220 ? 49.00570 -15.57307 54.04434 1.000 20.33649 252 ILE B CA 1
ATOM 5045 C C . ILE B 1 220 ? 48.24585 -15.31652 55.33320 1.000 19.41802 252 ILE B C 1
ATOM 5046 O O . ILE B 1 220 ? 47.31841 -16.05475 55.67714 1.000 21.14579 252 ILE B O 1
ATOM 5051 N N . ASN B 1 221 ? 48.61722 -14.25172 56.04528 1.000 19.98851 253 ASN B N 1
ATOM 5052 C CA . ASN B 1 221 ? 47.88639 -13.87569 57.24674 1.000 18.46258 253 ASN B CA 1
ATOM 5053 C C . ASN B 1 221 ? 47.94091 -12.36697 57.43306 1.000 19.02942 253 ASN B C 1
ATOM 5054 O O . ASN B 1 221 ? 48.72652 -11.66059 56.79716 1.000 18.25745 253 ASN B O 1
ATOM 5059 N N . SER B 1 222 ? 47.09083 -11.88005 58.33723 1.000 17.76507 254 SER B N 1
ATOM 5060 C CA . SER B 1 222 ? 46.91131 -10.44855 58.53686 1.000 17.88821 254 SER B CA 1
ATOM 5061 C C . SER B 1 222 ? 48.08731 -9.78584 59.24128 1.000 19.32518 254 SER B C 1
ATOM 5062 O O . SER B 1 222 ? 48.17846 -8.55459 59.22498 1.000 17.78623 254 SER B O 1
ATOM 5065 N N . ARG B 1 223 ? 48.98349 -10.55239 59.85461 1.000 18.75661 255 ARG B N 1
ATOM 5066 C CA . ARG B 1 223 ? 50.08356 -9.97058 60.60574 1.000 20.02692 255 ARG B CA 1
ATOM 5067 C C . ARG B 1 223 ? 51.42663 -10.08833 59.90582 1.000 18.55053 255 ARG B C 1
ATOM 5068 O O . ARG B 1 223 ? 52.42924 -9.59348 60.43180 1.000 22.70421 255 ARG B O 1
ATOM 5076 N N . GLY B 1 224 ? 51.47584 -10.70351 58.72865 1.000 20.60709 256 GLY B N 1
ATOM 5077 C CA . GLY B 1 224 ? 52.74453 -10.84331 58.04176 1.000 20.20183 256 GLY B CA 1
ATOM 5078 C C . GLY B 1 224 ? 53.76012 -11.67756 58.78733 1.000 24.57008 256 GLY B C 1
ATOM 5079 O O . GLY B 1 224 ? 54.96296 -11.41753 58.68314 1.000 25.60683 256 GLY B O 1
ATOM 5080 N N . THR B 1 225 ? 53.30536 -12.66069 59.55664 1.000 23.39863 257 THR B N 1
ATOM 5081 C CA . THR B 1 225 ? 54.18993 -13.58505 60.24213 1.000 22.34453 257 THR B CA 1
ATOM 5082 C C . THR B 1 225 ? 54.44959 -14.80874 59.37012 1.000 19.70946 257 THR B C 1
ATOM 5083 O O . THR B 1 225 ? 53.64427 -15.16472 58.50337 1.000 22.19403 257 THR B O 1
ATOM 5087 N N . GLY B 1 226 ? 55.59299 -15.45001 59.60442 1.000 19.99263 258 GLY B N 1
ATOM 5088 C CA . GLY B 1 226 ? 55.92050 -16.63640 58.83958 1.000 18.17917 258 GLY B CA 1
ATOM 5089 C C . GLY B 1 226 ? 56.32489 -16.35500 57.41256 1.000 17.44178 258 GLY B C 1
ATOM 5090 O O . GLY B 1 226 ? 56.27952 -17.25580 56.57110 1.000 21.28209 258 GLY B O 1
ATOM 5091 N N . ALA B 1 227 ? 56.70806 -15.11919 57.11396 1.000 18.58615 259 ALA B N 1
ATOM 5092 C CA . ALA B 1 227 ? 57.20391 -14.77065 55.78678 1.000 15.58882 259 ALA B CA 1
ATOM 5093 C C . ALA B 1 227 ? 58.72827 -14.85183 55.82022 1.000 15.73363 259 ALA B C 1
ATOM 5094 O O . ALA B 1 227 ? 59.44852 -13.85922 55.75146 1.000 15.77162 259 ALA B O 1
ATOM 5096 N N . THR B 1 228 ? 59.21667 -16.08711 55.93676 1.000 13.62430 260 THR B N 1
ATOM 5097 C CA . THR B 1 228 ? 60.61206 -16.30191 56.29597 1.000 13.11958 260 THR B CA 1
ATOM 5098 C C . THR B 1 228 ? 61.41878 -16.97861 55.18999 1.000 16.50406 260 THR B C 1
ATOM 5099 O O . THR B 1 228 ? 62.46372 -17.57323 55.46767 1.000 17.45475 260 THR B O 1
ATOM 5103 N N . ARG B 1 229 ? 60.97118 -16.87846 53.93869 1.000 14.16208 261 ARG B N 1
ATOM 5104 C CA . ARG B 1 229 ? 61.78440 -17.22619 52.78436 1.000 16.66777 261 ARG B CA 1
ATOM 5105 C C . ARG B 1 229 ? 61.88455 -16.01080 51.86918 1.000 17.09478 261 ARG B C 1
ATOM 5106 O O . ARG B 1 229 ? 61.03940 -15.10788 51.90526 1.000 16.38856 261 ARG B O 1
ATOM 5114 N N . MET B 1 230 ? 62.94631 -15.99064 51.06303 1.000 14.94818 262 MET B N 1
ATOM 5115 C CA . MET B 1 230 ? 63.14429 -14.99826 50.02060 1.000 17.37988 262 MET B CA 1
ATOM 5116 C C . MET B 1 230 ? 63.17284 -15.68871 48.66724 1.000 17.54900 262 MET B C 1
ATOM 5117 O O . MET B 1 230 ? 63.60556 -16.84148 48.54581 1.000 15.45466 262 MET B O 1
ATOM 5122 N N . ALA B 1 231 ? 62.70868 -14.97553 47.64752 1.000 14.31194 263 ALA B N 1
ATOM 5123 C CA . ALA B 1 231 ? 62.73436 -15.49599 46.29250 1.000 14.23061 263 ALA B CA 1
ATOM 5124 C C . ALA B 1 231 ? 63.11072 -14.37597 45.34614 1.000 12.89127 263 ALA B C 1
ATOM 5125 O O . ALA B 1 231 ? 62.75061 -13.21599 45.56945 1.000 15.01951 263 ALA B O 1
ATOM 5127 N N . VAL B 1 232 ? 63.84707 -14.73219 44.30185 1.000 13.66554 264 VAL B N 1
ATOM 5128 C CA . VAL B 1 232 ? 64.24838 -13.79313 43.26270 1.000 14.10993 264 VAL B CA 1
ATOM 5129 C C . VAL B 1 232 ? 63.38690 -14.04312 42.03314 1.000 13.45665 264 VAL B C 1
ATOM 5130 O O . VAL B 1 232 ? 63.29707 -15.17780 41.53959 1.000 13.74703 264 VAL B O 1
ATOM 5134 N N . PHE B 1 233 ? 62.75472 -12.98309 41.54330 1.000 12.68490 265 PHE B N 1
ATOM 5135 C CA . PHE B 1 233 ? 61.89934 -13.03411 40.37136 1.000 14.25618 265 PHE B CA 1
ATOM 5136 C C . PHE B 1 233 ? 62.61714 -12.33628 39.22878 1.000 14.44808 265 PHE B C 1
ATOM 5137 O O . PHE B 1 233 ? 62.94329 -11.14854 39.33422 1.000 13.64671 265 PHE B O 1
ATOM 5145 N N . LYS B 1 234 ? 62.87032 -13.07412 38.14823 1.000 15.16623 266 LYS B N 1
ATOM 5146 C CA . LYS B 1 234 ? 63.44544 -12.50913 36.93343 1.000 16.69002 266 LYS B CA 1
ATOM 5147 C C . LYS B 1 234 ? 62.28026 -12.29412 35.97339 1.000 14.58685 266 LYS B C 1
ATOM 5148 O O . LYS B 1 234 ? 61.79016 -13.23940 35.35394 1.000 16.61610 266 LYS B O 1
ATOM 5154 N N . ALA B 1 235 ? 61.86162 -11.03394 35.84465 1.000 14.12692 267 ALA B N 1
ATOM 5155 C CA . ALA B 1 235 ? 60.57488 -10.72747 35.21736 1.000 15.35429 267 ALA B CA 1
ATOM 5156 C C . ALA B 1 235 ? 60.51709 -11.16952 33.76169 1.000 15.54881 267 ALA B C 1
ATOM 5157 O O . ALA B 1 235 ? 59.49046 -11.69016 33.31052 1.000 13.68047 267 ALA B O 1
ATOM 5159 N N . THR B 1 236 ? 61.58706 -10.94718 32.99877 1.000 15.03636 268 THR B N 1
ATOM 5160 C CA . THR B 1 236 ? 61.56823 -11.30155 31.58363 1.000 15.98640 268 THR B CA 1
ATOM 5161 C C . THR B 1 236 ? 62.13580 -12.68793 31.31737 1.000 18.65689 268 THR B C 1
ATOM 5162 O O . THR B 1 236 ? 62.25958 -13.07638 30.15209 1.000 18.41486 268 THR B O 1
ATOM 5166 N N . GLY B 1 237 ? 62.44551 -13.45354 32.36284 1.000 18.10190 269 GLY B N 1
ATOM 5167 C CA . GLY B 1 237 ? 63.03894 -14.76089 32.16317 1.000 20.18212 269 GLY B CA 1
ATOM 5168 C C . GLY B 1 237 ? 62.09707 -15.72960 31.47326 1.000 17.39417 269 GLY B C 1
ATOM 5169 O O . GLY B 1 237 ? 60.87983 -15.55475 31.43570 1.000 17.92638 269 GLY B O 1
ATOM 5170 N N . ASN B 1 238 ? 62.68867 -16.78515 30.92077 1.000 18.85319 270 ASN B N 1
ATOM 5171 C CA . ASN B 1 238 ? 61.94548 -17.83923 30.23636 1.000 18.91483 270 ASN B CA 1
ATOM 5172 C C . ASN B 1 238 ? 61.07070 -17.26199 29.12160 1.000 21.08483 270 ASN B C 1
ATOM 5173 O O . ASN B 1 238 ? 59.86378 -17.49314 29.05952 1.000 19.61652 270 ASN B O 1
ATOM 5178 N N . GLY B 1 239 ? 61.69630 -16.49696 28.23332 1.000 24.55568 271 GLY B N 1
ATOM 5179 C CA . GLY B 1 239 ? 60.96568 -15.92767 27.10978 1.000 23.33530 271 GLY B CA 1
ATOM 5180 C C . GLY B 1 239 ? 59.86691 -14.97451 27.52765 1.000 20.99127 271 GLY B C 1
ATOM 5181 O O . GLY B 1 239 ? 58.76544 -15.01604 26.96526 1.000 17.24572 271 GLY B O 1
ATOM 5182 N N . ASP B 1 240 ? 60.13757 -14.12975 28.52923 1.000 17.86565 272 ASP B N 1
ATOM 5183 C CA . ASP B 1 240 ? 59.20321 -13.10471 28.99956 1.000 16.24791 272 ASP B CA 1
ATOM 5184 C C . ASP B 1 240 ? 57.96915 -13.70951 29.66996 1.000 19.26093 272 ASP B C 1
ATOM 5185 O O . ASP B 1 240 ? 56.88773 -13.11522 29.65063 1.000 19.76332 272 ASP B O 1
ATOM 5190 N N . LYS B 1 241 ? 58.11510 -14.88572 30.27938 1.000 17.24766 273 LYS B N 1
ATOM 5191 C CA . LYS B 1 241 ? 57.04597 -15.50817 31.04992 1.000 17.71608 273 LYS B CA 1
ATOM 5192 C C . LYS B 1 241 ? 57.26474 -15.40685 32.55688 1.000 18.16268 273 LYS B C 1
ATOM 5193 O O . LYS B 1 241 ? 56.34457 -15.72541 33.32615 1.000 17.65751 273 LYS B O 1
ATOM 5199 N N . GLY B 1 242 ? 58.44703 -14.97519 32.98530 1.000 19.49745 274 GLY B N 1
ATOM 5200 C CA . GLY B 1 242 ? 58.78344 -14.89405 34.39485 1.000 16.69479 274 GLY B CA 1
ATOM 5201 C C . GLY B 1 242 ? 59.46991 -16.14825 34.89595 1.000 17.60248 274 GLY B C 1
ATOM 5202 O O . GLY B 1 242 ? 59.10964 -17.25905 34.49761 1.000 19.42085 274 GLY B O 1
ATOM 5203 N N . GLU B 1 243 ? 60.47242 -15.98083 35.75970 1.000 17.87482 275 GLU B N 1
ATOM 5204 C CA . GLU B 1 243 ? 61.15635 -17.08688 36.41265 1.000 18.69908 275 GLU B CA 1
ATOM 5205 C C . GLU B 1 243 ? 61.31998 -16.75520 37.88722 1.000 14.62382 275 GLU B C 1
ATOM 5206 O O . GLU B 1 243 ? 61.67535 -15.62660 38.23690 1.000 18.32090 275 GLU B O 1
ATOM 5212 N N . LEU B 1 244 ? 61.08015 -17.74232 38.74689 1.000 17.08096 276 LEU B N 1
ATOM 5213 C CA . LEU B 1 244 ? 61.16665 -17.53120 40.18538 1.000 19.56769 276 LEU B CA 1
ATOM 5214 C C . LEU B 1 244 ? 62.07697 -18.57646 40.80989 1.000 15.81712 276 LEU B C 1
ATOM 5215 O O . LEU B 1 244 ? 61.89070 -19.77586 40.58669 1.000 19.33504 276 LEU B O 1
ATOM 5220 N N . TYR B 1 245 ? 63.04479 -18.11888 41.60662 1.000 16.90845 277 TYR B N 1
ATOM 5221 C CA . TYR B 1 245 ? 63.98103 -18.99806 42.29808 1.000 18.77937 277 TYR B CA 1
ATOM 5222 C C . TYR B 1 245 ? 63.99667 -18.68019 43.78570 1.000 16.93108 277 TYR B C 1
ATOM 5223 O O . TYR B 1 245 ? 64.27871 -17.54526 44.17989 1.000 16.27468 277 TYR B O 1
ATOM 5232 N N . TYR B 1 246 ? 63.72451 -19.68174 44.61352 1.000 15.98385 278 TYR B N 1
ATOM 5233 C CA . TYR B 1 246 ? 63.93440 -19.49168 46.03882 1.000 17.99802 278 TYR B CA 1
ATOM 5234 C C . TYR B 1 246 ? 65.42037 -19.30223 46.31813 1.000 18.12183 278 TYR B C 1
ATOM 5235 O O . TYR B 1 246 ? 66.27536 -19.93188 45.68664 1.000 18.90245 278 TYR B O 1
ATOM 5244 N N . VAL B 1 247 ? 65.72399 -18.39249 47.24328 1.000 17.99979 279 VAL B N 1
ATOM 5245 C CA . VAL B 1 247 ? 67.10747 -18.10995 47.59750 1.000 18.34334 279 VAL B CA 1
ATOM 5246 C C . VAL B 1 247 ? 67.65142 -19.25527 48.43879 1.000 22.56535 279 VAL B C 1
ATOM 5247 O O . VAL B 1 247 ? 66.98696 -19.74657 49.36289 1.000 21.73922 279 VAL B O 1
ATOM 5251 N N . ASP B 1 248 ? 68.85695 -19.69424 48.11036 1.000 18.12989 280 ASP B N 1
ATOM 5252 C CA . ASP B 1 248 ? 69.57289 -20.68594 48.89215 1.000 23.50962 280 ASP B CA 1
ATOM 5253 C C . ASP B 1 248 ? 70.64460 -19.98895 49.71481 1.000 17.35193 280 ASP B C 1
ATOM 5254 O O . ASP B 1 248 ? 71.15402 -18.93391 49.32998 1.000 21.10250 280 ASP B O 1
ATOM 5259 N N . GLY B 1 249 ? 70.97049 -20.57764 50.86619 1.000 20.60297 281 GLY B N 1
ATOM 5260 C CA . GLY B 1 249 ? 71.98849 -20.04042 51.74317 1.000 17.86193 281 GLY B CA 1
ATOM 5261 C C . GLY B 1 249 ? 71.46154 -19.24650 52.91826 1.000 20.35735 281 GLY B C 1
ATOM 5262 O O . GLY B 1 249 ? 72.25670 -18.83761 53.77442 1.000 20.15068 281 GLY B O 1
ATOM 5263 N N . LEU B 1 250 ? 70.15370 -19.00994 52.98712 1.000 18.80069 282 LEU B N 1
ATOM 5264 C CA . LEU B 1 250 ? 69.57549 -18.40131 54.17418 1.000 19.90346 282 LEU B CA 1
ATOM 5265 C C . LEU B 1 250 ? 69.35792 -19.45597 55.24727 1.000 21.41127 282 LEU B C 1
ATOM 5266 O O . LEU B 1 250 ? 69.28190 -20.65013 54.95444 1.000 20.95640 282 LEU B O 1
ATOM 5271 N N . PRO B 1 251 ? 69.25639 -19.04446 56.50591 1.000 20.04668 283 PRO B N 1
ATOM 5272 C CA . PRO B 1 251 ? 68.90053 -20.00511 57.55093 1.000 23.63511 283 PRO B CA 1
ATOM 5273 C C . PRO B 1 251 ? 67.57109 -20.67176 57.23037 1.000 25.75750 283 PRO B C 1
ATOM 5274 O O . PRO B 1 251 ? 66.76547 -20.17462 56.43537 1.000 22.05050 283 PRO B O 1
ATOM 5278 N N . GLU B 1 252 ? 67.35378 -21.82413 57.84640 1.000 24.64085 284 GLU B N 1
ATOM 5279 C CA . GLU B 1 252 ? 66.10107 -22.52538 57.63844 1.000 27.49979 284 GLU B CA 1
ATOM 5280 C C . GLU B 1 252 ? 64.93742 -21.63729 58.07449 1.000 25.29222 284 GLU B C 1
ATOM 5281 O O . GLU B 1 252 ? 65.05016 -20.91919 59.07441 1.000 22.26700 284 GLU B O 1
ATOM 5287 N N . PRO B 1 253 ? 63.82157 -21.64353 57.33412 1.000 20.99428 285 PRO B N 1
ATOM 5288 C CA . PRO B 1 253 ? 62.73679 -20.68325 57.61792 1.000 19.82778 285 PRO B CA 1
ATOM 5289 C C . PRO B 1 253 ? 62.21905 -20.72692 59.04479 1.000 22.90952 285 PRO B C 1
ATOM 5290 O O . PRO B 1 253 ? 61.96843 -19.66991 59.63220 1.000 21.20558 285 PRO B O 1
ATOM 5294 N N . ASP B 1 254 ? 62.04598 -21.91239 59.62828 1.000 21.28952 286 ASP B N 1
ATOM 5295 C CA . ASP B 1 254 ? 61.54073 -21.96479 60.99545 1.000 25.21349 286 ASP B CA 1
ATOM 5296 C C . ASP B 1 254 ? 62.59285 -21.58142 62.02715 1.000 25.65081 286 ASP B C 1
ATOM 5297 O O . ASP B 1 254 ? 62.26612 -21.48971 63.21558 1.000 29.65427 286 ASP B O 1
ATOM 5302 N N . ARG B 1 255 ? 63.83711 -21.36376 61.60684 1.000 28.72800 287 ARG B N 1
ATOM 5303 C CA . ARG B 1 255 ? 64.88701 -20.83744 62.47001 1.000 29.43746 287 ARG B CA 1
ATOM 5304 C C . ARG B 1 255 ? 64.94083 -19.31124 62.46073 1.000 28.01518 287 ARG B C 1
ATOM 5305 O O . ARG B 1 255 ? 65.70399 -18.72181 63.23423 1.000 29.99913 287 ARG B O 1
ATOM 5313 N N . ILE B 1 256 ? 64.14877 -18.66428 61.61215 1.000 22.36002 288 ILE B N 1
ATOM 5314 C CA . ILE B 1 256 ? 64.16050 -17.21519 61.44895 1.000 21.46672 288 ILE B CA 1
ATOM 5315 C C . ILE B 1 256 ? 62.91689 -16.65725 62.12360 1.000 22.73330 288 ILE B C 1
ATOM 5316 O O . ILE B 1 256 ? 61.79276 -17.04686 61.78057 1.000 23.52763 288 ILE B O 1
ATOM 5321 N N . SER B 1 257 ? 63.10088 -15.74161 63.07609 1.000 22.58534 289 SER B N 1
ATOM 5322 C CA . SER B 1 257 ? 61.92652 -15.08161 63.63249 1.000 23.46295 289 SER B CA 1
ATOM 5323 C C . SER B 1 257 ? 61.37967 -14.02569 62.67735 1.000 22.71214 289 SER B C 1
ATOM 5324 O O . SER B 1 257 ? 60.15743 -13.86867 62.56937 1.000 21.58925 289 SER B O 1
ATOM 5327 N N . SER B 1 258 ? 62.25669 -13.29754 61.98050 1.000 19.50914 290 SER B N 1
ATOM 5328 C CA . SER B 1 258 ? 61.81980 -12.27997 61.02646 1.000 17.95159 290 SER B CA 1
ATOM 5329 C C . SER B 1 258 ? 63.00180 -11.80450 60.19412 1.000 19.47764 290 SER B C 1
ATOM 5330 O O . SER B 1 258 ? 64.16427 -12.04665 60.53052 1.000 17.72459 290 SER B O 1
ATOM 5333 N N . PHE B 1 259 ? 62.67822 -11.12129 59.09928 1.000 19.21218 291 PHE B N 1
ATOM 5334 C CA . PHE B 1 259 ? 63.63165 -10.34039 58.32829 1.000 13.51920 291 PHE B CA 1
ATOM 5335 C C . PHE B 1 259 ? 63.55776 -8.87803 58.75923 1.000 16.54743 291 PHE B C 1
ATOM 5336 O O . PHE B 1 259 ? 62.59635 -8.44273 59.39262 1.000 21.76531 291 PHE B O 1
ATOM 5344 N N . SER B 1 260 ? 64.58587 -8.11539 58.39622 1.000 15.71059 292 SER B N 1
ATOM 5345 C CA . SER B 1 260 ? 64.73414 -6.76037 58.91640 1.000 18.60416 292 SER B CA 1
ATOM 5346 C C . SER B 1 260 ? 63.85645 -5.72424 58.22557 1.000 17.90175 292 SER B C 1
ATOM 5347 O O . SER B 1 260 ? 63.83642 -4.57412 58.66894 1.000 24.49351 292 SER B O 1
ATOM 5350 N N . GLY B 1 261 ? 63.13792 -6.08363 57.17007 1.000 15.69590 293 GLY B N 1
ATOM 5351 C CA . GLY B 1 261 ? 62.32048 -5.11143 56.47394 1.000 20.41376 293 GLY B CA 1
ATOM 5352 C C . GLY B 1 261 ? 62.90259 -4.72257 55.13132 1.000 20.36097 293 GLY B C 1
ATOM 5353 O O . GLY B 1 261 ? 63.29968 -5.59067 54.34746 1.000 22.81935 293 GLY B O 1
ATOM 5354 N N . THR B 1 262 ? 62.98844 -3.42390 54.86315 1.000 17.92525 294 THR B N 1
ATOM 5355 C CA . THR B 1 262 ? 63.41969 -2.96725 53.54598 1.000 19.79758 294 THR B CA 1
ATOM 5356 C C . THR B 1 262 ? 64.87653 -3.34878 53.30636 1.000 19.42234 294 THR B C 1
ATOM 5357 O O . THR B 1 262 ? 65.73563 -3.03035 54.13223 1.000 16.18298 294 THR B O 1
ATOM 5361 N N . PRO B 1 263 ? 65.18744 -4.03523 52.20898 1.000 18.36234 295 PRO B N 1
ATOM 5362 C CA . PRO B 1 263 ? 66.57947 -4.37927 51.91367 1.000 16.48550 295 PRO B CA 1
ATOM 5363 C C . PRO B 1 263 ? 67.36632 -3.15315 51.47809 1.000 16.98842 295 PRO B C 1
ATOM 5364 O O . PRO B 1 263 ? 66.82187 -2.09002 51.17191 1.000 21.50556 295 PRO B O 1
ATOM 5368 N N . PHE B 1 264 ? 68.68298 -3.32310 51.45974 1.000 14.87328 296 PHE B N 1
ATOM 5369 C CA . PHE B 1 264 ? 69.59996 -2.35469 50.88728 1.000 16.13995 296 PHE B CA 1
ATOM 5370 C C . PHE B 1 264 ? 70.20616 -2.96392 49.63284 1.000 13.42579 296 PHE B C 1
ATOM 5371 O O . PHE B 1 264 ? 70.76066 -4.06741 49.67702 1.000 15.63042 296 PHE B O 1
ATOM 5379 N N . CYS B 1 265 ? 70.07834 -2.26247 48.51056 1.000 15.24721 297 CYS B N 1
ATOM 5380 C CA . CYS B 1 265 ? 70.51871 -2.77600 47.22092 1.000 13.75262 297 CYS B CA 1
ATOM 5381 C C . CYS B 1 265 ? 71.64415 -1.91066 46.67625 1.000 16.67644 297 CYS B C 1
ATOM 5382 O O . CYS B 1 265 ? 71.54739 -0.68080 46.67803 1.000 21.16733 297 CYS B O 1
ATOM 5385 N N . GLU B 1 266 ? 72.71649 -2.55752 46.23236 1.000 17.58020 298 GLU B N 1
ATOM 5386 C CA . GLU B 1 266 ? 73.80314 -1.86233 45.55467 1.000 21.08711 298 GLU B CA 1
ATOM 5387 C C . GLU B 1 266 ? 74.61023 -2.89220 44.78728 1.000 21.57309 298 GLU B C 1
ATOM 5388 O O . GLU B 1 266 ? 74.59343 -4.08464 45.10598 1.000 19.14044 298 GLU B O 1
ATOM 5394 N N . ASN B 1 267 ? 75.30121 -2.41168 43.75479 1.000 25.91386 299 ASN B N 1
ATOM 5395 C CA . ASN B 1 267 ? 76.20273 -3.23692 42.95154 1.000 23.68118 299 ASN B CA 1
ATOM 5396 C C . ASN B 1 267 ? 75.51931 -4.51628 42.48383 1.000 22.37132 299 ASN B C 1
ATOM 5397 O O . ASN B 1 267 ? 76.13383 -5.58000 42.41000 1.000 19.65455 299 ASN B O 1
ATOM 5402 N N . GLY B 1 268 ? 74.22060 -4.41627 42.19333 1.000 20.41812 300 GLY B N 1
ATOM 5403 C CA . GLY B 1 268 ? 73.48188 -5.52821 41.63040 1.000 18.54324 300 GLY B CA 1
ATOM 5404 C C . GLY B 1 268 ? 73.04439 -6.60423 42.59630 1.000 17.33425 300 GLY B C 1
ATOM 5405 O O . GLY B 1 268 ? 72.52696 -7.63348 42.15142 1.000 18.20996 300 GLY B O 1
ATOM 5406 N N . VAL B 1 269 ? 73.23092 -6.41324 43.90070 1.000 17.46994 301 VAL B N 1
ATOM 5407 C CA . VAL B 1 269 ? 72.85472 -7.40853 44.89348 1.000 17.54815 301 VAL B CA 1
ATOM 5408 C C . VAL B 1 269 ? 71.96309 -6.74680 45.93721 1.000 15.92486 301 VAL B C 1
ATOM 5409 O O . VAL B 1 269 ? 71.81766 -5.52426 45.98807 1.000 17.91814 301 VAL B O 1
ATOM 5413 N N . ALA B 1 270 ? 71.37006 -7.58051 46.78182 1.000 16.10625 302 ALA B N 1
ATOM 5414 C CA . ALA B 1 270 ? 70.50858 -7.11524 47.85804 1.000 15.72092 302 ALA B CA 1
ATOM 5415 C C . ALA B 1 270 ? 71.03102 -7.59407 49.20867 1.000 16.83746 302 ALA B C 1
ATOM 5416 O O . ALA B 1 270 ? 71.49185 -8.73304 49.34280 1.000 19.77461 302 ALA B O 1
ATOM 5418 N N . TYR B 1 271 ? 70.93954 -6.72623 50.21191 1.000 13.04810 303 TYR B N 1
ATOM 5419 C CA . TYR B 1 271 ? 71.31950 -7.05776 51.58159 1.000 13.29637 303 TYR B CA 1
ATOM 5420 C C . TYR B 1 271 ? 70.08798 -7.00008 52.47390 1.000 15.47741 303 TYR B C 1
ATOM 5421 O O . TYR B 1 271 ? 69.32968 -6.03156 52.41338 1.000 14.50169 303 TYR B O 1
ATOM 5430 N N . VAL B 1 272 ? 69.89838 -8.01247 53.31938 1.000 16.66304 304 VAL B N 1
ATOM 5431 C CA . VAL B 1 272 ? 68.74695 -8.04154 54.21295 1.000 15.54097 304 VAL B CA 1
ATOM 5432 C C . VAL B 1 272 ? 69.18797 -8.59421 55.55934 1.000 15.80524 304 VAL B C 1
ATOM 5433 O O . VAL B 1 272 ? 70.09200 -9.43089 55.64101 1.000 16.82475 304 VAL B O 1
ATOM 5437 N N . GLY B 1 273 ? 68.55586 -8.10372 56.62416 1.000 13.68235 305 GLY B N 1
ATOM 5438 C CA . GLY B 1 273 ? 68.86862 -8.56600 57.97140 1.000 16.53509 305 GLY B CA 1
ATOM 5439 C C . GLY B 1 273 ? 68.03321 -9.78639 58.32565 1.000 14.83529 305 GLY 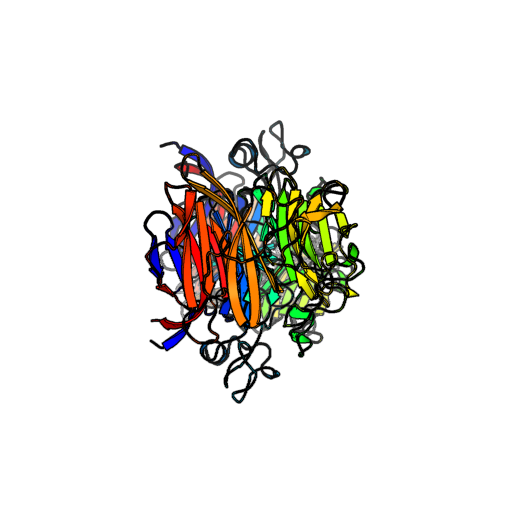B C 1
ATOM 5440 O O . GLY B 1 273 ? 66.84688 -9.84827 58.01933 1.000 17.52991 305 GLY B O 1
ATOM 5441 N N . VAL B 1 274 ? 68.67471 -10.76917 58.95645 1.000 15.75261 306 VAL B N 1
ATOM 5442 C CA . VAL B 1 274 ? 68.01694 -12.01254 59.35621 1.000 13.99364 306 VAL B CA 1
ATOM 5443 C C . VAL B 1 274 ? 68.08742 -12.11689 60.86907 1.000 15.29441 306 VAL B C 1
ATOM 5444 O O . VAL B 1 274 ? 69.18332 -12.13345 61.44151 1.000 19.97645 306 VAL B O 1
ATOM 5448 N N . ILE B 1 275 ? 66.92723 -12.19962 61.51382 1.000 18.01945 307 ILE B N 1
ATOM 5449 C CA . ILE B 1 275 ? 66.84194 -12.25590 62.96979 1.000 17.54520 307 ILE B CA 1
ATOM 5450 C C . ILE B 1 275 ? 66.50085 -13.69653 63.35674 1.000 20.39882 307 ILE B C 1
ATOM 5451 O O . ILE B 1 275 ? 65.38398 -14.16133 63.05299 1.000 23.20202 307 ILE B O 1
ATOM 5456 N N . PRO B 1 276 ? 67.40699 -14.42637 63.99811 1.000 23.94899 308 PRO B N 1
ATOM 5457 C CA . PRO B 1 276 ? 67.14722 -15.83649 64.29737 1.000 28.81010 308 PRO B CA 1
ATOM 5458 C C . PRO B 1 276 ? 66.18673 -16.01266 65.46490 1.000 31.35862 308 PRO B C 1
ATOM 5459 O O . PRO B 1 276 ? 65.93230 -15.09640 66.24940 1.000 30.90685 308 PRO B O 1
ATOM 5463 N N . ILE B 1 277 ? 65.63881 -17.22415 65.54886 1.000 31.42747 309 ILE B N 1
ATOM 5464 C CA . ILE B 1 277 ? 64.92062 -17.67292 66.73849 1.000 36.82390 309 ILE B CA 1
ATOM 5465 C C . ILE B 1 277 ? 65.95700 -17.93545 67.82835 1.000 39.09838 309 ILE B C 1
ATOM 5466 O O . ILE B 1 277 ? 66.75785 -18.86806 67.71865 1.000 45.28215 309 ILE B O 1
ATOM 5471 N N . THR B 1 278 ? 65.96096 -17.11260 68.86940 1.000 41.16527 310 THR B N 1
ATOM 5472 C CA . THR B 1 278 ? 66.79745 -17.38733 70.03623 1.000 48.65054 310 T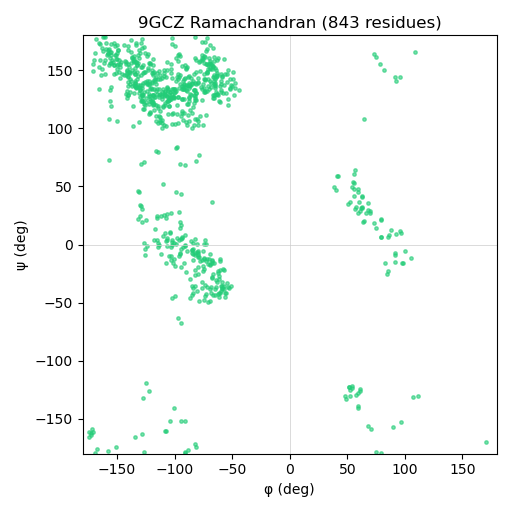HR B CA 1
ATOM 5473 C C . THR B 1 278 ? 65.94369 -17.31753 71.29632 1.000 49.84272 310 THR B C 1
ATOM 5474 O O . THR B 1 278 ? 64.76895 -17.69461 71.27593 1.000 49.90924 310 THR B O 1
ATOM 5478 N N . ASN B 1 284 ? 73.60907 -17.23418 68.83510 1.000 45.32205 316 ASN B N 1
ATOM 5479 C CA . ASN B 1 284 ? 73.30770 -17.01315 67.42418 1.000 39.61875 316 ASN B CA 1
ATOM 5480 C C . ASN B 1 284 ? 72.63960 -15.65172 67.22715 1.000 38.98174 316 ASN B C 1
ATOM 5481 O O . ASN B 1 284 ? 71.47553 -15.45770 67.57565 1.000 42.23751 316 ASN B O 1
ATOM 5486 N N . HIS B 1 285 ? 73.38320 -14.72221 66.65454 1.000 35.06989 317 HIS B N 1
ATOM 5487 C CA . HIS B 1 285 ? 73.00916 -13.32271 66.57945 1.000 29.91599 317 HIS B CA 1
ATOM 5488 C C . HIS B 1 285 ? 72.37162 -12.98715 65.23928 1.000 27.46973 317 HIS B C 1
ATOM 5489 O O . HIS B 1 285 ? 72.56828 -13.69410 64.24396 1.000 25.24111 317 HIS B O 1
ATOM 5496 N N . PRO B 1 286 ? 71.58769 -11.90860 65.18719 1.000 23.53332 318 PRO B N 1
ATOM 5497 C CA . PRO B 1 286 ? 71.17613 -11.35795 63.89333 1.000 21.02059 318 PRO B CA 1
ATOM 5498 C C . PRO B 1 286 ? 72.38423 -11.09067 63.00913 1.000 19.59966 318 PRO B C 1
ATOM 5499 O O . PRO B 1 286 ? 73.47820 -10.78132 63.49127 1.000 21.87047 318 PRO B O 1
ATOM 5503 N N . ALA B 1 287 ? 72.17431 -11.19848 61.70009 1.000 19.14620 319 ALA B N 1
ATOM 5504 C CA . ALA B 1 287 ? 73.25745 -10.96538 60.75919 1.000 16.24460 319 ALA B CA 1
ATOM 5505 C C . ALA B 1 287 ? 72.68550 -10.48908 59.43468 1.000 16.09806 319 ALA B C 1
ATOM 5506 O O . ALA B 1 287 ? 71.53987 -10.79571 59.08511 1.000 17.68773 319 ALA B O 1
ATOM 5508 N N . ILE B 1 288 ? 73.50674 -9.75871 58.69261 1.000 16.20559 320 ILE B N 1
ATOM 5509 C CA . ILE B 1 288 ? 73.14281 -9.29245 57.36025 1.000 15.52194 320 ILE B CA 1
ATOM 5510 C C . ILE B 1 288 ? 73.55870 -10.34569 56.34842 1.000 15.98028 320 ILE B C 1
ATOM 5511 O O . ILE B 1 288 ? 74.69833 -10.82147 56.36987 1.000 18.72981 320 ILE B O 1
ATOM 5516 N N . TYR B 1 289 ? 72.65000 -10.68981 55.44303 1.000 15.11733 321 TYR B N 1
ATOM 5517 C CA . TYR B 1 289 ? 72.94833 -11.60854 54.35795 1.000 15.16337 321 TYR B CA 1
ATOM 5518 C C . TYR B 1 289 ? 72.94485 -10.87067 53.02935 1.000 15.62612 321 TYR B C 1
ATOM 5519 O O . TYR B 1 289 ? 72.14608 -9.95408 52.82000 1.000 15.79049 321 TYR B O 1
ATOM 5528 N N . LYS B 1 290 ? 73.85934 -11.26748 52.14896 1.000 14.97573 322 LYS B N 1
ATOM 5529 C CA . LYS B 1 290 ? 73.92974 -10.75968 50.78598 1.000 15.07923 322 LYS B CA 1
ATOM 5530 C C . LYS B 1 290 ? 73.22337 -11.73795 49.86403 1.000 17.13942 322 LYS B C 1
ATOM 5531 O O . LYS B 1 290 ? 73.52524 -12.93290 49.87970 1.000 18.28739 322 LYS B O 1
ATOM 5537 N N . ILE B 1 291 ? 72.28215 -11.23856 49.06842 1.000 13.66311 323 ILE B N 1
ATOM 5538 C CA . ILE B 1 291 ? 71.53896 -12.06139 48.12491 1.000 15.17415 323 ILE B CA 1
ATOM 5539 C C . ILE B 1 291 ? 71.97922 -11.66557 46.72404 1.000 12.31779 323 ILE B C 1
ATOM 5540 O O . ILE B 1 291 ? 71.83338 -10.50447 46.32582 1.000 18.10616 323 ILE B O 1
ATOM 5545 N N . ASP B 1 292 ? 72.55402 -12.62277 46.00444 1.000 16.85418 324 ASP B N 1
ATOM 5546 C CA . ASP B 1 292 ? 72.94974 -12.43246 44.61779 1.000 19.49729 324 ASP B CA 1
ATOM 5547 C C . ASP B 1 292 ? 71.78146 -12.87070 43.74515 1.000 17.75391 324 ASP B C 1
ATOM 5548 O O . ASP B 1 292 ? 71.44861 -14.06572 43.73628 1.000 17.14631 324 ASP B O 1
ATOM 5553 N N . PRO B 1 293 ? 71.12800 -11.95959 43.01228 1.000 18.15916 325 PRO B N 1
ATOM 5554 C CA . PRO B 1 293 ? 69.95451 -12.36194 42.22101 1.000 20.90889 325 PRO B CA 1
ATOM 5555 C C . PRO B 1 293 ? 70.28493 -13.28117 41.06181 1.000 20.02784 325 PRO B C 1
ATOM 5556 O O . PRO B 1 293 ? 69.43509 -14.09195 40.67885 1.000 19.47546 325 PRO B O 1
ATOM 5560 N N . VAL B 1 294 ? 71.49312 -13.18999 40.49944 1.000 18.62210 326 VAL B N 1
ATOM 5561 C CA . VAL B 1 294 ? 71.84342 -14.03427 39.36130 1.000 20.12497 326 VAL B CA 1
ATOM 5562 C C . VAL B 1 294 ? 71.90803 -15.49652 39.77752 1.000 21.13552 326 VAL B C 1
ATOM 5563 O O . VAL B 1 294 ? 71.41293 -16.38028 39.06936 1.000 24.84636 326 VAL B O 1
ATOM 5567 N N . THR B 1 295 ? 72.50994 -15.77980 40.93051 1.000 19.79408 327 THR B N 1
ATOM 5568 C CA . THR B 1 295 ? 72.66476 -17.14589 41.40478 1.000 21.55733 327 THR B CA 1
ATOM 5569 C C . THR B 1 295 ? 71.61877 -17.53568 42.43450 1.000 21.81783 327 THR B C 1
ATOM 5570 O O . THR B 1 295 ? 71.64539 -18.67115 42.91601 1.000 21.44093 327 THR B O 1
ATOM 5574 N N . HIS B 1 296 ? 70.70798 -16.62403 42.76891 1.000 21.19631 328 HIS B N 1
ATOM 5575 C CA . HIS B 1 296 ? 69.74963 -16.77701 43.86996 1.000 21.81951 328 HIS B CA 1
ATOM 5576 C C . HIS B 1 296 ? 70.38667 -17.46375 45.07934 1.000 18.54757 328 HIS B C 1
ATOM 5577 O O . HIS B 1 296 ? 69.84541 -18.40465 45.66018 1.000 19.23357 328 HIS B O 1
ATOM 5584 N N . THR B 1 297 ? 71.54996 -16.95130 45.46869 1.000 18.70774 329 THR B N 1
ATOM 5585 C CA . THR B 1 297 ? 72.32815 -17.47949 46.57997 1.000 19.13166 329 THR B CA 1
ATOM 5586 C C . THR B 1 297 ? 72.55234 -16.37952 47.60892 1.000 18.28092 329 THR B C 1
ATOM 5587 O O . THR B 1 297 ? 72.86054 -15.23944 47.25236 1.000 16.73532 329 THR B O 1
ATOM 5591 N N . ALA B 1 298 ? 72.39937 -16.72249 48.88644 1.000 19.53035 330 ALA B N 1
ATOM 5592 C CA . ALA B 1 298 ? 72.66582 -15.79920 49.97937 1.000 18.87783 330 ALA B CA 1
ATOM 5593 C C . ALA B 1 298 ? 73.92568 -16.21258 50.72767 1.000 20.16255 330 ALA B C 1
ATOM 5594 O O . ALA B 1 298 ? 74.23220 -17.40286 50.85149 1.000 19.62059 330 ALA B O 1
ATOM 5596 N N . THR B 1 299 ? 74.63535 -15.20836 51.24540 1.000 16.43474 331 THR B N 1
ATOM 5597 C CA . THR B 1 299 ? 75.86866 -15.39025 52.00582 1.000 16.67982 331 THR B CA 1
ATOM 5598 C C . THR B 1 299 ? 75.81155 -14.58800 53.30000 1.000 20.42511 331 THR B C 1
ATOM 5599 O O . THR B 1 299 ? 75.50179 -13.39027 53.27794 1.000 17.71311 331 THR B O 1
ATOM 5603 N N . LYS B 1 300 ? 76.13739 -15.24191 54.42157 1.000 17.63185 332 LYS B N 1
ATOM 5604 C CA . LYS B 1 300 ? 76.11273 -14.58460 55.72378 1.000 17.03490 332 LYS B CA 1
ATOM 5605 C C . LYS B 1 300 ? 77.23911 -13.56422 55.84118 1.000 18.28532 332 LYS B C 1
ATOM 5606 O O . LYS B 1 300 ? 78.38823 -13.84216 55.48044 1.000 20.51067 332 LYS B O 1
ATOM 5612 N N . GLY B 1 301 ? 76.90884 -12.37451 56.33637 1.000 14.39745 333 GLY B N 1
ATOM 5613 C CA . GLY B 1 301 ? 77.90422 -11.32999 56.47056 1.000 16.80095 333 GLY B CA 1
ATOM 5614 C C . GLY B 1 301 ? 78.04941 -10.75192 57.86708 1.000 16.66852 333 GLY B C 1
ATOM 5615 O O . GLY B 1 301 ? 78.38152 -11.45745 58.82772 1.000 20.46375 333 GLY B O 1
ATOM 5616 N N . LEU B 1 302 ? 77.79389 -9.45323 57.97905 1.000 15.46934 334 LEU B N 1
ATOM 5617 C CA . LEU B 1 302 ? 77.99016 -8.73061 59.22390 1.000 16.88763 334 LEU B CA 1
ATOM 5618 C C . LEU B 1 302 ? 77.07875 -9.26441 60.31838 1.000 18.68230 334 LEU B C 1
ATOM 5619 O O . LEU B 1 302 ? 75.86949 -9.39931 60.11642 1.000 17.07256 334 LEU B O 1
ATOM 5624 N N . THR B 1 303 ? 77.66614 -9.56763 61.47893 1.000 16.50335 335 THR B N 1
ATOM 5625 C CA . THR B 1 303 ? 76.91380 -9.96696 62.66110 1.000 20.30232 335 THR B CA 1
ATOM 5626 C C . THR B 1 303 ? 76.51193 -8.72504 63.44863 1.000 18.32353 335 THR B C 1
ATOM 5627 O O . THR B 1 303 ? 77.32100 -7.81635 63.63604 1.000 19.63603 335 THR B O 1
ATOM 5631 N N . VAL B 1 304 ? 75.25854 -8.67480 63.88177 1.000 18.40886 336 VAL B N 1
ATOM 5632 C CA . VAL B 1 304 ? 74.74798 -7.56193 64.66681 1.000 18.92188 336 VAL B CA 1
ATOM 5633 C C . VAL B 1 304 ? 74.45280 -8.10377 66.05998 1.000 21.49004 336 VAL B C 1
ATOM 5634 O O . VAL B 1 304 ? 73.49743 -8.86596 66.24786 1.000 21.86623 336 VAL B O 1
ATOM 5638 N N . ASN B 1 305 ? 75.28578 -7.73571 67.03815 1.000 20.27200 337 ASN B N 1
ATOM 5639 C CA . ASN B 1 305 ? 75.12848 -8.22146 68.41402 1.000 22.82711 337 ASN B CA 1
ATOM 5640 C C . ASN B 1 305 ? 74.02143 -7.42029 69.09855 1.000 21.81733 337 ASN B C 1
ATOM 5641 O O . ASN B 1 305 ? 74.26878 -6.53120 69.91979 1.000 23.78595 337 ASN B O 1
ATOM 5646 N N . ALA B 1 306 ? 72.77530 -7.75032 68.75959 1.000 21.72731 338 ALA B N 1
ATOM 5647 C CA . ALA B 1 306 ? 71.62687 -7.04534 69.31571 1.000 22.31816 338 ALA B CA 1
ATOM 5648 C C . ALA B 1 306 ? 70.39681 -7.93783 69.20560 1.000 17.55905 338 ALA B C 1
ATOM 5649 O O . ALA B 1 306 ? 70.47312 -9.08229 68.75202 1.000 25.69211 338 ALA B O 1
ATOM 5651 N N . THR B 1 307 ? 69.24906 -7.39561 69.63152 1.000 15.99202 339 THR B N 1
ATOM 5652 C CA . THR B 1 307 ? 68.00008 -8.14792 69.59510 1.000 20.40357 339 THR B CA 1
ATOM 5653 C C . THR B 1 307 ? 67.47610 -8.26989 68.17088 1.000 19.32114 339 THR B C 1
ATOM 5654 O O . THR B 1 307 ? 67.03978 -9.34809 67.75272 1.000 21.40182 339 THR B O 1
ATOM 5658 N N . GLY B 1 308 ? 67.49790 -7.17114 67.41450 1.000 19.54595 340 GLY B N 1
ATOM 5659 C CA . GLY B 1 308 ? 66.98380 -7.19814 66.05974 1.000 15.40628 340 GLY B CA 1
ATOM 5660 C C . GLY B 1 308 ? 67.69722 -6.20851 65.16532 1.000 17.23746 340 GLY B C 1
ATOM 5661 O O . GLY B 1 308 ? 68.51545 -5.40373 65.61092 1.000 16.70686 340 GLY B O 1
ATOM 5662 N N . ILE B 1 309 ? 67.38561 -6.30754 63.87586 1.000 16.07745 341 ILE B N 1
ATOM 5663 C CA . ILE B 1 309 ? 67.84505 -5.38648 62.84419 1.000 18.35419 341 ILE B CA 1
ATOM 5664 C C . ILE B 1 309 ? 66.59652 -4.79233 62.20233 1.000 19.07864 341 ILE B C 1
ATOM 5665 O O . ILE B 1 309 ? 65.64790 -5.52470 61.90398 1.000 17.70244 341 ILE B O 1
ATOM 5670 N N . THR B 1 310 ? 66.56906 -3.47322 62.01883 1.000 15.80052 342 THR B N 1
ATOM 5671 C CA . THR B 1 310 ? 65.36414 -2.85847 61.47953 1.000 16.44534 342 THR B CA 1
ATOM 5672 C C . THR B 1 310 ? 65.57947 -1.99622 60.24065 1.000 19.30591 342 THR B C 1
ATOM 5673 O O . THR B 1 310 ? 64.59063 -1.51386 59.67813 1.000 18.40912 342 THR B O 1
ATOM 5677 N N . ALA B 1 311 ? 66.81853 -1.80399 59.78708 1.000 17.93217 343 ALA B N 1
ATOM 5678 C CA . ALA B 1 311 ? 67.07966 -0.96667 58.61709 1.000 16.62633 343 ALA B CA 1
ATOM 5679 C C . ALA B 1 311 ? 68.54013 -1.11012 58.21044 1.000 13.16945 343 ALA B C 1
ATOM 5680 O O . ALA B 1 311 ? 69.41157 -1.30767 59.06378 1.000 13.62484 343 ALA B O 1
ATOM 5682 N N . ILE B 1 312 ? 68.79785 -0.97058 56.90691 1.000 14.20885 344 ILE B N 1
ATOM 5683 C CA . ILE B 1 312 ? 70.13664 -1.06473 56.32648 1.000 11.87663 344 ILE B CA 1
ATOM 5684 C C . ILE B 1 312 ? 70.23612 -0.03647 55.21184 1.000 14.93238 344 ILE B C 1
ATOM 5685 O O . ILE B 1 312 ? 69.37097 0.00802 54.33226 1.000 13.21119 344 ILE B O 1
ATOM 5690 N N . GLY B 1 313 ? 71.28257 0.76827 55.22844 1.000 13.94661 345 GLY B N 1
ATOM 5691 C CA . GLY B 1 313 ? 71.50932 1.68056 54.13040 1.000 13.95035 345 GLY B CA 1
ATOM 5692 C C . GLY B 1 313 ? 72.84182 2.37804 54.24653 1.000 16.82298 345 GLY B C 1
ATOM 5693 O O . GLY B 1 313 ? 73.71605 1.96704 55.01281 1.000 13.69797 345 GLY B O 1
ATOM 5694 N N . ARG B 1 314 ? 72.97660 3.45620 53.48255 1.000 14.69770 346 ARG B N 1
ATOM 5695 C CA . ARG B 1 314 ? 74.20988 4.22457 53.40467 1.000 17.47141 346 ARG B CA 1
ATOM 5696 C C . ARG B 1 314 ? 73.88736 5.69049 53.64897 1.000 14.55078 346 ARG B C 1
ATOM 5697 O O . ARG B 1 314 ? 72.87260 6.19660 53.16097 1.000 19.43751 346 ARG B O 1
ATOM 5705 N N . LEU B 1 315 ? 74.72721 6.35771 54.43970 1.000 18.29906 347 LEU B N 1
ATOM 5706 C CA . LEU B 1 315 ? 74.64364 7.79819 54.64672 1.000 16.47514 347 LEU B CA 1
ATOM 5707 C C . LEU B 1 315 ? 75.97964 8.42870 54.28290 1.000 18.41615 347 LEU B C 1
ATOM 5708 O O . LEU B 1 315 ? 77.03686 7.86229 54.57081 1.000 19.96530 347 LEU B O 1
ATOM 5713 N N . ALA B 1 316 ? 75.92376 9.59851 53.64641 1.000 18.62081 348 ALA B N 1
ATOM 5714 C CA . ALA B 1 316 ? 77.10810 10.27886 53.14154 1.000 19.58562 348 ALA B CA 1
ATOM 5715 C C . ALA B 1 316 ? 76.97283 11.78293 53.34648 1.000 20.69925 348 ALA B C 1
ATOM 5716 O O . ALA B 1 316 ? 75.87139 12.34026 53.31863 1.000 20.93468 348 ALA B O 1
ATOM 5718 N N . LYS B 1 317 ? 78.11467 12.43812 53.54350 1.000 19.24045 349 LYS B N 1
ATOM 5719 C CA . LYS B 1 317 ? 78.17162 13.89599 53.62279 1.000 24.10962 349 LYS B CA 1
ATOM 5720 C C . LYS B 1 317 ? 79.58365 14.30738 53.24328 1.000 21.83594 349 LYS B C 1
ATOM 5721 O O . LYS B 1 317 ? 80.54046 13.82905 53.85733 1.000 24.78664 349 LYS B O 1
ATOM 5727 N N . ASP B 1 318 ? 79.71593 15.16791 52.22923 1.000 23.17941 350 ASP B N 1
ATOM 5728 C CA . ASP B 1 318 ? 81.02942 15.56521 51.72790 1.000 23.00117 350 ASP B CA 1
ATOM 5729 C C . ASP B 1 318 ? 81.84931 14.33294 51.36043 1.000 26.81586 350 ASP B C 1
ATOM 5730 O O . ASP B 1 318 ? 81.42173 13.52789 50.52663 1.000 27.91677 350 ASP B O 1
ATOM 5735 N N . SER B 1 319 ? 83.01873 14.16142 51.97799 1.000 27.22068 351 SER B N 1
ATOM 5736 C CA . SER B 1 319 ? 83.87562 13.01987 51.68909 1.000 22.80954 351 SER B CA 1
ATOM 5737 C C . SER B 1 319 ? 83.87003 11.99244 52.81928 1.000 27.61610 351 SER B C 1
ATOM 5738 O O . SER B 1 319 ? 84.84990 11.26952 53.01244 1.000 31.54180 351 SER B O 1
ATOM 5741 N N . HIS B 1 320 ? 82.79161 11.93469 53.58974 1.000 26.11782 352 HIS B N 1
ATOM 5742 C CA . HIS B 1 320 ? 82.56851 10.86636 54.55121 1.000 20.75337 352 HIS B CA 1
ATOM 5743 C C . HIS B 1 320 ? 81.34437 10.06707 54.12992 1.000 23.28158 352 HIS B C 1
ATOM 5744 O O . HIS B 1 320 ? 80.40818 10.60927 53.53619 1.000 23.43051 352 HIS B O 1
ATOM 5751 N N . SER B 1 321 ? 81.36395 8.77014 54.42926 1.000 19.02097 353 SER B N 1
ATOM 5752 C CA . SER B 1 321 ? 80.20258 7.92744 54.17726 1.000 21.34268 353 SER B CA 1
ATOM 5753 C C . SER B 1 321 ? 80.38335 6.62711 54.93818 1.000 22.08989 353 SER B C 1
ATOM 5754 O O . SER B 1 321 ? 81.51162 6.19956 55.19810 1.000 18.43437 353 SER B O 1
ATOM 5757 N N . THR B 1 322 ? 79.26166 6.00944 55.28937 1.000 17.07763 354 THR B N 1
ATOM 5758 C CA . THR B 1 322 ? 79.28035 4.76846 56.04680 1.000 18.61764 354 THR B CA 1
ATOM 5759 C C . THR B 1 322 ? 77.97262 4.04001 55.79904 1.000 18.22849 354 THR B C 1
ATOM 5760 O O . THR B 1 322 ? 76.95409 4.65961 55.48048 1.000 17.42598 354 THR B O 1
ATOM 5764 N N . TYR B 1 323 ? 78.00396 2.72139 55.94846 1.000 15.65943 355 TYR B N 1
ATOM 5765 C CA . TYR B 1 323 ? 76.74579 2.01609 56.08931 1.000 16.17519 355 TYR B CA 1
ATOM 5766 C C . TYR B 1 323 ? 76.14586 2.31772 57.45082 1.000 15.14658 355 TYR B C 1
ATOM 5767 O O . TYR B 1 323 ? 76.85633 2.56751 58.43580 1.000 17.10341 355 TYR B O 1
ATOM 5776 N N . VAL B 1 324 ? 74.82058 2.32759 57.49230 1.000 15.97023 356 VAL B N 1
ATOM 5777 C CA . VAL B 1 324 ? 74.07150 2.50647 58.72423 1.000 17.76249 356 VAL B CA 1
ATOM 5778 C C . VAL B 1 324 ? 73.19582 1.27985 58.89403 1.000 16.11386 356 VAL B C 1
ATOM 5779 O O . VAL B 1 324 ? 72.40585 0.94964 57.99983 1.000 14.08515 356 VAL B O 1
ATOM 5783 N N . VAL B 1 325 ? 73.34549 0.59522 60.02159 1.000 14.35052 357 VAL B N 1
ATOM 5784 C CA . VAL B 1 325 ? 72.49297 -0.52923 60.37484 1.000 14.42740 357 VAL B CA 1
ATOM 5785 C C . VAL B 1 325 ? 71.72747 -0.14335 61.62628 1.000 16.52606 357 VAL B C 1
ATOM 5786 O O . VAL B 1 325 ? 72.33097 0.17364 62.65713 1.000 18.08470 357 VAL B O 1
ATOM 5790 N N . SER B 1 326 ? 70.40184 -0.13891 61.53104 1.000 16.56627 358 SER B N 1
ATOM 5791 C CA . SER B 1 326 ? 69.55960 0.17824 62.67367 1.000 16.74904 358 SER B CA 1
ATOM 5792 C C . SER B 1 326 ? 69.29383 -1.10102 63.45356 1.000 18.13308 358 SER B C 1
ATOM 5793 O O . SER B 1 326 ? 68.86227 -2.10551 62.88205 1.000 18.04311 358 SER B O 1
ATOM 5796 N N . ALA B 1 327 ? 69.57993 -1.07279 64.75194 1.000 17.65682 359 ALA B N 1
ATOM 5797 C CA . ALA B 1 327 ? 69.49893 -2.27064 65.57412 1.000 19.75424 359 ALA B CA 1
ATOM 5798 C C . ALA B 1 327 ? 68.72286 -1.96666 66.84448 1.000 18.21525 359 ALA B C 1
ATOM 5799 O O . ALA B 1 327 ? 68.80825 -0.86169 67.38333 1.000 17.60966 359 ALA B O 1
ATOM 5801 N N . THR B 1 328 ? 67.96588 -2.94818 67.31809 1.000 19.25284 360 THR B N 1
ATOM 5802 C CA . THR B 1 328 ? 67.20784 -2.82487 68.55499 1.000 15.39292 360 THR B CA 1
ATOM 5803 C C . THR B 1 328 ? 67.83433 -3.69231 69.63965 1.000 16.98841 360 THR B C 1
ATOM 5804 O O . THR B 1 328 ? 68.34585 -4.77814 69.35672 1.000 18.20091 360 THR B O 1
ATOM 5808 N N . VAL B 1 329 ? 67.79108 -3.20543 70.88099 1.000 18.08570 361 VAL B N 1
ATOM 5809 C CA . VAL B 1 329 ? 68.26015 -3.95112 72.04876 1.000 17.60664 361 VAL B CA 1
ATOM 5810 C C . VAL B 1 329 ? 67.13156 -3.97166 73.07129 1.000 15.94290 361 VAL B C 1
ATOM 5811 O O . VAL B 1 329 ? 66.69172 -2.91386 73.54023 1.000 16.81160 361 VAL B O 1
ATOM 5815 N N . THR B 1 330 ? 66.63089 -5.16532 73.38283 1.000 14.38170 362 THR B N 1
ATOM 5816 C CA . THR B 1 330 ? 65.61569 -5.31813 74.41634 1.000 19.11707 362 THR B CA 1
ATOM 5817 C C . THR B 1 330 ? 66.29764 -5.46639 75.77247 1.000 16.66769 362 THR B C 1
ATOM 5818 O O . THR B 1 330 ? 67.03216 -6.43467 75.99673 1.000 17.85061 362 THR B O 1
ATOM 5822 N N . SER B 1 331 ? 66.06668 -4.49853 76.66016 1.000 14.77929 363 SER B N 1
ATOM 5823 C CA . SER B 1 331 ? 66.52748 -4.52600 78.04065 1.000 17.39478 363 SER B CA 1
ATOM 5824 C C . SER B 1 331 ? 65.36433 -4.89630 78.96004 1.000 18.65360 363 SER B C 1
ATOM 5825 O O . SER B 1 331 ? 64.22977 -5.08114 78.52015 1.000 17.83247 363 SER B O 1
ATOM 5828 N N . ALA B 1 332 ? 65.65244 -5.00745 80.26318 1.000 18.13135 364 ALA B N 1
ATOM 5829 C CA . ALA B 1 332 ? 64.63860 -5.49123 81.19992 1.000 15.84861 364 ALA B CA 1
ATOM 5830 C C . ALA B 1 332 ? 63.39486 -4.60654 81.20035 1.000 19.88241 364 ALA B C 1
ATOM 5831 O O . ALA B 1 332 ? 62.26831 -5.10797 81.30366 1.000 17.81611 364 ALA B O 1
ATOM 5833 N N . ASN B 1 333 ? 63.57586 -3.28788 81.08488 1.000 21.85196 365 ASN B N 1
ATOM 5834 C CA . ASN B 1 333 ? 62.48400 -2.33715 81.24871 1.000 20.86320 365 ASN B CA 1
ATOM 5835 C C . ASN B 1 333 ? 62.00949 -1.69095 79.95649 1.000 24.72466 365 ASN B C 1
ATOM 5836 O O . ASN B 1 333 ? 60.92219 -1.10573 79.95011 1.000 24.48740 365 ASN B O 1
ATOM 5841 N N . SER B 1 334 ? 62.78675 -1.76655 78.87885 1.000 22.69715 366 SER B N 1
ATOM 5842 C CA . SER B 1 334 ? 62.46094 -1.03945 77.65854 1.000 24.11418 366 SER B CA 1
ATOM 5843 C C . SER B 1 334 ? 63.29049 -1.60377 76.51888 1.000 23.03132 366 SER B C 1
ATOM 5844 O O . SER B 1 334 ? 64.18938 -2.42001 76.72485 1.000 22.18559 366 SER B O 1
ATOM 5847 N N . THR B 1 335 ? 62.98426 -1.14108 75.30853 1.000 21.51580 367 THR B N 1
ATOM 5848 C CA . THR B 1 335 ? 63.72645 -1.50301 74.10897 1.000 23.67461 367 THR B CA 1
ATOM 5849 C C . THR B 1 335 ? 64.26417 -0.23604 73.46280 1.000 24.88872 367 THR B C 1
ATOM 5850 O O . THR B 1 335 ? 63.50741 0.71077 73.22271 1.000 27.35296 367 THR B O 1
ATOM 5854 N N . ALA B 1 336 ? 65.56559 -0.21844 73.19790 1.000 22.61970 368 ALA B N 1
ATOM 5855 C CA . ALA B 1 336 ? 66.24407 0.91414 72.58735 1.000 21.91408 368 ALA B CA 1
ATOM 5856 C C . ALA B 1 336 ? 66.59555 0.59856 71.13899 1.000 18.68556 368 ALA B C 1
ATOM 5857 O O . ALA B 1 336 ? 66.69871 -0.56527 70.73930 1.000 19.30833 368 ALA B O 1
ATOM 5859 N N . ASN B 1 337 ? 66.77409 1.65444 70.35112 1.000 20.50970 369 ASN B N 1
ATOM 5860 C CA . ASN B 1 337 ? 67.24150 1.54553 68.97498 1.000 20.46054 369 ASN B CA 1
ATOM 5861 C C . ASN B 1 337 ? 68.59061 2.24022 68.84636 1.000 18.76201 369 ASN B C 1
ATOM 5862 O O . ASN B 1 337 ? 68.83102 3.26971 69.48676 1.000 20.43224 369 ASN B O 1
ATOM 5867 N N . TYR B 1 338 ? 69.46508 1.68005 68.01345 1.000 16.62007 370 TYR B N 1
ATOM 5868 C CA . TYR B 1 338 ? 70.77185 2.26491 67.75501 1.000 16.59297 370 TYR B CA 1
ATOM 5869 C C . TYR B 1 338 ? 71.05002 2.27839 66.26312 1.000 18.21477 370 TYR B C 1
ATOM 5870 O O . TYR B 1 338 ? 70.81540 1.27972 65.57260 1.000 17.27580 370 TYR B O 1
ATOM 5879 N N . LEU B 1 339 ? 71.56934 3.40646 65.77486 1.000 15.39568 371 LEU B N 1
ATOM 5880 C CA . LEU B 1 339 ? 72.07515 3.50101 64.40920 1.000 16.60473 371 LEU B CA 1
ATOM 5881 C C . LEU B 1 339 ? 73.57356 3.22632 64.44430 1.000 16.98343 371 LEU B C 1
ATOM 5882 O O . LEU B 1 339 ? 74.34810 4.04384 64.94961 1.000 19.86534 371 LEU B O 1
ATOM 5887 N N . LEU B 1 340 ? 73.98089 2.08616 63.89966 1.000 12.97652 372 LEU B N 1
ATOM 5888 C CA . LEU B 1 340 ? 75.36259 1.62399 63.97452 1.000 15.61758 372 LEU B CA 1
ATOM 5889 C C . LEU B 1 340 ? 76.07232 1.88849 62.65494 1.000 19.30203 372 LEU B C 1
ATOM 5890 O O . LEU B 1 340 ? 75.53005 1.59559 61.58208 1.000 16.92450 372 LEU B O 1
ATOM 5895 N N . ALA B 1 341 ? 77.28217 2.43705 62.73552 1.000 16.49017 373 ALA B N 1
ATOM 5896 C CA . ALA B 1 341 ? 78.08473 2.71344 61.55276 1.000 18.14676 373 ALA B CA 1
ATOM 5897 C C . ALA B 1 341 ? 79.02584 1.54748 61.26396 1.000 18.53676 373 ALA B C 1
ATOM 5898 O O . ALA B 1 341 ? 79.64827 0.99452 62.17340 1.000 21.52960 373 ALA B O 1
ATOM 5900 N N . THR B 1 342 ? 79.11635 1.16747 59.99503 1.000 18.49249 374 THR B N 1
ATOM 5901 C CA . THR B 1 342 ? 80.05821 0.13737 59.58660 1.000 17.55826 374 THR B CA 1
ATOM 5902 C C . THR B 1 342 ? 80.46822 0.41153 58.15174 1.000 19.87783 374 THR B C 1
ATOM 5903 O O . THR B 1 342 ? 79.67811 0.92175 57.35488 1.000 19.36103 374 THR B O 1
ATOM 5907 N N . SER B 1 343 ? 81.71245 0.07455 57.82597 1.000 17.47413 375 SER B N 1
ATOM 5908 C CA . SER B 1 343 ? 82.17448 0.19720 56.45129 1.000 16.51594 375 SER B CA 1
ATOM 5909 C C . SER B 1 343 ? 81.95711 -1.07002 55.63466 1.000 14.45398 375 SER B C 1
ATOM 5910 O O . SER B 1 343 ? 82.31008 -1.08709 54.44691 1.000 17.13426 375 SER B O 1
ATOM 5913 N N . THR B 1 344 ? 81.39232 -2.12706 56.22992 1.000 16.06797 376 THR B N 1
ATOM 5914 C CA . THR B 1 344 ? 81.10977 -3.36000 55.50968 1.000 17.15413 376 THR B CA 1
ATOM 5915 C C . THR B 1 344 ? 79.85129 -4.02116 56.05924 1.000 17.34849 376 THR B C 1
ATOM 5916 O O . THR B 1 344 ? 79.60030 -4.00794 57.26564 1.000 17.40109 376 THR B O 1
ATOM 5920 N N . LEU B 1 345 ? 79.07402 -4.61139 55.15896 1.000 14.91616 377 LEU B N 1
ATOM 5921 C CA . LEU B 1 345 ? 77.94348 -5.45008 55.52367 1.000 17.16769 377 LEU B CA 1
ATOM 5922 C C . LEU B 1 345 ? 78.26267 -6.93204 55.44363 1.000 13.80764 377 LEU B C 1
ATOM 5923 O O . LEU B 1 345 ? 77.37406 -7.75647 55.66867 1.000 16.50685 377 LEU B O 1
ATOM 5928 N N . GLU B 1 346 ? 79.49512 -7.29878 55.09988 1.000 15.02833 378 GLU B N 1
ATOM 5929 C CA . GLU B 1 346 ? 79.79789 -8.67637 54.73901 1.000 12.59735 378 GLU B CA 1
ATOM 5930 C C . GLU B 1 346 ? 80.72720 -9.41497 55.70525 1.000 15.60955 378 GLU B C 1
ATOM 5931 O O . GLU B 1 346 ? 80.99324 -10.60069 55.48030 1.000 18.37262 378 GLU B O 1
ATOM 5937 N N . SER B 1 347 ? 81.20377 -8.78550 56.77455 1.000 14.53164 379 SER B N 1
ATOM 5938 C CA . SER B 1 347 ? 81.98843 -9.51959 57.76605 1.000 19.58665 379 SER B CA 1
ATOM 5939 C C . SER B 1 347 ? 82.04022 -8.72792 59.06564 1.000 17.86208 379 SER B C 1
ATOM 5940 O O . SER B 1 347 ? 81.53061 -7.60783 59.16207 1.000 18.59574 379 SER B O 1
ATOM 5943 N N . GLY B 1 348 ? 82.70452 -9.31809 60.06324 1.000 19.30663 380 GLY B N 1
ATOM 5944 C CA . GLY B 1 348 ? 82.88758 -8.66094 61.32970 1.000 18.04911 380 GLY B CA 1
ATOM 5945 C C . GLY B 1 348 ? 81.58801 -8.57308 62.10511 1.000 20.06008 380 GLY B C 1
ATOM 5946 O O . GLY B 1 348 ? 80.63401 -9.32861 61.88243 1.000 18.33119 380 GLY B O 1
ATOM 5947 N N . SER B 1 349 ? 81.56427 -7.62748 63.04209 1.000 18.84090 381 SER B N 1
ATOM 5948 C CA . SER B 1 349 ? 80.37672 -7.42068 63.85664 1.000 22.33978 381 SER B CA 1
ATOM 5949 C C . SER B 1 349 ? 80.28671 -5.96424 64.29387 1.000 20.86088 381 SER B C 1
ATOM 5950 O O . SER B 1 349 ? 81.26862 -5.21971 64.27352 1.000 21.48080 381 SER B O 1
ATOM 5953 N N . VAL B 1 350 ? 79.07653 -5.56374 64.67206 1.000 21.84255 382 VAL B N 1
ATOM 5954 C CA . VAL B 1 350 ? 78.82567 -4.27948 65.31420 1.000 21.82472 382 VAL B CA 1
ATOM 5955 C C . VAL B 1 350 ? 78.04332 -4.54798 66.59095 1.000 26.20969 382 VAL B C 1
ATOM 5956 O O . VAL B 1 350 ? 77.24274 -5.48636 66.66420 1.000 22.85495 382 VAL B O 1
ATOM 5960 N N . THR B 1 351 ? 78.27760 -3.71103 67.60616 1.000 27.26987 383 THR B N 1
ATOM 5961 C CA . THR B 1 351 ? 77.65654 -3.89383 68.91025 1.000 23.03859 383 THR B CA 1
ATOM 5962 C C . THR B 1 351 ? 77.28801 -2.52181 69.46027 1.000 27.26663 383 THR B C 1
ATOM 5963 O O . THR B 1 351 ? 78.15644 -1.63302 69.53281 1.000 26.78638 383 THR B O 1
ATOM 5967 N N . PRO B 1 352 ? 76.02730 -2.30800 69.84962 1.000 25.17693 384 PRO B N 1
ATOM 5968 C CA . PRO B 1 352 ? 75.66044 -1.05644 70.52296 1.000 26.90753 384 PRO B CA 1
ATOM 5969 C C . PRO B 1 352 ? 76.39438 -0.87518 71.85535 1.000 34.30208 384 PRO B C 1
ATOM 5970 O O . PRO B 1 352 ? 77.17844 0.07087 71.97510 1.000 33.29698 384 PRO B O 1
ATOM 5974 N N . GLY B 1 357 ? 77.03323 2.97860 69.50923 1.000 24.56129 389 GLY B N 1
ATOM 5975 C CA . GLY B 1 357 ? 76.07588 3.41824 68.50223 1.000 33.39114 389 GLY B CA 1
ATOM 5976 C C . GLY B 1 357 ? 75.24051 4.64050 68.86548 1.000 29.44320 389 GLY B C 1
ATOM 5977 O O . GLY B 1 357 ? 75.18733 5.05633 70.02812 1.000 32.91823 389 GLY B O 1
ATOM 5978 N N . PHE B 1 358 ? 74.58408 5.22107 67.85802 1.000 26.95210 390 PHE B N 1
ATOM 5979 C CA . PHE B 1 358 ? 73.77645 6.42506 68.03597 1.000 26.12606 390 PHE B CA 1
ATOM 5980 C C . PHE B 1 358 ? 72.36024 6.01104 68.42521 1.000 24.30452 390 PHE B C 1
ATOM 5981 O O . PHE B 1 358 ? 71.61817 5.45999 67.60573 1.000 26.16836 390 PHE B O 1
ATOM 5989 N N . GLU B 1 359 ? 71.97530 6.30077 69.66568 1.000 21.79842 391 GLU B N 1
ATOM 5990 C CA . GLU B 1 359 ? 70.71615 5.80607 70.19848 1.000 23.65433 391 GLU B CA 1
ATOM 5991 C C . GLU B 1 359 ? 69.53768 6.64432 69.72035 1.000 24.12557 391 GLU B C 1
ATOM 5992 O O . GLU B 1 359 ? 69.62008 7.87331 69.63032 1.000 24.26543 391 GLU B O 1
ATOM 5998 N N . THR B 1 360 ? 68.44543 5.95697 69.38900 1.000 19.69092 392 THR B N 1
ATOM 5999 C CA . THR B 1 360 ? 67.17128 6.56701 69.03511 1.000 22.56426 392 THR B CA 1
ATOM 6000 C C . THR B 1 360 ? 66.06059 5.72544 69.64382 1.000 21.27579 392 THR B C 1
ATOM 6001 O O . THR B 1 360 ? 66.28017 4.59600 70.09185 1.000 23.63708 392 THR B O 1
ATOM 6005 N N . ALA B 1 361 ? 64.85071 6.27456 69.64693 1.000 27.00956 393 ALA B N 1
ATOM 6006 C CA . ALA B 1 361 ? 63.69736 5.42990 69.89614 1.000 25.93427 393 ALA B CA 1
ATOM 6007 C C . ALA B 1 361 ? 63.44927 4.54269 68.68236 1.000 19.68356 393 ALA B C 1
ATOM 6008 O O . ALA B 1 361 ? 63.84128 4.86307 67.55519 1.000 22.58681 393 ALA B O 1
ATOM 6010 N N . THR B 1 362 ? 62.80622 3.40516 68.93090 1.000 21.92862 394 THR B N 1
ATOM 6011 C CA . THR B 1 362 ? 62.46063 2.49011 67.85670 1.000 19.25599 394 THR B CA 1
ATOM 6012 C C . THR B 1 362 ? 61.49420 3.16467 66.88142 1.000 18.14331 394 THR B C 1
ATOM 6013 O O . THR B 1 362 ? 60.82766 4.15017 67.20503 1.000 20.50260 394 THR B O 1
ATOM 6017 N N . GLY B 1 363 ? 61.44843 2.64163 65.66478 1.000 17.37774 395 GLY B N 1
ATOM 6018 C CA . GLY B 1 363 ? 60.53667 3.14711 64.65754 1.000 17.91212 395 GLY B CA 1
ATOM 6019 C C . GLY B 1 363 ? 59.81747 2.03073 63.93122 1.000 18.56474 395 GLY B C 1
ATOM 6020 O O . GLY B 1 363 ? 60.36853 0.95595 63.69512 1.000 18.84713 395 GLY B O 1
ATOM 6021 N N . THR B 1 364 ? 58.56716 2.31685 63.54827 1.000 17.48135 396 THR B N 1
ATOM 6022 C CA . THR B 1 364 ? 57.77903 1.34659 62.79250 1.000 18.73987 396 THR B CA 1
ATOM 6023 C C . THR B 1 364 ? 58.43564 1.02454 61.45921 1.000 18.23483 396 THR B C 1
ATOM 6024 O O . THR B 1 364 ? 58.50327 -0.14197 61.05404 1.000 19.00214 396 THR B O 1
ATOM 6028 N N . ALA B 1 365 ? 58.89340 2.05066 60.74915 1.000 13.64215 397 ALA B N 1
ATOM 6029 C CA . ALA B 1 365 ? 59.46231 1.90292 59.41987 1.000 18.25739 397 ALA B CA 1
ATOM 6030 C C . ALA B 1 365 ? 60.62519 2.86861 59.26988 1.000 17.04821 397 ALA B C 1
ATOM 6031 O O . ALA B 1 365 ? 60.67866 3.90688 59.93350 1.000 16.53642 397 ALA B O 1
ATOM 6033 N N . TRP B 1 366 ? 61.54507 2.52843 58.37182 1.000 14.08042 398 TRP B N 1
ATOM 6034 C CA . TRP B 1 366 ? 62.76045 3.30157 58.16795 1.000 13.70415 398 TRP B CA 1
ATOM 6035 C C . TRP B 1 366 ? 62.98523 3.47283 56.67575 1.000 15.24280 398 TRP B C 1
ATOM 6036 O O . TRP B 1 366 ? 62.94415 2.49265 55.92747 1.000 16.86901 398 TRP B O 1
ATOM 6047 N N . ILE B 1 367 ? 63.22251 4.70841 56.24987 1.000 13.42026 399 ILE B N 1
ATOM 6048 C CA . ILE B 1 367 ? 63.35521 5.05360 54.83704 1.000 17.72802 399 ILE B CA 1
ATOM 6049 C C . ILE B 1 367 ? 64.67320 5.78154 54.63389 1.000 15.08295 399 ILE B C 1
ATOM 6050 O O . ILE B 1 367 ? 64.87612 6.85617 55.20598 1.000 15.70070 399 ILE B O 1
ATOM 6055 N N . PHE B 1 368 ? 65.54550 5.23158 53.79317 1.000 14.76390 400 PHE B N 1
ATOM 6056 C CA . PHE B 1 368 ? 66.71297 5.97154 53.32685 1.000 17.32454 400 PHE B CA 1
ATOM 6057 C C . PHE B 1 368 ? 66.33401 6.77395 52.08832 1.000 17.94564 400 PHE B C 1
ATOM 6058 O O . PHE B 1 368 ? 65.84348 6.21170 51.10169 1.000 16.85000 400 PHE B O 1
ATOM 6066 N N . TYR B 1 369 ? 66.55066 8.08238 52.14269 1.000 15.70158 401 TYR B N 1
ATOM 6067 C CA . TYR B 1 369 ? 66.49209 8.91671 50.95085 1.000 16.16354 401 TYR B CA 1
ATOM 6068 C C . TYR B 1 369 ? 67.87766 8.90706 50.31982 1.000 17.52394 401 TYR B C 1
ATOM 6069 O O . TYR B 1 369 ? 68.79925 9.54660 50.83539 1.000 17.33569 401 TYR B O 1
ATOM 6078 N N . LYS B 1 370 ? 68.01633 8.18391 49.20954 1.000 17.76577 402 LYS B N 1
ATOM 6079 C CA . LYS B 1 370 ? 69.27715 8.00083 48.49140 1.000 19.19374 402 LYS B CA 1
ATOM 6080 C C . LYS B 1 370 ? 70.33167 7.63125 49.53096 1.000 17.13472 402 LYS B C 1
ATOM 6081 O O . LYS B 1 370 ? 70.09229 6.72596 50.34392 1.000 15.67871 402 LYS B O 1
ATOM 6087 N N . ASP B 1 371 ? 71.47977 8.28997 49.54504 1.000 18.24059 403 ASP B N 1
ATOM 6088 C CA . ASP B 1 371 ? 72.49118 8.10287 50.57043 1.000 18.65251 403 ASP B CA 1
ATOM 6089 C C . ASP B 1 371 ? 72.62103 9.35431 51.42842 1.000 20.86924 403 ASP B C 1
ATOM 6090 O O . ASP B 1 371 ? 73.67955 9.61697 51.99954 1.000 20.90415 403 ASP B O 1
ATOM 6095 N N . GLN B 1 372 ? 71.56051 10.15773 51.48290 1.000 19.28498 404 GLN B N 1
ATOM 6096 C CA . GLN B 1 372 ? 71.60004 11.47242 52.10765 1.000 19.27943 404 GLN B CA 1
ATOM 6097 C C . GLN B 1 372 ? 70.97358 11.49454 53.49318 1.000 18.48121 404 GLN B C 1
ATOM 6098 O O . GLN B 1 372 ? 71.55282 12.07016 54.41708 1.000 21.05554 404 GLN B O 1
ATOM 6104 N N . TYR B 1 373 ? 69.79671 10.89218 53.65588 1.000 17.02574 405 TYR B N 1
ATOM 6105 C CA . TYR B 1 373 ? 69.05776 10.97419 54.90643 1.000 16.30593 405 TYR B CA 1
ATOM 6106 C C . TYR B 1 373 ? 68.43584 9.63234 55.25225 1.000 17.59549 405 TYR B C 1
ATOM 6107 O O . TYR B 1 373 ? 68.10972 8.83036 54.37423 1.000 18.95359 405 TYR B O 1
ATOM 6116 N N . LEU B 1 374 ? 68.23954 9.41766 56.54950 1.000 13.77473 406 LEU B N 1
ATOM 6117 C CA . LEU B 1 374 ? 67.49437 8.27612 57.06519 1.000 16.39639 406 LEU B CA 1
ATOM 6118 C C . LEU B 1 374 ? 66.29953 8.81201 57.83886 1.000 15.95586 406 LEU B C 1
ATOM 6119 O O . LEU B 1 374 ? 66.47750 9.54290 58.81633 1.000 16.09363 406 LEU B O 1
ATOM 6124 N N . TYR B 1 375 ? 65.09221 8.44962 57.40986 1.000 14.83469 407 TYR B N 1
ATOM 6125 C CA . TYR B 1 375 ? 63.85920 8.86942 58.06737 1.000 14.52589 407 TYR B CA 1
ATOM 6126 C C . TYR B 1 375 ? 63.24788 7.72769 58.87375 1.000 13.75220 407 TYR B C 1
ATOM 6127 O O . TYR B 1 375 ? 63.07472 6.61412 58.36468 1.000 16.08358 407 TYR B O 1
ATOM 6136 N N . ARG B 1 376 ? 62.94111 8.00587 60.13620 1.000 12.56401 408 ARG B N 1
ATOM 6137 C CA . ARG B 1 376 ? 62.15110 7.11491 60.98018 1.000 13.72577 408 ARG B CA 1
ATOM 6138 C C . ARG B 1 376 ? 60.68221 7.52042 60.90238 1.000 18.07103 408 ARG B C 1
ATOM 6139 O O . ARG B 1 376 ? 60.34541 8.68095 61.15437 1.000 18.91169 408 ARG B O 1
ATOM 6147 N N . LEU B 1 377 ? 59.81260 6.57798 60.54595 1.000 15.14162 409 LEU B N 1
ATOM 6148 C CA . LEU B 1 377 ? 58.37031 6.81112 60.53153 1.000 16.85884 409 LEU B CA 1
ATOM 6149 C C . LEU B 1 377 ? 57.73731 5.96010 61.61618 1.000 15.07275 409 LEU B C 1
ATOM 6150 O O . LEU B 1 377 ? 57.76643 4.72551 61.53571 1.000 17.21984 409 LEU B O 1
ATOM 6155 N N . GLN B 1 378 ? 57.15708 6.61629 62.61975 1.000 15.25965 410 GLN B N 1
ATOM 6156 C CA . GLN B 1 378 ? 56.56824 5.92787 63.76009 1.000 15.52341 410 GLN B CA 1
ATOM 6157 C C . GLN B 1 378 ? 55.05274 5.95427 63.63405 1.000 14.78437 410 GLN B C 1
ATOM 6158 O O . GLN B 1 378 ? 54.44667 7.02697 63.60470 1.000 15.55503 410 GLN B O 1
ATOM 6164 N N . TYR B 1 379 ? 54.46075 4.77349 63.56047 1.000 10.70683 411 TYR B N 1
ATOM 6165 C CA . TYR B 1 379 ? 53.02148 4.59409 63.47758 1.000 14.47085 411 TYR B CA 1
ATOM 6166 C C . TYR B 1 379 ? 52.43502 4.52239 64.88093 1.000 15.71768 411 TYR B C 1
ATOM 6167 O O . TYR B 1 379 ? 52.98543 3.84779 65.75324 1.000 17.64475 411 TYR B O 1
ATOM 6176 N N . ASN B 1 380 ? 51.30542 5.20294 65.08960 1.000 15.74148 412 ASN B N 1
ATOM 6177 C CA . ASN B 1 380 ? 50.71376 5.37101 66.41808 1.000 15.69955 412 ASN B CA 1
ATOM 6178 C C . ASN B 1 380 ? 49.22752 5.04780 66.39000 1.000 16.21923 412 ASN B C 1
ATOM 6179 O O . ASN B 1 380 ? 48.39423 5.76979 66.94389 1.000 16.29502 412 ASN B O 1
ATOM 6184 N N . GLN B 1 381 ? 48.88825 3.93409 65.74156 1.000 16.41984 413 GLN B N 1
ATOM 6185 C CA . GLN B 1 381 ? 47.53409 3.37107 65.74700 1.000 14.41352 413 GLN B CA 1
ATOM 6186 C C . GLN B 1 381 ? 46.60669 4.41247 65.13627 1.000 14.54607 413 GLN B C 1
ATOM 6187 O O . GLN B 1 381 ? 46.87402 4.84670 64.00026 1.000 15.83536 413 GLN B O 1
ATOM 6193 N N . GLY B 1 382 ? 45.54163 4.83918 65.81278 1.000 15.35585 414 GLY B N 1
ATOM 6194 C CA . GLY B 1 382 ? 44.63326 5.81830 65.24866 1.000 21.64048 414 GLY B CA 1
ATOM 6195 C C . GLY B 1 382 ? 45.07721 7.25595 65.38190 1.000 23.34684 414 GLY B C 1
ATOM 6196 O O . GLY B 1 382 ? 44.43645 8.14076 64.80375 1.000 27.60247 414 GLY B O 1
ATOM 6197 N N . ASN B 1 383 ? 46.15719 7.50855 66.12088 1.000 20.44805 415 ASN B N 1
ATOM 6198 C CA . ASN B 1 383 ? 46.64485 8.86170 66.34118 1.000 22.33474 415 ASN B CA 1
ATOM 6199 C C . ASN B 1 383 ? 47.66921 9.25304 65.27587 1.000 22.27543 415 ASN B C 1
ATOM 6200 O O . ASN B 1 383 ? 47.99403 8.48596 64.36563 1.000 16.64536 415 ASN B O 1
ATOM 6205 N N . GLU B 1 384 ? 48.18844 10.47125 65.39912 1.000 22.56991 416 GLU B N 1
ATOM 6206 C CA . GLU B 1 384 ? 49.16551 10.97189 64.44619 1.000 16.03769 416 GLU B CA 1
ATOM 6207 C C . GLU B 1 384 ? 50.44996 10.15811 64.50761 1.000 17.99423 416 GLU B C 1
ATOM 6208 O O . GLU B 1 384 ? 50.87922 9.71524 65.57834 1.000 19.04076 416 GLU B O 1
ATOM 6214 N N . GLY B 1 385 ? 51.05421 9.94139 63.34817 1.000 13.92099 417 GLY B N 1
ATOM 6215 C CA . GLY B 1 385 ? 52.38750 9.38324 63.32769 1.000 12.53629 417 GLY B CA 1
ATOM 6216 C C . GLY B 1 385 ? 53.40974 10.43792 63.69915 1.000 14.83282 417 GLY B C 1
ATOM 6217 O O . GLY B 1 385 ? 53.09028 11.61455 63.86995 1.000 16.42796 417 GLY B O 1
ATOM 6218 N N . VAL B 1 386 ? 54.66066 10.00377 63.83663 1.000 16.34283 418 VAL B N 1
ATOM 6219 C CA . VAL B 1 386 ? 55.76445 10.90010 64.15841 1.000 16.53784 418 VAL B CA 1
ATOM 6220 C C . VAL B 1 386 ? 56.92371 10.55872 63.24104 1.000 16.66354 418 VAL B C 1
ATOM 6221 O O . VAL B 1 386 ? 57.16160 9.38219 62.94906 1.000 15.54477 418 VAL B O 1
ATOM 6225 N N . THR B 1 387 ? 57.62782 11.58061 62.76419 1.000 16.87730 419 THR B N 1
ATOM 6226 C CA . THR B 1 387 ? 58.79245 11.34774 61.92525 1.000 19.27643 419 THR B CA 1
ATOM 6227 C C . THR B 1 387 ? 60.01120 12.05930 62.49528 1.000 20.44758 419 THR B C 1
ATOM 6228 O O . THR B 1 387 ? 59.91686 13.18417 62.99622 1.000 16.93523 419 THR B O 1
ATOM 6232 N N . THR B 1 388 ? 61.15007 11.37698 62.43069 1.000 18.25756 420 THR B N 1
ATOM 6233 C CA . THR B 1 388 ? 62.44942 11.95819 62.72779 1.000 17.92703 420 THR B CA 1
ATOM 6234 C C . THR B 1 388 ? 63.40698 11.55530 61.62250 1.000 19.53923 420 THR B C 1
ATOM 6235 O O . THR B 1 388 ? 63.21455 10.53470 60.95774 1.000 19.95773 420 THR B O 1
ATOM 6239 N N . ALA B 1 389 ? 64.43793 12.36728 61.41971 1.000 19.37439 421 ALA B N 1
ATOM 6240 C CA . ALA B 1 389 ? 65.37344 12.14422 60.33175 1.000 20.24175 421 ALA B CA 1
ATOM 6241 C C . ALA B 1 389 ? 66.79938 12.28805 60.84242 1.000 18.48530 421 ALA B C 1
ATOM 6242 O O . ALA B 1 389 ? 67.05590 12.99864 61.81675 1.000 20.05009 421 ALA B O 1
ATOM 6244 N N . TYR B 1 390 ? 67.71308 11.57987 60.18225 1.000 16.60842 422 TYR B N 1
ATOM 6245 C CA . TYR B 1 390 ? 69.11502 11.50387 60.57165 1.000 16.82725 422 TYR B CA 1
ATOM 6246 C C . TYR B 1 390 ? 69.97781 11.66352 59.33389 1.000 19.52026 422 TYR B C 1
ATOM 6247 O O . TYR B 1 390 ? 69.52778 11.43344 58.20934 1.000 18.04293 422 TYR B O 1
ATOM 6256 N N . GLU B 1 391 ? 71.23724 12.03081 59.55955 1.000 17.87647 423 GLU B N 1
ATOM 6257 C CA . GLU B 1 391 ? 72.18179 12.31453 58.48627 1.000 18.00199 423 GLU B CA 1
ATOM 6258 C C . GLU B 1 391 ? 73.58760 12.19279 59.05790 1.000 18.73004 423 GLU B C 1
ATOM 6259 O O . GLU B 1 391 ? 73.77344 12.03662 60.26653 1.000 22.59114 423 GLU B O 1
ATOM 6265 N N . LEU B 1 392 ? 74.57904 12.27833 58.18182 1.000 18.41284 424 LEU B N 1
ATOM 6266 C CA . LEU B 1 392 ? 75.95613 12.41351 58.64421 1.000 20.07057 424 LEU B CA 1
ATOM 6267 C C . LEU B 1 392 ? 76.29204 13.88778 58.82072 1.000 23.65632 424 LEU B C 1
ATOM 6268 O O . LEU B 1 392 ? 75.82469 14.73861 58.05578 1.000 22.85170 424 LEU B O 1
ATOM 6273 N N . ASN B 1 393 ? 77.09620 14.18916 59.83872 1.000 21.40674 425 ASN B N 1
ATOM 6274 C CA . ASN B 1 393 ? 77.55155 15.55766 60.03130 1.000 24.07499 425 ASN B CA 1
ATOM 6275 C C . ASN B 1 393 ? 78.83757 15.80173 59.24150 1.000 27.21849 425 ASN B C 1
ATOM 6276 O O . ASN B 1 393 ? 79.33319 14.93539 58.51667 1.000 27.11898 425 ASN B O 1
ATOM 6281 N N . THR B 1 394 ? 79.38303 17.01035 59.38748 1.000 29.66446 426 THR B N 1
ATOM 6282 C CA . THR B 1 394 ? 80.56426 17.40565 58.62631 1.000 28.13763 426 THR B CA 1
ATOM 6283 C C . THR B 1 394 ? 81.76837 16.52280 58.93275 1.000 31.38426 426 THR B C 1
ATOM 6284 O O . THR B 1 394 ? 82.61413 16.30307 58.05572 1.000 31.19352 426 THR B O 1
ATOM 6288 N N . ASN B 1 395 ? 81.85389 15.99056 60.15146 1.000 29.77183 427 ASN B N 1
ATOM 6289 C CA . ASN B 1 395 ? 82.95412 15.11880 60.53629 1.000 33.45859 427 ASN B CA 1
ATOM 6290 C C . ASN B 1 395 ? 82.72694 13.66799 60.14937 1.000 33.59142 427 ASN B C 1
ATOM 6291 O O . ASN B 1 395 ? 83.64247 12.85199 60.30296 1.000 28.01605 427 ASN B O 1
ATOM 6296 N N . GLY B 1 396 ? 81.53878 13.32694 59.66452 1.000 27.72565 428 GLY B N 1
ATOM 6297 C CA . GLY B 1 396 ? 81.22394 11.96412 59.30413 1.000 24.03836 428 GLY B CA 1
ATOM 6298 C C . GLY B 1 396 ? 80.51623 11.15172 60.36399 1.000 25.83450 428 GLY B C 1
ATOM 6299 O O . GLY B 1 396 ? 80.40957 9.92963 60.20598 1.000 26.48839 428 GLY B O 1
ATOM 6300 N N . GLY B 1 397 ? 80.02860 11.78259 61.43078 1.000 24.77898 429 GLY B N 1
ATOM 6301 C CA . GLY B 1 397 ? 79.28072 11.07368 62.45298 1.000 22.89297 429 GLY B CA 1
ATOM 6302 C C . GLY B 1 397 ? 77.78019 11.12684 62.20976 1.000 23.01943 429 GLY B C 1
ATOM 6303 O O . GLY B 1 397 ? 77.26721 12.04331 61.57572 1.000 23.92075 429 GLY B O 1
ATOM 6304 N N . ILE B 1 398 ? 77.07392 10.11830 62.72071 1.000 24.41698 430 ILE B N 1
ATOM 6305 C CA . ILE B 1 398 ? 75.61949 10.09982 62.60588 1.000 23.14991 430 ILE B CA 1
ATOM 6306 C C . ILE B 1 398 ? 75.02459 11.15884 63.52349 1.000 23.37135 430 ILE B C 1
ATOM 6307 O O . ILE B 1 398 ? 75.38823 11.26158 64.70226 1.000 23.74971 430 ILE B O 1
ATOM 6312 N N . ALA B 1 399 ? 74.10364 11.95418 62.98566 1.000 22.18418 431 ALA B N 1
ATOM 6313 C CA . ALA B 1 399 ? 73.45985 13.01443 63.73920 1.000 23.30013 431 ALA B CA 1
ATOM 6314 C C . ALA B 1 399 ? 71.96596 12.99484 63.46598 1.000 19.26340 431 ALA B C 1
ATOM 6315 O O . ALA B 1 399 ? 71.50517 12.48482 62.44293 1.000 23.67252 431 ALA B O 1
ATOM 6317 N N . LYS B 1 400 ? 71.21304 13.54975 64.40406 1.000 21.80782 432 LYS B N 1
ATOM 6318 C CA . LYS B 1 400 ? 69.79120 13.76663 64.21164 1.000 21.92058 432 LYS B CA 1
ATOM 6319 C C . LYS B 1 400 ? 69.57645 15.14303 63.59633 1.000 22.33716 432 LYS B C 1
ATOM 6320 O O . LYS B 1 400 ? 70.23270 16.11531 63.98291 1.000 23.31503 432 LYS B O 1
ATOM 6326 N N . ARG B 1 401 ? 68.67968 15.21315 62.61323 1.000 17.99671 433 ARG B N 1
ATOM 6327 C CA . ARG B 1 401 ? 68.27946 16.49628 62.05602 1.000 25.59309 433 ARG B CA 1
ATOM 6328 C C . ARG B 1 401 ? 67.34391 17.22625 63.01927 1.000 20.23774 433 ARG B C 1
ATOM 6329 O O . ARG B 1 401 ? 66.70358 16.62292 63.88539 1.000 22.32839 433 ARG B O 1
ATOM 6337 N N . SER B 1 402 ? 67.24338 18.54607 62.83123 1.000 25.36857 434 SER B N 1
ATOM 6338 C CA . SER B 1 402 ? 66.53198 19.38195 63.79418 1.000 25.27111 434 SER B CA 1
ATOM 6339 C C . SER B 1 402 ? 65.02848 19.11436 63.79881 1.000 28.19607 434 SER B C 1
ATOM 6340 O O . SER B 1 402 ? 64.41461 19.07786 64.86663 1.000 27.14131 434 SER B O 1
ATOM 6343 N N . ASN B 1 403 ? 64.40724 18.93917 62.63183 1.000 27.51372 435 ASN B N 1
ATOM 6344 C CA . ASN B 1 403 ? 62.94488 18.92687 62.57139 1.000 27.46394 435 ASN B CA 1
ATOM 6345 C C . ASN B 1 403 ? 62.37664 17.55483 62.93058 1.000 23.93160 435 ASN B C 1
ATOM 6346 O O . ASN B 1 403 ? 62.83565 16.52686 62.41990 1.000 26.46061 435 ASN B O 1
ATOM 6351 N N . GLU B 1 404 ? 61.36076 17.54707 63.79726 1.000 27.32629 436 GLU B N 1
ATOM 6352 C CA . GLU B 1 404 ? 60.68385 16.32690 64.23421 1.000 24.16291 436 GLU B CA 1
ATOM 6353 C C . GLU B 1 404 ? 59.18203 16.57165 64.22072 1.000 23.37963 436 GLU B C 1
ATOM 6354 O O . GLU B 1 404 ? 58.68985 17.44769 64.93527 1.000 20.86921 436 GLU B O 1
ATOM 6360 N N . TYR B 1 405 ? 58.44964 15.80806 63.42039 1.000 15.82713 437 TYR B N 1
ATOM 6361 C CA . TYR B 1 405 ? 57.06850 16.14505 63.12032 1.000 17.29316 437 TYR B CA 1
ATOM 6362 C C . TYR B 1 405 ? 56.09364 15.07107 63.56967 1.000 14.38804 437 TYR B C 1
ATOM 6363 O O . TYR B 1 405 ? 56.39596 13.87744 63.52124 1.000 20.56613 437 TYR B O 1
ATOM 6372 N N . THR B 1 406 ? 54.89834 15.50782 63.95516 1.000 14.64653 438 THR B N 1
ATOM 6373 C CA . THR B 1 406 ? 53.72755 14.65427 63.89030 1.000 16.49163 438 THR B CA 1
ATOM 6374 C C . THR B 1 406 ? 53.16272 14.77036 62.48275 1.000 16.32239 438 THR B C 1
ATOM 6375 O O . THR B 1 406 ? 53.21605 15.84234 61.86915 1.000 17.52323 438 THR B O 1
ATOM 6379 N N . ILE B 1 407 ? 52.65343 13.66049 61.96128 1.000 16.37715 439 ILE B N 1
ATOM 6380 C CA . ILE B 1 407 ? 52.08753 13.62821 60.61988 1.000 15.11007 439 ILE B CA 1
ATOM 6381 C C . ILE B 1 407 ? 50.76052 12.89631 60.69124 1.000 13.93110 439 ILE B C 1
ATOM 6382 O O . ILE B 1 407 ? 50.51137 12.10255 61.60045 1.000 15.41328 439 ILE B O 1
ATOM 6387 N N . THR B 1 408 ? 49.90530 13.17852 59.71185 1.000 16.77349 440 THR B N 1
ATOM 6388 C CA . THR B 1 408 ? 48.69918 12.39120 59.53048 1.000 15.79185 440 THR B CA 1
ATOM 6389 C C . THR B 1 408 ? 49.05424 10.91478 59.57782 1.000 13.07234 440 THR B C 1
ATOM 6390 O O . THR B 1 408 ? 50.09429 10.49642 59.05773 1.000 15.44259 440 THR B O 1
ATOM 6394 N N . ARG B 1 409 ? 48.20388 10.13763 60.24170 1.000 16.12694 441 ARG B N 1
ATOM 6395 C CA . ARG B 1 409 ? 48.34474 8.68893 60.29201 1.000 15.29467 441 ARG B CA 1
ATOM 6396 C C . ARG B 1 409 ? 48.68122 8.14741 58.90989 1.000 16.75937 441 ARG B C 1
ATOM 6397 O O . ARG B 1 409 ? 48.07839 8.55600 57.91642 1.000 13.71549 441 ARG B O 1
ATOM 6405 N N . PHE B 1 410 ? 49.68447 7.27101 58.83975 1.000 12.86755 442 PHE B N 1
ATOM 6406 C CA . PHE B 1 410 ? 50.13090 6.71943 57.56532 1.000 12.32425 442 PHE B CA 1
ATOM 6407 C C . PHE B 1 410 ? 49.92200 5.21283 57.53188 1.000 13.56497 442 PHE B C 1
ATOM 6408 O O . PHE B 1 410 ? 50.08773 4.51604 58.54358 1.000 14.00165 442 PHE B O 1
ATOM 6416 N N . THR B 1 411 ? 49.53692 4.72468 56.35994 1.000 12.32964 443 THR B N 1
ATOM 6417 C CA . THR B 1 411 ? 49.46630 3.30081 56.10153 1.000 11.44373 443 THR B CA 1
ATOM 6418 C C . THR B 1 411 ? 50.30970 2.91263 54.89022 1.000 10.90396 443 THR B C 1
ATOM 6419 O O . THR B 1 411 ? 50.36531 1.72938 54.54811 1.000 12.72751 443 THR B O 1
ATOM 6423 N N . THR B 1 412 ? 50.95021 3.87527 54.22733 1.000 10.86867 444 THR B N 1
ATOM 6424 C CA . THR B 1 412 ? 51.89104 3.58624 53.15264 1.000 11.06435 444 THR B CA 1
ATOM 6425 C C . THR B 1 412 ? 52.81256 4.78675 53.00415 1.000 12.84239 444 THR B C 1
ATOM 6426 O O . THR B 1 412 ? 52.51969 5.87361 53.50937 1.000 11.45096 444 THR B O 1
ATOM 6430 N N . TYR B 1 413 ? 53.93681 4.57580 52.31316 1.000 8.17546 445 TYR B N 1
ATOM 6431 C CA . TYR B 1 413 ? 54.86938 5.66043 52.03094 1.000 14.99350 445 TYR B CA 1
ATOM 6432 C C . TYR B 1 413 ? 55.68341 5.33029 50.78867 1.000 14.73306 445 TYR B C 1
ATOM 6433 O O . TYR B 1 413 ? 55.70674 4.19471 50.30306 1.000 12.66905 445 TYR B O 1
ATOM 6442 N N . GLY B 1 414 ? 56.33963 6.35415 50.27655 1.000 12.36058 446 GLY B N 1
ATOM 6443 C CA . GLY B 1 414 ? 57.26440 6.17717 49.18335 1.000 14.36437 446 GLY B CA 1
ATOM 6444 C C . GLY B 1 414 ? 57.98281 7.47413 48.93446 1.000 13.22812 446 GLY B C 1
ATOM 6445 O O . GLY B 1 414 ? 57.98924 8.36357 49.78683 1.000 16.91653 446 GLY B O 1
ATOM 6446 N N . ILE B 1 415 ? 58.58579 7.58137 47.75486 1.000 16.63948 447 ILE B N 1
ATOM 6447 C CA . ILE B 1 415 ? 59.45420 8.70489 47.43468 1.000 15.36707 447 ILE B CA 1
ATOM 6448 C C . ILE B 1 415 ? 59.17135 9.19335 46.02388 1.000 15.08957 447 ILE B C 1
ATOM 6449 O O . ILE B 1 415 ? 59.03737 8.39110 45.09406 1.000 13.14863 447 ILE B O 1
ATOM 6454 N N . PHE B 1 416 ? 59.09510 10.51832 45.86298 1.000 14.82953 448 PHE B N 1
ATOM 6455 C CA . PHE B 1 416 ? 59.12859 11.14809 44.54722 1.000 16.37357 448 PHE B CA 1
ATOM 6456 C C . PHE B 1 416 ? 59.94252 12.42900 44.62569 1.000 15.67094 448 PHE B C 1
ATOM 6457 O O . PHE B 1 416 ? 59.71845 13.25012 45.51858 1.000 19.96468 448 PHE B O 1
ATOM 6465 N N . GLY B 1 417 ? 60.86718 12.60928 43.69072 1.000 16.28769 449 GLY B N 1
ATOM 6466 C CA . GLY B 1 417 ? 61.63905 13.84838 43.67665 1.000 16.87086 449 GLY B CA 1
ATOM 6467 C C . GLY B 1 417 ? 62.37253 14.05981 44.98947 1.000 18.18235 449 GLY B C 1
ATOM 6468 O O . GLY B 1 417 ? 63.04655 13.16131 45.49174 1.000 16.05488 449 GLY B O 1
ATOM 6469 N N . GLU B 1 418 ? 62.21692 15.25148 45.57113 1.000 15.09259 450 GLU B N 1
ATOM 6470 C CA . GLU B 1 418 ? 62.83667 15.59713 46.84768 1.000 16.18561 450 GLU B CA 1
ATOM 6471 C C . GLU B 1 418 ? 61.88666 15.39041 48.02626 1.000 21.11036 450 GLU B C 1
ATOM 6472 O O . GLU B 1 418 ? 62.01370 16.05872 49.06198 1.000 15.89299 450 GLU B O 1
ATOM 6478 N N . ASN B 1 419 ? 60.94268 14.46028 47.89894 1.000 17.43202 451 ASN B N 1
ATOM 6479 C CA . ASN B 1 419 ? 59.91202 14.27905 48.90802 1.000 15.21107 451 ASN B CA 1
ATOM 6480 C C . ASN B 1 419 ? 59.79027 12.82200 49.30899 1.000 18.85203 451 ASN B C 1
ATOM 6481 O O . ASN B 1 419 ? 59.72202 11.93967 48.44573 1.000 19.09680 451 ASN B O 1
ATOM 6486 N N . ILE B 1 420 ? 59.73765 12.58448 50.61791 1.000 13.89966 452 ILE B N 1
ATOM 6487 C CA . ILE B 1 420 ? 59.13309 11.37528 51.15153 1.000 14.55921 452 ILE B CA 1
ATOM 6488 C C . ILE B 1 420 ? 57.64107 11.65401 51.28645 1.000 13.59868 452 ILE B C 1
ATOM 6489 O O . ILE B 1 420 ? 57.23460 12.68663 51.83269 1.000 16.38950 452 ILE B O 1
ATOM 6494 N N . ILE B 1 421 ? 56.81813 10.76532 50.74649 1.000 14.54456 453 ILE B N 1
ATOM 6495 C CA . ILE B 1 421 ? 55.37585 10.96251 50.72427 1.000 13.49365 453 ILE B CA 1
ATOM 6496 C C . ILE B 1 421 ? 54.73417 9.82770 51.49613 1.000 12.64612 453 ILE B C 1
ATOM 6497 O O . ILE B 1 421 ? 55.04933 8.65991 51.25401 1.000 16.59334 453 ILE B O 1
ATOM 6502 N N . SER B 1 422 ? 53.86228 10.16736 52.44127 1.000 13.84964 454 SER B N 1
ATOM 6503 C CA . SER B 1 422 ? 53.09986 9.17841 53.18153 1.000 14.43186 454 SER B CA 1
ATOM 6504 C C . SER B 1 422 ? 51.61639 9.45087 52.98324 1.000 12.24807 454 SER B C 1
ATOM 6505 O O . SER B 1 422 ? 51.21179 10.56959 52.65148 1.000 13.09388 454 SER B O 1
ATOM 6508 N N . SER B 1 423 ? 50.81116 8.40497 53.15180 1.000 10.74792 455 SER B N 1
ATOM 6509 C CA . SER B 1 423 ? 49.38680 8.52395 52.88187 1.000 11.93293 455 SER B CA 1
ATOM 6510 C C . SER B 1 423 ? 48.59864 7.58372 53.78108 1.000 10.89347 455 SER B C 1
ATOM 6511 O O . SER B 1 423 ? 49.12677 6.59957 54.30547 1.000 13.70890 455 SER B O 1
ATOM 6514 N N . SER B 1 424 ? 47.30839 7.89551 53.93680 1.000 11.98003 456 SER B N 1
ATOM 6515 C CA . SER B 1 424 ? 46.34048 6.94692 54.47624 1.000 10.99886 456 SER B CA 1
ATOM 6516 C C . SER B 1 424 ? 44.93383 7.41774 54.12433 1.000 11.91741 456 SER B C 1
ATOM 6517 O O . SER B 1 424 ? 44.71739 8.56890 53.72210 1.000 13.11192 456 SER B O 1
ATOM 6520 N N . ALA B 1 425 ? 43.97391 6.51434 54.31497 1.000 12.11120 457 ALA B N 1
ATOM 6521 C CA . ALA B 1 425 ? 42.55637 6.83957 54.18208 1.000 12.50455 457 ALA B CA 1
ATOM 6522 C C . ALA B 1 425 ? 42.06199 7.48884 55.47238 1.000 12.53858 457 ALA B C 1
ATOM 6523 O O . ALA B 1 425 ? 42.18622 6.90095 56.55297 1.000 15.43885 457 ALA B O 1
ATOM 6525 N N . VAL B 1 426 ? 41.48816 8.68721 55.36349 1.000 10.87380 458 VAL B N 1
ATOM 6526 C CA . VAL B 1 426 ? 41.09154 9.45721 56.54193 1.000 13.00217 458 VAL B CA 1
ATOM 6527 C C . VAL B 1 426 ? 39.61909 9.82389 56.43494 1.000 16.72934 458 VAL B C 1
ATOM 6528 O O . VAL B 1 426 ? 39.01344 9.74214 55.36644 1.000 13.35252 458 VAL B O 1
ATOM 6532 N N . ASP B 1 427 ? 39.04769 10.24294 57.56677 1.000 14.72048 459 ASP B N 1
ATOM 6533 C CA . ASP B 1 427 ? 37.75318 10.91388 57.58890 1.000 14.92300 459 ASP B CA 1
ATOM 6534 C C . ASP B 1 427 ? 37.96122 12.42056 57.51130 1.000 18.54900 459 ASP B C 1
ATOM 6535 O O . ASP B 1 427 ? 38.83020 12.97828 58.19123 1.000 15.85064 459 ASP B O 1
ATOM 6540 N N . ALA B 1 428 ? 37.14005 13.07555 56.69758 1.000 13.23748 460 ALA B N 1
ATOM 6541 C CA . ALA B 1 428 ? 37.14223 14.52436 56.61678 1.000 12.99657 460 ALA B CA 1
ATOM 6542 C C . ALA B 1 428 ? 35.76824 14.98300 56.15898 1.000 17.13667 460 ALA B C 1
ATOM 6543 O O . ALA B 1 428 ? 35.01139 14.22767 55.54475 1.000 16.42234 460 ALA B O 1
ATOM 6545 N N . THR B 1 429 ? 35.46121 16.24035 56.45681 1.000 16.30033 461 THR B N 1
ATOM 6546 C CA . THR B 1 429 ? 34.22844 16.85801 55.99970 1.000 20.43566 461 THR B CA 1
ATOM 6547 C C . THR B 1 429 ? 34.44293 17.47235 54.61874 1.000 19.97548 461 THR B C 1
ATOM 6548 O O . THR B 1 429 ? 35.38652 18.24475 54.40649 1.000 17.70262 461 THR B O 1
ATOM 6552 N N . PHE B 1 430 ? 33.58035 17.10202 53.67263 1.000 19.98740 462 PHE B N 1
ATOM 6553 C CA . PHE B 1 430 ? 33.62147 17.61779 52.31233 1.000 17.95724 462 PHE B CA 1
ATOM 6554 C C . PHE B 1 430 ? 32.32045 18.33762 51.99480 1.000 19.37368 462 PHE B C 1
ATOM 6555 O O . PHE B 1 430 ? 31.25998 17.97934 52.50436 1.000 16.54160 462 PHE B O 1
ATOM 6563 N N . THR B 1 431 ? 32.40662 19.34151 51.12782 1.000 22.30684 463 THR B N 1
ATOM 6564 C CA . THR B 1 431 ? 31.20685 19.85472 50.48276 1.000 24.88516 463 THR B CA 1
ATOM 6565 C C . THR B 1 431 ? 30.62745 18.76560 49.58618 1.000 21.90855 463 THR B C 1
ATOM 6566 O O . THR B 1 431 ? 31.36530 18.09329 48.86008 1.000 20.94431 463 THR B O 1
ATOM 6570 N N . ASP B 1 432 ? 29.31167 18.57126 49.65976 1.000 19.62417 464 ASP B N 1
ATOM 6571 C CA . ASP B 1 432 ? 28.65258 17.52766 48.88304 1.000 22.79012 464 ASP B CA 1
ATOM 6572 C C . ASP B 1 432 ? 28.57600 17.92525 47.41877 1.000 27.04447 464 ASP B C 1
ATOM 6573 O O . ASP B 1 432 ? 28.14838 19.03499 47.08833 1.000 29.25756 464 ASP B O 1
ATOM 6578 N N . LEU B 1 433 ? 28.97189 17.01131 46.54155 1.000 22.02523 465 LEU B N 1
ATOM 6579 C CA . LEU B 1 433 ? 28.93329 17.27153 45.10554 1.000 29.23577 465 LEU B CA 1
ATOM 6580 C C . LEU B 1 433 ? 27.49362 17.34426 44.60389 1.000 28.72462 465 LEU B C 1
ATOM 6581 O O . LEU B 1 433 ? 26.65690 16.52630 44.98282 1.000 30.34532 465 LEU B O 1
#

Foldseek 3Di:
DDKAKWKWKWWQQFPVRDIDIADTHGQQCVVPLRFGFWWAAWDDFLLKTKTWTFTFFHALCSCPPPNRRNCPDVVQAAQAWDDDFLQTHGHRTRGADLCFQKTKMWMGNHDSPPDTDIEMDRQHGYAFAAARLFTHHAWAAAPQRKIKGWDLQLQCPPPDPSSGYPHHTKIWIAGHPGSYTDPAIERVCVQPVNWGARHKYDAHHQKIKTQIAPDDDDNHRWRSQWIKIKRCCPPPRHIHIGTAAADPDSQFFGDKQPDWEYDPQKTKIKTATPDQPDQVRAIFIWIAHRVVSYIHTAEGEPARGWHDWYKFDDVPAIWIWIWGWHCDPHIKIFTFTHRDRGYYYTYDDDVGPHTDDDAPHWDDDHNAKIKGWHADRQDWIKIWMWHQDPVRDIDTDDDIDTHHHFRHWYDDDSITMTITIDIDDDD/DDKDKAKWKWKWWQQQPVRDIDIADTHGQQCVVPLRFGFWWAAWADFLLKTKTWTFTFFHALCSCPPPNRRSCPDPVQAAQAWDDDFLQTHGHRTRGADLDFQKTKMWMGNHPSPPDTDIEMDRQHGYAFAAARLATHHAWAAAPQRKIKGWDLQLQCPPPDPSSGYPHHTWIWIDGHPGSYTDPQIERVCVQVVNWGFRHKYDAHHQKIKTQIAPDHRDNHRWRSQWIKIKRCCPPPRHIHIGTAPDDPDSVQFRDKQPDWEYDPRWTWIWTQGVPPAIAIWIAHNVVSYIATAEGEHARGWHDWYKFDDDPAIFIWIWGWHDDPPGIKIATWTHRDRGYYYTYDHDIDHDAPHWDDDHRAKIKGWHADRQAWIKIWMWHADPVRDIDTDDDIDTHHGFNHWYDDDSIIMTMTIDIDMDDDD

Solvent-accessible surface area: 33306 Å² total; per-residue (Å²): 181,48,89,12,36,1,0,8,2,2,14,5,57,0,79,76,44,98,48,115,88,43,120,52,26,117,0,22,58,26,5,2,9,0,0,19,1,3,0,0,1,4,15,67,12,53,120,40,0,2,0,0,1,3,13,30,0,1,5,74,62,1,21,69,62,102,154,22,86,20,29,85,42,88,122,35,42,63,111,121,94,25,47,76,127,52,41,64,44,102,139,16,22,1,32,55,4,4,34,7,56,10,1,10,0,0,4,3,108,58,55,63,7,78,132,49,52,37,1,5,1,17,60,0,0,18,0,0,0,16,36,163,6,10,13,37,22,0,2,51,15,10,106,97,10,6,0,1,0,0,0,2,0,17,1,60,46,18,145,26,114,62,12,71,5,113,31,33,0,0,0,2,18,1,86,26,17,7,20,2,6,15,60,12,75,5,29,2,41,139,70,2,63,50,72,7,2,6,34,0,17,42,12,38,26,20,32,0,0,0,6,1,4,52,42,122,11,46,47,139,14,86,32,2,7,91,2,0,5,0,63,0,59,9,92,72,62,139,2,59,17,119,57,14,84,50,22,16,107,31,122,113,5,58,49,10,10,8,59,14,30,46,47,136,31,20,0,13,0,0,6,20,22,108,80,41,105,46,124,102,55,45,0,3,0,13,43,0,40,4,107,69,41,54,5,66,90,11,1,19,0,33,18,65,8,5,39,5,6,0,64,0,25,90,113,108,74,52,16,27,0,0,0,0,20,47,77,82,134,108,59,24,0,40,1,0,40,14,98,55,4,82,67,58,64,10,72,28,37,156,152,29,41,60,102,14,59,48,16,66,10,14,13,37,2,138,64,68,32,0,10,9,0,41,26,40,118,68,111,94,0,32,3,4,4,4,52,4,56,91,129,24,31,26,25,97,14,100,59,93,57,77,1,38,58,0,6,4,54,8,49,21,30,71,11,0,0,2,3,1,19,28,97,16,94,27,130,119,88,124,32,89,7,30,1,0,7,1,2,25,5,63,0,72,82,17,86,42,117,67,48,117,50,27,79,0,23,59,27,4,3,9,1,0,17,1,2,1,0,0,4,14,78,12,50,127,42,0,0,0,0,1,2,13,30,0,1,5,67,50,0,20,68,62,108,152,22,78,20,29,80,38,91,121,27,40,60,114,120,102,25,50,74,125,51,39,65,49,85,139,19,16,0,31,54,4,1,24,6,56,12,0,8,0,0,4,2,111,62,59,80,5,71,131,52,53,34,0,6,1,18,60,0,0,16,0,0,0,16,34,164,6,10,11,35,21,0,0,52,17,9,103,98,10,6,0,1,0,0,0,3,0,15,0,73,58,18,140,30,112,61,11,73,6,116,31,32,0,0,0,1,10,0,74,25,15,6,22,2,6,16,80,9,74,5,28,2,31,138,74,8,64,50,67,7,3,5,38,0,18,41,12,38,27,22,37,0,0,0,7,1,3,42,38,147,23,41,53,144,14,82,35,3,9,85,1,0,4,0,65,0,60,4,90,71,55,137,2,56,20,115,45,9,76,50,30,17,132,42,132,110,6,54,49,11,8,10,61,14,30,44,51,143,29,21,0,14,0,0,4,18,13,102,147,99,99,6,2,1,14,49,0,39,4,106,69,43,58,7,70,106,12,1,28,0,43,19,69,8,4,40,4,5,0,56,0,28,94,114,106,72,56,14,24,0,0,0,0,16,40,85,67,112,148,75,63,21,0,43,1,6,60,15,100,54,5,81,66,56,63,19,88,56,66,69,102,15,67,51,14,66,15,13,14,39,1,137,62,67,33,0,6,18,0,47,25,39,117,67,111,101,1,32,4,2,1,5,52,3,59,92,123,22,31,25,25,100,24,104,47,89,52,73,2,37,53,0,6,4,53,9,48,27,30,68,8,0,0,1,3,0,16,27,89,26,79,20,69,45,186

Secondary structure (DSSP, 8-state):
-EEEEEEEEEEEETTTTEEEEPPPEE-TTTTSSS--EEEEEEEEETTEEEEEEEE-EE-HHHHHHHHHTT-S-GGG--SS-B--GGG-B-TT-EES-S--S-EEEEEESSTT--S-EEEEESSSS-S-EEETTEEE--EEE-TTS-EEEEE--GGGG-SSGGGS--SPSEEEEE-TT-SS--S-EEESTTTTTS--EEEEEEEETTEEEEEE-SSS--TT-TT--EEEEEETTHHHHT-EEEEPBSSPPGGGEEEE-SS-EEETTEEEEEEEES---SGGGS-EEEEEETTTTEEEEEEEE-SSEEEEEEEEEETTEEEEEEEEEEE---EEEEEEEES-SSSSEE--BTTB-EEE---SEEEEETTTEEEEEE--TTS-EEEEEEEE-TTS-EEE-S--EEE---SEEEEETTEEEEEEEEEEEE-/--EEEEEEEEEEEEETTTTEEEEPPPEE-TTTTSSS-EEEEEEEEEETTEEEEEEEEEEE-HHHHHHHHHTT-S-GGGS-SS-B--GGG-B-TT-EES-S--S-EEEEEESSTT--S-EEEEESSS----EEETTEEE--EEE-TTS-EEEEE--GGGG-SSGGGS--SPSEEEEE-TT-SS--S-EEEHHHHHTS--EEEEEEEETTEEEEEE-SS---TT--S--EEEEEETTHHHHT-EEEEPBSSPPGGGEEEE-SS-EEETTEEEEEEEE-----EEEEEETTTTEEEEEEEE-SSEEEEEEEEEETTEEEEEEEEEEE-SS-EEEEEEEES-SSSSEE---EEE---SEEEEETTTEEEEEE--TTS-EEEEEEEE-TTS-EEE-S--EEES--SEEEEETTEEEEEEEEEEEEE--

InterPro domains:
  IPR025401 XusB [PF14298] (38-347)
  IPR025401 XusB [PF14298] (355-459)

B-factor: mean 17.44, std 6.58, range [6.19, 57.19]

Radius of gyration: 31.58 Å; Cα contacts (8 Å, |Δi|>4): 2436; chains: 2; bounding box: 86×49×96 Å

Nearest PDB structures (foldseek):
  8gex-assembly2_B  TM=9.850E-01  e=6.535E-73  Bacteroides thetaiotaomicron
  8gex-assembly1_A  TM=9.793E-01  e=5.314E-73  Bacteroides thetaiotaomicron
  8gex-assembly3_C  TM=9.851E-01  e=3.422E-72  Bacteroides thetaiotaomicron
  8gex-assembly5_E  TM=9.845E-01  e=2.711E-71  Bacteroides thetaiotaomicron
  8gex-assembly6_F  TM=9.740E-01  e=1.381E-63  Bacteroides thetaiotaomicron